Protein 8ONF (pdb70)

Structure (mmCIF, N/CA/C/O backbone):
data_8ONF
#
_entry.id   8ONF
#
_cell.length_a   84.368
_cell.length_b   161.278
_cell.length_c   52.067
_cell.angle_alpha   90.00
_cell.angle_beta   90.00
_cell.angle_gamma   90.00
#
_symmetry.space_group_name_H-M   'P 21 21 2'
#
loop_
_entity.id
_entity.type
_entity.pdbx_description
1 polymer 'Cell wall surface anchor family protein'
2 non-polymer 1,2-ETHANEDIOL
3 water water
#
loop_
_atom_site.group_PDB
_atom_site.id
_atom_site.type_symbol
_atom_site.label_atom_id
_atom_site.label_alt_id
_atom_site.label_comp_id
_atom_site.label_asym_id
_atom_site.label_entity_id
_atom_site.label_seq_id
_atom_site.pdbx_PDB_ins_code
_atom_site.Cartn_x
_atom_site.Cartn_y
_atom_site.Cartn_z
_atom_site.occupancy
_atom_site.B_iso_or_equiv
_atom_site.auth_seq_id
_atom_site.auth_comp_id
_atom_site.auth_asym_id
_atom_site.auth_atom_id
_atom_site.pdbx_PDB_model_num
ATOM 1 N N . ASN A 1 29 ? -30.457 2.624 -7.833 1.00 51.12 850 ASN A N 1
ATOM 2 C CA . ASN A 1 29 ? -29.553 2.422 -8.995 1.00 49.15 850 ASN A CA 1
ATOM 3 C C . ASN A 1 29 ? -28.315 1.601 -8.615 1.00 42.71 850 ASN A C 1
ATOM 4 O O . ASN A 1 29 ? -27.644 1.928 -7.644 1.00 32.66 850 ASN A O 1
ATOM 9 N N . ARG A 1 30 ? -28.010 0.572 -9.407 1.00 46.86 851 ARG A N 1
ATOM 10 C CA . ARG A 1 30 ? -26.841 -0.298 -9.116 1.00 48.75 851 ARG A CA 1
ATOM 11 C C . ARG A 1 30 ? -25.745 -0.058 -10.155 1.00 47.01 851 ARG A C 1
ATOM 12 O O . ARG A 1 30 ? -24.631 -0.572 -9.962 1.00 52.31 851 ARG A O 1
ATOM 20 N N . ASP A 1 31 ? -26.054 0.685 -11.217 1.00 42.88 852 ASP A N 1
ATOM 21 C CA . ASP A 1 31 ? -25.063 0.846 -12.313 1.00 57.42 852 ASP A CA 1
ATOM 22 C C . ASP A 1 31 ? -24.082 1.976 -11.991 1.00 55.00 852 ASP A C 1
ATOM 23 O O . ASP A 1 31 ? -24.514 2.983 -11.401 1.00 56.34 852 ASP A O 1
ATOM 28 N N . ASP A 1 32 ? -22.815 1.807 -12.377 1.00 45.44 853 ASP A N 1
ATOM 29 C CA . ASP A 1 32 ? -21.834 2.905 -12.204 1.00 36.59 853 ASP A CA 1
ATOM 30 C C . ASP A 1 32 ? -22.297 4.093 -13.046 1.00 40.73 853 ASP A C 1
ATOM 31 O O . ASP A 1 32 ? -22.796 3.863 -14.163 1.00 42.88 853 ASP A O 1
ATOM 36 N N . LEU A 1 33 ? -22.166 5.306 -12.516 1.00 31.56 854 LEU A N 1
ATOM 37 C CA . LEU A 1 33 ? -22.509 6.511 -13.310 1.00 29.49 854 LEU A CA 1
ATOM 38 C C . LEU A 1 33 ? -21.289 6.888 -14.151 1.00 29.51 854 LEU A C 1
ATOM 39 O O . LEU A 1 33 ? -20.230 7.161 -13.563 1.00 29.73 854 LEU A O 1
ATOM 44 N N . ASN A 1 34 ? -21.429 6.860 -15.474 1.00 29.96 855 ASN A N 1
ATOM 45 C CA . ASN A 1 34 ? -20.342 7.246 -16.364 1.00 24.88 855 ASN A CA 1
ATOM 46 C C . ASN A 1 34 ? -20.665 8.581 -17.021 1.00 36.63 855 ASN A C 1
ATOM 47 O O . ASN A 1 34 ? -21.757 8.764 -17.571 1.00 34.26 855 ASN A O 1
ATOM 52 N N . ILE A 1 35 ? -19.724 9.516 -16.939 1.00 27.29 856 ILE A N 1
ATOM 53 C CA . ILE A 1 35 ? -19.799 10.795 -17.633 1.00 30.62 856 ILE A CA 1
ATOM 54 C C . ILE A 1 35 ? -18.632 10.848 -18.607 1.00 32.10 856 ILE A C 1
ATOM 55 O O . ILE A 1 35 ? -17.471 10.842 -18.184 1.00 26.63 856 ILE A O 1
ATOM 60 N N . ARG A 1 36 ? -18.928 10.911 -19.903 1.00 27.01 857 ARG A N 1
ATOM 61 C CA . ARG A 1 36 ? -17.874 10.864 -20.905 1.00 28.68 857 ARG A CA 1
ATOM 62 C C . ARG A 1 36 ? -17.964 12.085 -21.808 1.00 33.59 857 ARG A C 1
ATOM 63 O O . ARG A 1 36 ? -19.053 12.457 -22.252 1.00 32.77 857 ARG A O 1
ATOM 71 N N . THR A 1 37 ? -16.820 12.718 -22.060 1.00 30.08 858 THR A N 1
ATOM 72 C CA . THR A 1 37 ? -16.759 13.921 -22.881 1.00 28.12 858 THR A CA 1
ATOM 73 C C . THR A 1 37 ? -15.660 13.780 -23.922 1.00 31.81 858 THR A C 1
ATOM 74 O O . THR A 1 37 ? -14.533 13.398 -23.592 1.00 31.45 858 THR A O 1
ATOM 78 N N . TYR A 1 38 ? -16.000 14.074 -25.177 1.00 30.69 859 TYR A N 1
ATOM 79 C CA . TYR A 1 38 ? -15.041 14.163 -26.271 1.00 33.52 859 TYR A CA 1
ATOM 80 C C . TYR A 1 38 ? -14.991 15.607 -26.750 1.00 38.21 859 TYR A C 1
ATOM 81 O O . TYR A 1 38 ? -16.037 16.203 -27.032 1.00 41.61 859 TYR A O 1
ATOM 90 N N . GLY A 1 39 ? -13.797 16.168 -26.846 1.00 38.46 860 GLY A N 1
ATOM 91 C CA . GLY A 1 39 ? -13.650 17.515 -27.354 1.00 41.38 860 GLY A CA 1
ATOM 92 C C . GLY A 1 39 ? -12.427 18.199 -26.778 1.00 53.72 860 GLY A C 1
ATOM 93 O O . GLY A 1 39 ? -11.660 17.616 -26.014 1.00 43.17 860 GLY A O 1
ATOM 94 N N . ALA A 1 40 ? -12.279 19.472 -27.154 1.00 51.76 861 ALA A N 1
ATOM 95 C CA . ALA A 1 40 ? -11.099 20.262 -26.829 1.00 49.87 861 ALA A CA 1
ATOM 96 C C . ALA A 1 40 ? -11.311 21.274 -25.716 1.00 45.54 861 ALA A C 1
ATOM 97 O O . ALA A 1 40 ? -10.338 21.668 -25.073 1.00 41.02 861 ALA A O 1
ATOM 99 N N . THR A 1 41 ? -12.544 21.719 -25.480 1.00 42.27 862 THR A N 1
ATOM 100 C CA . THR A 1 41 ? -12.826 22.678 -24.418 1.00 51.81 862 THR A CA 1
ATOM 101 C C . THR A 1 41 ? -13.658 22.103 -23.287 1.00 49.70 862 THR A C 1
ATOM 102 O O . THR A 1 41 ? -13.466 22.494 -22.132 1.0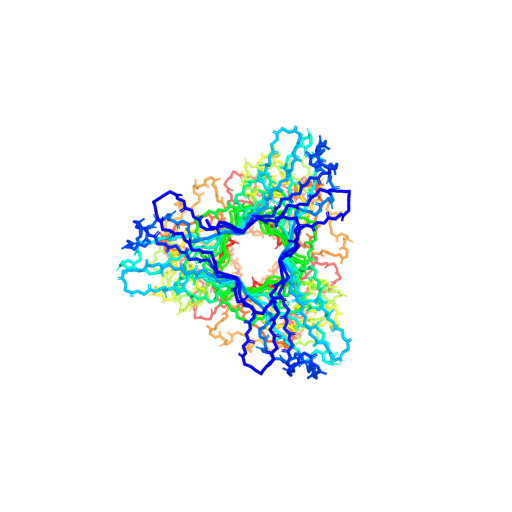0 47.70 862 THR A O 1
ATOM 106 N N . GLU A 1 42 ? -14.568 21.186 -23.587 1.00 49.79 863 GLU A N 1
ATOM 107 C CA . GLU A 1 42 ? -15.491 20.695 -22.582 1.00 50.29 863 GLU A CA 1
ATOM 108 C C . GLU A 1 42 ? -14.837 19.613 -21.733 1.00 48.11 863 GLU A C 1
ATOM 109 O O . GLU A 1 42 ? -13.825 19.014 -22.107 1.00 43.20 863 GLU A O 1
ATOM 115 N N . THR A 1 43 ? -15.438 19.362 -20.575 1.00 35.92 864 THR A N 1
ATOM 116 C CA . THR A 1 43 ? -15.003 18.285 -19.706 1.00 34.64 864 THR A CA 1
ATOM 117 C C . THR A 1 43 ? -16.237 17.645 -19.086 1.00 42.72 864 THR A C 1
ATOM 118 O O . THR A 1 43 ? -17.356 18.151 -19.215 1.00 41.79 864 THR A O 1
ATOM 122 N N . SER A 1 44 ? -16.037 16.505 -18.430 1.00 31.11 865 SER A N 1
ATOM 123 C CA . SER A 1 44 ? -17.115 15.848 -17.699 1.00 36.26 865 SER A CA 1
ATOM 124 C C . SER A 1 44 ? -17.127 16.355 -16.266 1.00 33.30 865 SER A C 1
ATOM 125 O O . SER A 1 44 ? -16.075 16.448 -15.629 1.00 30.89 865 SER A O 1
ATOM 128 N N . SER A 1 45 ? -18.312 16.700 -15.766 1.00 29.24 866 SER A N 1
ATOM 129 C CA . SER A 1 45 ? -18.441 17.199 -14.406 1.00 25.12 866 SER A CA 1
ATOM 130 C C . SER A 1 45 ? -19.684 16.635 -13.745 1.00 23.18 866 SER A C 1
ATOM 131 O O . SER A 1 45 ? -20.749 16.561 -14.359 1.00 26.18 866 SER A O 1
ATOM 134 N N . LEU A 1 46 ? -19.533 16.228 -12.494 1.00 18.82 867 LEU A N 1
ATOM 135 C CA . LEU A 1 46 ? -20.655 16.133 -11.572 1.00 18.30 867 LEU A CA 1
ATOM 136 C C . LEU A 1 46 ? -20.762 17.479 -10.865 1.00 20.42 867 LEU A C 1
ATOM 137 O O . LEU A 1 46 ? -19.797 17.926 -10.232 1.00 20.16 867 LEU A O 1
ATOM 142 N N . ILE A 1 47 ? -21.914 18.132 -10.981 1.00 19.12 868 ILE A N 1
ATOM 143 C CA . ILE A 1 47 ? -22.116 19.472 -10.446 1.00 17.76 868 ILE A CA 1
ATOM 144 C C . ILE A 1 47 ? -23.244 19.423 -9.433 1.00 17.76 868 ILE A C 1
ATOM 145 O O . ILE A 1 47 ? -24.355 18.981 -9.751 1.00 22.51 868 ILE A O 1
ATOM 150 N N . MET A 1 48 ? -22.964 19.900 -8.231 1.00 21.43 869 MET A N 1
ATOM 151 C CA . MET A 1 48 ? -23.947 19.929 -7.164 1.00 18.10 869 MET A CA 1
ATOM 152 C C . MET A 1 48 ? -24.230 21.397 -6.864 1.00 21.78 869 MET A C 1
ATOM 153 O O . MET A 1 48 ? -23.305 22.164 -6.604 1.00 23.13 869 MET A O 1
ATOM 158 N N . LEU A 1 49 ? -25.496 21.796 -6.929 1.00 20.34 870 LEU A N 1
ATOM 159 C CA . LEU A 1 49 ? -25.854 23.202 -6.799 1.00 22.37 870 LEU A CA 1
ATOM 160 C C . LEU A 1 49 ? -26.807 23.388 -5.633 1.00 20.52 870 LEU A C 1
ATOM 161 O O . LEU A 1 49 ? -27.685 22.553 -5.400 1.00 21.98 870 LEU A O 1
ATOM 166 N N . ARG A 1 50 ? -26.638 24.493 -4.909 1.00 19.30 871 ARG A N 1
ATOM 167 C CA . ARG A 1 50 ? -27.459 24.781 -3.740 1.00 16.63 871 ARG A CA 1
ATOM 168 C C . ARG A 1 50 ? -27.963 26.211 -3.810 1.00 19.82 871 ARG A C 1
ATOM 169 O O . ARG A 1 50 ? -27.187 27.134 -4.069 1.00 17.30 871 ARG A O 1
ATOM 177 N N . ALA A 1 51 ? -29.262 26.387 -3.588 1.00 16.65 872 ALA A N 1
ATOM 178 C CA . ALA A 1 51 ? -29.839 27.700 -3.348 1.00 17.40 872 ALA A CA 1
ATOM 179 C C . ALA A 1 51 ? -30.839 27.592 -2.209 1.00 19.16 872 ALA A C 1
ATOM 180 O O . ALA A 1 51 ? -31.295 26.501 -1.857 1.00 19.47 872 ALA A O 1
ATOM 182 N N . ARG A 1 52 ? -31.168 28.740 -1.631 1.00 17.54 873 ARG A N 1
ATOM 183 C CA . ARG A 1 52 ? -32.311 28.824 -0.738 1.00 16.36 873 ARG A CA 1
ATOM 184 C C . ARG A 1 52 ? -33.527 29.217 -1.567 1.00 19.51 873 ARG A C 1
ATOM 185 O O . ARG A 1 52 ? -33.431 29.454 -2.776 1.00 19.67 873 ARG A O 1
ATOM 193 N N . GLY A 1 53 ? -34.687 29.298 -0.919 1.00 18.81 874 GLY A N 1
ATOM 194 C CA . GLY A 1 53 ? -35.880 29.676 -1.656 1.00 19.92 874 GLY A CA 1
ATOM 195 C C . GLY A 1 53 ? -36.386 28.552 -2.548 1.00 22.52 874 GLY A C 1
ATOM 196 O O . GLY A 1 53 ? -36.403 27.374 -2.169 1.00 21.14 874 GLY A O 1
ATOM 197 N N . THR A 1 54 ? -36.807 28.928 -3.757 1.00 20.39 875 THR A N 1
ATOM 198 C CA . THR A 1 54 ? -37.379 28.002 -4.729 1.00 19.59 875 THR A CA 1
ATOM 199 C C . THR A 1 54 ? -36.860 28.352 -6.113 1.00 19.70 875 THR A C 1
ATOM 200 O O . THR A 1 54 ? -36.312 29.431 -6.336 1.00 21.31 875 THR A O 1
ATOM 204 N N . ALA A 1 55 ? -37.090 27.447 -7.072 1.00 18.69 876 ALA A N 1
ATOM 205 C CA . ALA A 1 55 ? -36.723 27.753 -8.454 1.00 22.62 876 ALA A CA 1
ATOM 206 C C . ALA A 1 55 ? -37.457 28.987 -8.961 1.00 27.64 876 ALA A C 1
ATOM 207 O O . ALA A 1 55 ? -36.936 29.717 -9.815 1.00 28.82 876 ALA A O 1
ATOM 209 N N . SER A 1 56 ? -38.666 29.243 -8.455 1.00 21.41 877 SER A N 1
ATOM 210 C CA . SER A 1 56 ? -39.392 30.444 -8.848 1.00 22.23 877 SER A CA 1
ATOM 211 C C . SER A 1 56 ? -38.919 31.689 -8.112 1.00 24.61 877 SER A C 1
ATOM 212 O O . SER A 1 56 ? -39.142 32.800 -8.592 1.00 28.13 877 SER A O 1
ATOM 215 N N . ALA A 1 57 ? -38.271 31.535 -6.962 1.00 25.46 878 ALA A N 1
ATOM 216 C CA . ALA A 1 57 ? -37.773 32.675 -6.191 1.00 28.03 878 ALA A CA 1
ATOM 217 C C . ALA A 1 57 ? -36.524 32.220 -5.459 1.00 24.56 878 ALA A C 1
ATOM 218 O O . ALA A 1 57 ? -36.564 31.858 -4.274 1.00 24.22 878 ALA A O 1
ATOM 220 N N . PRO A 1 58 ? -35.400 32.139 -6.163 1.00 22.87 879 PRO A N 1
ATOM 221 C CA . PRO A 1 58 ? -34.175 31.656 -5.521 1.00 22.06 879 PRO A CA 1
ATOM 222 C C . PRO A 1 58 ? -33.635 32.694 -4.555 1.00 22.88 879 PRO A C 1
ATOM 223 O O . PRO A 1 58 ? -33.849 33.900 -4.711 1.00 24.09 879 PRO A O 1
ATOM 227 N N . ALA A 1 59 ? -32.950 32.204 -3.528 1.00 20.25 880 ALA A N 1
ATOM 228 C CA . ALA A 1 59 ? -32.379 33.071 -2.513 1.00 21.79 880 ALA A CA 1
ATOM 229 C C . ALA A 1 59 ? -30.952 32.627 -2.243 1.00 20.41 880 ALA A C 1
ATOM 230 O O . ALA A 1 59 ? -30.607 31.457 -2.415 1.00 19.86 880 ALA A O 1
ATOM 232 N N . ALA A 1 60 ? -30.137 33.573 -1.792 1.00 19.04 881 ALA A N 1
ATOM 233 C CA . ALA A 1 60 ? -28.709 33.331 -1.649 1.00 17.61 881 ALA A CA 1
ATOM 234 C C . ALA A 1 60 ? -28.412 32.332 -0.535 1.00 19.91 881 ALA A C 1
ATOM 235 O O . ALA A 1 60 ? -29.091 32.279 0.498 1.00 18.37 881 ALA A O 1
ATOM 237 N N . VAL A 1 61 ? -27.352 31.551 -0.753 1.00 15.30 882 VAL A N 1
ATOM 238 C CA . VAL A 1 61 ? -26.824 30.658 0.267 1.00 17.90 882 VAL A CA 1
ATOM 239 C C . VAL A 1 61 ? -26.391 31.442 1.500 1.00 17.04 882 VAL A C 1
ATOM 240 O O . VAL A 1 61 ? -25.885 32.565 1.399 1.00 17.33 882 VAL A O 1
ATOM 244 N N . GLN A 1 62 ? -26.570 30.830 2.677 1.00 14.39 883 GLN A N 1
ATOM 245 C CA . GLN A 1 62 ? -26.207 31.430 3.954 1.00 16.88 883 GLN A CA 1
ATOM 246 C C . GLN A 1 62 ? -25.079 30.645 4.611 1.00 16.88 883 GLN A C 1
ATOM 247 O O . GLN A 1 62 ? -24.869 29.461 4.322 1.00 16.87 883 GLN A O 1
ATOM 253 N N . THR A 1 63 ? -24.357 31.317 5.512 1.00 18.33 884 THR A N 1
ATOM 254 C CA . THR A 1 63 ? -23.274 30.671 6.243 1.00 18.37 884 THR A CA 1
ATOM 255 C C . THR A 1 63 ? -23.779 29.407 6.931 1.00 16.67 884 THR A C 1
ATOM 256 O O . THR A 1 63 ? -24.867 29.395 7.507 1.00 20.32 884 THR A O 1
ATOM 260 N N . GLY A 1 64 ? -22.996 28.328 6.838 1.00 16.26 885 GLY A N 1
ATOM 261 C CA . GLY A 1 64 ? -23.379 27.044 7.388 1.00 17.82 885 GLY A CA 1
ATOM 262 C C . GLY A 1 64 ? -24.126 26.121 6.444 1.00 20.02 885 GLY A C 1
ATOM 263 O O . GLY A 1 64 ? -24.253 24.927 6.745 1.00 19.42 885 GLY A O 1
ATOM 264 N N . ASP A 1 65 ? -24.635 26.634 5.323 1.00 16.77 886 ASP A N 1
ATOM 265 C CA . ASP A 1 65 ? -25.343 25.794 4.353 1.00 17.11 886 ASP A CA 1
ATOM 266 C C . ASP A 1 65 ? -24.393 24.841 3.645 1.00 18.57 886 ASP A C 1
ATOM 267 O O . ASP A 1 65 ? -23.303 25.234 3.216 1.00 18.92 886 ASP A O 1
ATOM 272 N N . ARG A 1 66 ? -24.812 23.582 3.515 1.00 17.32 887 ARG A N 1
ATOM 273 C CA . ARG A 1 66 ? -24.045 22.623 2.731 1.00 17.40 887 ARG A CA 1
ATOM 274 C C . ARG A 1 66 ? -24.372 22.811 1.255 1.00 16.40 887 ARG A C 1
ATOM 275 O O . ARG A 1 66 ? -25.541 22.731 0.852 1.00 18.75 887 ARG A O 1
ATOM 283 N N . LEU A 1 67 ? -23.344 23.060 0.447 1.00 16.71 888 LEU A N 1
ATOM 284 C CA . LEU A 1 67 ? -23.529 23.154 -0.993 1.00 16.51 888 LEU A CA 1
ATOM 285 C C . LEU A 1 67 ? -23.779 21.782 -1.603 1.00 17.48 888 LEU A C 1
ATOM 286 O O . LEU A 1 67 ? -24.566 21.648 -2.551 1.00 18.69 888 LEU A O 1
ATOM 291 N N . GLY A 1 68 ? -23.108 20.762 -1.090 1.00 17.80 889 GLY A N 1
ATOM 292 C CA . GLY A 1 68 ? -23.290 19.415 -1.589 1.00 18.02 889 GLY A CA 1
ATOM 293 C C . GLY A 1 68 ? -22.291 18.490 -0.936 1.00 16.78 889 GLY A C 1
ATOM 294 O O . GLY A 1 68 ? -21.423 18.920 -0.167 1.00 18.38 889 GLY A O 1
ATOM 295 N N . GLY A 1 69 ? -22.426 17.207 -1.256 1.00 16.81 890 GLY A N 1
ATOM 296 C CA . GLY A 1 69 ? -21.551 16.213 -0.668 1.00 17.54 890 GLY A CA 1
ATOM 297 C C . GLY A 1 69 ? -21.447 14.974 -1.518 1.00 16.58 890 GLY A C 1
ATOM 298 O O . GLY A 1 69 ? -22.391 14.596 -2.219 1.00 18.51 890 GLY A O 1
ATOM 299 N N . VAL A 1 70 ? -20.277 14.345 -1.467 1.00 16.29 891 VAL A N 1
ATOM 300 C CA . VAL A 1 70 ? -20.096 12.976 -1.929 1.00 16.23 891 VAL A CA 1
ATOM 301 C C . VAL A 1 70 ? -20.092 12.111 -0.673 1.00 16.71 891 VAL A C 1
ATOM 302 O O . VAL A 1 70 ? -19.209 12.243 0.185 1.00 16.84 891 VAL A O 1
ATOM 306 N N . LEU A 1 71 ? -21.096 11.259 -0.534 1.00 15.88 892 LEU A N 1
ATOM 307 C CA . LEU A 1 71 ? -21.313 10.480 0.675 1.00 17.42 892 LEU A CA 1
ATOM 308 C C . LEU A 1 71 ? -21.118 8.997 0.393 1.00 18.73 892 LEU A C 1
ATOM 309 O O . LEU A 1 71 ? -21.565 8.488 -0.640 1.00 19.56 892 LEU A O 1
ATOM 314 N N . PHE A 1 72 ? -20.440 8.311 1.307 1.00 15.46 893 PHE A N 1
ATOM 315 C CA . PHE A 1 72 ? -20.268 6.868 1.256 1.00 16.84 893 PHE A CA 1
ATOM 316 C C . PHE A 1 72 ? -21.025 6.228 2.412 1.00 17.98 893 PHE A C 1
ATOM 317 O O . PHE A 1 72 ? -20.988 6.737 3.540 1.00 16.73 893 PHE A O 1
ATOM 325 N N . ARG A 1 73 ? -21.717 5.116 2.137 1.00 14.34 894 ARG A N 1
ATOM 326 C CA . ARG A 1 73 ? -22.428 4.388 3.185 1.00 16.06 894 ARG A CA 1
ATOM 327 C C . ARG A 1 73 ? -22.205 2.889 3.035 1.00 18.69 894 ARG A C 1
ATOM 328 O O . ARG A 1 73 ? -22.015 2.379 1.929 1.00 16.51 894 ARG A O 1
ATOM 336 N N . GLY A 1 74 ? -22.268 2.183 4.162 1.00 14.75 895 GLY A N 1
ATOM 337 C CA . GLY A 1 74 ? -22.045 0.746 4.166 1.00 15.98 895 GLY A CA 1
ATOM 338 C C . GLY A 1 74 ? -22.958 0.032 5.140 1.00 16.81 895 GLY A C 1
ATOM 339 O O . GLY A 1 74 ? -23.295 0.554 6.200 1.00 17.22 895 GLY A O 1
ATOM 340 N N . TRP A 1 75 ? -23.358 -1.185 4.760 1.00 14.10 896 TRP A N 1
ATOM 341 C CA . TRP A 1 75 ? -24.248 -1.993 5.589 1.00 16.09 896 TRP A CA 1
ATOM 342 C C . TRP A 1 75 ? -23.485 -2.577 6.772 1.00 15.00 896 TRP A C 1
ATOM 343 O O . TRP A 1 75 ? -22.415 -3.167 6.597 1.00 15.58 896 TRP A O 1
ATOM 354 N N . ASN A 1 76 ? -24.034 -2.426 7.981 1.00 18.07 897 ASN A N 1
ATOM 355 C CA . ASN A 1 76 ? -23.391 -2.961 9.180 1.00 18.86 897 ASN A CA 1
ATOM 356 C C . ASN A 1 76 ? -24.112 -4.183 9.748 1.00 19.46 897 ASN A C 1
ATOM 357 O O . ASN A 1 76 ? -23.818 -4.597 10.875 1.00 19.75 897 ASN A O 1
ATOM 362 N N . GLY A 1 77 ? -25.054 -4.760 9.012 1.00 17.34 898 GLY A N 1
ATOM 363 C CA . GLY A 1 77 ? -25.857 -5.830 9.565 1.00 19.17 898 GLY A CA 1
ATOM 364 C C . GLY A 1 77 ? -27.311 -5.439 9.728 1.00 21.70 898 GLY A C 1
ATOM 365 O O . GLY A 1 77 ? -28.208 -6.253 9.480 1.00 21.57 898 GLY A O 1
ATOM 366 N N . THR A 1 78 ? -27.561 -4.196 10.152 1.00 19.47 899 THR A N 1
ATOM 367 C CA . THR A 1 78 ? -28.925 -3.720 10.369 1.00 20.47 899 THR A CA 1
ATOM 368 C C . THR A 1 78 ? -29.225 -2.353 9.765 1.00 19.89 899 THR A C 1
ATOM 369 O O . THR A 1 78 ? -30.409 -1.991 9.681 1.00 21.33 899 THR A O 1
ATOM 373 N N . ALA A 1 79 ? -28.219 -1.584 9.349 1.00 19.11 900 ALA A N 1
ATOM 374 C CA . ALA A 1 79 ? -28.461 -0.224 8.883 1.00 20.09 900 ALA A CA 1
ATOM 375 C C . ALA A 1 79 ? -27.368 0.193 7.918 1.00 20.02 900 ALA A C 1
ATOM 376 O O . ALA A 1 79 ? -26.255 -0.339 7.946 1.00 18.07 900 ALA A O 1
ATOM 378 N N . TRP A 1 80 ? -27.706 1.164 7.065 1.00 19.17 901 TRP A N 1
ATOM 379 C CA . TRP A 1 80 ? -26.725 1.861 6.243 1.00 17.90 901 TRP A CA 1
ATOM 380 C C . TRP A 1 80 ? -26.057 2.937 7.091 1.00 22.42 901 TRP A C 1
ATOM 381 O O . TRP A 1 80 ? -26.725 3.862 7.570 1.00 23.17 901 TRP A O 1
ATOM 392 N N . MET A 1 81 ? -24.747 2.817 7.282 1.00 18.71 902 MET A N 1
ATOM 393 C CA . MET A 1 81 ? -23.977 3.708 8.137 1.00 21.88 902 MET A CA 1
ATOM 394 C C . MET A 1 81 ? -23.082 4.617 7.312 1.00 22.01 902 MET A C 1
ATOM 395 O O . MET A 1 81 ? -22.503 4.188 6.305 1.00 20.11 902 MET A O 1
ATOM 400 N N . GLY A 1 82 ? -22.970 5.871 7.752 1.00 22.50 903 GLY A N 1
ATOM 401 C CA . GLY A 1 82 ? -22.019 6.812 7.188 1.00 20.73 903 GLY A CA 1
ATOM 402 C C . GLY A 1 82 ? -20.604 6.273 7.207 1.00 22.11 903 GLY A C 1
ATOM 403 O O . GLY A 1 82 ? -20.080 5.901 8.263 1.00 23.22 903 GLY A O 1
ATOM 404 N N . SER A 1 83 ? -19.977 6.212 6.038 1.00 16.84 904 SER A N 1
ATOM 405 C CA . SER A 1 83 ? -18.672 5.579 5.867 1.00 17.22 904 SER A CA 1
ATOM 406 C C . SER A 1 83 ? -17.714 6.502 5.123 1.00 19.64 904 SER A C 1
ATOM 407 O O . SER A 1 83 ? -16.985 6.077 4.220 1.00 22.85 904 SER A O 1
ATOM 410 N N . GLY A 1 84 ? -17.696 7.773 5.497 1.00 20.36 905 GLY A N 1
ATOM 411 C CA . GLY A 1 84 ? -16.849 8.757 4.851 1.00 19.93 905 GLY A CA 1
ATOM 412 C C . GLY A 1 84 ? -17.654 9.699 3.979 1.00 18.58 905 GLY A C 1
ATOM 413 O O . GLY A 1 84 ? -18.699 9.338 3.420 1.00 18.45 905 GLY A O 1
ATOM 414 N N . GLN A 1 85 ? -17.174 10.937 3.870 1.00 15.59 906 GLN A N 1
ATOM 415 C CA . GLN A 1 85 ? -17.851 11.899 3.010 1.00 17.07 906 GLN A CA 1
ATOM 416 C C . GLN A 1 85 ? -16.916 13.063 2.711 1.00 17.94 906 GLN A C 1
ATOM 417 O O . GLN A 1 85 ? -15.994 13.359 3.478 1.00 17.22 906 GLN A O 1
ATOM 423 N N . ILE A 1 86 ? -17.163 13.706 1.576 1.00 16.30 907 ILE A N 1
ATOM 424 C CA . ILE A 1 86 ? -16.488 14.929 1.178 1.00 15.10 907 ILE A CA 1
ATOM 425 C C . ILE A 1 86 ? -17.565 15.993 1.010 1.00 14.99 907 ILE A C 1
ATOM 426 O O . ILE A 1 86 ? -18.463 15.842 0.172 1.00 16.32 907 ILE A O 1
ATOM 431 N N . LEU A 1 87 ? -17.489 17.048 1.816 1.00 16.22 908 LEU A N 1
ATOM 432 C CA . LEU A 1 87 ? -18.525 18.070 1.878 1.00 15.26 908 LEU A CA 1
ATOM 433 C C . LEU A 1 87 ? -17.979 19.436 1.492 1.00 16.67 908 LEU A C 1
ATOM 434 O O . LEU A 1 87 ? -16.823 19.761 1.775 1.00 17.15 908 LEU A O 1
ATOM 439 N N . SER A 1 88 ? -18.826 20.247 0.861 1.00 14.85 909 SER A N 1
ATOM 440 C CA . SER A 1 88 ? -18.580 21.671 0.663 1.00 15.25 909 SER A CA 1
ATOM 441 C C . SER A 1 88 ? -19.589 22.453 1.487 1.00 16.26 909 SER A C 1
ATOM 442 O O . SER A 1 88 ? -20.795 22.266 1.311 1.00 16.48 909 SER A O 1
ATOM 445 N N . VAL A 1 89 ? -19.109 23.339 2.359 1.00 14.98 910 VAL A N 1
ATOM 446 C CA . VAL A 1 89 ? -19.985 24.064 3.277 1.00 14.06 910 VAL A CA 1
ATOM 447 C C . VAL A 1 89 ? -19.669 25.556 3.231 1.00 17.32 910 VAL A C 1
ATOM 448 O O . VAL A 1 89 ? -18.501 25.951 3.200 1.00 16.81 910 VAL A O 1
ATOM 452 N N . ALA A 1 90 ? -20.707 26.390 3.237 1.00 15.81 911 ALA A N 1
ATOM 453 C CA . ALA A 1 90 ? -20.513 27.837 3.186 1.00 13.36 911 ALA A CA 1
ATOM 454 C C . ALA A 1 90 ? -20.018 28.357 4.535 1.00 18.31 911 ALA A C 1
ATOM 455 O O . ALA A 1 90 ? -20.501 27.924 5.585 1.00 19.76 911 ALA A O 1
ATOM 457 N N . GLU A 1 91 ? -19.044 29.281 4.505 1.00 16.67 912 GLU A N 1
ATOM 458 C CA . GLU A 1 91 ? -18.570 29.951 5.724 1.00 19.20 912 GLU A CA 1
ATOM 459 C C . GLU A 1 91 ? -18.839 31.447 5.746 1.00 20.55 912 GLU A C 1
ATOM 460 O O . GLU A 1 91 ? -18.253 32.161 6.575 1.00 21.01 912 GLU A O 1
ATOM 466 N N . GLU A 1 92 ? -19.673 31.945 4.845 1.00 18.88 913 GLU A N 1
ATOM 467 C CA . GLU A 1 92 ? -20.075 33.342 4.809 1.00 19.82 913 GLU A CA 1
ATOM 468 C C . GLU A 1 92 ? -21.410 33.381 4.085 1.00 17.71 913 GLU A C 1
ATOM 469 O O . GLU A 1 92 ? -21.716 32.493 3.283 1.00 19.76 913 GLU A O 1
ATOM 475 N N . ASN A 1 93 ? -22.211 34.386 4.398 1.00 18.16 914 ASN A N 1
ATOM 476 C CA . ASN A 1 93 ? -23.420 34.627 3.619 1.00 18.02 914 ASN A CA 1
ATOM 477 C C . ASN A 1 93 ? -23.022 35.051 2.214 1.00 18.51 914 ASN A C 1
ATOM 478 O O . ASN A 1 93 ? -22.229 35.985 2.042 1.00 18.78 914 ASN A O 1
ATOM 483 N N . PHE A 1 94 ? -23.547 34.346 1.207 1.00 18.48 915 PHE A N 1
ATOM 484 C CA . PHE A 1 94 ? -23.076 34.570 -0.152 1.00 16.64 915 PHE A CA 1
ATOM 485 C C . PHE A 1 94 ? -23.437 35.956 -0.681 1.00 20.96 915 PHE A C 1
ATOM 486 O O . PHE A 1 94 ? -22.772 36.428 -1.610 1.00 23.09 915 PHE A O 1
ATOM 494 N N . THR A 1 95 ? -24.470 36.620 -0.143 1.00 20.26 916 THR A N 1
ATOM 495 C CA . THR A 1 95 ? -24.705 38.002 -0.561 1.00 23.03 916 THR A CA 1
ATOM 496 C C . THR A 1 95 ? -23.572 38.918 -0.114 1.00 24.67 916 THR A C 1
ATOM 497 O O . THR A 1 95 ? -23.402 40.001 -0.687 1.00 25.66 916 THR A O 1
ATOM 501 N N . THR A 1 96 ? -22.803 38.517 0.899 1.00 23.78 917 THR A N 1
ATOM 502 C CA . THR A 1 96 ? -21.630 39.260 1.346 1.00 23.09 917 THR A CA 1
ATOM 503 C C . THR A 1 96 ? -20.382 38.816 0.590 1.00 24.31 917 THR A C 1
ATOM 504 O O . THR A 1 96 ? -19.673 39.645 0.010 1.00 24.38 917 THR A O 1
ATOM 508 N N . ALA A 1 97 ? -20.099 37.515 0.588 1.00 20.40 918 ALA A N 1
ATOM 509 C CA . ALA A 1 97 ? -18.957 36.986 -0.144 1.00 23.11 918 ALA A CA 1
ATOM 510 C C . ALA A 1 97 ? -19.109 35.480 -0.264 1.00 20.36 918 ALA A C 1
ATOM 511 O O . ALA A 1 97 ? -19.674 34.831 0.620 1.00 20.48 918 ALA A O 1
ATOM 513 N N . VAL A 1 98 ? -18.579 34.930 -1.356 1.00 18.40 919 VAL A N 1
ATOM 514 C CA . VAL A 1 98 ? -18.583 33.489 -1.585 1.00 16.19 919 VAL A CA 1
ATOM 515 C C . VAL A 1 98 ? -17.346 32.919 -0.898 1.00 17.55 919 VAL A C 1
ATOM 516 O O . VAL A 1 98 ? -16.225 33.028 -1.407 1.00 22.05 919 VAL A O 1
ATOM 520 N N . LYS A 1 99 ? -17.548 32.326 0.278 1.00 17.53 920 LYS A N 1
ATOM 521 C CA . LYS A 1 99 ? -16.483 31.696 1.046 1.00 18.19 920 LYS A CA 1
ATOM 522 C C . LYS A 1 99 ? -16.967 30.329 1.493 1.00 17.96 920 LYS A C 1
ATOM 523 O O . LYS A 1 99 ? -18.054 30.207 2.067 1.00 19.13 920 LYS A O 1
ATOM 529 N N . THR A 1 100 ? -16.185 29.300 1.198 1.00 15.76 921 THR A N 1
ATOM 530 C CA . THR A 1 100 ? -16.575 27.944 1.544 1.00 16.04 921 THR A CA 1
ATOM 531 C C . THR A 1 100 ? -15.386 27.187 2.114 1.00 18.11 921 THR A C 1
ATOM 532 O O . THR A 1 100 ? -14.226 27.592 1.975 1.00 17.63 921 THR A O 1
ATOM 536 N N . ASN A 1 101 ? -15.706 26.078 2.774 1.00 17.81 922 ASN A N 1
ATOM 537 C CA . ASN A 1 101 ? -14.716 25.094 3.167 1.00 17.98 922 ASN A CA 1
ATOM 538 C C . ASN A 1 101 ? -15.031 23.749 2.533 1.00 17.87 922 ASN A C 1
ATOM 539 O O . ASN A 1 101 ? -16.147 23.490 2.059 1.00 16.89 922 ASN A O 1
ATOM 544 N N . LEU A 1 102 ? -13.989 22.929 2.468 1.00 16.60 923 LEU A N 1
ATOM 545 C CA . LEU A 1 102 ? -14.064 21.542 2.040 1.00 14.85 923 LEU A CA 1
ATOM 546 C C . LEU A 1 102 ? -13.749 20.692 3.264 1.00 15.97 923 LEU A C 1
ATOM 547 O O . LEU A 1 102 ? -12.831 21.010 4.025 1.00 17.98 923 LEU A O 1
ATOM 552 N N . GLN A 1 103 ? -14.527 19.641 3.486 1.00 16.27 924 GLN A N 1
ATOM 553 C CA . GLN A 1 103 ? -14.363 18.781 4.653 1.00 15.78 924 GLN A CA 1
ATOM 554 C C . GLN A 1 103 ? -14.224 17.346 4.184 1.00 16.36 924 GLN A C 1
ATOM 555 O O . GLN A 1 103 ? -14.995 16.894 3.336 1.00 15.51 924 GLN A O 1
ATOM 561 N N . PHE A 1 104 ? -13.258 16.636 4.750 1.00 17.00 925 PHE A N 1
ATOM 562 C CA . PHE A 1 104 ? -12.985 15.234 4.469 1.00 14.14 925 PHE A CA 1
ATOM 563 C C . PHE A 1 104 ? -13.211 14.476 5.771 1.00 16.16 925 PHE A C 1
ATOM 564 O O . PHE A 1 104 ? -12.495 14.717 6.767 1.00 15.71 925 PHE A O 1
ATOM 572 N N . HIS A 1 105 ? -14.253 13.621 5.758 1.00 17.79 926 HIS A N 1
ATOM 573 C CA . HIS A 1 105 ? -14.703 12.809 6.883 1.00 15.47 926 HIS A CA 1
ATOM 574 C C . HIS A 1 105 ? -14.444 11.333 6.594 1.00 16.71 926 HIS A C 1
ATOM 575 O O . HIS A 1 105 ? -14.612 10.871 5.453 1.00 15.86 926 HIS A O 1
ATOM 582 N N . VAL A 1 106 ? -14.062 10.589 7.635 1.00 14.91 927 VAL A N 1
ATOM 583 C CA . VAL A 1 106 ? -13.883 9.142 7.565 1.00 16.09 927 VAL A CA 1
ATOM 584 C C . VAL A 1 106 ? -14.818 8.485 8.569 1.00 17.77 927 VAL A C 1
ATOM 585 O O . VAL A 1 106 ? -15.188 9.078 9.590 1.00 17.39 927 VAL A O 1
ATOM 589 N N . GLY A 1 107 ? -15.205 7.246 8.271 1.00 16.74 928 GLY A N 1
ATOM 590 C CA . GLY A 1 107 ? -15.871 6.442 9.283 1.00 16.64 928 GLY A CA 1
ATOM 591 C C . GLY A 1 107 ? -14.948 6.186 10.456 1.00 18.60 928 GLY A C 1
ATOM 592 O O . GLY A 1 107 ? -13.811 5.743 10.276 1.00 15.87 928 GLY A O 1
ATOM 593 N N . GLY A 1 108 ? -15.429 6.448 11.669 1.00 16.64 929 GLY A N 1
ATOM 594 C CA . GLY A 1 108 ? -14.597 6.390 12.847 1.00 17.05 929 GLY A CA 1
ATOM 595 C C . GLY A 1 108 ? -14.416 7.765 13.444 1.00 19.77 929 GLY A C 1
ATOM 596 O O . GLY A 1 108 ? -15.251 8.227 14.228 1.00 22.91 929 GLY A O 1
ATOM 597 N N . ALA A 1 109 ? -13.345 8.452 13.043 1.00 17.43 930 ALA A N 1
ATOM 598 C CA . ALA A 1 109 ? -13.039 9.755 13.619 1.00 18.73 930 ALA A CA 1
ATOM 599 C C . ALA A 1 109 ? -14.039 10.837 13.227 1.00 22.25 930 ALA A C 1
ATOM 600 O O . ALA A 1 109 ? -14.202 11.805 13.977 1.00 23.94 930 ALA A O 1
ATOM 602 N N . GLY A 1 110 ? -14.703 10.705 12.082 1.00 18.46 931 GLY A N 1
ATOM 603 C CA . GLY A 1 110 ? -15.521 11.790 11.572 1.00 17.40 931 GLY A CA 1
ATOM 604 C C . GLY A 1 110 ? -14.688 12.760 10.755 1.00 15.43 931 GLY A C 1
ATOM 605 O O . GLY A 1 110 ? -13.844 12.326 9.967 1.00 16.94 931 GLY A O 1
ATOM 606 N N . GLU A 1 111 ? -14.886 14.069 10.927 1.00 16.66 932 GLU A N 1
ATOM 607 C CA . GLU A 1 111 ? -14.114 15.011 10.130 1.00 18.19 932 GLU A CA 1
ATOM 608 C C . GLU A 1 111 ? -12.634 14.882 10.469 1.00 14.69 932 GLU A C 1
ATOM 609 O O . GLU A 1 111 ? -12.226 14.992 11.637 1.00 18.41 932 GLU A O 1
ATOM 615 N N . ALA A 1 112 ? -11.827 14.642 9.439 1.00 15.09 933 ALA A N 1
ATOM 616 C CA . ALA A 1 112 ? -10.395 14.459 9.611 1.00 16.56 933 ALA A CA 1
ATOM 617 C C . ALA A 1 112 ? -9.583 15.577 9.008 1.00 15.30 933 ALA A C 1
ATOM 618 O O . ALA A 1 112 ? -8.486 15.868 9.506 1.00 16.84 933 ALA A O 1
ATOM 620 N N A MET A 1 113 ? -10.072 16.198 7.933 0.34 15.64 934 MET A N 1
ATOM 621 N N B MET A 1 113 ? -10.082 16.224 7.963 0.66 15.56 934 MET A N 1
ATOM 622 C CA A MET A 1 113 ? -9.335 17.279 7.284 0.34 16.29 934 MET A CA 1
ATOM 623 C CA B MET A 1 113 ? -9.307 17.303 7.367 0.66 16.23 934 MET A CA 1
ATOM 624 C C A MET A 1 113 ? -10.291 18.381 6.863 0.34 17.50 934 MET A C 1
ATOM 625 C C B MET A 1 113 ? -10.260 18.376 6.870 0.66 17.50 934 MET A C 1
ATOM 626 O O A MET A 1 113 ? -11.388 18.109 6.373 0.34 18.00 934 MET A O 1
ATOM 627 O O B MET A 1 113 ? -11.325 18.071 6.335 0.66 17.92 934 MET A O 1
ATOM 636 N N . ARG A 1 114 ? -9.872 19.625 7.063 1.00 16.72 935 ARG A N 1
ATOM 637 C CA . ARG A 1 114 ? -10.645 20.786 6.665 1.00 18.83 935 ARG A CA 1
ATOM 638 C C . ARG A 1 114 ? -9.781 21.686 5.802 1.00 16.73 935 ARG A C 1
ATOM 639 O O . ARG A 1 114 ? -8.618 21.904 6.128 1.00 16.48 935 ARG A O 1
ATOM 647 N N . ILE A 1 115 ? -10.349 22.238 4.735 1.00 13.37 936 ILE A N 1
ATOM 648 C CA . ILE A 1 115 ? -9.717 23.302 3.959 1.00 13.55 936 ILE A CA 1
ATOM 649 C C . ILE A 1 115 ? -10.642 24.506 4.032 1.00 18.53 936 ILE A C 1
ATOM 650 O O . ILE A 1 115 ? -11.771 24.453 3.528 1.00 16.63 936 ILE A O 1
ATOM 655 N N . SER A 1 116 ? -10.176 25.589 4.647 1.00 16.39 937 SER A N 1
ATOM 656 C CA . SER A 1 116 ? -11.018 26.759 4.849 1.00 17.68 937 SER A CA 1
ATOM 657 C C . SER A 1 116 ? -10.972 27.673 3.626 1.00 14.75 937 SER A C 1
ATOM 658 O O . SER A 1 116 ? -10.192 27.474 2.695 1.00 14.04 937 SER A O 1
ATOM 661 N N . ASN A 1 117 ? -11.818 28.709 3.647 1.00 17.41 938 ASN A N 1
ATOM 662 C CA . ASN A 1 117 ? -11.939 29.587 2.481 1.00 15.14 938 ASN A CA 1
ATOM 663 C C . ASN A 1 117 ? -10.632 30.311 2.185 1.00 17.82 938 ASN A C 1
ATOM 664 O O . ASN A 1 117 ? -10.391 30.728 1.048 1.00 18.96 938 ASN A O 1
ATOM 669 N N . THR A 1 118 ? -9.792 30.477 3.204 1.00 16.86 939 THR A N 1
ATOM 670 C CA . THR A 1 118 ? -8.462 31.060 3.116 1.00 19.95 939 THR A CA 1
ATOM 671 C C . THR A 1 118 ? -7.447 30.155 2.431 1.00 17.50 939 THR A C 1
ATOM 672 O O . THR A 1 118 ? -6.306 30.588 2.215 1.00 20.03 939 THR A O 1
ATOM 676 N N . GLY A 1 119 ? -7.819 28.916 2.107 1.00 16.65 940 GLY A N 1
ATOM 677 C CA . GLY A 1 119 ? -6.857 27.919 1.686 1.00 17.46 940 GLY A CA 1
ATOM 678 C C . GLY A 1 119 ? -6.155 27.210 2.826 1.00 18.44 940 GLY A C 1
ATOM 679 O O . GLY A 1 119 ? -5.398 26.262 2.580 1.00 17.39 940 GLY A O 1
ATOM 680 N N . ASN A 1 120 ? -6.390 27.623 4.064 1.00 15.47 941 ASN A N 1
ATOM 681 C CA . ASN A 1 120 ? -5.670 27.042 5.193 1.00 15.71 941 ASN A CA 1
ATOM 682 C C . ASN A 1 120 ? -6.221 25.660 5.509 1.00 20.14 941 ASN A C 1
ATOM 683 O O . ASN A 1 120 ? -7.436 25.445 5.493 1.00 14.77 941 ASN A O 1
ATOM 688 N N . VAL A 1 121 ? -5.321 24.719 5.791 1.00 13.39 942 VAL A N 1
ATOM 689 C CA . VAL A 1 121 ? -5.663 23.315 5.970 1.00 12.60 942 VAL A CA 1
ATOM 690 C C . VAL A 1 121 ? -5.524 22.945 7.439 1.00 16.47 942 VAL A C 1
ATOM 691 O O . VAL A 1 121 ? -4.517 23.276 8.070 1.00 16.32 942 VAL A O 1
ATOM 695 N N . GLY A 1 122 ? -6.516 22.232 7.973 1.00 14.78 943 GLY A N 1
ATOM 696 C CA . GLY A 1 122 ? -6.430 21.685 9.311 1.00 13.30 943 GLY A CA 1
ATOM 697 C C . GLY A 1 122 ? -6.558 20.180 9.276 1.00 15.02 943 GLY A C 1
ATOM 698 O O . GLY A 1 122 ? -7.448 19.647 8.606 1.00 16.42 943 GLY A O 1
ATOM 699 N N . ILE A 1 123 ? -5.665 19.482 9.965 1.00 14.36 944 ILE A N 1
ATOM 700 C CA . ILE A 1 123 ? -5.705 18.036 10.113 1.00 12.66 944 ILE A CA 1
ATOM 701 C C . ILE A 1 123 ? -5.925 17.780 11.588 1.00 14.85 944 ILE A C 1
ATOM 702 O O . ILE A 1 123 ? -5.035 18.056 12.404 1.00 16.85 944 ILE A O 1
ATOM 707 N N . GLY A 1 124 ? -7.117 17.297 11.941 1.00 15.37 945 GLY A N 1
ATOM 708 C CA . GLY A 1 124 ? -7.484 17.104 13.330 1.00 17.25 945 GLY A CA 1
ATOM 709 C C . GLY A 1 124 ? -7.985 18.346 14.024 1.00 16.67 945 GLY A C 1
ATOM 710 O O . GLY A 1 124 ? -8.282 18.293 15.227 1.00 17.72 945 GLY A O 1
ATOM 711 N N . THR A 1 125 ? -8.065 19.469 13.321 1.00 16.47 946 THR A N 1
ATOM 712 C CA . THR A 1 125 ? -8.627 20.695 13.865 1.00 16.04 946 THR A CA 1
ATOM 713 C C . THR A 1 125 ? -9.458 21.374 12.789 1.00 20.13 946 THR A C 1
ATOM 714 O O . THR A 1 125 ? -9.173 21.245 11.595 1.00 19.00 946 THR A O 1
ATOM 718 N N . THR A 1 126 ? -10.502 22.085 13.215 1.00 19.12 947 THR A N 1
ATOM 719 C CA . THR A 1 126 ? -11.250 22.932 12.300 1.00 20.00 947 THR A CA 1
ATOM 720 C C . THR A 1 126 ? -10.873 24.400 12.420 1.00 23.58 947 THR A C 1
ATOM 721 O O . THR A 1 126 ? -11.435 25.232 11.697 1.00 22.67 947 THR A O 1
ATOM 725 N N . THR A 1 127 ? -9.943 24.742 13.311 1.00 18.92 948 THR A N 1
ATOM 726 C CA . THR A 1 127 ? -9.463 26.117 13.480 1.00 18.38 948 THR A CA 1
ATOM 727 C C . THR A 1 127 ? -8.160 26.243 12.695 1.00 17.17 948 THR A C 1
ATOM 728 O O . THR A 1 127 ? -7.086 25.875 13.177 1.00 21.03 948 THR A O 1
ATOM 732 N N . THR A 1 128 ? -8.267 26.773 11.477 1.00 19.49 949 THR A N 1
ATOM 733 C CA . THR A 1 128 ? -7.160 26.738 10.521 1.00 15.27 949 THR A CA 1
ATOM 734 C C . THR A 1 128 ? -6.395 28.063 10.553 1.00 14.79 949 THR A C 1
ATOM 735 O O . THR A 1 128 ? -6.434 28.862 9.627 1.00 18.26 949 THR A O 1
ATOM 739 N N A THR A 1 129 ? -5.661 28.268 11.647 0.71 17.13 950 THR A N 1
ATOM 740 N N B THR A 1 129 ? -5.667 28.281 11.652 0.29 17.17 950 THR A N 1
ATOM 741 C CA A THR A 1 129 ? -5.024 29.564 11.870 0.71 17.73 950 THR A CA 1
ATOM 742 C CA B THR A 1 129 ? -5.021 29.578 11.852 0.29 17.79 950 THR A CA 1
ATOM 743 C C A THR A 1 129 ? -3.869 29.813 10.897 0.71 15.69 950 THR A C 1
ATOM 744 C C B THR A 1 129 ? -3.895 29.805 10.847 0.29 15.83 950 THR A C 1
ATOM 745 O O A THR A 1 129 ? -3.732 30.917 10.356 0.71 20.08 950 THR A O 1
ATOM 746 O O B THR A 1 129 ? -3.796 30.882 10.246 0.29 20.01 950 THR A O 1
ATOM 753 N N . GLU A 1 130 ? -3.032 28.811 10.655 1.00 15.37 951 GLU A N 1
ATOM 754 C CA . GLU A 1 130 ? -1.931 28.925 9.703 1.00 17.73 951 GLU A CA 1
ATOM 755 C C . GLU A 1 130 ? -2.249 28.132 8.432 1.00 18.14 951 GLU A C 1
ATOM 756 O O . GLU A 1 130 ? -3.276 27.455 8.332 1.00 15.95 951 GLU A O 1
ATOM 762 N N . LYS A 1 131 ? -1.345 28.212 7.447 1.00 16.84 952 LYS A N 1
ATOM 763 C CA . LYS A 1 131 ? -1.576 27.536 6.168 1.00 15.07 952 LYS A CA 1
ATOM 764 C C . LYS A 1 131 ? -1.733 26.030 6.344 1.00 15.70 952 LYS A C 1
ATOM 765 O O . LYS A 1 131 ? -2.487 25.392 5.599 1.00 14.78 952 LYS A O 1
ATOM 771 N N . LEU A 1 132 ? -1.016 25.442 7.298 1.00 14.70 953 LEU A N 1
ATOM 772 C CA . LEU A 1 132 ? -1.221 24.050 7.682 1.00 12.73 953 LEU A CA 1
ATOM 773 C C . LEU A 1 132 ? -1.224 23.961 9.200 1.00 16.80 953 LEU A C 1
ATOM 774 O O . LEU A 1 132 ? -0.377 24.567 9.857 1.00 14.30 953 LEU A O 1
ATOM 779 N N . ASN A 1 133 ? -2.193 23.234 9.756 1.00 14.35 954 ASN A N 1
ATOM 780 C CA . ASN A 1 133 ? -2.345 23.054 11.188 1.00 13.50 954 ASN A CA 1
ATOM 781 C C . ASN A 1 133 ? -2.530 21.570 11.442 1.00 15.53 954 ASN A C 1
ATOM 782 O O . ASN A 1 133 ? -3.359 20.935 10.783 1.00 16.94 954 ASN A O 1
ATOM 787 N N . VAL A 1 134 ? -1.762 21.015 12.377 1.00 12.93 955 VAL A N 1
ATOM 788 C CA . VAL A 1 134 ? -1.818 19.595 12.706 1.00 12.92 955 VAL A CA 1
ATOM 789 C C . VAL A 1 134 ? -2.065 19.470 14.196 1.00 14.87 955 VAL A C 1
ATOM 790 O O . VAL A 1 134 ? -1.239 19.912 15.004 1.00 15.53 955 VAL A O 1
ATOM 794 N N . GLN A 1 135 ? -3.197 18.869 14.561 1.00 16.63 956 GLN A N 1
ATOM 795 C CA . GLN A 1 135 ? -3.538 18.618 15.957 1.00 13.14 956 GLN A CA 1
ATOM 796 C C . GLN A 1 135 ? -3.065 17.212 16.312 1.00 15.74 956 GLN A C 1
ATOM 797 O O . GLN A 1 135 ? -3.813 16.233 16.266 1.00 19.45 956 GLN A O 1
ATOM 803 N N . GLY A 1 136 ? -1.782 17.118 16.635 1.00 14.27 957 GLY A N 1
ATOM 804 C CA . GLY A 1 136 ? -1.106 15.857 16.875 1.00 16.82 957 GLY A CA 1
ATOM 805 C C . GLY A 1 136 ? 0.376 15.996 16.571 1.00 17.35 957 GLY A C 1
ATOM 806 O O . GLY A 1 136 ? 0.902 17.102 16.495 1.00 15.68 957 GLY A O 1
ATOM 807 N N . ASN A 1 137 ? 1.030 14.851 16.399 1.00 15.31 958 ASN A N 1
ATOM 808 C CA . ASN A 1 137 ? 2.443 14.815 16.055 1.00 13.81 958 ASN A CA 1
ATOM 809 C C . ASN A 1 137 ? 2.603 14.701 14.549 1.00 17.82 958 ASN A C 1
ATOM 810 O O . ASN A 1 137 ? 1.665 14.366 13.826 1.00 16.63 958 ASN A O 1
ATOM 815 N N . VAL A 1 138 ? 3.813 14.993 14.079 1.00 13.47 959 VAL A N 1
ATOM 816 C CA . VAL A 1 138 ? 4.173 14.866 12.672 1.00 14.60 959 VAL A CA 1
ATOM 817 C C . VAL A 1 138 ? 5.442 14.026 12.583 1.00 15.82 959 VAL A C 1
ATOM 818 O O . VAL A 1 138 ? 6.399 14.259 13.331 1.00 17.19 959 VAL A O 1
ATOM 822 N N . ALA A 1 139 ? 5.453 13.045 11.683 1.00 14.94 960 ALA A N 1
ATOM 823 C CA . ALA A 1 139 ? 6.624 12.197 11.458 1.00 16.66 960 ALA A CA 1
ATOM 824 C C . ALA A 1 139 ? 7.038 12.319 10.001 1.00 16.40 960 ALA A C 1
ATOM 825 O O . ALA A 1 139 ? 6.219 12.092 9.100 1.00 16.15 960 ALA A O 1
ATOM 827 N N . VAL A 1 140 ? 8.298 12.692 9.775 1.00 15.73 961 VAL A N 1
ATOM 828 C CA . VAL A 1 140 ? 8.847 12.922 8.443 1.00 14.83 961 VAL A CA 1
ATOM 829 C C . VAL A 1 140 ? 10.057 12.016 8.283 1.00 15.09 961 VAL A C 1
ATOM 830 O O . VAL A 1 140 ? 10.934 11.996 9.154 1.00 15.56 961 VAL A O 1
ATOM 834 N N . SER A 1 141 ? 10.108 11.266 7.175 1.00 13.67 962 SER A N 1
ATOM 835 C CA . SER A 1 141 ? 11.215 10.340 6.948 1.00 13.38 962 SER A CA 1
ATOM 836 C C . SER A 1 141 ? 12.474 11.036 6.445 1.00 15.00 962 SER A C 1
ATOM 837 O O . SER A 1 141 ? 13.585 10.572 6.728 1.00 17.24 962 SER A O 1
ATOM 840 N N . GLY A 1 142 ? 12.324 12.128 5.709 1.00 14.34 963 GLY A N 1
ATOM 841 C CA . GLY A 1 142 ? 13.421 12.952 5.242 1.00 15.20 963 GLY A CA 1
ATOM 842 C C . GLY A 1 142 ? 13.619 14.191 6.093 1.00 16.11 963 GLY A C 1
ATOM 843 O O . GLY A 1 142 ? 13.460 14.170 7.320 1.00 15.67 963 GLY A O 1
ATOM 844 N N . GLU A 1 143 ? 13.989 15.287 5.441 1.00 13.64 964 GLU A N 1
ATOM 845 C CA . GLU A 1 143 ? 14.372 16.500 6.144 1.00 16.12 964 GLU A CA 1
ATOM 846 C C . GLU A 1 143 ? 13.365 17.611 5.880 1.00 15.93 964 GLU A C 1
ATOM 847 O O . GLU A 1 143 ? 12.652 17.613 4.867 1.00 17.37 964 GLU A O 1
ATOM 853 N N . ILE A 1 144 ? 13.317 18.561 6.814 1.00 13.74 965 ILE A N 1
ATOM 854 C CA . ILE A 1 144 ? 12.383 19.681 6.787 1.00 17.10 965 ILE A CA 1
ATOM 855 C C . ILE A 1 144 ? 13.168 20.970 6.658 1.00 17.42 965 ILE A C 1
ATOM 856 O O . ILE A 1 144 ? 14.100 21.207 7.429 1.00 18.79 965 ILE A O 1
ATOM 861 N N . THR A 1 145 ? 12.789 21.803 5.698 1.00 15.86 966 THR A N 1
ATOM 862 C CA . THR A 1 145 ? 13.351 23.137 5.581 1.00 16.18 966 THR A CA 1
ATOM 863 C C . THR A 1 145 ? 12.262 24.156 5.880 1.00 14.17 966 THR A C 1
ATOM 864 O O . THR A 1 145 ? 11.102 23.987 5.475 1.00 15.37 966 THR A O 1
ATOM 868 N N . SER A 1 146 ? 12.632 25.205 6.603 1.00 14.49 967 SER A N 1
ATOM 869 C CA . SER A 1 146 ? 11.707 26.262 6.985 1.00 16.32 967 SER A CA 1
ATOM 870 C C . SER A 1 146 ? 12.535 27.438 7.467 1.00 21.05 967 SER A C 1
ATOM 871 O O . SER A 1 146 ? 13.721 27.293 7.760 1.00 22.32 967 SER A O 1
ATOM 874 N N . VAL A 1 147 ? 11.903 28.590 7.576 1.00 13.85 968 VAL A N 1
ATOM 875 C CA . VAL A 1 147 ? 12.562 29.742 8.181 1.00 15.08 968 VAL A CA 1
ATOM 876 C C . VAL A 1 147 ? 12.571 29.551 9.691 1.00 15.95 968 VAL A C 1
ATOM 877 O O . VAL A 1 147 ? 11.530 29.266 10.294 1.00 19.44 968 VAL A O 1
ATOM 881 N N . ARG A 1 148 ? 13.749 29.705 10.294 1.00 14.78 969 ARG A N 1
ATOM 882 C CA . ARG A 1 148 ? 13.860 29.628 11.770 1.00 16.90 969 ARG A CA 1
ATOM 883 C C . ARG A 1 148 ? 14.151 31.029 12.321 1.00 17.60 969 ARG A C 1
ATOM 884 O O . ARG A 1 148 ? 14.955 31.743 11.737 1.00 16.65 969 ARG A O 1
ATOM 892 N N . SER A 1 149 ? 13.478 31.382 13.409 1.00 15.36 970 SER A N 1
ATOM 893 C CA . SER A 1 149 ? 13.699 32.686 14.027 1.00 14.07 970 SER A CA 1
ATOM 894 C C . SER A 1 149 ? 14.951 32.645 14.893 1.00 15.10 970 SER A C 1
ATOM 895 O O . SER A 1 149 ? 15.073 31.794 15.779 1.00 15.42 970 SER A O 1
ATOM 898 N N . TRP A 1 150 ? 15.881 33.563 14.630 1.00 13.63 971 TRP A N 1
ATOM 899 C CA . TRP A 1 150 ? 17.059 33.700 15.478 1.00 13.99 971 TRP A CA 1
ATOM 900 C C . TRP A 1 150 ? 17.559 35.127 15.358 1.00 14.49 971 TRP A C 1
ATOM 901 O O . TRP A 1 150 ? 17.256 35.834 14.393 1.00 14.62 971 TRP A O 1
ATOM 912 N N . GLY A 1 151 ? 18.360 35.531 16.333 1.00 12.01 972 GLY A N 1
ATOM 913 C CA . GLY A 1 151 ? 18.898 36.876 16.336 1.00 15.49 972 GLY A CA 1
ATOM 914 C C . GLY A 1 151 ? 20.158 36.954 17.163 1.00 13.31 972 GLY A C 1
ATOM 915 O O . GLY A 1 151 ? 20.430 36.095 18.009 1.00 15.03 972 GLY A O 1
ATOM 916 N N . ILE A 1 152 ? 20.921 38.020 16.924 1.00 13.97 973 ILE A N 1
ATOM 917 C CA . ILE A 1 152 ? 22.193 38.233 17.602 1.00 13.02 973 ILE A CA 1
ATOM 918 C C . ILE A 1 152 ? 22.388 39.714 17.900 1.00 14.85 973 ILE A C 1
ATOM 919 O O . ILE A 1 152 ? 21.855 40.590 17.206 1.00 16.29 973 ILE A O 1
ATOM 924 N N . LYS A 1 153 ? 23.180 39.967 18.945 1.00 15.59 974 LYS A N 1
ATOM 925 C CA . LYS A 1 153 ? 23.800 41.255 19.215 1.00 13.93 974 LYS A CA 1
ATOM 926 C C . LYS A 1 153 ? 25.307 41.074 19.124 1.00 14.24 974 LYS A C 1
ATOM 927 O O . LYS A 1 153 ? 25.825 40.028 19.531 1.00 16.45 974 LYS A O 1
ATOM 933 N N . ARG A 1 154 ? 25.997 42.111 18.633 1.00 14.87 975 ARG A N 1
ATOM 934 C CA . ARG A 1 154 ? 27.465 42.032 18.423 1.00 14.86 975 ARG A CA 1
ATOM 935 C C . ARG A 1 154 ? 28.163 43.324 18.857 1.00 13.55 975 ARG A C 1
ATOM 936 O O . ARG A 1 154 ? 27.612 44.404 18.591 1.00 17.56 975 ARG A O 1
ATOM 944 N N . GLY A 1 155 ? 29.333 43.216 19.491 1.00 14.22 976 GLY A N 1
ATOM 945 C CA . GLY A 1 155 ? 30.134 44.414 19.819 1.00 15.55 976 GLY A CA 1
ATOM 946 C C . GLY A 1 155 ? 29.608 45.202 21.001 1.00 14.46 976 GLY A C 1
ATOM 947 O O . GLY A 1 155 ? 28.953 46.227 20.776 1.00 17.95 976 GLY A O 1
ATOM 948 N N . PRO A 1 156 ? 29.912 44.803 22.252 1.00 14.06 977 PRO A N 1
ATOM 949 C CA . PRO A 1 156 ? 29.492 45.576 23.417 1.00 14.46 977 PRO A CA 1
ATOM 950 C C . PRO A 1 156 ? 30.322 46.866 23.448 1.00 15.00 977 PRO A C 1
ATOM 951 O O . PRO A 1 156 ? 31.517 46.777 23.606 1.00 17.61 977 PRO A O 1
ATOM 955 N N . THR A 1 157 ? 29.674 48.024 23.286 1.00 16.84 978 THR A N 1
ATOM 956 C CA . THR A 1 157 ? 30.435 49.263 23.205 1.00 16.98 978 THR A CA 1
ATOM 957 C C . THR A 1 157 ? 30.356 50.130 24.453 1.00 16.42 978 THR A C 1
ATOM 958 O O . THR A 1 157 ? 31.241 50.970 24.651 1.00 19.15 978 THR A O 1
ATOM 962 N N . SER A 1 158 ? 29.340 49.963 25.296 1.00 15.19 979 SER A N 1
ATOM 963 C CA . SER A 1 158 ? 29.336 50.699 26.553 1.00 16.83 979 SER A CA 1
ATOM 964 C C . SER A 1 158 ? 28.371 50.035 27.522 1.00 15.94 979 SER A C 1
ATOM 965 O O . SER A 1 158 ? 27.547 49.202 27.142 1.00 17.76 979 SER A O 1
ATOM 968 N N . PHE A 1 159 ? 28.517 50.404 28.788 1.00 16.94 980 PHE A N 1
ATOM 969 C CA . PHE A 1 159 ? 27.640 49.962 29.870 1.00 16.34 980 PHE A CA 1
ATOM 970 C C . PHE A 1 159 ? 26.471 50.929 29.987 1.00 16.52 980 PHE A C 1
ATOM 971 O O . PHE A 1 159 ? 26.675 52.122 30.233 1.00 21.04 980 PHE A O 1
ATOM 979 N N . SER A 1 160 ? 25.252 50.428 29.788 1.00 17.13 981 SER A N 1
ATOM 980 C CA . SER A 1 160 ? 24.077 51.289 29.893 1.00 18.72 981 SER A CA 1
ATOM 981 C C . SER A 1 160 ? 23.529 51.314 31.310 1.00 19.35 981 SER A C 1
ATOM 982 O O . SER A 1 160 ? 23.223 52.383 31.857 1.00 19.48 981 SER A O 1
ATOM 985 N N . ALA A 1 161 ? 23.398 50.132 31.901 1.00 18.62 982 ALA A N 1
ATOM 986 C CA . ALA A 1 161 ? 22.848 49.946 33.234 1.00 18.21 982 ALA A CA 1
ATOM 987 C C . ALA A 1 161 ? 23.212 48.532 33.662 1.00 17.92 982 ALA A C 1
ATOM 988 O O . ALA A 1 161 ? 23.717 47.743 32.866 1.00 16.24 982 ALA A O 1
ATOM 990 N N . ASN A 1 162 ? 22.941 48.207 34.925 1.00 15.46 983 ASN A N 1
ATOM 991 C CA . ASN A 1 162 ? 23.217 46.849 35.382 1.00 14.63 983 ASN A CA 1
ATOM 992 C C . ASN A 1 162 ? 22.560 45.818 34.468 1.00 15.93 983 ASN A C 1
ATOM 993 O O . ASN A 1 162 ? 21.364 45.898 34.173 1.00 16.72 983 ASN A O 1
ATOM 998 N N . TYR A 1 163 ? 23.362 44.849 34.017 1.00 14.13 984 TYR A N 1
ATOM 999 C CA . TYR A 1 163 ? 22.942 43.766 33.123 1.00 13.60 984 TYR A CA 1
ATOM 1000 C C . TYR A 1 163 ? 22.447 44.263 31.778 1.00 15.52 984 TYR A C 1
ATOM 1001 O O . TYR A 1 163 ? 21.729 43.539 31.084 1.00 15.96 984 TYR A O 1
ATOM 1010 N N . ILE A 1 164 ? 22.837 45.474 31.378 1.00 15.07 985 ILE A N 1
ATOM 1011 C CA . ILE A 1 164 ? 22.451 46.014 30.076 1.00 12.73 985 ILE A CA 1
ATOM 1012 C C . ILE A 1 164 ? 23.646 46.665 29.396 1.00 15.96 985 ILE A C 1
ATOM 1013 O O . ILE A 1 164 ? 23.995 47.806 29.709 1.00 16.27 985 ILE A O 1
ATOM 1018 N N . ASN A 1 165 ? 24.262 45.967 28.453 1.00 14.56 986 ASN A N 1
ATOM 1019 C CA . ASN A 1 165 ? 25.233 46.591 27.563 1.00 15.02 986 ASN A CA 1
ATOM 1020 C C . ASN A 1 165 ? 24.516 47.300 26.416 1.00 16.32 986 ASN A C 1
ATOM 1021 O O . ASN A 1 165 ? 23.419 46.907 26.005 1.00 15.42 986 ASN A O 1
ATOM 1026 N N . VAL A 1 166 ? 25.163 48.335 25.887 1.00 14.40 987 VAL A N 1
ATOM 1027 C CA . VAL A 1 166 ? 24.873 48.829 24.542 1.00 14.01 987 VAL A CA 1
ATOM 1028 C C . VAL A 1 166 ? 25.669 47.991 23.554 1.00 16.35 987 VAL A C 1
ATOM 1029 O O . VAL A 1 166 ? 26.858 47.717 23.776 1.00 16.96 987 VAL A O 1
ATOM 1033 N N . TRP A 1 167 ? 25.030 47.592 22.458 1.00 16.99 988 TRP A N 1
ATOM 1034 C CA . TRP A 1 167 ? 25.654 46.751 21.449 1.00 15.81 988 TRP A CA 1
ATOM 1035 C C . TRP A 1 167 ? 25.785 47.518 20.140 1.00 16.33 988 TRP A C 1
ATOM 1036 O O . TRP A 1 167 ? 24.882 48.264 19.749 1.00 18.88 988 TRP A O 1
ATOM 1047 N N . ASN A 1 168 ? 26.911 47.327 19.458 1.00 16.01 989 ASN A N 1
ATOM 1048 C CA . ASN A 1 168 ? 27.141 48.088 18.234 1.00 16.88 989 ASN A CA 1
ATOM 1049 C C . ASN A 1 168 ? 26.111 47.751 17.168 1.00 15.18 989 ASN A C 1
ATOM 1050 O O . ASN A 1 168 ? 25.674 48.637 16.418 1.00 18.27 989 ASN A O 1
ATOM 1055 N N . SER A 1 169 ? 25.759 46.475 17.036 1.00 13.25 990 SER A N 1
ATOM 1056 C CA . SER A 1 169 ? 24.773 46.124 16.022 1.00 13.78 990 SER A CA 1
ATOM 1057 C C . SER A 1 169 ? 24.029 44.869 16.439 1.00 18.04 990 SER A C 1
ATOM 1058 O O . SER A 1 169 ? 24.407 44.174 17.387 1.00 15.87 990 SER A O 1
ATOM 1061 N N . GLY A 1 170 ? 22.949 44.597 15.712 1.00 15.62 991 GLY A N 1
ATOM 1062 C CA . GLY A 1 170 ? 22.242 43.343 15.838 1.00 15.55 991 GLY A CA 1
ATOM 1063 C C . GLY A 1 170 ? 21.771 42.864 14.479 1.00 16.41 991 GLY A C 1
ATOM 1064 O O . GLY A 1 170 ? 21.865 43.576 13.473 1.00 16.51 991 GLY A O 1
ATOM 1065 N N . TYR A 1 171 ? 21.272 41.630 14.467 1.00 14.60 992 TYR A N 1
ATOM 1066 C CA . TYR A 1 171 ? 20.783 41.038 13.229 1.00 14.30 992 TYR A CA 1
ATOM 1067 C C . TYR A 1 171 ? 19.770 39.967 13.593 1.00 15.42 992 TYR A C 1
ATOM 1068 O O . TYR A 1 171 ? 19.884 39.340 14.643 1.00 15.49 992 TYR A O 1
ATOM 1077 N N . HIS A 1 172 ? 18.764 39.769 12.743 1.00 14.61 993 HIS A N 1
ATOM 1078 C CA . HIS A 1 172 ? 17.855 38.669 13.027 1.00 14.52 993 HIS A CA 1
ATOM 1079 C C . HIS A 1 172 ? 17.230 38.170 11.739 1.00 16.18 993 HIS A C 1
ATOM 1080 O O . HIS A 1 172 ? 17.300 38.823 10.693 1.00 16.15 993 HIS A O 1
ATOM 1087 N N . VAL A 1 173 ? 16.622 36.992 11.848 1.00 13.14 994 VAL A N 1
ATOM 1088 C CA . VAL A 1 173 ? 15.859 36.362 10.780 1.00 12.65 994 VAL A CA 1
ATOM 1089 C C . VAL A 1 173 ? 14.571 35.845 11.397 1.00 15.99 994 VAL A C 1
ATOM 1090 O O . VAL A 1 173 ? 14.577 35.327 12.523 1.00 13.98 994 VAL A O 1
ATOM 1094 N N . GLY A 1 174 ? 13.476 35.958 10.637 1.00 14.99 995 GLY A N 1
ATOM 1095 C CA . GLY A 1 174 ? 12.191 35.465 11.091 1.00 18.32 995 GLY A CA 1
ATOM 1096 C C . GLY A 1 174 ? 11.379 36.528 11.793 1.00 15.45 995 GLY A C 1
ATOM 1097 O O . GLY A 1 174 ? 11.677 37.725 11.774 1.00 14.91 995 GLY A O 1
ATOM 1098 N N . SER A 1 175 ? 10.338 36.055 12.480 1.00 18.02 996 SER A N 1
ATOM 1099 C CA . SER A 1 175 ? 9.313 36.943 12.988 1.00 16.24 996 SER A CA 1
ATOM 1100 C C . SER A 1 175 ? 9.168 36.912 14.498 1.00 15.09 996 SER A C 1
ATOM 1101 O O . SER A 1 175 ? 8.308 37.627 15.026 1.00 16.73 996 SER A O 1
ATOM 1104 N N . SER A 1 176 ? 9.977 36.118 15.210 1.00 13.45 997 SER A N 1
ATOM 1105 C CA . SER A 1 176 ? 9.777 35.941 16.646 1.00 13.24 997 SER A CA 1
ATOM 1106 C C . SER A 1 176 ? 10.664 36.848 17.481 1.00 15.06 997 SER A C 1
ATOM 1107 O O . SER A 1 176 ? 10.393 37.023 18.677 1.00 15.65 997 SER A O 1
ATOM 1110 N N . ILE A 1 177 ? 11.715 37.415 16.885 1.00 15.00 998 ILE A N 1
ATOM 1111 C CA . ILE A 1 177 ? 12.769 38.108 17.619 1.00 15.13 998 ILE A CA 1
ATOM 1112 C C . ILE A 1 177 ? 13.198 39.330 16.820 1.00 15.68 998 ILE A C 1
ATOM 1113 O O . ILE A 1 177 ? 13.436 39.234 15.612 1.00 18.16 998 ILE A O 1
ATOM 1118 N N . ASP A 1 178 ? 13.351 40.467 17.500 1.00 15.15 999 ASP A N 1
ATOM 1119 C CA . ASP A 1 178 ? 13.811 41.717 16.893 1.00 16.10 999 ASP A CA 1
ATOM 1120 C C . ASP A 1 178 ? 15.088 42.157 17.593 1.00 16.28 999 ASP A C 1
ATOM 1121 O O . ASP A 1 178 ? 15.038 42.655 18.720 1.00 15.68 999 ASP A O 1
ATOM 1126 N N . CYS A 1 179 ? 16.236 42.002 16.927 1.00 15.99 1000 CYS A N 1
ATOM 1127 C CA . CYS A 1 179 ? 17.507 42.388 17.535 1.00 13.04 1000 CYS A CA 1
ATOM 1128 C C . CYS A 1 179 ? 18.086 43.670 16.955 1.00 18.50 1000 CYS A C 1
ATOM 1129 O O . CYS A 1 179 ? 19.249 43.988 17.230 1.00 17.22 1000 CYS A O 1
ATOM 1132 N N . THR A 1 180 ? 17.318 44.428 16.170 1.00 17.85 1001 THR A N 1
ATOM 1133 C CA . THR A 1 180 ? 17.860 45.630 15.551 1.00 21.87 1001 THR A CA 1
ATOM 1134 C C . THR A 1 180 ? 17.197 46.922 16.006 1.00 20.33 1001 THR A C 1
ATOM 1135 O O . THR A 1 180 ? 17.834 47.975 15.930 1.00 21.38 1001 THR A O 1
ATOM 1139 N N . THR A 1 181 ? 15.962 46.882 16.501 1.00 15.86 1002 THR A N 1
ATOM 1140 C CA . THR A 1 181 ? 15.304 48.134 16.851 1.00 19.54 1002 THR A CA 1
ATOM 1141 C C . THR A 1 181 ? 15.970 48.807 18.042 1.00 20.67 1002 THR A C 1
ATOM 1142 O O . THR A 1 181 ? 16.108 50.037 18.069 1.00 22.13 1002 THR A O 1
ATOM 1146 N N . SER A 1 182 ? 16.366 48.033 19.041 1.00 14.90 1003 SER A N 1
ATOM 1147 C CA . SER A 1 182 ? 16.955 48.586 20.249 1.00 14.59 1003 SER A CA 1
ATOM 1148 C C . SER A 1 182 ? 18.436 48.249 20.309 1.00 18.11 1003 SER A C 1
ATOM 1149 O O . SER A 1 182 ? 18.826 47.106 20.072 1.00 18.17 1003 SER A O 1
ATOM 1152 N N . THR A 1 183 ? 19.258 49.240 20.662 1.00 17.29 1004 THR A N 1
ATOM 1153 C CA . THR A 1 183 ? 20.678 48.963 20.823 1.00 15.99 1004 THR A CA 1
ATOM 1154 C C . THR A 1 183 ? 20.989 48.209 22.109 1.00 18.89 1004 THR A C 1
ATOM 1155 O O . THR A 1 183 ? 22.115 47.728 22.261 1.00 18.72 1004 THR A O 1
ATOM 1159 N N . THR A 1 184 ? 20.045 48.102 23.040 1.00 16.03 1005 THR A N 1
ATOM 1160 C CA . THR A 1 184 ? 20.332 47.516 24.340 1.00 14.75 1005 THR A CA 1
ATOM 1161 C C . THR A 1 184 ? 19.718 46.135 24.542 1.00 16.68 1005 THR A C 1
ATOM 1162 O O . THR A 1 184 ? 19.791 45.596 25.648 1.00 17.11 1005 THR A O 1
ATOM 1166 N N . GLY A 1 185 ? 19.133 45.532 23.517 1.00 17.75 1006 GLY A N 1
ATOM 1167 C CA . GLY A 1 185 ? 18.652 44.173 23.711 1.00 18.97 1006 GLY A CA 1
ATOM 1168 C C . GLY A 1 185 ? 17.915 43.662 22.497 1.00 17.53 1006 GLY A C 1
ATOM 1169 O O . GLY A 1 185 ? 17.789 44.349 21.477 1.00 18.05 1006 GLY A O 1
ATOM 1170 N N . CYS A 1 186 ? 17.437 42.423 22.622 1.00 15.17 1007 CYS A N 1
ATOM 1171 C CA . CYS A 1 186 ? 16.620 41.787 21.598 1.00 15.24 1007 CYS A CA 1
ATOM 1172 C C . CYS A 1 186 ? 15.196 41.701 22.120 1.00 15.28 1007 CYS A C 1
ATOM 1173 O O . CYS A 1 186 ? 14.976 41.322 23.274 1.00 17.19 1007 CYS A O 1
ATOM 1176 N N . ARG A 1 187 ? 14.245 42.074 21.279 1.00 13.99 1008 ARG A N 1
ATOM 1177 C CA . ARG A 1 187 ? 12.826 42.081 21.691 1.00 16.11 1008 ARG A CA 1
ATOM 1178 C C . ARG A 1 187 ? 12.143 40.788 21.250 1.00 15.38 1008 ARG A C 1
ATOM 1179 O O . ARG A 1 187 ? 12.235 40.432 20.078 1.00 16.16 1008 ARG A O 1
ATOM 1187 N N . ILE A 1 188 ? 11.506 40.116 22.198 1.00 14.94 1009 ILE A N 1
ATOM 1188 C CA . ILE A 1 188 ? 10.721 38.932 21.866 1.00 13.72 1009 ILE A CA 1
ATOM 1189 C C . ILE A 1 188 ? 9.384 39.399 21.298 1.00 16.81 1009 ILE A C 1
ATOM 1190 O O . ILE A 1 188 ? 8.699 40.224 21.909 1.00 16.89 1009 ILE A O 1
ATOM 1195 N N . LEU A 1 189 ? 9.023 38.910 20.111 1.00 14.60 1010 LEU A N 1
ATOM 1196 C CA . LEU A 1 189 ? 7.793 39.356 19.459 1.00 15.62 1010 LEU A CA 1
ATOM 1197 C C . LEU A 1 189 ? 6.666 38.343 19.539 1.00 18.99 1010 LEU A C 1
ATOM 1198 O O . LEU A 1 189 ? 5.514 38.697 19.253 1.00 20.26 1010 LEU A O 1
ATOM 1203 N N . LYS A 1 190 ? 6.973 37.092 19.889 1.00 15.99 1011 LYS A N 1
ATOM 1204 C CA . LYS A 1 190 ? 5.985 36.028 20.004 1.00 15.48 1011 LYS A CA 1
ATOM 1205 C C . LYS A 1 190 ? 6.289 35.187 21.233 1.00 15.77 1011 LYS A C 1
ATOM 1206 O O . LYS A 1 190 ? 7.451 34.901 21.522 1.00 17.20 1011 LYS A O 1
ATOM 1212 N N . ALA A 1 191 ? 5.249 34.790 21.960 1.00 15.96 1012 ALA A N 1
ATOM 1213 C CA . ALA A 1 191 ? 5.456 33.826 23.029 1.00 16.89 1012 ALA A CA 1
ATOM 1214 C C . ALA A 1 191 ? 6.133 32.591 22.463 1.00 18.26 1012 ALA A C 1
ATOM 1215 O O . ALA A 1 191 ? 5.776 32.107 21.382 1.00 18.32 1012 ALA A O 1
ATOM 1217 N N . GLY A 1 192 ? 7.124 32.089 23.186 1.00 17.44 1013 GLY A N 1
ATOM 1218 C CA . GLY A 1 192 ? 7.794 30.901 22.685 1.00 14.96 1013 GLY A CA 1
ATOM 1219 C C . GLY A 1 192 ? 8.904 30.493 23.626 1.00 12.99 1013 GLY A C 1
ATOM 1220 O O . GLY A 1 192 ? 9.088 31.081 24.691 1.00 15.65 1013 GLY A O 1
ATOM 1221 N N . THR A 1 193 ? 9.642 29.464 23.217 1.00 13.28 1014 THR A N 1
ATOM 1222 C CA . THR A 1 193 ? 10.784 28.972 23.981 1.00 12.84 1014 THR A CA 1
ATOM 1223 C C . THR A 1 193 ? 12.060 29.416 23.294 1.00 15.71 1014 THR A C 1
ATOM 1224 O O . THR A 1 193 ? 12.184 29.295 22.072 1.00 17.02 1014 THR A O 1
ATOM 1228 N N . TYR A 1 194 ? 13.007 29.919 24.077 1.00 12.91 1015 TYR A N 1
ATOM 1229 C CA . TYR A 1 194 ? 14.209 30.524 23.519 1.00 13.23 1015 TYR A CA 1
ATOM 1230 C C . TYR A 1 194 ? 15.456 30.009 24.223 1.00 14.65 1015 TYR A C 1
ATOM 1231 O O . TYR A 1 194 ? 15.460 29.773 25.441 1.00 14.91 1015 TYR A O 1
ATOM 1240 N N . GLU A 1 195 ? 16.506 29.816 23.428 1.00 12.54 1016 GLU A N 1
ATOM 1241 C CA . GLU A 1 195 ? 17.828 29.428 23.912 1.00 13.33 1016 GLU A CA 1
ATOM 1242 C C . GLU A 1 195 ? 18.780 30.584 23.659 1.00 13.10 1016 GLU A C 1
ATOM 1243 O O . GLU A 1 195 ? 18.896 31.048 22.521 1.00 14.79 1016 GLU A O 1
ATOM 1249 N N . ILE A 1 196 ? 19.460 31.045 24.712 1.00 11.82 1017 ILE A N 1
ATOM 1250 C CA . ILE A 1 196 ? 20.218 32.295 24.666 1.00 14.94 1017 ILE A CA 1
ATOM 1251 C C . ILE A 1 196 ? 21.596 32.080 25.280 1.00 13.82 1017 ILE A C 1
ATOM 1252 O O . ILE A 1 196 ? 21.719 31.510 26.376 1.00 13.51 1017 ILE A O 1
ATOM 1257 N N . ARG A 1 197 ? 22.629 32.580 24.599 1.00 12.27 1018 ARG A N 1
ATOM 1258 C CA . ARG A 1 197 ? 23.975 32.576 25.166 1.00 14.23 1018 ARG A CA 1
ATOM 1259 C C . ARG A 1 197 ? 24.602 33.936 24.947 1.00 14.60 1018 ARG A C 1
ATOM 1260 O O . ARG A 1 197 ? 24.578 34.468 23.831 1.00 14.47 1018 ARG A O 1
ATOM 1268 N N . CYS A 1 198 ? 25.165 34.485 26.014 1.00 13.55 1019 CYS A N 1
ATOM 1269 C CA . CYS A 1 198 ? 25.850 35.768 25.989 1.00 12.89 1019 CYS A CA 1
ATOM 1270 C C . CYS A 1 198 ? 27.281 35.565 26.449 1.00 12.88 1019 CYS A C 1
ATOM 1271 O O . CYS A 1 198 ? 27.515 34.930 27.483 1.00 14.90 1019 CYS A O 1
ATOM 1274 N N . VAL A 1 199 ? 28.237 36.118 25.697 1.00 11.81 1020 VAL A N 1
ATOM 1275 C CA . VAL A 1 199 ? 29.641 36.034 26.085 1.00 13.79 1020 VAL A CA 1
ATOM 1276 C C . VAL A 1 199 ? 30.257 37.414 25.984 1.00 16.02 1020 VAL A C 1
ATOM 1277 O O . VAL A 1 199 ? 29.868 38.227 25.138 1.00 14.96 1020 VAL A O 1
ATOM 1281 N N . GLN A 1 200 ? 31.250 37.660 26.845 1.00 13.79 1021 GLN A N 1
ATOM 1282 C CA . GLN A 1 200 ? 32.044 38.879 26.736 1.00 14.36 1021 GLN A CA 1
ATOM 1283 C C . GLN A 1 200 ? 33.463 38.620 27.238 1.00 14.29 1021 GLN A C 1
ATOM 1284 O O . GLN A 1 200 ? 33.676 37.825 28.159 1.00 14.75 1021 GLN A O 1
ATOM 1290 N N . ARG A 1 201 ? 34.428 39.311 26.622 1.00 13.62 1022 ARG A N 1
ATOM 1291 C CA . ARG A 1 201 ? 35.831 39.186 26.987 1.00 13.61 1022 ARG A CA 1
ATOM 1292 C C . ARG A 1 201 ? 36.171 39.944 28.267 1.00 14.52 1022 ARG A C 1
ATOM 1293 O O . ARG A 1 201 ? 35.770 41.097 28.467 1.00 15.42 1022 ARG A O 1
ATOM 1301 N N . ALA A 1 202 ? 36.967 39.299 29.108 1.00 13.76 1023 ALA A N 1
ATOM 1302 C CA . ALA A 1 202 ? 37.620 39.987 30.215 1.00 14.69 1023 ALA A CA 1
ATOM 1303 C C . ALA A 1 202 ? 38.695 40.936 29.693 1.00 12.09 1023 ALA A C 1
ATOM 1304 O O . ALA A 1 202 ? 39.393 40.634 28.719 1.00 14.48 1023 ALA A O 1
ATOM 1306 N N . GLY A 1 203 ? 38.836 42.081 30.363 1.00 12.34 1024 GLY A N 1
ATOM 13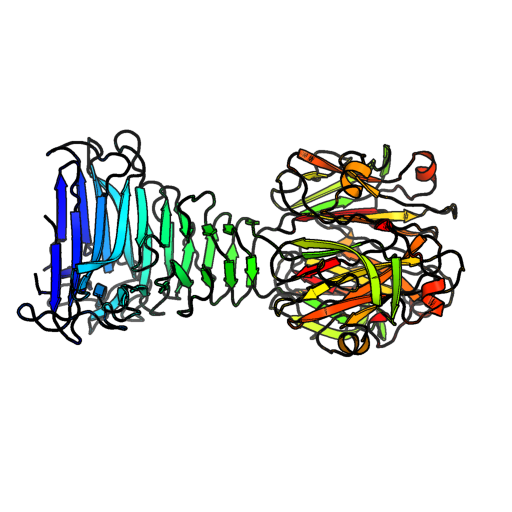07 C CA . GLY A 1 203 ? 39.917 43.019 30.104 1.00 14.22 1024 GLY A CA 1
ATOM 1308 C C . GLY A 1 203 ? 41.221 42.584 30.733 1.00 15.84 1024 GLY A C 1
ATOM 1309 O O . GLY A 1 203 ? 41.476 41.390 30.908 1.00 14.60 1024 GLY A O 1
ATOM 1310 N N . THR A 1 204 ? 42.055 43.566 31.108 1.00 16.84 1025 THR A N 1
ATOM 1311 C CA . THR A 1 204 ? 43.424 43.287 31.543 1.00 15.27 1025 THR A CA 1
ATOM 1312 C C . THR A 1 204 ? 43.668 43.599 33.021 1.00 19.81 1025 THR A C 1
ATOM 1313 O O . THR A 1 204 ? 44.828 43.704 33.432 1.00 20.38 1025 THR A O 1
ATOM 1317 N N . SER A 1 205 ? 42.612 43.700 33.842 1.00 16.81 1026 SER A N 1
ATOM 1318 C CA . SER A 1 205 ? 42.782 44.009 35.261 1.00 16.72 1026 SER A CA 1
ATOM 1319 C C . SER A 1 205 ? 43.217 42.808 36.079 1.00 15.67 1026 SER A C 1
ATOM 1320 O O . SER A 1 205 ? 43.746 42.988 37.184 1.00 18.22 1026 SER A O 1
ATOM 1323 N N . GLY A 1 206 ? 42.969 41.595 35.583 1.00 16.94 1027 GLY A N 1
ATOM 1324 C CA . GLY A 1 206 ? 43.142 40.398 36.372 1.00 16.88 1027 GLY A CA 1
ATOM 1325 C C . GLY A 1 206 ? 42.066 40.136 37.401 1.00 16.89 1027 GLY A C 1
ATOM 1326 O O . GLY A 1 206 ? 42.126 39.104 38.081 1.00 18.29 1027 GLY A O 1
ATOM 1327 N N . ASN A 1 207 ? 41.074 41.021 37.534 1.00 17.48 1028 ASN A N 1
ATOM 1328 C CA . ASN A 1 207 ? 39.992 40.819 38.486 1.00 16.56 1028 ASN A CA 1
ATOM 1329 C C . ASN A 1 207 ? 38.945 39.854 37.930 1.00 15.49 1028 ASN A C 1
ATOM 1330 O O . ASN A 1 207 ? 38.789 39.686 36.721 1.00 16.65 1028 ASN A O 1
ATOM 1335 N N . SER A 1 208 ? 38.185 39.252 38.838 1.00 15.07 1029 SER A N 1
ATOM 1336 C CA . SER A 1 208 ? 37.103 38.366 38.421 1.00 17.35 1029 SER A CA 1
ATOM 1337 C C . SER A 1 208 ? 35.980 39.192 37.795 1.00 17.92 1029 SER A C 1
ATOM 1338 O O . SER A 1 208 ? 35.574 40.222 38.348 1.00 18.20 1029 SER A O 1
ATOM 1341 N N . VAL A 1 209 ? 35.487 38.754 36.630 1.00 16.56 1030 VAL A N 1
ATOM 1342 C CA . VAL A 1 209 ? 34.397 39.441 35.942 1.00 15.53 1030 VAL A CA 1
ATOM 1343 C C . VAL A 1 209 ? 33.339 38.433 35.516 1.00 12.89 1030 VAL A C 1
ATOM 1344 O O . VAL A 1 209 ? 33.614 37.245 35.345 1.00 13.99 1030 VAL A O 1
ATOM 1348 N N . TYR A 1 210 ? 32.112 38.933 35.342 1.00 13.55 1031 TYR A N 1
ATOM 1349 C CA . TYR A 1 210 ? 31.055 38.140 34.734 1.00 14.78 1031 TYR A CA 1
ATOM 1350 C C . TYR A 1 210 ? 30.024 39.047 34.079 1.00 13.58 1031 TYR A C 1
ATOM 1351 O O . TYR A 1 210 ? 29.957 40.253 34.354 1.00 13.50 1031 TYR A O 1
ATOM 1360 N N . VAL A 1 211 ? 29.224 38.443 33.190 1.00 15.25 1032 VAL A N 1
ATOM 1361 C CA . VAL A 1 211 ? 28.036 39.064 32.624 1.00 15.03 1032 VAL A CA 1
ATOM 1362 C C . VAL A 1 211 ? 26.859 38.145 32.910 1.00 16.00 1032 VAL A C 1
ATOM 1363 O O . VAL A 1 211 ? 27.025 36.961 33.229 1.00 14.00 1032 VAL A O 1
ATOM 1367 N N . GLY A 1 212 ? 25.665 38.718 32.811 1.00 15.59 1033 GLY A N 1
ATOM 1368 C CA . GLY A 1 212 ? 24.437 37.955 32.952 1.00 15.22 1033 GLY A CA 1
ATOM 1369 C C . GLY A 1 212 ? 23.389 38.419 31.959 1.00 12.08 1033 GLY A C 1
ATOM 1370 O O . GLY A 1 212 ? 23.314 39.603 31.606 1.00 14.36 1033 GLY A O 1
ATOM 1371 N N . ILE A 1 213 ? 22.571 37.447 31.505 1.00 12.69 1034 ILE A N 1
ATOM 1372 C CA . ILE A 1 213 ? 21.366 37.713 30.723 1.00 12.56 1034 ILE A CA 1
ATOM 1373 C C . ILE A 1 213 ? 20.257 38.191 31.655 1.00 15.95 1034 ILE A C 1
ATOM 1374 O O . ILE A 1 213 ? 20.089 37.669 32.764 1.00 15.27 1034 ILE A O 1
ATOM 1379 N N . ALA A 1 214 ? 19.468 39.161 31.201 1.00 13.37 1035 ALA A N 1
ATOM 1380 C CA . ALA A 1 214 ? 18.434 39.715 32.064 1.00 13.38 1035 ALA A CA 1
ATOM 1381 C C . ALA A 1 214 ? 17.215 40.112 31.240 1.00 12.65 1035 ALA A C 1
ATOM 1382 O O . ALA A 1 214 ? 17.268 40.240 30.014 1.00 15.67 1035 ALA A O 1
ATOM 1384 N N . LEU A 1 215 ? 16.109 40.322 31.950 1.00 13.10 1036 LEU A N 1
ATOM 1385 C CA . LEU A 1 215 ? 14.877 40.847 31.362 1.00 14.74 1036 LEU A CA 1
ATOM 1386 C C . LEU A 1 215 ? 14.859 42.354 31.588 1.00 14.14 1036 LEU A C 1
ATOM 1387 O O . LEU A 1 215 ? 14.539 42.829 32.681 1.00 15.69 1036 LEU A O 1
ATOM 1392 N N . ASN A 1 216 ? 15.227 43.114 30.559 1.00 15.41 1037 ASN A N 1
ATOM 1393 C CA . ASN A 1 216 ? 15.348 44.567 30.690 1.00 17.80 1037 ASN A CA 1
ATOM 1394 C C . ASN A 1 216 ? 16.160 44.953 31.927 1.00 17.55 1037 ASN A C 1
ATOM 1395 O O . ASN A 1 216 ? 15.766 45.816 32.716 1.00 17.82 1037 ASN A O 1
ATOM 1400 N N . GLY A 1 217 ? 17.311 44.301 32.097 1.00 14.93 1038 GLY A N 1
ATOM 1401 C CA . GLY A 1 217 ? 18.188 44.573 33.223 1.00 17.76 1038 GLY A CA 1
ATOM 1402 C C . GLY A 1 217 ? 17.862 43.833 34.502 1.00 14.50 1038 GLY A C 1
ATOM 1403 O O . GLY A 1 217 ? 18.677 43.850 35.436 1.00 16.59 1038 GLY A O 1
ATOM 1404 N N . ASP A 1 218 ? 16.702 43.191 34.586 1.00 15.87 1039 ASP A N 1
ATOM 1405 C CA . ASP A 1 218 ? 16.279 42.447 35.768 1.00 15.55 1039 ASP A CA 1
ATOM 1406 C C . ASP A 1 218 ? 16.728 40.996 35.621 1.00 16.38 1039 ASP A C 1
ATOM 1407 O O . ASP A 1 218 ? 16.110 40.206 34.895 1.00 16.25 1039 ASP A O 1
ATOM 1412 N N . ARG A 1 219 ? 17.816 40.644 36.304 1.00 17.94 1040 ARG A N 1
ATOM 1413 C CA . ARG A 1 219 ? 18.312 39.271 36.241 1.00 16.23 1040 ARG A CA 1
ATOM 1414 C C . ARG A 1 219 ? 17.396 38.327 37.009 1.00 17.17 1040 ARG A C 1
ATOM 1415 O O . ARG A 1 219 ? 17.097 37.223 36.544 1.00 16.46 1040 ARG A O 1
ATOM 1423 N N . THR A 1 220 ? 16.940 38.750 38.194 1.00 15.65 1041 THR A N 1
ATOM 1424 C CA . THR A 1 220 ? 16.108 37.893 39.030 1.00 16.01 1041 THR A CA 1
ATOM 1425 C C . THR A 1 220 ? 14.832 37.466 38.322 1.00 16.05 1041 THR A C 1
ATOM 1426 O O . THR A 1 220 ? 14.343 36.350 38.537 1.00 15.38 1041 THR A O 1
ATOM 1430 N N . ALA A 1 221 ? 14.269 38.333 37.482 1.00 15.19 1042 ALA A N 1
ATOM 1431 C CA . ALA A 1 221 ? 13.031 37.985 36.790 1.00 17.73 1042 ALA A CA 1
ATOM 1432 C C . ALA A 1 221 ? 13.191 36.736 35.924 1.00 19.08 1042 ALA A C 1
ATOM 1433 O O . ALA A 1 221 ? 12.213 36.030 35.667 1.00 19.79 1042 ALA A O 1
ATOM 1435 N N . LEU A 1 222 ? 14.405 36.447 35.460 1.00 16.87 1043 LEU A N 1
ATOM 1436 C CA . LEU A 1 222 ? 14.654 35.202 34.736 1.00 14.76 1043 LEU A CA 1
ATOM 1437 C C . LEU A 1 222 ? 15.161 34.115 35.673 1.00 17.00 1043 LEU A C 1
ATOM 1438 O O . LEU A 1 222 ? 14.619 33.003 35.694 1.00 16.44 1043 LEU A O 1
ATOM 1443 N N . GLU A 1 223 ? 16.186 34.443 36.471 1.00 13.86 1044 GLU A N 1
ATOM 1444 C CA . GLU A 1 223 ? 16.899 33.443 37.259 1.00 17.36 1044 GLU A CA 1
ATOM 1445 C C . GLU A 1 223 ? 16.007 32.761 38.292 1.00 17.45 1044 GLU A C 1
ATOM 1446 O O . GLU A 1 223 ? 16.241 31.593 38.633 1.00 18.92 1044 GLU A O 1
ATOM 1452 N N . SER A 1 224 ? 15.017 33.471 38.838 1.00 18.54 1045 SER A N 1
ATOM 1453 C CA . SER A 1 224 ? 14.213 32.925 39.930 1.00 19.63 1045 SER A CA 1
ATOM 1454 C C . SER A 1 224 ? 13.132 31.960 39.464 1.00 17.54 1045 SER A C 1
ATOM 1455 O O . SER A 1 224 ? 12.427 31.399 40.308 1.00 20.09 1045 SER A O 1
ATOM 1458 N N . ARG A 1 225 ? 12.984 31.745 38.160 1.00 17.61 1046 ARG A N 1
ATOM 1459 C CA . ARG A 1 225 ? 11.883 30.947 37.637 1.00 16.24 1046 ARG A CA 1
ATOM 1460 C C . ARG A 1 225 ? 12.217 29.461 37.710 1.00 17.94 1046 ARG A C 1
ATOM 1461 O O . ARG A 1 225 ? 13.331 29.045 37.382 1.00 19.03 1046 ARG A O 1
ATOM 1469 N N A ASN A 1 226 ? 11.241 28.651 38.130 0.68 19.59 1047 ASN A N 1
ATOM 1470 N N B ASN A 1 226 ? 11.249 28.654 38.137 0.32 19.64 1047 ASN A N 1
ATOM 1471 C CA A ASN A 1 226 ? 11.481 27.214 38.256 0.68 18.84 1047 ASN A CA 1
ATOM 1472 C CA B ASN A 1 226 ? 11.498 27.220 38.254 0.32 18.93 1047 ASN A CA 1
ATOM 1473 C C A ASN A 1 226 ? 11.331 26.466 36.935 0.68 18.93 1047 ASN A C 1
ATOM 1474 C C B ASN A 1 226 ? 11.335 26.471 36.936 0.32 18.95 1047 ASN A C 1
ATOM 1475 O O A ASN A 1 226 ? 11.543 25.248 36.906 0.68 18.32 1047 ASN A O 1
ATOM 1476 O O B ASN A 1 226 ? 11.533 25.251 36.913 0.32 18.40 1047 ASN A O 1
ATOM 1485 N N . ASP A 1 227 ? 11.000 27.159 35.843 1.00 15.58 1048 ASP A N 1
ATOM 1486 C CA . ASP A 1 227 ? 10.829 26.513 34.546 1.00 14.35 1048 ASP A CA 1
ATOM 1487 C C . ASP A 1 227 ? 11.897 26.904 33.527 1.00 17.02 1048 ASP A C 1
ATOM 1488 O O . ASP A 1 227 ? 11.695 26.678 32.329 1.00 15.19 1048 ASP A O 1
ATOM 1493 N N . VAL A 1 228 ? 13.041 27.449 33.971 1.00 14.31 1049 VAL A N 1
ATOM 1494 C CA . VAL A 1 228 ? 14.089 27.884 33.053 1.00 14.88 1049 VAL A CA 1
ATOM 1495 C C . VAL A 1 228 ? 15.451 27.407 33.531 1.00 15.98 1049 VAL A C 1
ATOM 1496 O O . VAL A 1 228 ? 15.662 27.072 34.702 1.00 15.95 1049 VAL A O 1
ATOM 1500 N N . LEU A 1 229 ? 16.384 27.388 32.590 1.00 12.83 1050 LEU A N 1
ATOM 1501 C CA . LEU A 1 229 ? 17.803 27.368 32.902 1.00 12.37 1050 LEU A CA 1
ATOM 1502 C C . LEU A 1 229 ? 18.309 28.796 32.849 1.00 13.53 1050 LEU A C 1
ATOM 1503 O O . LEU A 1 229 ? 18.008 29.517 31.894 1.00 13.73 1050 LEU A O 1
ATOM 1508 N N . TRP A 1 230 ? 19.081 29.189 33.873 1.00 13.29 1051 TRP A N 1
ATOM 1509 C CA . TRP A 1 230 ? 19.795 30.466 33.904 1.00 11.85 1051 TRP A CA 1
ATOM 1510 C C . TRP A 1 230 ? 21.130 30.220 34.589 1.00 13.34 1051 TRP A C 1
ATOM 1511 O O . TRP A 1 230 ? 21.156 29.738 35.726 1.00 15.62 1051 TRP A O 1
ATOM 1522 N N . ASN A 1 231 ? 22.238 30.533 33.916 1.00 11.92 1052 ASN A N 1
ATOM 1523 C CA . ASN A 1 231 ? 23.526 30.358 34.582 1.00 13.93 1052 ASN A CA 1
ATOM 1524 C C . ASN A 1 231 ? 24.488 31.445 34.111 1.00 14.67 1052 ASN A C 1
ATOM 1525 O O . ASN A 1 231 ? 24.182 32.218 33.200 1.00 13.52 1052 ASN A O 1
ATOM 1530 N N . HIS A 1 232 ? 25.644 31.523 34.779 1.00 12.98 1053 HIS A N 1
ATOM 1531 C CA . HIS A 1 232 ? 26.759 32.363 34.333 1.00 11.71 1053 HIS A CA 1
ATOM 1532 C C . HIS A 1 232 ? 28.037 31.897 35.021 1.00 14.63 1053 HIS A C 1
ATOM 1533 O O . HIS A 1 232 ? 27.999 31.352 36.130 1.00 13.96 1053 HIS A O 1
ATOM 1540 N N . SER A 1 233 ? 29.167 32.151 34.363 1.00 13.50 1054 SER A N 1
ATOM 1541 C CA . SER A 1 233 ? 30.497 31.850 34.877 1.00 16.96 1054 SER A CA 1
ATOM 1542 C C . SER A 1 233 ? 31.254 33.140 35.161 1.00 14.24 1054 SER A C 1
ATOM 1543 O O . SER A 1 233 ? 30.875 34.232 34.713 1.00 14.45 1054 SER A O 1
ATOM 1546 N N . HIS A 1 234 ? 32.347 32.989 35.913 1.00 15.26 1055 HIS A N 1
ATOM 1547 C CA . HIS A 1 234 ? 33.374 34.004 36.081 1.00 13.56 1055 HIS A CA 1
ATOM 1548 C C . HIS A 1 234 ? 34.580 33.698 35.201 1.00 14.37 1055 HIS A C 1
ATOM 1549 O O . HIS A 1 234 ? 34.846 32.550 34.842 1.00 14.86 1055 HIS A O 1
ATOM 1556 N N . THR A 1 235 ? 35.339 34.746 34.893 1.00 13.06 1056 THR A N 1
ATOM 1557 C CA . THR A 1 235 ? 36.645 34.576 34.270 1.00 14.47 1056 THR A CA 1
ATOM 1558 C C . THR A 1 235 ? 37.519 35.755 34.651 1.00 13.89 1056 THR A C 1
ATOM 1559 O O . THR A 1 235 ? 37.040 36.765 35.169 1.00 15.97 1056 THR A O 1
ATOM 1563 N N . ALA A 1 236 ? 38.820 35.611 34.409 1.00 14.62 1057 ALA A N 1
ATOM 1564 C CA . ALA A 1 236 ? 39.744 36.719 34.635 1.00 12.85 1057 ALA A CA 1
ATOM 1565 C C . ALA A 1 236 ? 40.803 36.860 33.552 1.00 14.26 1057 ALA A C 1
ATOM 1566 O O . ALA A 1 236 ? 41.294 37.972 33.354 1.00 15.70 1057 ALA A O 1
ATOM 1568 N N . TYR A 1 237 ? 41.150 35.799 32.832 1.00 14.74 1058 TYR A N 1
ATOM 1569 C CA . TYR A 1 237 ? 42.230 35.877 31.858 1.00 16.00 1058 TYR A CA 1
ATOM 1570 C C . TYR A 1 237 ? 41.862 36.839 30.732 1.00 17.76 1058 TYR A C 1
ATOM 1571 O O . TYR A 1 237 ? 40.761 36.779 30.174 1.00 17.16 1058 TYR A O 1
ATOM 1580 N N . SER A 1 238 ? 42.798 37.711 30.366 1.00 16.17 1059 SER A N 1
ATOM 1581 C CA . SER A 1 238 ? 42.499 38.736 29.373 1.00 13.66 1059 SER A CA 1
ATOM 1582 C C . SER A 1 238 ? 42.209 38.076 28.030 1.00 16.32 1059 SER A C 1
ATOM 1583 O O . SER A 1 238 ? 43.011 37.281 27.533 1.00 15.80 1059 SER A O 1
ATOM 1586 N N . GLY A 1 239 ? 41.042 38.387 27.447 1.00 13.97 1060 GLY A N 1
ATOM 1587 C CA . GLY A 1 239 ? 40.638 37.773 26.199 1.00 16.53 1060 GLY A CA 1
ATOM 1588 C C . GLY A 1 239 ? 39.777 36.533 26.344 1.00 16.25 1060 GLY A C 1
ATOM 1589 O O . GLY A 1 239 ? 39.222 36.067 25.342 1.00 16.13 1060 GLY A O 1
ATOM 1590 N N . SER A 1 240 ? 39.657 35.983 27.550 1.00 14.15 1061 SER A N 1
ATOM 1591 C CA . SER A 1 240 ? 38.773 34.851 27.772 1.00 14.83 1061 SER A CA 1
ATOM 1592 C C . SER A 1 240 ? 37.345 35.341 27.979 1.00 14.45 1061 SER A C 1
ATOM 1593 O O . SER A 1 240 ? 37.101 36.511 28.283 1.00 14.58 1061 SER A O 1
ATOM 1596 N N . TYR A 1 241 ? 36.423 34.407 27.835 1.00 13.60 1062 TYR A N 1
ATOM 1597 C CA . TYR A 1 241 ? 35.015 34.809 27.930 1.00 13.43 1062 TYR A CA 1
ATOM 1598 C C . TYR A 1 241 ? 34.360 34.441 29.249 1.00 15.19 1062 TYR A C 1
ATOM 1599 O O . TYR A 1 241 ? 34.661 33.375 29.785 1.00 17.27 1062 TYR A O 1
ATOM 1608 N N . THR A 1 242 ? 33.566 35.365 29.766 1.00 11.85 1063 THR A N 1
ATOM 1609 C CA . THR A 1 242 ? 32.623 35.005 30.844 1.00 11.76 1063 THR A CA 1
ATOM 1610 C C . THR A 1 242 ? 31.342 34.709 30.057 1.00 13.68 1063 THR A C 1
ATOM 1611 O O . THR A 1 242 ? 31.142 35.338 29.023 1.00 16.42 1063 THR A O 1
ATOM 1615 N N . GLU A 1 243 ? 30.572 33.731 30.501 1.00 11.76 1064 GLU A N 1
ATOM 1616 C CA . GLU A 1 243 ? 29.373 33.391 29.716 1.00 13.33 1064 GLU A CA 1
ATOM 1617 C C . GLU A 1 243 ? 28.133 33.331 30.597 1.00 13.98 1064 GLU A C 1
ATOM 1618 O O . GLU A 1 243 ? 28.259 33.092 31.779 1.00 15.50 1064 GLU A O 1
ATOM 1624 N N . SER A 1 244 ? 26.996 33.628 29.981 1.00 11.80 1065 SER A N 1
ATOM 1625 C CA . SER A 1 244 ? 25.711 33.442 30.641 1.00 12.31 1065 SER A CA 1
ATOM 1626 C C . SER A 1 244 ? 24.767 32.733 29.672 1.00 13.01 1065 SER A C 1
ATOM 1627 O O . SER A 1 244 ? 24.823 32.938 28.456 1.00 14.41 1065 SER A O 1
ATOM 1630 N N . ASN A 1 245 ? 23.907 31.877 30.216 1.00 14.00 1066 ASN A N 1
ATOM 1631 C CA . ASN A 1 245 ? 23.005 31.095 29.383 1.00 14.66 1066 ASN A CA 1
ATOM 1632 C C . ASN A 1 245 ? 21.601 31.145 29.945 1.00 15.62 1066 ASN A C 1
ATOM 1633 O O . ASN A 1 245 ? 21.400 31.214 31.164 1.00 15.88 10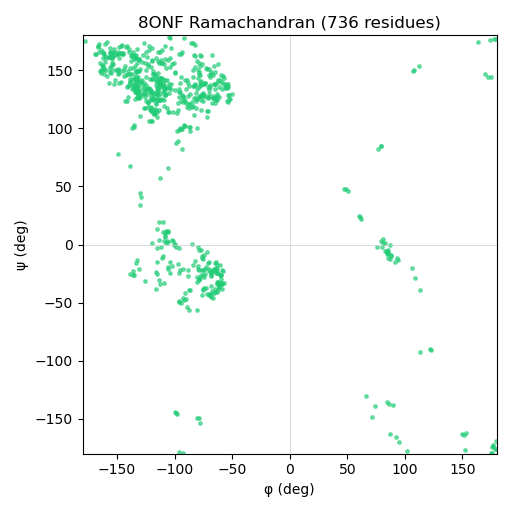66 ASN A O 1
ATOM 1638 N N . PHE A 1 246 ? 20.639 31.081 29.023 1.00 12.24 1067 PHE A N 1
ATOM 1639 C CA . PHE A 1 246 ? 19.230 30.981 29.373 1.00 15.71 1067 PHE A CA 1
ATOM 1640 C C . PHE A 1 246 ? 18.528 29.996 28.450 1.00 16.76 1067 PHE A C 1
ATOM 1641 O O . PHE A 1 246 ? 18.803 29.946 27.250 1.00 14.32 1067 PHE A O 1
ATOM 1649 N N A MET A 1 247 ? 17.594 29.233 29.008 0.66 12.33 1068 MET A N 1
ATOM 1650 N N B MET A 1 247 ? 17.614 29.215 29.007 0.34 12.40 1068 MET A N 1
ATOM 1651 C CA A MET A 1 247 ? 16.732 28.387 28.195 0.66 13.01 1068 MET A CA 1
ATOM 1652 C CA B MET A 1 247 ? 16.718 28.452 28.151 0.34 12.98 1068 MET A CA 1
ATOM 1653 C C A MET A 1 247 ? 15.360 28.383 28.845 0.66 12.69 1068 MET A C 1
ATOM 1654 C C B MET A 1 247 ? 15.364 28.348 28.822 0.34 12.70 1068 MET A C 1
ATOM 1655 O O A MET A 1 247 ? 15.249 28.167 30.056 0.66 14.23 1068 MET A O 1
ATOM 1656 O O B MET A 1 247 ? 15.268 27.994 30.001 0.34 14.24 1068 MET A O 1
ATOM 1665 N N . GLY A 1 248 ? 14.330 28.667 28.066 1.00 12.56 1069 GLY A N 1
ATOM 1666 C CA . GLY A 1 248 ? 12.985 28.624 28.610 1.00 13.64 1069 GLY A CA 1
ATOM 1667 C C . GLY A 1 248 ? 12.058 29.534 27.836 1.00 14.22 1069 GLY A C 1
ATOM 1668 O O . GLY A 1 248 ? 12.456 30.201 26.890 1.00 14.25 1069 GLY A O 1
ATOM 1669 N N . THR A 1 249 ? 10.808 29.580 28.297 1.00 14.20 1070 THR A N 1
ATOM 1670 C CA . THR A 1 249 ? 9.808 30.389 27.611 1.00 12.50 1070 THR A CA 1
ATOM 1671 C C . THR A 1 249 ? 9.955 31.870 27.956 1.00 14.62 1070 THR A C 1
ATOM 1672 O O . THR A 1 249 ? 10.346 32.249 29.068 1.00 15.37 1070 THR A O 1
ATOM 1676 N N . LEU A 1 250 ? 9.643 32.707 26.970 1.00 13.63 1071 LEU A N 1
ATOM 1677 C CA . LEU A 1 250 ? 9.587 34.147 27.140 1.00 14.19 1071 LEU A CA 1
ATOM 1678 C C . LEU A 1 250 ? 8.271 34.663 26.570 1.00 14.32 1071 LEU A C 1
ATOM 1679 O O . LEU A 1 250 ? 7.611 34.006 25.735 1.00 16.16 1071 LEU A O 1
ATOM 1684 N N . SER A 1 251 ? 7.915 35.864 27.044 1.00 16.37 1072 SER A N 1
ATOM 1685 C CA . SER A 1 251 ? 6.666 36.539 26.717 1.00 17.69 1072 SER A CA 1
ATOM 1686 C C . SER A 1 251 ? 6.890 37.586 25.633 1.00 15.63 1072 SER A C 1
ATOM 1687 O O . SER A 1 251 ? 7.931 38.246 25.583 1.00 15.40 1072 SER A O 1
ATOM 1690 N N . ALA A 1 252 ? 5.878 37.792 24.795 1.00 16.06 1073 ALA A N 1
ATOM 1691 C CA . ALA A 1 252 ? 5.984 38.858 23.775 1.00 15.01 1073 ALA A CA 1
ATOM 1692 C C . ALA A 1 252 ? 6.251 40.208 24.452 1.00 15.23 1073 ALA A C 1
ATOM 1693 O O . ALA A 1 252 ? 5.672 40.430 25.531 1.00 17.31 1073 ALA A O 1
ATOM 1695 N N . ASN A 1 253 ? 7.065 41.055 23.813 1.00 15.23 1074 ASN A N 1
ATOM 1696 C CA . ASN A 1 253 ? 7.362 42.416 24.339 1.00 15.35 1074 ASN A CA 1
ATOM 1697 C C . ASN A 1 253 ? 8.559 42.371 25.295 1.00 16.69 1074 ASN A C 1
ATOM 1698 O O . ASN A 1 253 ? 9.022 43.449 25.647 1.00 16.89 1074 ASN A O 1
ATOM 1703 N N . ASP A 1 254 ? 9.035 41.179 25.676 1.00 17.81 1075 ASP A N 1
ATOM 1704 C CA . ASP A 1 254 ? 10.205 41.041 26.581 1.00 16.25 1075 ASP A CA 1
ATOM 1705 C C . ASP A 1 254 ? 11.461 41.598 25.913 1.00 14.66 1075 ASP A C 1
ATOM 1706 O O . ASP A 1 254 ? 11.742 41.196 24.774 1.00 17.44 1075 ASP A O 1
ATOM 1711 N N . LEU A 1 255 ? 12.170 42.505 26.589 1.00 14.78 1076 LEU A N 1
ATOM 1712 C CA . LEU A 1 255 ? 13.461 42.963 26.069 1.00 13.07 1076 LEU A CA 1
ATOM 1713 C C . LEU A 1 255 ? 14.562 42.184 26.783 1.00 16.75 1076 LEU A C 1
ATOM 1714 O O . LEU A 1 255 ? 14.762 42.344 27.990 1.00 16.33 1076 LEU A O 1
ATOM 1719 N N . ILE A 1 256 ? 15.276 41.342 26.046 1.00 15.08 1077 ILE A N 1
ATOM 1720 C CA . ILE A 1 256 ? 16.343 40.548 26.637 1.00 13.59 1077 ILE A CA 1
ATOM 1721 C C . ILE A 1 256 ? 17.653 41.323 26.510 1.00 14.94 1077 ILE A C 1
ATOM 1722 O O . ILE A 1 256 ? 18.052 41.712 25.404 1.00 18.01 1077 ILE A O 1
ATOM 1727 N N . THR A 1 257 ? 18.328 41.538 27.642 1.00 13.60 1078 THR A N 1
ATOM 1728 C CA . THR A 1 257 ? 19.569 42.294 27.708 1.00 14.62 1078 THR A CA 1
ATOM 1729 C C . THR A 1 257 ? 20.674 41.393 28.244 1.00 16.03 1078 THR A C 1
ATOM 1730 O O . THR A 1 257 ? 20.425 40.307 28.777 1.00 15.00 1078 THR A O 1
ATOM 1734 N N . CYS A 1 258 ? 21.914 41.868 28.143 1.00 13.48 1079 CYS A N 1
ATOM 1735 C CA . CYS A 1 258 ? 23.011 41.155 28.779 1.00 14.49 1079 CYS A CA 1
ATOM 1736 C C . CYS A 1 258 ? 24.101 42.158 29.124 1.00 13.45 1079 CYS A C 1
ATOM 1737 O O . CYS A 1 258 ? 24.360 43.086 28.351 1.00 14.62 1079 CYS A O 1
ATOM 1740 N N . GLY A 1 259 ? 24.739 41.975 30.276 1.00 14.45 1080 GLY A N 1
ATOM 1741 C CA . GLY A 1 259 ? 25.823 42.888 30.620 1.00 14.87 1080 GLY A CA 1
ATOM 1742 C C . GLY A 1 259 ? 26.404 42.617 31.992 1.00 14.02 1080 GLY A C 1
ATOM 1743 O O . GLY A 1 259 ? 26.085 41.628 32.646 1.00 16.21 1080 GLY A O 1
ATOM 1744 N N . ALA A 1 260 ? 27.298 43.511 32.394 1.00 15.65 1081 ALA A N 1
ATOM 1745 C CA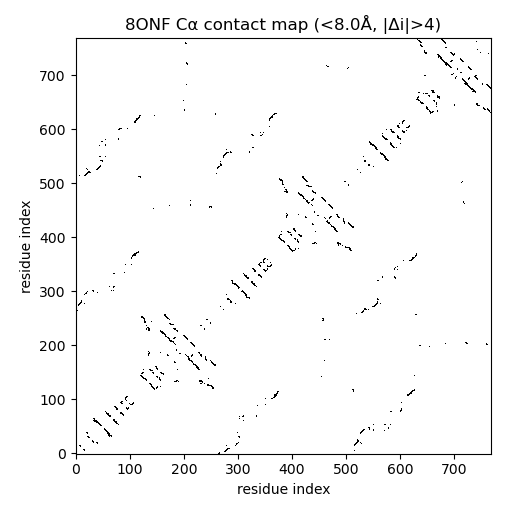 . ALA A 1 260 ? 27.941 43.419 33.693 1.00 14.58 1081 ALA A CA 1
ATOM 1746 C C . ALA A 1 260 ? 26.947 43.718 34.814 1.00 16.80 1081 ALA A C 1
ATOM 1747 O O . ALA A 1 260 ? 26.013 44.505 34.628 1.00 19.34 1081 ALA A O 1
ATOM 1749 N N . PRO A 1 261 ? 27.146 43.139 36.001 1.00 16.08 1082 PRO A N 1
ATOM 1750 C CA . PRO A 1 261 ? 26.210 43.403 37.107 1.00 15.59 1082 PRO A CA 1
ATOM 1751 C C . PRO A 1 261 ? 26.296 44.812 37.670 1.00 19.27 1082 PRO A C 1
ATOM 1752 O O . PRO A 1 261 ? 25.347 45.249 38.326 1.00 22.80 1082 PRO A O 1
ATOM 1756 N N . VAL A 1 262 ? 27.403 45.529 37.473 1.00 14.36 1083 VAL A N 1
ATOM 1757 C CA . VAL A 1 262 ? 27.579 46.841 38.089 1.00 16.36 1083 VAL A CA 1
ATOM 1758 C C . VAL A 1 262 ? 28.691 47.577 37.350 1.00 16.97 1083 VAL A C 1
ATOM 1759 O O . VAL A 1 262 ? 29.501 46.967 36.655 1.00 17.93 1083 VAL A O 1
ATOM 1763 N N . ASN A 1 263 ? 28.723 48.908 37.495 1.00 17.88 1084 ASN A N 1
ATOM 1764 C CA . ASN A 1 263 ? 29.575 49.716 36.624 1.00 16.45 1084 ASN A CA 1
ATOM 1765 C C . ASN A 1 263 ? 31.061 49.422 36.844 1.00 15.91 1084 ASN A C 1
ATOM 1766 O O . ASN A 1 263 ? 31.845 49.397 35.877 1.00 18.35 1084 ASN A O 1
ATOM 1771 N N . THR A 1 264 ? 31.470 49.194 38.097 1.00 19.36 1085 THR A N 1
ATOM 1772 C CA . THR A 1 264 ? 32.887 48.957 38.336 1.00 19.54 1085 THR A CA 1
ATOM 1773 C C . THR A 1 264 ? 33.339 47.629 37.755 1.00 16.85 1085 THR A C 1
ATOM 1774 O O . THR A 1 264 ? 34.525 47.467 37.434 1.00 20.62 1085 THR A O 1
ATOM 1778 N N . MET A 1 265 ? 32.425 46.671 37.581 1.00 16.88 1086 MET A N 1
ATOM 1779 C CA . MET A 1 265 ? 32.838 45.441 36.925 1.00 18.34 1086 MET A CA 1
ATOM 1780 C C . MET A 1 265 ? 32.858 45.622 35.410 1.00 18.71 1086 MET A C 1
ATOM 1781 O O . MET A 1 265 ? 33.715 45.055 34.725 1.00 17.05 1086 MET A O 1
ATOM 1786 N N . ALA A 1 266 ? 31.963 46.453 34.870 1.00 16.65 1087 ALA A N 1
ATOM 1787 C CA . ALA A 1 266 ? 32.039 46.760 33.444 1.00 18.16 1087 ALA A CA 1
ATOM 1788 C C . ALA A 1 266 ? 33.384 47.384 33.085 1.00 18.41 1087 ALA A C 1
ATOM 1789 O O . ALA A 1 266 ? 33.901 47.155 31.983 1.00 18.44 1087 ALA A O 1
ATOM 1791 N N . ALA A 1 267 ? 33.972 48.159 34.009 1.00 16.63 1088 ALA A N 1
ATOM 1792 C CA . ALA A 1 267 ? 35.297 48.726 33.761 1.00 19.15 1088 ALA A CA 1
ATOM 1793 C C . ALA A 1 267 ? 36.348 47.654 33.472 1.00 18.91 1088 ALA A C 1
ATOM 1794 O O . ALA A 1 267 ? 37.379 47.963 32.863 1.00 18.92 1088 ALA A O 1
ATOM 1796 N N . ASP A 1 268 ? 36.114 46.410 33.907 1.00 15.49 1089 ASP A N 1
ATOM 1797 C CA . ASP A 1 268 ? 37.078 45.324 33.787 1.00 14.95 1089 ASP A CA 1
ATOM 1798 C C . ASP A 1 268 ? 36.745 44.367 32.646 1.00 17.39 1089 ASP A C 1
ATOM 1799 O O . ASP A 1 268 ? 37.421 43.345 32.493 1.00 15.26 1089 ASP A O 1
ATOM 1804 N N . LEU A 1 269 ? 35.704 44.661 31.870 1.00 14.55 1090 LEU A N 1
ATOM 1805 C CA . LEU A 1 269 ? 35.335 43.909 30.680 1.00 15.00 1090 LEU A CA 1
ATOM 1806 C C . LEU A 1 269 ? 35.761 44.703 29.446 1.00 14.33 1090 LEU A C 1
ATOM 1807 O O . LEU A 1 269 ? 35.977 45.909 29.518 1.00 17.27 1090 LEU A O 1
ATOM 1812 N N . VAL A 1 270 ? 35.881 44.018 28.304 1.00 15.78 1091 VAL A N 1
ATOM 1813 C CA . VAL A 1 270 ? 36.285 44.673 27.058 1.00 15.09 1091 VAL A CA 1
ATOM 1814 C C . VAL A 1 270 ? 35.043 45.222 26.362 1.00 15.14 1091 VAL A C 1
ATOM 1815 O O . VAL A 1 270 ? 34.131 44.463 26.012 1.00 16.90 1091 VAL A O 1
ATOM 1819 N N . TYR A 1 271 ? 35.021 46.533 26.131 1.00 16.01 1092 TYR A N 1
ATOM 1820 C CA . TYR A 1 271 ? 33.984 47.164 25.323 1.00 15.76 1092 TYR A CA 1
ATOM 1821 C C . TYR A 1 271 ? 34.628 47.709 24.055 1.00 15.29 1092 TYR A C 1
ATOM 1822 O O . TYR A 1 271 ? 35.498 48.587 24.120 1.00 19.11 1092 TYR A O 1
ATOM 1831 N N . ALA A 1 272 ? 34.224 47.159 22.911 1.00 16.94 1093 ALA A N 1
ATOM 1832 C CA . ALA A 1 272 ? 34.765 47.523 21.608 1.00 17.94 1093 ALA A CA 1
ATOM 1833 C C . ALA A 1 272 ? 33.881 46.907 20.530 1.00 16.73 1093 ALA A C 1
ATOM 1834 O O . ALA A 1 272 ? 33.093 45.992 20.795 1.00 17.92 1093 ALA A O 1
ATOM 1836 N N . VAL A 1 273 ? 34.032 47.408 19.308 1.00 16.37 1094 VAL A N 1
ATOM 1837 C CA . VAL A 1 273 ? 33.102 47.112 18.217 1.00 17.04 1094 VAL A CA 1
ATOM 1838 C C . VAL A 1 273 ? 33.170 45.665 17.719 1.00 15.62 1094 VAL A C 1
ATOM 1839 O O . VAL A 1 273 ? 32.115 45.068 17.458 1.00 17.11 1094 VAL A O 1
ATOM 1843 N N . PRO A 1 274 ? 34.344 45.060 17.525 1.00 16.67 1095 PRO A N 1
ATOM 1844 C CA . PRO A 1 274 ? 34.373 43.711 16.931 1.00 14.59 1095 PRO A CA 1
ATOM 1845 C C . PRO A 1 274 ? 33.576 42.694 17.737 1.00 17.78 1095 PRO A C 1
ATOM 1846 O O . PRO A 1 274 ? 33.646 42.646 18.971 1.00 15.51 1095 PRO A O 1
ATOM 1850 N N . ALA A 1 275 ? 32.838 41.847 17.008 1.00 15.67 1096 ALA A N 1
ATOM 1851 C CA . ALA A 1 275 ? 31.979 40.854 17.646 1.00 13.78 1096 ALA A CA 1
ATOM 1852 C C . ALA A 1 275 ? 32.766 39.883 18.506 1.00 14.43 1096 ALA A C 1
ATOM 1853 O O . ALA A 1 275 ? 32.217 39.332 19.463 1.00 15.92 1096 ALA A O 1
ATOM 1855 N N . TYR A 1 276 ? 34.053 39.651 18.203 1.00 13.53 1097 TYR A N 1
ATOM 1856 C CA . TYR A 1 276 ? 34.769 38.699 19.049 1.00 13.29 1097 TYR A CA 1
ATOM 1857 C C . TYR A 1 276 ? 34.877 39.187 20.491 1.00 13.69 1097 TYR A C 1
ATOM 1858 O O . TYR A 1 276 ? 35.144 38.381 21.387 1.00 14.99 1097 TYR A O 1
ATOM 1867 N N . ASN A 1 277 ? 34.665 40.483 20.738 1.00 14.44 1098 ASN A N 1
ATOM 1868 C CA . ASN A 1 277 ? 34.695 40.989 22.106 1.00 14.05 1098 ASN A CA 1
ATOM 1869 C C . ASN A 1 277 ? 33.443 40.626 22.887 1.00 14.64 1098 ASN A C 1
ATOM 1870 O O . ASN A 1 277 ? 33.474 40.635 24.119 1.00 15.28 1098 ASN A O 1
ATOM 1875 N N . GLY A 1 278 ? 32.342 40.331 22.209 1.00 14.39 1099 GLY A N 1
ATOM 1876 C CA . GLY A 1 278 ? 31.144 39.946 22.927 1.00 14.98 1099 GLY A CA 1
ATOM 1877 C C . GLY A 1 278 ? 29.954 39.840 22.011 1.00 14.00 1099 GLY A C 1
ATOM 1878 O O . GLY A 1 278 ? 29.798 40.642 21.085 1.00 13.78 1099 GLY A O 1
ATOM 1879 N N . THR A 1 279 ? 29.091 38.866 22.296 1.00 11.95 1100 THR A N 1
ATOM 1880 C CA . THR A 1 279 ? 27.888 38.660 21.496 1.00 12.26 1100 THR A CA 1
ATOM 1881 C C . THR A 1 279 ? 26.791 38.094 22.367 1.00 15.13 1100 THR A C 1
ATOM 1882 O O . THR A 1 279 ? 27.047 37.476 23.404 1.00 14.39 1100 THR A O 1
ATOM 1886 N N A MET A 1 280 ? 25.553 38.305 21.928 0.57 15.37 1101 MET A N 1
ATOM 1887 N N B MET A 1 280 ? 25.560 38.326 21.914 0.43 15.36 1101 MET A N 1
ATOM 1888 C CA A MET A 1 280 ? 24.416 37.555 22.448 0.57 14.49 1101 MET A CA 1
ATOM 1889 C CA B MET A 1 280 ? 24.363 37.632 22.369 0.43 14.54 1101 MET A CA 1
ATOM 1890 C C A MET A 1 280 ? 23.736 36.860 21.279 0.57 13.98 1101 MET A C 1
ATOM 1891 C C B MET A 1 280 ? 23.812 36.830 21.202 0.43 14.07 1101 MET A C 1
ATOM 1892 O O A MET A 1 280 ? 23.572 37.453 20.213 0.57 16.42 1101 MET A O 1
ATOM 1893 O O B MET A 1 280 ? 23.777 37.329 20.072 0.43 16.02 1101 MET A O 1
ATOM 1902 N N . GLN A 1 281 ? 23.389 35.593 21.465 1.00 12.68 1102 GLN A N 1
ATOM 1903 C CA . GLN A 1 281 ? 22.729 34.784 20.443 1.00 13.23 1102 GLN A CA 1
ATOM 1904 C C . GLN A 1 281 ? 21.449 34.226 21.034 1.00 12.31 1102 GLN A C 1
ATOM 1905 O O . GLN A 1 281 ? 21.476 33.648 22.125 1.00 15.28 1102 GLN A O 1
ATOM 1911 N N . ILE A 1 282 ? 20.341 34.396 20.310 1.00 13.13 1103 ILE A N 1
ATOM 1912 C CA . ILE A 1 282 ? 19.018 33.946 20.722 1.00 13.44 1103 ILE A CA 1
ATOM 1913 C C . ILE A 1 282 ? 18.456 33.101 19.587 1.00 16.31 1103 ILE A C 1
ATOM 1914 O O . ILE A 1 282 ? 18.436 33.543 18.433 1.00 16.57 1103 ILE A O 1
ATOM 1919 N N . LYS A 1 283 ? 17.979 31.905 19.910 1.00 14.56 1104 LYS A N 1
ATOM 1920 C CA . LYS A 1 283 ? 17.325 31.037 18.946 1.00 14.87 1104 LYS A CA 1
ATOM 1921 C C . LYS A 1 283 ? 15.952 30.687 19.476 1.00 14.99 1104 LYS A C 1
ATOM 1922 O O . LYS A 1 283 ? 15.817 30.356 20.659 1.00 17.19 1104 LYS A O 1
ATOM 1928 N N . ARG A 1 284 ? 14.938 30.757 18.612 1.00 14.32 1105 ARG A N 1
ATOM 1929 C CA . ARG A 1 284 ? 13.656 30.179 18.987 1.00 14.70 1105 ARG A CA 1
ATOM 1930 C C . ARG A 1 284 ? 13.748 28.665 18.871 1.00 16.79 1105 ARG A C 1
ATOM 1931 O O . ARG A 1 284 ? 14.186 28.130 17.844 1.00 16.26 1105 ARG A O 1
ATOM 1939 N N . VAL A 1 285 ? 13.371 27.974 19.943 1.00 15.56 1106 VAL A N 1
ATOM 1940 C CA . VAL A 1 285 ? 13.492 26.519 20.014 1.00 15.38 1106 VAL A CA 1
ATOM 1941 C C . VAL A 1 285 ? 12.278 25.816 19.418 1.00 16.45 1106 VAL A C 1
ATOM 1942 O O . VAL A 1 285 ? 12.413 24.791 18.743 1.00 21.83 1106 VAL A O 1
ATOM 1946 N N . ASP A 1 286 ? 11.087 26.352 19.650 1.00 15.70 1107 ASP A N 1
ATOM 1947 C CA . ASP A 1 286 ? 9.856 25.671 19.295 1.00 19.67 1107 ASP A CA 1
ATOM 1948 C C . ASP A 1 286 ? 9.116 26.461 18.231 1.00 22.77 1107 ASP A C 1
ATOM 1949 O O . ASP A 1 286 ? 9.756 27.234 17.500 1.00 17.72 1107 ASP A O 1
ATOM 1955 N N . ASN B 1 29 ? -31.893 15.638 -11.499 1.00 62.00 850 ASN B N 1
ATOM 1956 C CA . ASN B 1 29 ? -31.839 17.122 -11.608 1.00 65.46 850 ASN B CA 1
ATOM 1957 C C . ASN B 1 29 ? -32.032 17.723 -10.213 1.00 50.61 850 ASN B C 1
ATOM 1958 O O . ASN B 1 29 ? -31.207 18.561 -9.828 1.00 37.03 850 ASN B O 1
ATOM 1963 N N . ARG B 1 30 ? -33.075 17.302 -9.490 1.00 50.38 851 ARG B N 1
ATOM 1964 C CA . ARG B 1 30 ? -33.239 17.779 -8.091 1.00 53.00 851 ARG B CA 1
ATOM 1965 C C . ARG B 1 30 ? -33.000 16.599 -7.161 1.00 47.33 851 ARG B C 1
ATOM 1966 O O . ARG B 1 30 ? -32.882 16.812 -5.942 1.00 47.13 851 ARG B O 1
ATOM 1974 N N . ASP B 1 31 ? -32.943 15.403 -7.732 1.00 46.40 852 ASP B N 1
ATOM 1975 C CA . ASP B 1 31 ? -32.863 14.184 -6.903 1.00 55.06 852 ASP B CA 1
ATOM 1976 C C . ASP B 1 31 ? -31.425 13.763 -6.621 1.00 50.92 852 ASP B C 1
ATOM 1977 O O . ASP B 1 31 ? -30.590 13.842 -7.530 1.00 42.55 852 ASP B O 1
ATOM 1982 N N . ASP B 1 32 ? -31.199 13.296 -5.400 1.00 42.51 853 ASP B N 1
ATOM 1983 C CA . ASP B 1 32 ? -29.878 12.738 -5.061 1.00 33.96 853 ASP B CA 1
ATOM 1984 C C . ASP B 1 32 ? -29.558 11.586 -6.010 1.00 33.94 853 ASP B C 1
ATOM 1985 O O . ASP B 1 32 ? -30.479 10.903 -6.441 1.00 35.03 853 ASP B O 1
ATOM 1990 N N . LEU B 1 33 ? -28.298 11.437 -6.356 1.00 26.21 854 LEU B N 1
ATOM 1991 C CA . LEU B 1 33 ? -27.841 10.344 -7.199 1.00 25.89 854 LEU B CA 1
ATOM 1992 C C . LEU B 1 33 ? -27.297 9.248 -6.297 1.00 25.57 854 LEU B C 1
ATOM 1993 O O . LEU B 1 33 ? -26.374 9.493 -5.515 1.00 26.53 854 LEU B O 1
ATOM 1998 N N . ASN B 1 34 ? -27.865 8.050 -6.398 1.00 23.84 855 ASN B N 1
ATOM 1999 C CA . ASN B 1 34 ? -27.436 6.910 -5.600 1.00 21.46 855 ASN B CA 1
ATOM 2000 C C . ASN B 1 34 ? -26.798 5.858 -6.490 1.00 25.25 855 ASN B C 1
ATOM 2001 O O . ASN B 1 34 ? -27.273 5.590 -7.598 1.00 31.26 855 ASN B O 1
ATOM 2006 N N . ILE B 1 35 ? -25.707 5.278 -6.002 1.00 19.67 856 ILE B N 1
ATOM 2007 C CA . ILE B 1 35 ? -25.085 4.112 -6.611 1.00 22.13 856 ILE B CA 1
ATOM 2008 C C . ILE B 1 35 ? -24.960 3.062 -5.521 1.00 23.91 856 ILE B C 1
ATOM 2009 O O . ILE B 1 35 ? -24.262 3.280 -4.524 1.00 23.26 856 ILE B O 1
ATOM 2014 N N . ARG B 1 36 ? -25.635 1.935 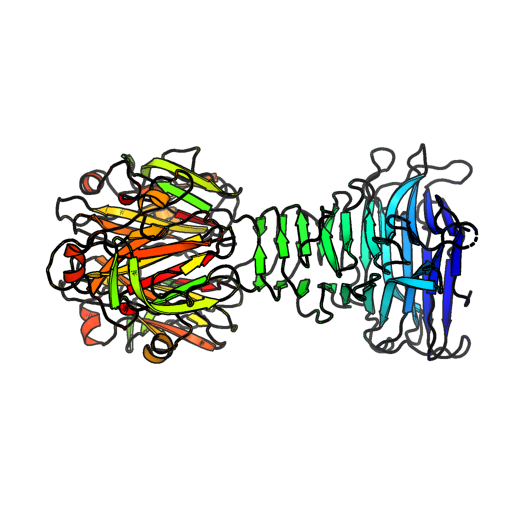-5.706 1.00 19.86 857 ARG B N 1
ATOM 2015 C CA . ARG B 1 36 ? -25.737 0.883 -4.703 1.00 19.92 857 ARG B CA 1
ATOM 2016 C C . ARG B 1 36 ? -25.149 -0.391 -5.277 1.00 24.23 857 ARG B C 1
ATOM 2017 O O . ARG B 1 36 ? -25.509 -0.797 -6.387 1.00 25.20 857 ARG B O 1
ATOM 2025 N N . THR B 1 37 ? -24.272 -1.035 -4.519 1.00 20.06 858 THR B N 1
ATOM 2026 C CA . THR B 1 37 ? -23.680 -2.292 -4.944 1.00 20.21 858 THR B CA 1
ATOM 2027 C C . THR B 1 37 ? -23.766 -3.298 -3.811 1.00 23.77 858 THR B C 1
ATOM 2028 O O . THR B 1 37 ? -23.445 -2.986 -2.656 1.00 19.63 858 THR B O 1
ATOM 2032 N N . TYR B 1 38 ? -24.224 -4.493 -4.148 1.00 21.49 859 TYR B N 1
ATOM 2033 C CA . TYR B 1 38 ? -24.224 -5.619 -3.242 1.00 20.26 859 TYR B CA 1
ATOM 2034 C C . TYR B 1 38 ? -23.163 -6.615 -3.688 1.00 26.32 859 TYR B C 1
ATOM 2035 O O . TYR B 1 38 ? -22.568 -6.503 -4.765 1.00 35.62 859 TYR B O 1
ATOM 2044 N N . GLY B 1 39 ? -22.919 -7.593 -2.847 1.00 19.99 860 GLY B N 1
ATOM 2045 C CA . GLY B 1 39 ? -22.120 -8.731 -3.248 1.00 20.29 860 GLY B CA 1
ATOM 2046 C C . GLY B 1 39 ? -20.695 -8.688 -2.731 1.00 20.22 860 GLY B C 1
ATOM 2047 O O . GLY B 1 39 ? -20.252 -7.765 -2.039 1.00 19.66 860 GLY B O 1
ATOM 2048 N N . ALA B 1 40 ? -19.972 -9.722 -3.151 1.00 20.33 861 ALA B N 1
ATOM 2049 C CA . ALA B 1 40 ? -18.686 -10.095 -2.583 1.00 19.82 861 ALA B CA 1
ATOM 2050 C C . ALA B 1 40 ? -17.499 -9.404 -3.234 1.00 20.49 861 ALA B C 1
ATOM 2051 O O . ALA B 1 40 ? -16.443 -9.312 -2.601 1.00 23.77 861 ALA B O 1
ATOM 2053 N N . THR B 1 41 ? -17.631 -8.909 -4.463 1.00 19.86 862 THR B N 1
ATOM 2054 C CA . THR B 1 41 ? -16.456 -8.481 -5.214 1.00 19.82 862 THR B CA 1
ATOM 2055 C C . THR B 1 41 ? -16.546 -7.097 -5.856 1.00 24.85 862 THR B C 1
ATOM 2056 O O . THR B 1 41 ? -15.489 -6.529 -6.164 1.00 28.55 862 THR B O 1
ATOM 2060 N N . GLU B 1 42 ? -17.735 -6.542 -6.087 1.00 24.33 863 GLU B N 1
ATOM 2061 C CA . GLU B 1 42 ? -17.858 -5.308 -6.861 1.00 23.95 863 GLU B CA 1
ATOM 2062 C C . GLU B 1 42 ? -18.100 -4.099 -5.958 1.00 29.86 863 GLU B C 1
ATOM 2063 O O . GLU B 1 42 ? -18.390 -4.226 -4.761 1.00 25.61 863 GLU B O 1
ATOM 2069 N N . THR B 1 43 ? -17.997 -2.908 -6.557 1.00 22.51 864 THR B N 1
ATOM 2070 C CA . THR B 1 43 ? -18.141 -1.669 -5.802 1.00 23.81 864 THR B CA 1
ATOM 2071 C C . THR B 1 43 ? -18.833 -0.620 -6.665 1.00 27.75 864 THR B C 1
ATOM 2072 O O . THR B 1 43 ? -18.937 -0.754 -7.888 1.00 25.41 864 THR B O 1
ATOM 2076 N N . SER B 1 44 ? -19.301 0.434 -6.004 1.00 25.18 865 SER B N 1
ATOM 2077 C CA . SER B 1 44 ? -19.974 1.544 -6.670 1.00 23.14 865 SER B CA 1
ATOM 2078 C C . SER B 1 44 ? -18.949 2.571 -7.150 1.00 26.21 865 SER B C 1
ATOM 2079 O O . SER B 1 44 ? -18.112 3.024 -6.361 1.00 26.20 865 SER B O 1
ATOM 2082 N N . SER B 1 45 ? -19.025 2.962 -8.428 1.00 27.67 866 SER B N 1
ATOM 2083 C CA . SER B 1 45 ? -18.123 3.986 -8.953 1.00 23.47 866 SER B CA 1
ATOM 2084 C C . SER B 1 45 ? -18.859 5.045 -9.759 1.00 21.22 866 SER B C 1
ATOM 2085 O O . SER B 1 45 ? -19.700 4.721 -10.603 1.00 23.91 866 SER B O 1
ATOM 2088 N N . LEU B 1 46 ? -18.510 6.306 -9.516 1.00 19.39 867 LEU B N 1
ATOM 2089 C CA . LEU B 1 46 ? -18.741 7.383 -10.471 1.00 19.46 867 LEU B CA 1
ATOM 2090 C C . LEU B 1 46 ? -17.476 7.509 -11.306 1.00 20.93 867 LEU B C 1
ATOM 2091 O O . LEU B 1 46 ? -16.393 7.700 -10.747 1.00 19.26 867 LEU B O 1
ATOM 2096 N N . ILE B 1 47 ? -17.606 7.386 -12.627 1.00 19.66 868 ILE B N 1
ATOM 2097 C CA . ILE B 1 47 ? -16.466 7.387 -13.539 1.00 19.68 868 ILE B CA 1
ATOM 2098 C C . ILE B 1 47 ? -16.595 8.559 -14.499 1.00 20.19 868 ILE B C 1
ATOM 2099 O O . ILE B 1 47 ? -17.617 8.705 -15.179 1.00 21.32 868 ILE B O 1
ATOM 2104 N N . MET B 1 48 ? -15.557 9.384 -14.567 1.00 20.37 869 MET B N 1
ATOM 2105 C CA . MET B 1 48 ? -15.530 10.508 -15.492 1.00 21.94 869 MET B CA 1
ATOM 2106 C C . MET B 1 48 ? -14.419 10.269 -16.501 1.00 22.47 869 MET B C 1
ATOM 2107 O O . MET B 1 48 ? -13.266 10.051 -16.116 1.00 21.01 869 MET B O 1
ATOM 2112 N N . LEU B 1 49 ? -14.768 10.299 -17.784 1.00 25.28 870 LEU B N 1
ATOM 2113 C CA . LEU B 1 49 ? -13.836 10.001 -18.858 1.00 26.20 870 LEU B CA 1
ATOM 2114 C C . LEU B 1 49 ? -13.697 11.207 -19.776 1.00 26.49 870 LEU B C 1
ATOM 2115 O O . LEU B 1 49 ? -14.672 11.921 -20.039 1.00 27.03 870 LEU B O 1
ATOM 2120 N N . ARG B 1 50 ? -12.475 11.432 -20.248 1.00 23.02 871 ARG B N 1
ATOM 2121 C CA . ARG B 1 50 ? -12.155 12.543 -21.132 1.00 28.77 871 ARG B CA 1
ATOM 2122 C C . ARG B 1 50 ? -11.307 12.051 -22.296 1.00 32.51 871 ARG B C 1
ATOM 2123 O O . ARG B 1 50 ? -10.339 11.310 -22.102 1.00 25.82 871 ARG B O 1
ATOM 2131 N N . ALA B 1 51 ? -11.696 12.443 -23.506 1.00 27.08 872 ALA B N 1
ATOM 2132 C CA . ALA B 1 51 ? -10.844 12.319 -24.677 1.00 31.36 872 ALA B CA 1
ATOM 2133 C C . ALA B 1 51 ? -10.939 13.615 -25.461 1.00 35.08 872 ALA B C 1
ATOM 2134 O O . ALA B 1 51 ? -11.807 14.456 -25.211 1.00 36.70 872 ALA B O 1
ATOM 2136 N N . ARG B 1 52 ? -10.021 13.815 -26.404 1.00 39.20 873 ARG B N 1
ATOM 2137 C CA . ARG B 1 52 ? -10.135 15.013 -27.276 1.00 42.86 873 ARG B CA 1
ATOM 2138 C C . ARG B 1 52 ? -10.844 14.589 -28.566 1.00 42.34 873 ARG B C 1
ATOM 2139 O O . ARG B 1 52 ? -11.217 13.406 -28.670 1.00 38.31 873 ARG B O 1
ATOM 2147 N N . GLY B 1 53 ? -11.013 15.524 -29.502 1.00 47.57 874 GLY B N 1
ATOM 2148 C CA . GLY B 1 53 ? -11.667 15.210 -30.786 1.00 40.03 874 GLY B CA 1
ATOM 2149 C C . GLY B 1 53 ? -13.132 14.854 -30.614 1.00 48.22 874 GLY B C 1
ATOM 2150 O O . GLY B 1 53 ? -13.846 15.615 -29.936 1.00 49.07 874 GLY B O 1
ATOM 2151 N N . THR B 1 54 ? -13.561 13.737 -31.203 1.00 42.08 875 THR B N 1
ATOM 2152 C CA . THR B 1 54 ? -14.977 13.296 -31.117 1.00 41.97 875 THR B CA 1
ATOM 2153 C C . THR B 1 54 ? -15.010 11.791 -30.839 1.00 41.28 875 THR B C 1
ATOM 2154 O O . THR B 1 54 ? -13.988 11.149 -31.124 1.00 42.92 875 THR B O 1
ATOM 2158 N N . PRO B 1 58 ? -11.677 9.932 -31.951 1.00 41.55 879 PRO B N 1
ATOM 2159 C CA . PRO B 1 58 ? -11.197 10.230 -30.590 1.00 43.58 879 PRO B CA 1
ATOM 2160 C C . PRO B 1 58 ? -9.726 10.673 -30.582 1.00 44.49 879 PRO B C 1
ATOM 2161 O O . PRO B 1 58 ? -8.951 10.130 -31.344 1.00 46.29 879 PRO B O 1
ATOM 2165 N N . ALA B 1 59 ? -9.381 11.640 -29.728 1.00 38.24 880 ALA B N 1
ATOM 2166 C CA . ALA B 1 59 ? -7.994 12.158 -29.689 1.00 36.55 880 ALA B CA 1
ATOM 2167 C C . ALA B 1 59 ? -7.469 12.041 -28.254 1.00 36.50 880 ALA B C 1
ATOM 2168 O O . ALA B 1 59 ? -8.268 12.234 -27.320 1.00 34.86 880 ALA B O 1
ATOM 2170 N N . ALA B 1 60 ? -6.182 11.733 -28.089 1.00 34.40 881 ALA B N 1
ATOM 2171 C CA . ALA B 1 60 ? -5.615 11.508 -26.763 1.00 29.61 881 ALA B CA 1
ATOM 2172 C C . ALA B 1 60 ? -5.653 12.785 -25.933 1.00 36.42 881 ALA B C 1
ATOM 2173 O O . ALA B 1 60 ? -5.551 13.900 -26.452 1.00 31.85 881 ALA B O 1
ATOM 2175 N N . VAL B 1 61 ? -5.794 12.605 -24.615 1.00 28.80 882 VAL B N 1
ATOM 2176 C CA . VAL B 1 61 ? -5.808 13.740 -23.707 1.00 31.67 882 VAL B CA 1
ATOM 2177 C C . VAL B 1 61 ? -4.490 14.502 -23.806 1.00 29.03 882 VAL B C 1
ATOM 2178 O O . VAL B 1 61 ? -3.412 13.910 -23.941 1.00 32.02 882 VAL B O 1
ATOM 2182 N N . GLN B 1 62 ? -4.571 15.828 -23.735 1.00 32.26 883 GLN B N 1
ATOM 2183 C CA . GLN B 1 62 ? -3.406 16.697 -23.832 1.00 39.83 883 GLN B CA 1
ATOM 2184 C C . GLN B 1 62 ? -3.144 17.387 -22.498 1.00 31.83 883 GLN B C 1
ATOM 2185 O O . GLN B 1 62 ? -4.035 17.518 -21.653 1.00 33.60 883 GLN B O 1
ATOM 2191 N N . THR B 1 63 ? -1.903 17.838 -22.314 1.00 35.27 884 THR B N 1
ATOM 2192 C CA . THR B 1 63 ? -1.522 18.487 -21.064 1.00 34.70 884 THR B CA 1
ATOM 2193 C C . THR B 1 63 ? -2.446 19.664 -20.786 1.00 40.45 884 THR B C 1
ATOM 2194 O O . THR B 1 63 ? -2.756 20.457 -21.683 1.00 39.49 884 THR B O 1
ATOM 2198 N N . GLY B 1 64 ? -2.901 19.763 -19.539 1.00 31.96 885 GLY B N 1
ATOM 2199 C CA . GLY B 1 64 ? -3.820 20.800 -19.137 1.00 29.63 885 GLY B CA 1
ATOM 2200 C C . GLY B 1 64 ? -5.286 20.469 -19.324 1.00 29.31 885 GLY B C 1
ATOM 2201 O O . GLY B 1 64 ? -6.137 21.221 -18.834 1.00 33.63 885 GLY B O 1
ATOM 2202 N N . ASP B 1 65 ? -5.609 19.377 -20.016 1.00 28.64 886 ASP B N 1
ATOM 2203 C CA . ASP B 1 65 ? -6.997 18.944 -20.143 1.00 29.14 886 ASP B CA 1
ATOM 2204 C C . ASP B 1 65 ? -7.532 18.431 -18.816 1.00 31.91 886 ASP B C 1
ATOM 2205 O O . ASP B 1 65 ? -6.867 17.671 -18.110 1.00 31.98 886 ASP B O 1
ATOM 2210 N N . ARG B 1 66 ? -8.759 18.821 -18.500 1.00 30.86 887 ARG B N 1
ATOM 2211 C CA . ARG B 1 66 ? -9.433 18.306 -17.320 1.00 23.03 887 ARG B CA 1
ATOM 2212 C C . ARG B 1 66 ? -10.034 16.945 -17.656 1.00 28.20 887 ARG B C 1
ATOM 2213 O O . ARG B 1 66 ? -10.749 16.807 -18.655 1.00 25.83 887 ARG B O 1
ATOM 2221 N N . LEU B 1 67 ? -9.707 15.931 -16.849 1.00 25.08 888 LEU B N 1
ATOM 2222 C CA . LEU B 1 67 ? -10.320 14.615 -17.009 1.00 26.08 888 LEU B CA 1
ATOM 2223 C C . LEU B 1 67 ? -11.740 14.619 -16.470 1.00 21.79 888 LEU B C 1
ATOM 2224 O O . LEU B 1 67 ? -12.641 14.012 -17.058 1.00 26.66 888 LEU B O 1
ATOM 2229 N N . GLY B 1 68 ? -11.953 15.301 -15.360 1.00 21.65 889 GLY B N 1
ATOM 2230 C CA . GLY B 1 68 ? -13.276 15.436 -14.789 1.00 21.35 889 GLY B CA 1
ATOM 2231 C C . GLY B 1 68 ? -13.181 16.257 -13.526 1.00 19.56 889 GLY B C 1
ATOM 2232 O O . GLY B 1 68 ? -12.090 16.632 -13.080 1.00 19.85 889 GLY B O 1
ATOM 2233 N N . GLY B 1 69 ? -14.342 16.513 -12.931 1.00 20.89 890 GLY B N 1
ATOM 2234 C CA . GLY B 1 69 ? -14.374 17.278 -11.702 1.00 23.81 890 GLY B CA 1
ATOM 2235 C C . GLY B 1 69 ? -15.672 17.069 -10.966 1.00 22.26 890 GLY B C 1
ATOM 2236 O O . GLY B 1 69 ? -16.725 16.862 -11.577 1.00 22.28 890 GLY B O 1
ATOM 2237 N N . VAL B 1 70 ? -15.587 17.100 -9.643 1.00 18.50 891 VAL B N 1
ATOM 2238 C CA . VAL B 1 70 ? -16.745 17.286 -8.782 1.00 17.45 891 VAL B CA 1
ATOM 2239 C C . VAL B 1 70 ? -16.796 18.763 -8.430 1.00 21.17 891 VAL B C 1
ATOM 2240 O O . VAL B 1 70 ? -15.878 19.283 -7.782 1.00 19.47 891 VAL B O 1
ATOM 2244 N N . LEU B 1 71 ? -17.855 19.437 -8.868 1.00 20.96 892 LEU B N 1
ATOM 2245 C CA . LEU B 1 71 ? -17.992 20.880 -8.748 1.00 19.48 892 LEU B CA 1
ATOM 2246 C C . LEU B 1 71 ? -19.149 21.205 -7.823 1.00 19.01 892 LEU B C 1
ATOM 2247 O O . LEU B 1 71 ? -20.230 20.620 -7.948 1.00 21.55 892 LEU B O 1
ATOM 2252 N N . PHE B 1 72 ? -18.923 22.144 -6.906 1.00 19.27 893 PHE B N 1
ATOM 2253 C CA . PHE B 1 72 ? -19.965 22.667 -6.041 1.00 18.09 893 PHE B CA 1
ATOM 2254 C C . PHE B 1 72 ? -20.274 24.109 -6.435 1.00 20.24 893 PHE B C 1
ATOM 2255 O O . PHE B 1 72 ? -19.366 24.901 -6.695 1.00 20.07 893 PHE B O 1
ATOM 2263 N N . ARG B 1 73 ? -21.561 24.457 -6.479 1.00 16.73 894 ARG B N 1
ATOM 2264 C CA . ARG B 1 73 ? -21.950 25.806 -6.848 1.00 17.47 894 ARG B CA 1
ATOM 2265 C C . ARG B 1 73 ? -23.076 26.257 -5.937 1.00 19.67 894 ARG B C 1
ATOM 2266 O O . ARG B 1 73 ? -23.902 25.449 -5.499 1.00 20.68 894 ARG B O 1
ATOM 2274 N N . GLY B 1 74 ? -23.092 27.556 -5.648 1.00 20.53 895 GLY B N 1
ATOM 2275 C CA . GLY B 1 74 ? -24.096 28.096 -4.750 1.00 15.65 895 GLY B CA 1
ATOM 2276 C C . GLY B 1 74 ? -24.625 29.430 -5.224 1.00 14.99 895 GLY B C 1
ATOM 2277 O O . GLY B 1 74 ? -23.863 30.278 -5.692 1.00 18.12 895 GLY B O 1
ATOM 2278 N N . TRP B 1 75 ? -25.937 29.624 -5.132 1.00 17.05 896 TRP B N 1
ATOM 2279 C CA . TRP B 1 75 ? -26.548 30.873 -5.559 1.00 17.03 896 TRP B CA 1
ATOM 2280 C C . TRP B 1 75 ? -26.181 32.005 -4.603 1.00 16.99 896 TRP B C 1
ATOM 2281 O O . TRP B 1 75 ? -26.327 31.870 -3.381 1.00 19.63 896 TRP B O 1
ATOM 2292 N N . ASN B 1 76 ? -25.701 33.126 -5.151 1.00 17.75 897 ASN B N 1
ATOM 2293 C CA . ASN B 1 76 ? -25.345 34.282 -4.337 1.00 18.19 897 ASN B CA 1
ATOM 2294 C C . ASN B 1 76 ? -26.323 35.436 -4.494 1.00 22.09 897 ASN B C 1
ATOM 2295 O O . ASN B 1 76 ? -26.070 36.528 -3.969 1.00 22.58 897 ASN B O 1
ATOM 2300 N N . GLY B 1 77 ? -27.412 35.197 -5.228 1.00 20.23 898 GLY B N 1
ATOM 2301 C CA . GLY B 1 77 ? -28.395 36.260 -5.507 1.00 21.51 898 GLY B CA 1
ATOM 2302 C C . GLY B 1 77 ? -28.285 36.725 -6.947 1.00 24.38 898 GLY B C 1
ATOM 2303 O O . GLY B 1 77 ? -29.259 37.303 -7.454 1.00 32.26 898 GLY B O 1
ATOM 2304 N N . THR B 1 78 ? -27.145 36.465 -7.587 1.00 23.23 899 THR B N 1
ATOM 2305 C CA . THR B 1 78 ? -26.905 36.929 -8.976 1.00 29.26 899 THR B CA 1
ATOM 2306 C C . THR B 1 78 ? -26.508 35.745 -9.858 1.00 29.51 899 THR B C 1
ATOM 2307 O O . THR B 1 78 ? -26.835 35.765 -11.057 1.00 27.02 899 THR B O 1
ATOM 2311 N N . ALA B 1 79 ? -25.830 34.750 -9.284 1.00 29.16 900 ALA B N 1
ATOM 2312 C CA . ALA B 1 79 ? -25.324 33.649 -10.130 1.00 22.68 900 ALA B CA 1
ATOM 2313 C C . ALA B 1 79 ? -24.969 32.408 -9.316 1.00 21.58 900 ALA B C 1
ATOM 2314 O O . ALA B 1 79 ? -24.880 32.509 -8.081 1.00 19.35 900 ALA B O 1
ATOM 2316 N N . TRP B 1 80 ? -24.804 31.279 -10.005 1.00 18.98 901 TRP B N 1
ATOM 2317 C CA . TRP B 1 80 ? -24.326 30.061 -9.360 1.00 18.90 901 TRP B CA 1
ATOM 2318 C C . TRP B 1 80 ? -22.808 30.171 -9.254 1.00 22.18 901 TRP B C 1
ATOM 2319 O O . TRP B 1 80 ? -22.083 29.943 -10.232 1.00 26.81 901 TRP B O 1
ATOM 2330 N N . MET B 1 81 ? -22.326 30.541 -8.072 1.00 19.46 902 MET B N 1
ATOM 2331 C CA . MET B 1 81 ? -20.914 30.818 -7.863 1.00 19.94 902 MET B CA 1
ATOM 2332 C C . MET B 1 81 ? -20.148 29.570 -7.458 1.00 23.20 902 MET B C 1
ATOM 2333 O O . MET B 1 81 ? -20.646 28.739 -6.689 1.00 20.58 902 MET B O 1
ATOM 2338 N N . GLY B 1 82 ? -18.926 29.459 -7.980 1.00 21.05 903 GLY B N 1
ATOM 2339 C CA . GLY B 1 82 ? -18.016 28.386 -7.641 1.00 17.74 903 GLY B CA 1
ATOM 2340 C C . GLY B 1 82 ? -17.819 28.289 -6.149 1.00 21.71 903 GLY B C 1
ATOM 2341 O O . GLY B 1 82 ? -17.381 29.253 -5.510 1.00 21.18 903 GLY B O 1
ATOM 2342 N N . SER B 1 83 ? -18.116 27.124 -5.586 1.00 18.16 904 SER B N 1
ATOM 2343 C CA . SER B 1 83 ? -18.128 26.930 -4.147 1.00 17.24 904 SER B CA 1
ATOM 2344 C C . SER B 1 83 ? -17.312 25.712 -3.774 1.00 21.39 904 SER B C 1
ATOM 2345 O O . SER B 1 83 ? -17.687 24.932 -2.896 1.00 25.41 904 SER B O 1
ATOM 2348 N N . GLY B 1 84 ? -16.178 25.539 -4.427 1.00 21.87 905 GLY B N 1
ATOM 2349 C CA . GLY B 1 84 ? -15.306 24.418 -4.165 1.00 18.20 905 GLY B CA 1
ATOM 2350 C C . GLY B 1 84 ? -15.351 23.428 -5.304 1.00 18.59 905 GLY B C 1
ATOM 2351 O O . GLY B 1 84 ? -16.354 23.309 -6.022 1.00 20.88 905 GLY B O 1
ATOM 2352 N N . GLN B 1 85 ? -14.239 22.728 -5.502 1.00 18.89 906 GLN B N 1
ATOM 2353 C CA . GLN B 1 85 ? -14.254 21.700 -6.533 1.00 22.97 906 GLN B CA 1
ATOM 2354 C C . GLN B 1 85 ? -13.057 20.795 -6.328 1.00 20.56 906 GLN B C 1
ATOM 2355 O O . GLN B 1 85 ? -12.068 21.172 -5.691 1.00 20.54 906 GLN B O 1
ATOM 2361 N N . ILE B 1 86 ? -13.181 19.578 -6.841 1.00 18.30 907 ILE B N 1
ATOM 2362 C CA . ILE B 1 86 ? -12.086 18.623 -6.870 1.00 17.56 907 ILE B CA 1
ATOM 2363 C C . ILE B 1 86 ? -11.895 18.221 -8.321 1.00 19.12 907 ILE B C 1
ATOM 2364 O O . ILE B 1 86 ? -12.821 17.691 -8.949 1.00 18.44 907 ILE B O 1
ATOM 2369 N N . LEU B 1 87 ? -10.719 18.508 -8.862 1.00 18.85 908 LEU B N 1
ATOM 2370 C CA . LEU B 1 87 ? -10.453 18.335 -10.281 1.00 19.57 908 LEU B CA 1
ATOM 2371 C C . LEU B 1 87 ? -9.338 17.325 -10.485 1.00 18.82 908 LEU B C 1
ATOM 2372 O O . LEU B 1 87 ? -8.405 17.247 -9.683 1.00 18.28 908 LEU B O 1
ATOM 2377 N N . SER B 1 88 ? -9.430 16.568 -11.574 1.00 16.89 909 SER B N 1
ATOM 2378 C CA . SER B 1 88 ? -8.319 15.786 -12.088 1.00 16.51 909 SER B CA 1
ATOM 2379 C C . SER B 1 88 ? -7.876 16.409 -13.400 1.00 20.48 909 SER B C 1
ATOM 2380 O O . SER B 1 88 ? -8.701 16.592 -14.300 1.00 21.23 909 SER B O 1
ATOM 2383 N N . VAL B 1 89 ? -6.591 16.742 -13.513 1.00 21.46 910 VAL B N 1
ATOM 2384 C CA . VAL B 1 89 ? -6.095 17.478 -14.677 1.00 26.36 910 VAL B CA 1
ATOM 2385 C C . VAL B 1 89 ? -4.834 16.816 -15.217 1.00 27.27 910 VAL B C 1
ATOM 2386 O O . VAL B 1 89 ? -3.942 16.436 -14.455 1.00 22.58 910 VAL B O 1
ATOM 2390 N N . ALA B 1 90 ? -4.743 16.704 -16.540 1.00 24.48 911 ALA B N 1
ATOM 2391 C CA . ALA B 1 90 ? -3.567 16.101 -17.155 1.00 24.49 911 ALA B CA 1
ATOM 2392 C C . ALA B 1 90 ? -2.358 17.023 -17.026 1.00 26.76 911 ALA B C 1
ATOM 2393 O O . ALA B 1 90 ? -2.454 18.234 -17.241 1.00 30.16 911 ALA B O 1
ATOM 2395 N N . GLU B 1 91 ? -1.217 16.438 -16.659 1.00 25.00 912 GLU B N 1
ATOM 2396 C CA . GLU B 1 91 ? 0.051 17.149 -16.553 1.00 28.50 912 GLU B CA 1
ATOM 2397 C C . GLU B 1 91 ? 0.991 16.824 -17.698 1.00 29.86 912 GLU B C 1
ATOM 2398 O O . GLU B 1 91 ? 2.131 17.304 -17.703 1.00 32.29 912 GLU B O 1
ATOM 2404 N N . GLU B 1 92 ? 0.553 16.001 -18.644 1.00 32.05 913 GLU B N 1
ATOM 2405 C CA . GLU B 1 92 ? 1.360 15.631 -19.796 1.00 33.65 913 GLU B CA 1
ATOM 2406 C C . GLU B 1 92 ? 0.420 15.121 -20.873 1.00 28.42 913 GLU B C 1
ATOM 2407 O O . GLU B 1 92 ? -0.724 14.749 -20.599 1.00 29.06 913 GLU B O 1
ATOM 2413 N N . ASN B 1 93 ? 0.913 15.116 -22.108 1.00 33.31 914 ASN B N 1
ATOM 2414 C CA . ASN B 1 93 ? 0.165 14.506 -23.196 1.00 31.50 914 ASN B CA 1
ATOM 2415 C C . ASN B 1 93 ? 0.158 12.992 -23.013 1.00 32.49 914 ASN B C 1
ATOM 2416 O O . ASN B 1 93 ? 1.216 12.372 -22.868 1.00 30.59 914 ASN B O 1
ATOM 2421 N N . PHE B 1 94 ? -1.038 12.387 -23.023 1.00 32.33 915 PHE B N 1
ATOM 2422 C CA . PHE B 1 94 ? -1.153 10.965 -22.700 1.00 22.42 915 PHE B CA 1
ATOM 2423 C C . PHE B 1 94 ? -0.453 10.050 -23.709 1.00 27.98 915 PHE B C 1
ATOM 2424 O O . PHE B 1 94 ? -0.117 8.913 -23.355 1.00 29.65 915 PHE B O 1
ATOM 2432 N N . THR B 1 95 ? -0.217 10.494 -24.948 1.00 32.21 916 THR B N 1
ATOM 2433 C CA . THR B 1 95 ? 0.593 9.660 -25.834 1.00 34.34 916 THR B CA 1
ATOM 2434 C C . THR B 1 95 ? 2.041 9.601 -25.359 1.00 40.08 916 THR B C 1
ATOM 2435 O O . THR B 1 95 ? 2.744 8.621 -25.637 1.00 35.45 916 THR B O 1
ATOM 2439 N N . THR B 1 96 ? 2.498 10.638 -24.650 1.00 36.52 917 THR B N 1
ATOM 2440 C CA . THR B 1 96 ? 3.821 10.620 -24.030 1.00 42.79 917 THR B CA 1
ATOM 2441 C C . THR B 1 96 ? 3.793 9.849 -22.712 1.00 32.95 917 THR B C 1
ATOM 2442 O O . THR B 1 96 ? 4.523 8.868 -22.537 1.00 31.33 917 THR B O 1
ATOM 2446 N N . ALA B 1 97 ? 2.930 10.261 -21.784 1.00 31.62 918 ALA B N 1
ATOM 2447 C CA . ALA B 1 97 ? 2.840 9.613 -20.483 1.00 26.54 918 ALA B CA 1
ATOM 2448 C C . ALA B 1 97 ? 1.537 10.016 -19.811 1.00 23.42 918 ALA B C 1
ATOM 2449 O O . ALA B 1 97 ? 1.065 11.144 -19.973 1.00 27.61 918 ALA B O 1
ATOM 2451 N N . VAL B 1 98 ? 0.984 9.091 -19.033 1.00 25.42 919 VAL B N 1
ATOM 2452 C CA . VAL B 1 98 ? -0.224 9.340 -18.251 1.00 23.84 919 VAL B CA 1
ATOM 2453 C C . VAL B 1 98 ? 0.222 9.946 -16.924 1.00 27.45 919 VAL B C 1
ATOM 2454 O O . VAL B 1 98 ? 0.620 9.233 -16.001 1.00 26.01 919 VAL B O 1
ATOM 2458 N N . LYS B 1 99 ? 0.167 11.272 -16.837 1.00 23.03 920 LYS B N 1
ATOM 2459 C CA . LYS B 1 99 ? 0.496 12.002 -15.620 1.00 26.35 920 LYS B CA 1
ATOM 2460 C C . LYS B 1 99 ? -0.634 12.972 -15.324 1.00 22.83 920 LYS B C 1
ATOM 2461 O O . LYS B 1 99 ? -1.000 13.781 -16.181 1.00 23.91 920 LYS B O 1
ATOM 2467 N N . THR B 1 100 ? -1.168 12.915 -14.108 1.00 18.98 921 THR B N 1
ATOM 2468 C CA . THR B 1 100 ? -2.258 13.800 -13.729 1.00 20.48 921 THR B CA 1
ATOM 2469 C C . THR B 1 100 ? -2.001 14.389 -12.353 1.00 21.45 921 THR B C 1
ATOM 2470 O O . THR B 1 100 ? -1.207 13.869 -11.565 1.00 19.93 921 THR B O 1
ATOM 2474 N N . ASN B 1 101 ? -2.696 15.483 -12.071 1.00 17.94 922 ASN B N 1
ATOM 2475 C CA . ASN B 1 101 ? -2.756 16.026 -10.725 1.00 20.65 922 ASN B CA 1
ATOM 2476 C C . ASN B 1 101 ? -4.200 16.055 -10.240 1.00 19.17 922 ASN B C 1
ATOM 2477 O O . ASN B 1 101 ? -5.152 15.997 -11.026 1.00 19.22 922 ASN B O 1
ATOM 2482 N N . LEU B 1 102 ? -4.345 16.079 -8.920 1.00 16.34 923 LEU B N 1
ATOM 2483 C CA . LEU B 1 102 ? -5.621 16.301 -8.254 1.00 16.77 923 LEU B CA 1
ATOM 2484 C C . LEU B 1 102 ? -5.576 17.693 -7.640 1.00 20.27 923 LEU B C 1
ATOM 2485 O O . LEU B 1 102 ? -4.578 18.061 -7.019 1.00 20.34 923 LEU B O 1
ATOM 2490 N N . GLN B 1 103 ? -6.640 18.467 -7.807 1.00 18.97 924 GLN B N 1
ATOM 2491 C CA . GLN B 1 103 ? -6.706 19.828 -7.289 1.00 16.09 924 GLN B CA 1
ATOM 2492 C C . GLN B 1 103 ? -7.922 19.994 -6.401 1.00 17.48 924 GLN B C 1
ATOM 2493 O O . GLN B 1 103 ? -9.023 19.550 -6.747 1.00 18.56 924 GLN B O 1
ATOM 2499 N N . PHE B 1 104 ? -7.718 20.668 -5.278 1.00 16.40 925 PHE B N 1
ATOM 2500 C CA . PHE B 1 104 ? -8.758 20.971 -4.303 1.00 14.54 925 PHE B CA 1
ATOM 2501 C C . PHE B 1 104 ? -8.887 22.488 -4.213 1.00 16.23 925 PHE B C 1
ATOM 2502 O O . PHE B 1 104 ? -7.948 23.171 -3.780 1.00 18.20 925 PHE B O 1
ATOM 2510 N N . HIS B 1 105 ? -10.052 23.000 -4.631 1.00 18.14 926 HIS B N 1
ATOM 2511 C CA . HIS B 1 105 ? -10.369 24.420 -4.660 1.00 17.07 926 HIS B CA 1
ATOM 2512 C C . HIS B 1 105 ? -11.481 24.718 -3.667 1.00 19.41 926 HIS B C 1
ATOM 2513 O O . HIS B 1 105 ? -12.377 23.895 -3.451 1.00 20.12 926 HIS B O 1
ATOM 2520 N N . VAL B 1 106 ? -11.434 25.923 -3.098 1.00 17.40 927 VAL B N 1
ATOM 2521 C CA . VAL B 1 106 ? -12.487 26.421 -2.221 1.00 15.91 927 VAL B CA 1
ATOM 2522 C C . VAL B 1 106 ? -12.983 27.761 -2.733 1.00 15.07 927 VAL B C 1
ATOM 2523 O O . VAL B 1 106 ? -12.265 28.493 -3.422 1.00 17.32 927 VAL B O 1
ATOM 2527 N N . GLY B 1 107 ? -14.222 28.086 -2.366 1.00 18.06 928 GLY B N 1
ATOM 2528 C CA . GLY B 1 107 ? -14.751 29.415 -2.612 1.00 21.05 928 GLY B CA 1
ATOM 2529 C C . GLY B 1 107 ? -14.005 30.425 -1.760 1.00 19.58 928 GLY B C 1
ATOM 2530 O O . GLY B 1 107 ? -13.964 30.295 -0.525 1.00 19.00 928 GLY B O 1
ATOM 2531 N N . GLY B 1 108 ? -13.387 31.414 -2.398 1.00 19.43 929 GLY B N 1
ATOM 2532 C CA . GLY B 1 108 ? -12.560 32.358 -1.681 1.00 19.52 929 GLY B CA 1
ATOM 2533 C C . GLY B 1 108 ? -11.168 32.341 -2.263 1.00 18.81 929 GLY B C 1
ATOM 2534 O O . GLY B 1 108 ? -10.890 33.059 -3.230 1.00 22.29 929 GLY B O 1
ATOM 2535 N N . ALA B 1 109 ? -10.305 31.481 -1.717 1.00 17.80 930 ALA B N 1
ATOM 2536 C CA . ALA B 1 109 ? -8.916 31.435 -2.152 1.00 18.83 930 ALA B CA 1
ATOM 2537 C C . ALA B 1 109 ? -8.732 30.785 -3.514 1.00 21.07 930 ALA B C 1
ATOM 2538 O O . ALA B 1 109 ? -7.700 31.012 -4.152 1.00 21.08 930 ALA B O 1
ATOM 2540 N N . GLY B 1 110 ? -9.682 29.980 -3.971 1.00 19.62 931 GLY B N 1
ATOM 2541 C CA . GLY B 1 110 ? -9.458 29.237 -5.205 1.00 19.75 931 GLY B CA 1
ATOM 2542 C C . GLY B 1 110 ? -8.699 27.947 -4.943 1.00 17.15 931 GLY B C 1
ATOM 2543 O O . GLY B 1 110 ? -9.003 27.227 -3.990 1.00 17.45 931 GLY B O 1
ATOM 2544 N N . GLU B 1 111 ? -7.697 27.638 -5.760 1.00 18.16 932 GLU B N 1
ATOM 2545 C CA . GLU B 1 111 ? -6.983 26.390 -5.543 1.00 18.87 932 GLU B CA 1
ATOM 2546 C C . GLU B 1 111 ? -6.227 26.456 -4.218 1.00 19.33 932 GLU B C 1
ATOM 2547 O O . GLU B 1 111 ? -5.451 27.386 -3.969 1.00 20.61 932 GLU B O 1
ATOM 2553 N N . ALA B 1 112 ? -6.470 25.473 -3.361 1.00 16.61 933 ALA B N 1
ATOM 2554 C CA . ALA B 1 112 ? -5.849 25.411 -2.048 1.00 17.21 933 ALA B CA 1
ATOM 2555 C C . ALA B 1 112 ? -4.828 24.302 -1.932 1.00 15.80 933 ALA B C 1
ATOM 2556 O O . ALA B 1 112 ? -3.836 24.460 -1.206 1.00 17.11 933 ALA B O 1
ATOM 2558 N N . MET B 1 113 ? -5.039 23.184 -2.623 1.00 16.44 934 MET B N 1
ATOM 2559 C CA . MET B 1 113 ? -4.117 22.070 -2.461 1.00 16.16 934 MET B CA 1
ATOM 2560 C C . MET B 1 113 ? -4.023 21.309 -3.767 1.00 15.76 934 MET B C 1
ATOM 2561 O O . MET B 1 113 ? -5.023 21.127 -4.462 1.00 18.06 934 MET B O 1
ATOM 2566 N N . ARG B 1 114 ? -2.811 20.908 -4.117 1.00 15.89 935 ARG B N 1
ATOM 2567 C CA . ARG B 1 114 ? -2.527 20.155 -5.325 1.00 19.10 935 ARG B CA 1
ATOM 2568 C C . ARG B 1 114 ? -1.756 18.892 -4.977 1.00 20.19 935 ARG B C 1
ATOM 2569 O O . ARG B 1 114 ? -0.874 18.929 -4.123 1.00 17.87 935 ARG B O 1
ATOM 2577 N N . ILE B 1 115 ? -2.092 17.782 -5.626 1.00 17.76 936 ILE B N 1
ATOM 2578 C CA . ILE B 1 115 ? -1.314 16.544 -5.571 1.00 16.22 936 ILE B CA 1
ATOM 2579 C C . ILE B 1 115 ? -0.838 16.267 -6.989 1.00 16.57 936 ILE B C 1
ATOM 2580 O O . ILE B 1 115 ? -1.655 15.990 -7.875 1.00 17.81 936 ILE B O 1
ATOM 2585 N N . SER B 1 116 ? 0.473 16.359 -7.216 1.00 16.53 937 SER B N 1
ATOM 2586 C CA . SER B 1 116 ? 1.038 16.217 -8.548 1.00 19.54 937 SER B CA 1
ATOM 2587 C C . SER B 1 116 ? 1.209 14.740 -8.904 1.00 18.31 937 SER B C 1
ATOM 2588 O O . SER B 1 116 ? 1.035 13.851 -8.064 1.00 16.89 937 SER B O 1
ATOM 2591 N N . ASN B 1 117 ? 1.564 14.484 -10.173 1.00 19.72 938 ASN B N 1
ATOM 2592 C CA . ASN B 1 117 ? 1.659 13.111 -10.661 1.00 17.50 938 ASN B CA 1
ATOM 2593 C C . ASN B 1 117 ? 2.754 12.340 -9.940 1.00 20.26 938 ASN B C 1
ATOM 2594 O O . ASN B 1 117 ? 2.731 11.105 -9.936 1.00 18.37 938 ASN B O 1
ATOM 2599 N N . THR B 1 118 ? 3.703 13.054 -9.325 1.00 19.91 939 THR B N 1
ATOM 2600 C CA . THR B 1 118 ? 4.761 12.493 -8.498 1.00 20.48 939 THR B CA 1
ATOM 2601 C C . THR B 1 118 ? 4.265 12.030 -7.143 1.00 19.88 939 THR B C 1
ATOM 2602 O O . THR B 1 118 ? 5.025 11.392 -6.402 1.00 21.08 939 THR B O 1
ATOM 2606 N N . GLY B 1 119 ? 3.021 12.352 -6.802 1.00 16.11 940 GLY B N 1
ATOM 2607 C CA . GLY B 1 119 ? 2.534 12.226 -5.457 1.00 17.74 940 GLY B CA 1
ATOM 2608 C C . GLY B 1 119 ? 2.855 13.408 -4.570 1.00 15.22 940 GLY B C 1
ATOM 2609 O O . GLY B 1 119 ? 2.374 13.454 -3.443 1.00 18.34 940 GLY B O 1
ATOM 2610 N N . ASN B 1 120 ? 3.645 14.371 -5.048 1.00 15.16 941 ASN B N 1
ATOM 2611 C CA . ASN B 1 120 ? 4.049 15.495 -4.207 1.00 16.19 941 ASN B CA 1
ATOM 2612 C C . ASN B 1 120 ? 2.884 16.463 -4.007 1.00 15.94 941 ASN B C 1
ATOM 2613 O O . ASN B 1 120 ? 2.145 16.773 -4.946 1.00 16.81 941 ASN B O 1
ATOM 2618 N N . VAL B 1 121 ? 2.741 16.953 -2.777 1.00 14.08 942 VAL B N 1
ATOM 2619 C CA . VAL B 1 121 ? 1.591 17.737 -2.336 1.00 12.60 942 VAL B CA 1
ATOM 2620 C C . VAL B 1 121 ? 2.016 19.186 -2.140 1.00 17.92 942 VAL B C 1
ATOM 2621 O O . VAL B 1 121 ? 3.020 19.462 -1.473 1.00 16.20 942 VAL B O 1
ATOM 2625 N N . GLY B 1 122 ? 1.234 20.110 -2.686 1.00 17.35 943 GLY B N 1
ATOM 2626 C CA . GLY B 1 122 ? 1.405 21.533 -2.440 1.00 18.41 943 GLY B CA 1
ATOM 2627 C C . GLY B 1 122 ? 0.202 22.125 -1.737 1.00 17.74 943 GLY B C 1
ATOM 2628 O O . GLY B 1 122 ? -0.940 21.891 -2.146 1.00 17.14 943 GLY B O 1
ATOM 2629 N N . ILE B 1 123 ? 0.435 22.884 -0.678 1.00 18.01 944 ILE B N 1
ATOM 2630 C CA . ILE B 1 123 ? -0.609 23.616 0.033 1.00 14.35 944 ILE B CA 1
ATOM 2631 C C . ILE B 1 123 ? -0.250 25.087 -0.094 1.00 15.28 944 ILE B C 1
ATOM 2632 O O . ILE B 1 123 ? 0.768 25.528 0.462 1.00 16.60 944 ILE B O 1
ATOM 2637 N N . GLY B 1 124 ? -1.062 25.843 -0.831 1.00 18.16 945 GLY B N 1
ATOM 2638 C CA . GLY B 1 124 ? -0.778 27.240 -1.092 1.00 16.28 945 GLY B CA 1
ATOM 2639 C C . GLY B 1 124 ? 0.217 27.486 -2.202 1.00 19.27 945 GLY B C 1
ATOM 2640 O O . GLY B 1 124 ? 0.573 28.648 -2.445 1.00 20.12 945 GLY B O 1
ATOM 2641 N N . THR B 1 125 ? 0.655 26.432 -2.892 1.00 18.38 946 THR B N 1
ATOM 2642 C CA . THR B 1 125 ? 1.583 26.522 -4.012 1.00 19.41 946 THR B CA 1
ATOM 2643 C C . THR B 1 125 ? 1.266 25.406 -4.999 1.00 20.62 946 THR B C 1
ATOM 2644 O O . THR B 1 125 ? 0.800 24.328 -4.607 1.00 20.30 946 THR B O 1
ATOM 2648 N N . THR B 1 126 ? 1.538 25.663 -6.278 1.00 18.86 947 THR B N 1
ATOM 2649 C CA . THR B 1 126 ? 1.481 24.619 -7.289 1.00 21.32 947 THR B CA 1
ATOM 2650 C C . THR B 1 126 ? 2.856 24.054 -7.615 1.00 21.31 947 THR B C 1
ATOM 2651 O O . THR B 1 126 ? 2.957 23.136 -8.436 1.00 23.98 947 THR B O 1
ATOM 2655 N N . THR B 1 127 ? 3.916 24.584 -7.006 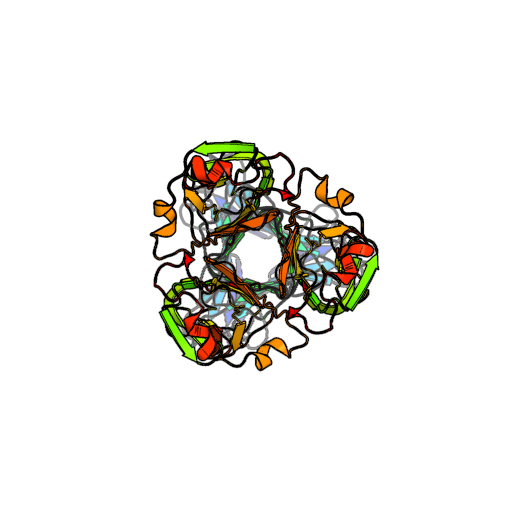1.00 20.99 948 THR B N 1
ATOM 2656 C CA . THR B 1 127 ? 5.275 24.105 -7.252 1.00 22.72 948 THR B CA 1
ATOM 2657 C C . THR B 1 127 ? 5.555 23.028 -6.210 1.00 22.20 948 THR B C 1
ATOM 2658 O O . THR B 1 127 ? 5.803 23.329 -5.039 1.00 24.92 948 THR B O 1
ATOM 2662 N N . THR B 1 128 ? 5.496 21.761 -6.634 1.00 19.36 949 THR B N 1
ATOM 2663 C CA . THR B 1 128 ? 5.529 20.641 -5.693 1.00 17.19 949 THR B CA 1
ATOM 2664 C C . THR B 1 128 ? 6.883 19.936 -5.707 1.00 20.11 949 THR B C 1
ATOM 2665 O O . THR B 1 128 ? 6.988 18.760 -6.083 1.00 19.19 949 THR B O 1
ATOM 2669 N N . THR B 1 129 ? 7.919 20.652 -5.263 1.00 18.98 950 THR B N 1
ATOM 2670 C CA . THR B 1 129 ? 9.290 20.157 -5.365 1.00 18.85 950 THR B CA 1
ATOM 2671 C C . THR B 1 129 ? 9.543 18.969 -4.444 1.00 18.67 950 THR B C 1
ATOM 2672 O O . THR B 1 129 ? 10.166 17.978 -4.854 1.00 19.83 950 THR B O 1
ATOM 2676 N N . GLU B 1 130 ? 9.093 19.054 -3.197 1.00 15.55 951 GLU B N 1
ATOM 2677 C CA . GLU B 1 130 ? 9.288 17.979 -2.237 1.00 15.15 951 GLU B CA 1
ATOM 2678 C C . GLU B 1 130 ? 7.968 17.236 -2.034 1.00 16.38 951 GLU B C 1
ATOM 2679 O O . GLU B 1 130 ? 6.933 17.585 -2.617 1.00 16.37 951 GLU B O 1
ATOM 2685 N N . LYS B 1 131 ? 8.003 16.200 -1.189 1.00 17.91 952 LYS B N 1
ATOM 2686 C CA . LYS B 1 131 ? 6.794 15.406 -0.959 1.00 16.17 952 LYS B CA 1
ATOM 2687 C C . LYS B 1 131 ? 5.670 16.248 -0.358 1.00 16.60 952 LYS B C 1
ATOM 2688 O O . LYS B 1 131 ? 4.494 16.047 -0.688 1.00 16.09 952 LYS B O 1
ATOM 2694 N N . LEU B 1 132 ? 6.002 17.197 0.517 1.00 13.91 953 LEU B N 1
ATOM 2695 C CA . LEU B 1 132 ? 5.034 18.165 1.020 1.00 13.48 953 LEU B CA 1
ATOM 2696 C C . LEU B 1 132 ? 5.655 19.549 0.949 1.00 18.43 953 LEU B C 1
ATOM 2697 O O . LEU B 1 132 ? 6.799 19.733 1.369 1.00 16.10 953 LEU B O 1
ATOM 2702 N N . ASN B 1 133 ? 4.911 20.504 0.391 1.00 16.01 954 ASN B N 1
ATOM 2703 C CA . ASN B 1 133 ? 5.346 21.891 0.247 1.00 12.99 954 ASN B CA 1
ATOM 2704 C C . ASN B 1 133 ? 4.245 22.800 0.767 1.00 15.96 954 ASN B C 1
ATOM 2705 O O . ASN B 1 133 ? 3.095 22.671 0.338 1.00 16.08 954 ASN B O 1
ATOM 2710 N N . VAL B 1 134 ? 4.573 23.688 1.703 1.00 15.96 955 VAL B N 1
ATOM 2711 C CA . VAL B 1 134 ? 3.589 24.581 2.312 1.00 13.86 955 VAL B CA 1
ATOM 2712 C C . VAL B 1 134 ? 4.048 26.013 2.104 1.00 17.50 955 VAL B C 1
ATOM 2713 O O . VAL B 1 134 ? 5.141 26.390 2.542 1.00 16.22 955 VAL B O 1
ATOM 2717 N N . GLN B 1 135 ? 3.207 26.818 1.469 1.00 16.33 956 GLN B N 1
ATOM 2718 C CA . GLN B 1 135 ? 3.520 28.221 1.206 1.00 14.01 956 GLN B CA 1
ATOM 2719 C C . GLN B 1 135 ? 2.809 29.016 2.298 1.00 18.74 956 GLN B C 1
ATOM 2720 O O . GLN B 1 135 ? 1.662 29.452 2.156 1.00 20.26 956 GLN B O 1
ATOM 2726 N N . GLY B 1 136 ? 3.502 29.177 3.415 1.00 17.00 957 GLY B N 1
ATOM 2727 C CA . GLY B 1 136 ? 2.947 29.755 4.616 1.00 15.96 957 GLY B CA 1
ATOM 2728 C C . GLY B 1 136 ? 3.640 29.151 5.823 1.00 16.11 957 GLY B C 1
ATOM 2729 O O . GLY B 1 136 ? 4.713 28.560 5.705 1.00 17.44 957 GLY B O 1
ATOM 2730 N N . ASN B 1 137 ? 3.012 29.310 6.979 1.00 14.66 958 ASN B N 1
ATOM 2731 C CA . ASN B 1 137 ? 3.512 28.721 8.213 1.00 14.90 958 ASN B CA 1
ATOM 2732 C C . ASN B 1 137 ? 2.815 27.388 8.483 1.00 14.89 958 ASN B C 1
ATOM 2733 O O . ASN B 1 137 ? 1.768 27.079 7.891 1.00 15.79 958 ASN B O 1
ATOM 2738 N N . VAL B 1 138 ? 3.409 26.598 9.384 1.00 14.91 959 VAL B N 1
ATOM 2739 C CA . VAL B 1 138 ? 2.847 25.338 9.862 1.00 13.12 959 VAL B CA 1
ATOM 2740 C C . VAL B 1 138 ? 2.785 25.387 11.386 1.00 13.06 959 VAL B C 1
ATOM 2741 O O . VAL B 1 138 ? 3.782 25.711 12.042 1.00 14.33 959 VAL B O 1
ATOM 2745 N N . ALA B 1 139 ? 1.628 25.061 11.950 1.00 13.91 960 ALA B N 1
ATOM 2746 C CA . ALA B 1 139 ? 1.446 24.993 13.396 1.00 15.11 960 ALA B CA 1
ATOM 2747 C C . ALA B 1 139 ? 1.122 23.559 13.784 1.00 16.11 960 ALA B C 1
ATOM 2748 O O . ALA B 1 139 ? 0.144 22.987 13.297 1.00 16.39 960 ALA B O 1
ATOM 2750 N N . VAL B 1 140 ? 1.942 22.980 14.653 1.00 14.74 961 VAL B N 1
ATOM 2751 C CA . VAL B 1 140 ? 1.800 21.598 15.092 1.00 15.15 961 VAL B CA 1
ATOM 2752 C C . VAL B 1 140 ? 1.609 21.611 16.600 1.00 14.40 961 VAL B C 1
ATOM 2753 O O . VAL B 1 140 ? 2.408 22.215 17.320 1.00 15.19 961 VAL B O 1
ATOM 2757 N N . SER B 1 141 ? 0.541 20.958 17.081 1.00 17.00 962 SER B N 1
ATOM 2758 C CA . SER B 1 141 ? 0.255 20.994 18.511 1.00 15.19 962 SER B CA 1
ATOM 2759 C C . SER B 1 141 ? 1.149 20.038 19.293 1.00 17.02 962 SER B C 1
ATOM 2760 O O . SER B 1 141 ? 1.430 20.284 20.477 1.00 18.52 962 SER B O 1
ATOM 2763 N N . GLY B 1 142 ? 1.590 18.959 18.662 1.00 16.06 963 GLY B N 1
ATOM 2764 C CA . GLY B 1 142 ? 2.496 17.975 19.238 1.00 15.25 963 GLY B CA 1
ATOM 2765 C C . GLY B 1 142 ? 3.933 18.188 18.805 1.00 14.44 963 GLY B C 1
ATOM 2766 O O . GLY B 1 142 ? 4.381 19.320 18.604 1.00 15.16 963 GLY B O 1
ATOM 2767 N N . GLU B 1 143 ? 4.661 17.086 18.634 1.00 14.58 964 GLU B N 1
ATOM 2768 C CA . GLU B 1 143 ? 6.084 17.141 18.318 1.00 15.91 964 GLU B CA 1
ATOM 2769 C C . GLU B 1 143 ? 6.328 16.632 16.905 1.00 17.87 964 GLU B C 1
ATOM 2770 O O . GLU B 1 143 ? 5.528 15.878 16.352 1.00 17.46 964 GLU B O 1
ATOM 2776 N N . ILE B 1 144 ? 7.450 17.064 16.322 1.00 13.84 965 ILE B N 1
ATOM 2777 C CA . ILE B 1 144 ? 7.842 16.714 14.957 1.00 14.46 965 ILE B CA 1
ATOM 2778 C C . ILE B 1 144 ? 9.123 15.889 15.013 1.00 14.94 965 ILE B C 1
ATOM 2779 O O . ILE B 1 144 ? 10.097 16.299 15.655 1.00 17.52 965 ILE B O 1
ATOM 2784 N N . THR B 1 145 ? 9.136 14.738 14.345 1.00 14.84 966 THR B N 1
ATOM 2785 C CA . THR B 1 145 ? 10.371 13.990 14.128 1.00 15.02 966 THR B CA 1
ATOM 2786 C C . THR B 1 145 ? 10.764 14.046 12.658 1.00 17.19 966 THR B C 1
ATOM 2787 O O . THR B 1 145 ? 9.903 13.998 11.775 1.00 17.05 966 THR B O 1
ATOM 2791 N N . SER B 1 146 ? 12.065 14.142 12.397 1.00 15.41 967 SER B N 1
ATOM 2792 C CA . SER B 1 146 ? 12.605 14.224 11.040 1.00 15.23 967 SER B CA 1
ATOM 2793 C C . SER B 1 146 ? 14.107 13.985 11.112 1.00 15.54 967 SER B C 1
ATOM 2794 O O . SER B 1 146 ? 14.689 13.962 12.200 1.00 18.81 967 SER B O 1
ATOM 2797 N N . VAL B 1 147 ? 14.728 13.815 9.939 1.00 15.28 968 VAL B N 1
ATOM 2798 C CA . VAL B 1 147 ? 16.189 13.800 9.832 1.00 14.25 968 VAL B CA 1
ATOM 2799 C C . VAL B 1 147 ? 16.710 15.231 9.916 1.00 15.61 968 VAL B C 1
ATOM 2800 O O . VAL B 1 147 ? 16.274 16.108 9.164 1.00 16.70 968 VAL B O 1
ATOM 2804 N N . ARG B 1 148 ? 17.618 15.476 10.855 1.00 16.12 969 ARG B N 1
ATOM 2805 C CA . ARG B 1 148 ? 18.292 16.759 10.974 1.00 16.91 969 ARG B CA 1
ATOM 2806 C C . ARG B 1 148 ? 19.728 16.605 10.505 1.00 15.71 969 ARG B C 1
ATOM 2807 O O . ARG B 1 148 ? 20.400 15.630 10.848 1.00 18.57 969 ARG B O 1
ATOM 2815 N N . SER B 1 149 ? 20.186 17.556 9.702 1.00 13.91 970 SER B N 1
ATOM 2816 C CA . SER B 1 149 ? 21.575 17.545 9.255 1.00 13.38 970 SER B CA 1
ATOM 2817 C C . SER B 1 149 ? 22.488 18.141 10.314 1.00 15.00 970 SER B C 1
ATOM 2818 O O . SER B 1 149 ? 22.238 19.243 10.810 1.00 15.37 970 SER B O 1
ATOM 2821 N N . TRP B 1 150 ? 23.566 17.420 10.619 1.00 11.68 971 TRP B N 1
ATOM 2822 C CA . TRP B 1 150 ? 24.617 17.933 11.489 1.00 12.53 971 TRP B CA 1
ATOM 2823 C C . TRP B 1 150 ? 25.885 17.157 11.180 1.00 15.26 971 TRP B C 1
ATOM 2824 O O . TRP B 1 150 ? 25.842 16.080 10.578 1.00 14.16 971 TRP B O 1
ATOM 2835 N N . GLY B 1 151 ? 27.016 17.724 11.586 1.00 14.95 972 GLY B N 1
ATOM 2836 C CA . GLY B 1 151 ? 28.304 17.116 11.314 1.00 12.36 972 GLY B CA 1
ATOM 2837 C C . GLY B 1 151 ? 29.311 17.541 12.354 1.00 15.02 972 GLY B C 1
ATOM 2838 O O . GLY B 1 151 ? 29.189 18.611 12.957 1.00 15.22 972 GLY B O 1
ATOM 2839 N N . ILE B 1 152 ? 30.334 16.707 12.549 1.00 12.94 973 ILE B N 1
ATOM 2840 C CA . ILE B 1 152 ? 31.390 16.982 13.515 1.00 13.78 973 ILE B CA 1
ATOM 2841 C C . ILE B 1 152 ? 32.751 16.605 12.951 1.00 15.78 973 ILE B C 1
ATOM 2842 O O . ILE B 1 152 ? 32.880 15.701 12.115 1.00 14.73 973 ILE B O 1
ATOM 2847 N N . LYS B 1 153 ? 33.769 17.312 13.445 1.00 16.69 974 LYS B N 1
ATOM 2848 C CA . LYS B 1 153 ? 35.170 16.947 13.297 1.00 16.46 974 LYS B CA 1
ATOM 2849 C C . LYS B 1 153 ? 35.702 16.691 14.704 1.00 18.26 974 LYS B C 1
ATOM 2850 O O . LYS B 1 153 ? 35.347 17.417 15.644 1.00 15.17 974 LYS B O 1
ATOM 2856 N N . ARG B 1 154 ? 36.595 15.702 14.839 1.00 16.96 975 ARG B N 1
ATOM 2857 C CA . ARG B 1 154 ? 37.148 15.296 16.132 1.00 16.89 975 ARG B CA 1
ATOM 2858 C C . ARG B 1 154 ? 38.648 15.073 16.030 1.00 16.03 975 ARG B C 1
ATOM 2859 O O . ARG B 1 154 ? 39.135 14.435 15.083 1.00 18.21 975 ARG B O 1
ATOM 2867 N N . GLY B 1 155 ? 39.359 15.576 17.045 1.00 14.67 976 GLY B N 1
ATOM 2868 C CA . GLY B 1 155 ? 40.747 15.237 17.263 1.00 14.82 976 GLY B CA 1
ATOM 2869 C C . GLY B 1 155 ? 41.685 15.989 16.348 1.00 17.99 976 GLY B C 1
ATOM 2870 O O . GLY B 1 155 ? 42.110 15.480 15.301 1.00 16.51 976 GLY B O 1
ATOM 2871 N N . PRO B 1 156 ? 42.068 17.216 16.741 1.00 14.92 977 PRO B N 1
ATOM 2872 C CA . PRO B 1 156 ? 42.976 17.994 15.890 1.00 13.57 977 PRO B CA 1
ATOM 2873 C C . PRO B 1 156 ? 44.374 17.404 15.944 1.00 15.70 977 PRO B C 1
ATOM 2874 O O . PRO B 1 156 ? 44.995 17.399 17.004 1.00 16.75 977 PRO B O 1
ATOM 2878 N N . THR B 1 157 ? 44.875 16.872 14.830 1.00 17.34 978 THR B N 1
ATOM 2879 C CA . THR B 1 157 ? 46.150 16.168 14.896 1.00 18.32 978 THR B CA 1
ATOM 2880 C C . THR B 1 157 ? 47.313 16.942 14.290 1.00 19.40 978 THR B C 1
ATOM 2881 O O . THR B 1 157 ? 48.468 16.639 14.615 1.00 19.30 978 THR B O 1
ATOM 2885 N N . SER B 1 158 ? 47.062 17.939 13.450 1.00 17.62 979 SER B N 1
ATOM 2886 C CA . SER B 1 158 ? 48.153 18.811 13.033 1.00 16.35 979 SER B CA 1
ATOM 2887 C C . SER B 1 158 ? 47.586 20.102 12.461 1.00 18.84 979 SER B C 1
ATOM 2888 O O . SER B 1 158 ? 46.397 20.209 12.146 1.00 16.46 979 SER B O 1
ATOM 2891 N N . PHE B 1 159 ? 48.473 21.078 12.324 1.00 15.55 980 PHE B N 1
ATOM 2892 C CA . PHE B 1 159 ? 48.199 22.369 11.706 1.00 14.52 980 PHE B CA 1
ATOM 2893 C C . PHE B 1 159 ? 48.387 22.216 10.207 1.00 17.44 980 PHE B C 1
ATOM 2894 O O . PHE B 1 159 ? 49.465 21.815 9.751 1.00 18.07 980 PHE B O 1
ATOM 2902 N N . SER B 1 160 ? 47.343 22.518 9.443 1.00 17.51 981 SER B N 1
ATOM 2903 C CA . SER B 1 160 ? 47.433 22.461 7.991 1.00 14.19 981 SER B CA 1
ATOM 2904 C C . SER B 1 160 ? 47.728 23.820 7.370 1.00 14.01 981 SER B C 1
ATOM 2905 O O . SER B 1 160 ? 48.601 23.934 6.496 1.00 17.43 981 SER B O 1
ATOM 2908 N N . ALA B 1 161 ? 46.989 24.842 7.777 1.00 16.73 982 ALA B N 1
ATOM 2909 C CA . ALA B 1 161 ? 47.174 26.215 7.332 1.00 16.24 982 ALA B CA 1
ATOM 2910 C C . ALA B 1 161 ? 46.527 27.113 8.376 1.00 16.85 982 ALA B C 1
ATOM 2911 O O . ALA B 1 161 ? 45.875 26.636 9.307 1.00 16.22 982 ALA B O 1
ATOM 2913 N N . ASN B 1 162 ? 46.698 28.421 8.207 1.00 15.69 983 ASN B N 1
ATOM 2914 C CA . ASN B 1 162 ? 46.005 29.368 9.074 1.00 16.54 983 ASN B CA 1
ATOM 2915 C C . ASN B 1 162 ? 44.516 29.042 9.100 1.00 15.45 983 ASN B C 1
ATOM 2916 O O . ASN B 1 162 ? 43.874 28.928 8.054 1.00 16.28 983 ASN B O 1
ATOM 2921 N N . TYR B 1 163 ? 43.982 28.858 10.310 1.00 13.57 984 TYR B N 1
ATOM 2922 C CA . TYR B 1 163 ? 42.578 28.525 10.558 1.00 19.00 984 TYR B CA 1
ATOM 2923 C C . TYR B 1 163 ? 42.155 27.208 9.918 1.00 17.76 984 TYR B C 1
ATOM 2924 O O . TYR B 1 163 ? 40.949 27.004 9.665 1.00 15.72 984 TYR B O 1
ATOM 2933 N N . ILE B 1 164 ? 43.098 26.290 9.673 1.00 14.93 985 ILE B N 1
ATOM 2934 C CA . ILE B 1 164 ? 42.793 24.959 9.136 1.00 14.26 985 ILE B CA 1
ATOM 2935 C C . ILE B 1 164 ? 43.587 23.911 9.925 1.00 15.81 985 ILE B C 1
ATOM 2936 O O . ILE B 1 164 ? 44.785 23.717 9.686 1.00 14.40 985 ILE B O 1
ATOM 2941 N N . ASN B 1 165 ? 42.919 23.199 10.831 1.00 14.97 986 ASN B N 1
ATOM 2942 C CA . ASN B 1 165 ? 43.472 21.982 11.404 1.00 14.68 986 ASN B CA 1
ATOM 2943 C C . ASN B 1 165 ? 43.198 20.789 10.497 1.00 14.16 986 ASN B C 1
ATOM 2944 O O . ASN B 1 165 ? 42.190 20.745 9.784 1.00 16.41 986 ASN B O 1
ATOM 2949 N N . VAL B 1 166 ? 44.104 19.808 10.538 1.00 16.39 987 VAL B N 1
ATOM 2950 C CA . VAL B 1 166 ? 43.770 18.439 10.141 1.00 14.96 987 VAL B CA 1
ATOM 2951 C C . VAL B 1 166 ? 43.067 17.769 11.315 1.00 17.39 987 VAL B C 1
ATOM 2952 O O . VAL B 1 166 ? 43.529 17.867 12.462 1.00 17.50 987 VAL B O 1
ATOM 2956 N N . TRP B 1 167 ? 41.954 17.085 11.040 1.00 16.56 988 TRP B N 1
ATOM 2957 C CA . TRP B 1 167 ? 41.174 16.411 12.073 1.00 15.54 988 TRP B CA 1
ATOM 2958 C C . TRP B 1 167 ? 41.270 14.903 11.886 1.00 17.39 988 TRP B C 1
ATOM 2959 O O . TRP B 1 167 ? 41.285 14.410 10.753 1.00 18.44 988 TRP B O 1
ATOM 2970 N N . ASN B 1 168 ? 41.322 14.169 13.001 1.00 15.41 989 ASN B N 1
ATOM 2971 C CA . ASN B 1 168 ? 41.499 12.722 12.913 1.00 16.30 989 ASN B CA 1
ATOM 2972 C C . ASN B 1 168 ? 40.280 12.040 12.314 1.00 16.84 989 ASN B C 1
ATOM 2973 O O . ASN B 1 168 ? 40.412 11.026 11.617 1.00 19.18 989 ASN B O 1
ATOM 2978 N N . SER B 1 169 ? 39.082 12.537 12.603 1.00 15.51 990 SER B N 1
ATOM 2979 C CA . SER B 1 169 ? 37.919 11.896 12.007 1.00 16.87 990 SER B CA 1
ATOM 2980 C C . SER B 1 169 ? 36.774 12.892 11.945 1.00 15.09 990 SER B C 1
ATOM 2981 O O . SER B 1 169 ? 36.803 13.946 12.582 1.00 17.68 990 SER B O 1
ATOM 2984 N N . GLY B 1 170 ? 35.767 12.534 11.149 1.00 15.73 991 GLY B N 1
ATOM 2985 C CA . GLY B 1 170 ? 34.534 13.292 11.092 1.00 14.67 991 GLY B CA 1
ATOM 2986 C C . GLY B 1 170 ? 33.345 12.354 11.008 1.00 17.43 991 GLY B C 1
ATOM 2987 O O . GLY B 1 170 ? 33.477 11.157 10.744 1.00 16.85 991 GLY B O 1
ATOM 2988 N N . TYR B 1 171 ? 32.168 12.924 11.256 1.00 15.10 992 TYR B N 1
ATOM 2989 C CA . TYR B 1 171 ? 30.927 12.160 11.189 1.00 15.13 992 TYR B CA 1
ATOM 2990 C C . TYR B 1 171 ? 29.814 13.124 10.814 1.00 15.08 992 TYR B C 1
ATOM 2991 O O . TYR B 1 171 ? 29.888 14.304 11.132 1.00 15.28 992 TYR B O 1
ATOM 3000 N N . HIS B 1 172 ? 28.787 12.636 10.125 1.00 13.71 993 HIS B N 1
ATOM 3001 C CA . HIS B 1 172 ? 27.655 13.504 9.827 1.00 15.21 993 HIS B CA 1
ATOM 3002 C C . HIS B 1 172 ? 26.391 12.677 9.661 1.00 14.79 993 HIS B C 1
ATOM 3003 O O . HIS B 1 172 ? 26.437 11.457 9.445 1.00 14.44 993 HIS B O 1
ATOM 3010 N N . VAL B 1 173 ? 25.261 13.383 9.766 1.00 13.68 994 VAL B N 1
ATOM 3011 C CA . VAL B 1 173 ? 23.922 12.851 9.551 1.00 14.27 994 VAL B CA 1
ATOM 3012 C C . VAL B 1 173 ? 23.193 13.772 8.582 1.00 14.90 994 VAL B C 1
ATOM 3013 O O . VAL B 1 173 ? 23.300 15.003 8.688 1.00 14.00 994 VAL B O 1
ATOM 3017 N N . GLY B 1 174 ? 22.432 13.173 7.660 1.00 17.37 995 GLY B N 1
ATOM 3018 C CA . GLY B 1 174 ? 21.637 13.933 6.709 1.00 14.21 995 GLY B CA 1
ATOM 3019 C C . GLY B 1 174 ? 22.419 14.308 5.460 1.00 15.07 995 GLY B C 1
ATOM 3020 O O . GLY B 1 174 ? 23.506 13.785 5.173 1.00 17.78 995 GLY B O 1
ATOM 3021 N N . SER B 1 175 ? 21.870 15.293 4.738 1.00 13.30 996 SER B N 1
ATOM 3022 C CA . SER B 1 175 ? 22.302 15.589 3.378 1.00 13.36 996 SER B CA 1
ATOM 3023 C C . SER B 1 175 ? 22.936 16.961 3.201 1.00 15.16 996 SER B C 1
ATOM 3024 O O . SER B 1 175 ? 23.365 17.275 2.077 1.00 16.06 996 SER B O 1
ATOM 3027 N N . SER B 1 176 ? 22.995 17.791 4.251 1.00 13.97 997 SER B N 1
ATOM 3028 C CA . SER B 1 176 ? 23.429 19.175 4.095 1.00 15.51 997 SER B CA 1
ATOM 3029 C C . SER B 1 176 ? 24.920 19.391 4.327 1.00 13.40 997 SER B C 1
ATOM 3030 O O . SER B 1 176 ? 25.440 20.420 3.885 1.00 15.70 997 SER B O 1
ATOM 3033 N N . ILE B 1 177 ? 25.594 18.487 5.043 1.00 15.02 998 ILE B N 1
ATOM 3034 C CA . ILE B 1 177 ? 26.954 18.692 5.538 1.00 15.19 998 ILE B CA 1
ATOM 3035 C C . ILE B 1 177 ? 27.767 17.424 5.319 1.00 13.43 998 ILE B C 1
ATOM 3036 O O . ILE B 1 177 ? 27.315 16.326 5.653 1.00 16.47 998 ILE B O 1
ATOM 3041 N N . ASP B 1 178 ? 28.987 17.569 4.803 1.00 14.27 999 ASP B N 1
ATOM 3042 C CA . ASP B 1 178 ? 29.863 16.430 4.545 1.00 14.86 999 ASP B CA 1
ATOM 3043 C C . ASP B 1 178 ? 31.128 16.623 5.369 1.00 15.25 999 ASP B C 1
ATOM 3044 O O . ASP B 1 178 ? 31.967 17.467 5.029 1.00 16.38 999 ASP B O 1
ATOM 3049 N N . CYS B 1 179 ? 31.274 15.841 6.448 1.00 15.23 1000 CYS B N 1
ATOM 3050 C CA . CYS B 1 179 ? 32.426 15.972 7.329 1.00 14.47 1000 CYS B CA 1
ATOM 3051 C C . CYS B 1 179 ? 33.410 14.818 7.177 1.00 15.15 1000 CYS B C 1
ATOM 3052 O O . CYS B 1 179 ? 34.326 14.686 8.005 1.00 16.89 1000 CYS B O 1
ATOM 3055 N N . THR B 1 180 ? 33.254 13.975 6.147 1.00 16.86 1001 THR B N 1
ATOM 3056 C CA . THR B 1 180 ? 34.133 12.817 5.991 1.00 16.50 1001 THR B CA 1
ATOM 3057 C C . THR B 1 180 ? 35.009 12.838 4.746 1.00 20.10 1001 THR B C 1
ATOM 3058 O O . THR B 1 180 ? 36.064 12.201 4.755 1.00 20.63 1001 THR B O 1
ATOM 3062 N N . THR B 1 181 ? 34.620 13.539 3.676 1.00 15.62 1002 THR B N 1
ATOM 3063 C CA . THR B 1 181 ? 35.421 13.467 2.451 1.00 17.95 1002 THR B CA 1
ATOM 3064 C C . THR B 1 181 ? 36.804 14.090 2.645 1.00 16.66 1002 THR B C 1
ATOM 3065 O O . THR B 1 181 ? 37.815 13.558 2.153 1.00 19.67 1002 THR B O 1
ATOM 3069 N N . SER B 1 182 ? 36.878 15.220 3.340 1.00 17.56 1003 SER B N 1
ATOM 3070 C CA . SER B 1 182 ? 38.133 15.932 3.554 1.00 16.84 1003 SER B CA 1
ATOM 3071 C C . SER B 1 182 ? 38.522 15.898 5.026 1.00 16.42 1003 SER B C 1
ATOM 3072 O O . SER B 1 182 ? 37.670 16.086 5.898 1.00 18.37 1003 SER B O 1
ATOM 3075 N N . THR B 1 183 ? 39.820 15.693 5.305 1.00 15.64 1004 THR B N 1
ATOM 3076 C CA . THR B 1 183 ? 40.283 15.723 6.693 1.00 16.83 1004 THR B CA 1
ATOM 3077 C C . THR B 1 183 ? 40.399 17.133 7.248 1.00 15.61 1004 THR B C 1
ATOM 3078 O O . THR B 1 183 ? 40.599 17.291 8.459 1.00 18.99 1004 THR B O 1
ATOM 3082 N N . THR B 1 184 ? 40.319 18.160 6.405 1.00 17.01 1005 THR B N 1
ATOM 3083 C CA . THR B 1 184 ? 40.604 19.521 6.833 1.00 15.88 1005 THR B CA 1
ATOM 3084 C C . THR B 1 184 ? 39.361 20.397 6.912 1.00 16.64 1005 THR B C 1
ATOM 3085 O O . THR B 1 184 ? 39.480 21.592 7.197 1.00 17.29 1005 THR B O 1
ATOM 3089 N N . GLY B 1 185 ? 38.180 19.848 6.666 1.00 16.94 1006 GLY B N 1
ATOM 3090 C CA . GLY B 1 185 ? 36.995 20.662 6.860 1.00 16.49 1006 GLY B CA 1
ATOM 3091 C C . GLY B 1 185 ? 35.738 19.875 6.586 1.00 19.43 1006 GLY B C 1
ATOM 3092 O O . GLY B 1 185 ? 35.771 18.711 6.164 1.00 21.71 1006 GLY B O 1
ATOM 3093 N N . CYS B 1 186 ? 34.622 20.540 6.843 1.00 15.18 1007 CYS B N 1
ATOM 3094 C CA . CYS B 1 186 ? 33.306 20.030 6.500 1.00 15.13 1007 CYS B CA 1
ATOM 3095 C C . CYS B 1 186 ? 32.780 20.837 5.324 1.00 15.32 1007 CYS B C 1
ATOM 3096 O O . CYS B 1 186 ? 32.813 22.068 5.351 1.00 16.32 1007 CYS B O 1
ATOM 3099 N N . ARG B 1 187 ? 32.324 20.146 4.289 1.00 14.09 1008 ARG B N 1
ATOM 3100 C CA . ARG B 1 187 ? 31.774 20.802 3.110 1.00 14.91 1008 ARG B CA 1
ATOM 3101 C C . ARG B 1 187 ? 30.281 21.036 3.292 1.00 18.83 1008 ARG B C 1
ATOM 3102 O O . ARG B 1 187 ? 29.536 20.111 3.639 1.00 16.97 1008 ARG B O 1
ATOM 3110 N N . ILE B 1 188 ? 29.853 22.280 3.084 1.00 14.79 1009 ILE B N 1
ATOM 3111 C CA . ILE B 1 188 ? 28.428 22.599 3.056 1.00 14.63 1009 ILE B CA 1
ATOM 3112 C C . ILE B 1 188 ? 27.871 22.157 1.714 1.00 16.95 1009 ILE B C 1
ATOM 3113 O O . ILE B 1 188 ? 28.272 22.679 0.670 1.00 17.31 1009 ILE B O 1
ATOM 3118 N N . LEU B 1 189 ? 26.962 21.183 1.732 1.00 14.30 1010 LEU B N 1
ATOM 3119 C CA . LEU B 1 189 ? 26.429 20.653 0.483 1.00 17.00 1010 LEU B CA 1
ATOM 3120 C C . LEU B 1 189 ? 25.216 21.428 0.007 1.00 17.94 1010 LEU B C 1
ATOM 3121 O O . LEU B 1 189 ? 24.942 21.467 -1.200 1.00 19.38 1010 LEU B O 1
ATOM 3126 N N . LYS B 1 190 ? 24.477 22.039 0.933 1.00 15.98 1011 LYS B N 1
ATOM 3127 C CA . LYS B 1 190 ? 23.249 22.749 0.605 1.00 15.65 1011 LYS B CA 1
ATOM 3128 C C . LYS B 1 190 ? 23.261 24.132 1.232 1.00 16.43 1011 LYS B C 1
ATOM 3129 O O . LYS B 1 190 ? 23.592 24.276 2.413 1.00 16.37 1011 LYS B O 1
ATOM 3135 N N . ALA B 1 191 ? 22.871 25.140 0.450 1.00 17.48 1012 ALA B N 1
ATOM 3136 C CA . ALA B 1 191 ? 22.706 26.481 1.002 1.00 17.27 1012 ALA B CA 1
ATOM 3137 C C . ALA B 1 191 ? 21.749 26.448 2.184 1.00 15.04 1012 ALA B C 1
ATOM 3138 O O . ALA B 1 191 ? 20.686 25.817 2.124 1.00 19.12 1012 ALA B O 1
ATOM 3140 N N . GLY B 1 192 ? 22.114 27.141 3.256 1.00 14.48 1013 GLY B N 1
ATOM 3141 C CA . GLY B 1 192 ? 21.265 27.104 4.433 1.00 15.78 1013 GLY B CA 1
ATOM 3142 C C . GLY B 1 192 ? 21.886 27.869 5.584 1.00 14.19 1013 GLY B C 1
ATOM 3143 O O . GLY B 1 192 ? 22.917 28.521 5.433 1.00 16.94 1013 GLY B O 1
ATOM 3144 N N . THR B 1 193 ? 21.235 27.785 6.744 1.00 13.16 1014 THR B N 1
ATOM 3145 C CA . THR B 1 193 ? 21.705 28.472 7.943 1.00 14.46 1014 THR B CA 1
ATOM 3146 C C . THR B 1 193 ? 22.345 27.464 8.887 1.00 12.86 1014 THR B C 1
ATOM 3147 O O . THR B 1 193 ? 21.751 26.417 9.173 1.00 15.00 1014 THR B O 1
ATOM 3151 N N . TYR B 1 194 ? 23.547 27.781 9.370 1.00 12.18 1015 TYR B N 1
ATOM 3152 C CA . TYR B 1 194 ? 24.355 26.877 10.182 1.00 12.52 1015 TYR B CA 1
ATOM 3153 C C . TYR B 1 194 ? 24.821 27.542 11.470 1.00 13.84 1015 TYR B C 1
ATOM 3154 O O . TYR B 1 194 ? 25.136 28.747 11.502 1.00 15.04 1015 TYR B O 1
ATOM 3163 N N . GLU B 1 195 ? 24.817 26.738 12.528 1.00 13.56 1016 GLU B N 1
ATOM 3164 C CA . GLU B 1 195 ? 25.360 27.088 13.835 1.00 11.51 1016 GLU B CA 1
ATOM 3165 C C . GLU B 1 195 ? 26.579 26.208 14.084 1.00 14.57 1016 GLU B C 1
ATOM 3166 O O . GLU B 1 195 ? 26.488 24.979 14.020 1.00 13.90 1016 GLU B O 1
ATOM 3172 N N . ILE B 1 196 ? 27.721 26.831 14.367 1.00 12.74 1017 ILE B N 1
ATOM 3173 C CA . ILE B 1 196 ? 29.003 26.140 14.390 1.00 11.61 1017 ILE B CA 1
ATOM 3174 C C . ILE B 1 196 ? 29.747 26.552 15.650 1.00 13.59 1017 ILE B C 1
ATOM 3175 O O . ILE B 1 196 ? 29.820 27.745 15.967 1.00 14.25 1017 ILE B O 1
ATOM 3180 N N . ARG B 1 197 ? 30.312 25.578 16.352 1.00 11.99 1018 ARG B N 1
ATOM 3181 C CA . ARG B 1 197 ? 31.203 25.886 17.472 1.00 12.68 1018 ARG B CA 1
ATOM 3182 C C . ARG B 1 197 ? 32.441 25.020 17.365 1.00 13.84 1018 ARG B C 1
ATOM 3183 O O . ARG B 1 197 ? 32.339 23.813 17.126 1.00 14.22 1018 ARG B O 1
ATOM 3191 N N . CYS B 1 198 ? 33.607 25.644 17.524 1.00 12.57 1019 CYS B N 1
ATOM 3192 C CA . CYS B 1 198 ? 34.883 24.953 17.444 1.00 13.12 1019 CYS B CA 1
ATOM 3193 C C . CYS B 1 198 ? 35.656 25.227 18.729 1.00 14.46 1019 CYS B C 1
ATOM 3194 O O . CYS B 1 198 ? 35.712 26.371 19.179 1.00 14.81 1019 CYS B O 1
ATOM 3197 N N . VAL B 1 199 ? 36.224 24.185 19.329 1.00 12.79 1020 VAL B N 1
ATOM 3198 C CA . VAL B 1 199 ? 37.002 24.342 20.554 1.00 13.19 1020 VAL B CA 1
ATOM 3199 C C . VAL B 1 199 ? 38.299 23.573 20.397 1.00 12.10 1020 VAL B C 1
ATOM 3200 O O . VAL B 1 199 ? 38.358 22.553 19.695 1.00 15.41 1020 VAL B O 1
ATOM 3204 N N . GLN B 1 200 ? 39.341 24.081 21.062 1.00 13.53 1021 GLN B N 1
ATOM 3205 C CA . GLN B 1 200 ? 40.601 23.345 21.158 1.00 12.76 1021 GLN B CA 1
ATOM 3206 C C . GLN B 1 200 ? 41.291 23.675 22.477 1.00 13.00 1021 GLN B C 1
ATOM 3207 O O . GLN B 1 200 ? 41.130 24.776 23.022 1.00 15.58 1021 GLN B O 1
ATOM 3213 N N . ARG B 1 201 ? 42.067 22.705 22.979 1.00 12.82 1022 ARG B N 1
ATOM 3214 C CA . ARG B 1 201 ? 42.759 22.851 24.257 1.00 15.61 1022 ARG B CA 1
ATOM 3215 C C . ARG B 1 201 ? 44.061 23.625 24.120 1.00 15.81 1022 ARG B C 1
ATOM 3216 O O . ARG B 1 201 ? 44.844 23.395 23.191 1.00 16.01 1022 ARG B O 1
ATOM 3224 N N . ALA B 1 202 ? 44.311 24.510 25.084 1.00 14.59 1023 ALA B N 1
ATOM 3225 C CA . ALA B 1 202 ? 45.634 25.099 25.245 1.00 14.68 1023 ALA B CA 1
ATOM 3226 C C . ALA B 1 202 ? 46.619 24.063 25.762 1.00 18.73 1023 ALA B C 1
ATOM 3227 O O . ALA B 1 202 ? 46.274 23.191 26.570 1.00 16.67 1023 ALA B O 1
ATOM 3229 N N . GLY B 1 203 ? 47.870 24.184 25.302 1.00 13.96 1024 GLY B N 1
ATOM 3230 C CA . GLY B 1 203 ? 48.973 23.396 25.819 1.00 16.24 1024 GLY B CA 1
ATOM 3231 C C . GLY B 1 203 ? 49.535 23.927 27.121 1.00 17.93 1024 GLY B C 1
ATOM 3232 O O . GLY B 1 203 ? 48.829 24.514 27.944 1.00 17.69 1024 GLY B O 1
ATOM 3233 N N . THR B 1 204 ? 50.837 23.715 27.315 1.00 16.89 1025 THR B N 1
ATOM 3234 C CA . THR B 1 204 ? 51.492 23.967 28.594 1.00 21.52 1025 THR B CA 1
ATOM 3235 C C . THR B 1 204 ? 52.438 25.161 28.556 1.00 24.11 1025 THR B C 1
ATOM 3236 O O . THR B 1 204 ? 53.211 25.356 29.501 1.00 24.21 1025 THR B O 1
ATOM 3240 N N . SER B 1 205 ? 52.402 25.953 27.488 1.00 16.81 1026 SER B N 1
ATOM 3241 C CA . SER B 1 205 ? 53.309 27.085 27.329 1.00 18.83 1026 SER B CA 1
ATOM 3242 C C . SER B 1 205 ? 52.940 28.274 28.204 1.00 21.28 1026 SER B C 1
ATOM 3243 O O . SER B 1 205 ? 53.812 29.084 28.535 1.00 20.09 1026 SER B O 1
ATOM 3246 N N . GLY B 1 206 ? 51.671 28.412 28.571 1.00 17.42 1027 GLY B N 1
ATOM 3247 C CA . GLY B 1 206 ? 51.221 29.602 29.251 1.00 17.64 1027 GLY B CA 1
ATOM 3248 C C . GLY B 1 206 ? 50.964 30.787 28.348 1.00 19.77 1027 GLY B C 1
ATOM 3249 O O . GLY B 1 206 ? 50.526 31.835 28.842 1.00 21.42 1027 GLY B O 1
ATOM 3250 N N . ASN B 1 207 ? 51.206 30.655 27.045 1.00 15.51 1028 ASN B N 1
ATOM 3251 C CA . ASN B 1 207 ? 50.917 31.719 26.093 1.00 17.74 1028 ASN B CA 1
ATOM 3252 C C . ASN B 1 207 ? 49.423 31.804 25.791 1.00 19.64 1028 ASN B C 1
ATOM 3253 O O . ASN B 1 207 ? 48.679 30.827 25.901 1.00 18.50 1028 ASN B O 1
ATOM 3258 N N . SER B 1 208 ? 48.995 32.991 25.371 1.00 15.45 1029 SER B N 1
ATOM 3259 C CA . SER B 1 208 ? 47.620 33.181 24.907 1.00 15.95 1029 SER B CA 1
ATOM 3260 C C . SER B 1 208 ? 47.428 32.495 23.558 1.00 20.13 1029 SER B C 1
ATOM 3261 O O . SER B 1 208 ? 48.180 32.758 22.610 1.00 19.66 1029 SER B O 1
ATOM 3264 N N . VAL B 1 209 ? 46.419 31.622 23.460 1.00 15.62 1030 VAL B N 1
ATOM 3265 C CA . VAL B 1 209 ? 46.139 30.904 22.222 1.00 15.24 1030 VAL B CA 1
ATOM 3266 C C . VAL B 1 209 ? 44.671 31.081 21.861 1.00 14.34 1030 VAL B C 1
ATOM 3267 O O . VAL B 1 209 ? 43.814 31.354 22.713 1.00 15.98 1030 VAL B O 1
ATOM 3271 N N . TYR B 1 210 ? 44.386 30.898 20.574 1.00 14.78 1031 TYR B N 1
ATOM 3272 C CA . TYR B 1 210 ? 43.004 30.858 20.132 1.00 16.19 1031 TYR B CA 1
ATOM 3273 C C . TYR B 1 210 ? 42.894 30.078 18.832 1.00 16.38 1031 TYR B C 1
ATOM 3274 O O . TYR B 1 210 ? 43.884 29.804 18.154 1.00 14.47 1031 TYR B O 1
ATOM 3283 N N . VAL B 1 211 ? 41.654 29.717 18.498 1.00 14.69 1032 VAL B N 1
ATOM 3284 C CA . VAL B 1 211 ? 41.320 29.145 17.203 1.00 13.89 1032 VAL B CA 1
ATOM 3285 C C . VAL B 1 211 ? 40.178 29.957 16.609 1.00 15.34 1032 VAL B C 1
ATOM 3286 O O . VAL B 1 211 ? 39.495 30.719 17.300 1.00 15.80 1032 VAL B O 1
ATOM 3290 N N . GLY B 1 212 ? 39.988 29.794 15.307 1.00 13.10 1033 GLY B N 1
ATOM 3291 C CA . GLY B 1 212 ? 38.917 30.480 14.606 1.00 14.92 1033 GLY B CA 1
ATOM 3292 C C . GLY B 1 212 ? 38.334 29.598 13.525 1.00 14.95 1033 GLY B C 1
ATOM 3293 O O . GLY B 1 212 ? 39.029 28.776 12.914 1.00 15.75 1033 GLY B O 1
ATOM 3294 N N . ILE B 1 213 ? 37.013 29.741 13.343 1.00 13.27 1034 ILE B N 1
ATOM 3295 C CA . ILE B 1 213 ? 36.278 29.136 12.236 1.00 13.53 1034 ILE B CA 1
ATOM 3296 C C . ILE B 1 213 ? 36.512 29.963 10.982 1.00 12.18 1034 ILE B C 1
ATOM 3297 O O . ILE B 1 213 ? 36.532 31.198 11.027 1.00 13.94 1034 ILE B O 1
ATOM 3302 N N . ALA B 1 214 ? 36.679 29.291 9.846 1.00 13.39 1035 ALA B N 1
ATOM 3303 C CA . ALA B 1 214 ? 36.976 30.026 8.629 1.00 13.17 1035 ALA B CA 1
ATOM 3304 C C . ALA B 1 214 ? 36.345 29.350 7.420 1.00 13.53 1035 ALA B C 1
ATOM 3305 O O . ALA B 1 214 ? 35.933 28.186 7.467 1.00 16.13 1035 ALA B O 1
ATOM 3307 N N . LEU B 1 215 ? 36.281 30.110 6.328 1.00 13.08 1036 LEU B N 1
ATOM 3308 C CA . LEU B 1 215 ? 35.844 29.608 5.029 1.00 15.23 1036 LEU B CA 1
ATOM 3309 C C . LEU B 1 215 ? 37.094 29.199 4.264 1.00 16.09 1036 LEU B C 1
ATOM 3310 O O . LEU B 1 215 ? 37.803 30.046 3.712 1.00 16.53 1036 LEU B O 1
ATOM 3315 N N . ASN B 1 216 ? 37.381 27.898 4.261 1.00 14.21 1037 ASN B N 1
ATOM 3316 C CA . ASN B 1 216 ? 38.601 27.359 3.654 1.00 15.35 1037 ASN B CA 1
ATOM 3317 C C . ASN B 1 216 ? 39.830 28.159 4.079 1.00 17.79 1037 ASN B C 1
ATOM 3318 O O . ASN B 1 216 ? 40.669 28.546 3.254 1.00 17.07 1037 ASN B O 1
ATOM 3323 N N . GLY B 1 217 ? 39.941 28.401 5.387 1.00 16.83 1038 GLY B N 1
ATOM 3324 C CA . GLY B 1 217 ? 41.065 29.129 5.939 1.00 14.72 1038 GLY B CA 1
ATOM 3325 C C . GLY B 1 217 ? 40.905 30.633 5.970 1.00 16.60 1038 GLY B C 1
ATOM 3326 O O . GLY B 1 217 ? 41.691 31.311 6.651 1.00 19.05 1038 GLY B O 1
ATOM 3327 N N . ASP B 1 218 ? 39.904 31.177 5.280 1.00 17.18 1039 ASP B N 1
ATOM 3328 C CA . ASP B 1 218 ? 39.691 32.624 5.208 1.00 16.15 1039 ASP B CA 1
ATOM 3329 C C . ASP B 1 218 ? 38.735 33.026 6.327 1.00 16.28 1039 ASP B C 1
ATOM 3330 O O . ASP B 1 218 ? 37.523 32.827 6.222 1.00 15.93 1039 ASP B O 1
ATOM 3335 N N . ARG B 1 219 ? 39.287 33.594 7.402 1.00 15.69 1040 ARG B N 1
ATOM 3336 C CA . ARG B 1 219 ? 38.472 34.051 8.531 1.00 14.97 1040 ARG B CA 1
ATOM 3337 C C . ARG B 1 219 ? 37.646 35.280 8.163 1.00 17.35 1040 ARG B C 1
ATOM 3338 O O . ARG B 1 219 ? 36.454 35.360 8.496 1.00 15.62 1040 ARG B O 1
ATOM 3346 N N . THR B 1 220 ? 38.257 36.239 7.454 1.00 17.05 1041 THR B N 1
ATOM 3347 C CA . THR B 1 220 ? 37.565 37.476 7.091 1.00 17.09 1041 THR B CA 1
ATOM 3348 C C . THR B 1 220 ? 36.327 37.222 6.248 1.00 18.42 1041 THR B C 1
ATOM 3349 O O . THR B 1 220 ? 35.324 37.940 6.387 1.00 18.45 1041 THR B O 1
ATOM 3353 N N . ALA B 1 221 ? 36.365 36.194 5.393 1.00 14.15 1042 ALA B N 1
ATOM 3354 C CA . ALA B 1 221 ? 35.229 35.903 4.521 1.00 15.21 1042 ALA B CA 1
ATOM 3355 C C . ALA B 1 221 ? 33.964 35.624 5.320 1.00 17.20 1042 ALA B C 1
ATOM 3356 O O . ALA B 1 221 ? 32.854 35.825 4.807 1.00 17.77 1042 ALA B O 1
ATOM 3358 N N . LEU B 1 222 ? 34.103 35.155 6.561 1.00 16.14 1043 LEU B N 1
ATOM 3359 C CA . LEU B 1 222 ? 32.953 35.005 7.450 1.00 14.64 1043 LEU B CA 1
ATOM 3360 C C . LEU B 1 222 ? 32.804 36.204 8.382 1.00 15.73 1043 LEU B C 1
ATOM 3361 O O . LEU B 1 222 ? 31.721 36.788 8.470 1.00 17.94 1043 LEU B O 1
ATOM 3366 N N . GLU B 1 223 ? 33.895 36.609 9.049 1.00 15.43 1044 GLU B N 1
ATOM 3367 C CA . GLU B 1 223 ? 33.811 37.604 10.116 1.00 16.10 1044 GLU B CA 1
ATOM 3368 C C . GLU B 1 223 ? 33.303 38.951 9.619 1.00 18.62 1044 GLU B C 1
ATOM 3369 O O . GLU B 1 223 ? 32.631 39.677 10.367 1.00 20.67 1044 GLU B O 1
ATOM 3375 N N . SER B 1 224 ? 33.608 39.303 8.374 1.00 16.43 1045 SER B N 1
ATOM 3376 C CA . SER B 1 224 ? 33.294 40.625 7.839 1.00 18.21 1045 SER B CA 1
ATOM 3377 C C . SER B 1 224 ? 31.832 40.785 7.431 1.00 19.44 1045 SER B C 1
ATOM 3378 O O . SER B 1 224 ? 31.433 41.893 7.054 1.00 20.57 1045 SER B O 1
ATOM 3381 N N . ARG B 1 225 ? 31.025 39.726 7.506 1.00 18.78 1046 ARG B N 1
ATOM 3382 C CA . ARG B 1 225 ? 29.650 39.788 7.021 1.00 19.63 1046 ARG B CA 1
ATOM 3383 C C . ARG B 1 225 ? 28.720 40.405 8.061 1.00 19.52 1046 ARG B C 1
ATOM 3384 O O . ARG B 1 225 ? 28.785 40.079 9.251 1.00 19.00 1046 ARG B O 1
ATOM 3392 N N . ASN B 1 226 ? 27.821 41.273 7.606 1.00 17.55 1047 ASN B N 1
ATOM 3393 C CA . ASN B 1 226 ? 26.909 41.896 8.559 1.00 18.51 1047 ASN B CA 1
ATOM 3394 C C . ASN B 1 226 ? 25.677 41.043 8.855 1.00 17.40 1047 ASN B C 1
ATOM 3395 O O . ASN B 1 226 ? 24.831 41.472 9.653 1.00 19.16 1047 ASN B O 1
ATOM 3400 N N . ASP B 1 227 ? 25.558 39.850 8.254 1.00 16.23 1048 ASP B N 1
ATOM 3401 C CA . ASP B 1 227 ? 24.436 38.947 8.491 1.00 14.57 1048 ASP B CA 1
ATOM 3402 C C . ASP B 1 227 ? 24.831 37.690 9.268 1.00 14.95 1048 ASP B C 1
ATOM 3403 O O . ASP B 1 227 ? 24.067 36.714 9.285 1.00 14.66 1048 ASP B O 1
ATOM 3408 N N . VAL B 1 228 ? 25.972 37.709 9.971 1.00 14.28 1049 VAL B N 1
ATOM 3409 C CA . VAL B 1 228 ? 26.424 36.541 10.720 1.00 14.81 1049 VAL B CA 1
ATOM 3410 C C . VAL B 1 228 ? 26.908 36.933 12.107 1.00 13.03 1049 VAL B C 1
ATOM 3411 O O . VAL B 1 228 ? 27.241 38.088 12.380 1.00 15.36 1049 VAL B O 1
ATOM 3415 N N . LEU B 1 229 ? 26.928 35.931 12.982 1.00 12.09 1050 LEU B N 1
ATOM 3416 C CA . LEU B 1 229 ? 27.725 35.960 14.200 1.00 13.55 1050 LEU B CA 1
ATOM 3417 C C . LEU B 1 229 ? 29.043 35.238 13.939 1.00 14.25 1050 LEU B C 1
ATOM 3418 O O . LEU B 1 229 ? 29.046 34.122 13.399 1.00 14.95 1050 LEU B O 1
ATOM 3423 N N . TRP B 1 230 ? 30.148 35.878 14.315 1.00 15.09 1051 TRP B N 1
ATOM 3424 C CA . TRP B 1 230 ? 31.471 35.253 14.314 1.00 12.73 1051 TRP B CA 1
ATOM 3425 C C . TRP B 1 230 ? 32.199 35.749 15.551 1.00 14.51 1051 TRP B C 1
ATOM 3426 O O . TRP B 1 230 ? 32.317 36.962 15.736 1.00 15.82 1051 TRP B O 1
ATOM 3437 N N . ASN B 1 231 ? 32.668 34.837 16.407 1.00 12.68 1052 ASN B N 1
ATOM 3438 C CA . ASN B 1 231 ? 33.454 35.268 17.561 1.00 11.89 1052 ASN B CA 1
ATOM 3439 C C . ASN B 1 231 ? 34.529 34.233 17.877 1.00 13.42 1052 ASN B C 1
ATOM 3440 O O . ASN B 1 231 ? 34.563 33.134 17.306 1.00 14.40 1052 ASN B O 1
ATOM 3445 N N . HIS B 1 232 ? 35.418 34.605 18.803 1.00 14.57 1053 HIS B N 1
ATOM 3446 C CA . HIS B 1 232 ? 36.393 33.679 19.355 1.00 13.70 1053 HIS B CA 1
ATOM 3447 C C . HIS B 1 232 ? 36.936 34.244 20.654 1.00 13.16 1053 HIS B C 1
ATOM 3448 O O . HIS B 1 232 ? 36.963 35.464 20.846 1.00 14.49 1053 HIS B O 1
ATOM 3455 N N . SER B 1 233 ? 37.361 33.347 21.543 1.00 14.47 1054 SER B N 1
ATOM 3456 C CA . SER B 1 233 ? 38.026 33.741 22.779 1.00 14.25 1054 SER B CA 1
ATOM 3457 C C . SER B 1 233 ? 39.498 33.342 22.736 1.00 14.26 1054 SER B C 1
ATOM 3458 O O . SER B 1 233 ? 39.932 32.555 21.889 1.00 14.40 1054 SER B O 1
ATOM 3461 N N . HIS B 1 234 ? 40.252 33.886 23.695 1.00 14.79 1055 HIS B N 1
ATOM 3462 C CA . HIS B 1 234 ? 41.605 33.469 24.037 1.00 15.73 1055 HIS B CA 1
ATOM 3463 C C . HIS B 1 234 ? 41.595 32.655 25.328 1.00 15.45 1055 HIS B C 1
ATOM 3464 O O . HIS B 1 234 ? 40.740 32.856 26.201 1.00 15.27 1055 HIS B O 1
ATOM 3471 N N . THR B 1 235 ? 42.582 31.773 25.462 1.00 13.94 1056 THR B N 1
ATOM 3472 C CA . THR B 1 235 ? 42.806 31.093 26.729 1.00 16.91 1056 THR B CA 1
ATOM 3473 C C . THR B 1 235 ? 44.292 30.772 26.864 1.00 15.10 1056 THR B C 1
ATOM 3474 O O . THR B 1 235 ? 45.054 30.808 25.892 1.00 15.50 1056 THR B O 1
ATOM 3478 N N . ALA B 1 236 ? 44.702 30.467 28.086 1.00 15.69 1057 ALA B N 1
ATOM 3479 C CA . ALA B 1 236 ? 46.072 30.027 28.302 1.00 15.75 1057 ALA B CA 1
ATOM 3480 C C . ALA B 1 236 ? 46.193 28.820 29.219 1.00 15.31 1057 ALA B C 1
ATOM 3481 O O . ALA B 1 236 ? 47.149 28.054 29.056 1.00 17.30 1057 ALA B O 1
ATOM 3483 N N . TYR B 1 237 ? 45.246 28.587 30.130 1.00 15.55 1058 TYR B N 1
ATOM 3484 C CA . TYR B 1 237 ? 45.400 27.535 31.125 1.00 14.89 1058 TYR B CA 1
ATOM 3485 C C . TYR B 1 237 ? 45.434 26.170 30.447 1.00 14.63 1058 TYR B C 1
ATOM 3486 O O . TYR B 1 237 ? 44.639 25.887 29.547 1.00 16.61 1058 TYR B O 1
ATOM 3495 N N . SER B 1 238 ? 46.335 25.303 30.906 1.00 17.42 1059 SER B N 1
ATOM 3496 C CA . SER B 1 238 ? 46.521 24.027 30.232 1.00 16.36 1059 SER B CA 1
ATOM 3497 C C . SER B 1 238 ? 45.238 23.194 30.311 1.00 17.62 1059 SER B C 1
ATOM 3498 O O . SER B 1 238 ? 44.667 22.990 31.387 1.00 17.23 1059 SER B O 1
ATOM 3501 N N . GLY B 1 239 ? 44.774 22.725 29.155 1.00 15.66 1060 GLY B N 1
ATOM 3502 C CA . GLY B 1 239 ? 43.568 21.929 29.083 1.00 14.62 1060 GLY B CA 1
ATOM 3503 C C . GLY B 1 239 ? 42.280 22.719 29.000 1.00 16.45 1060 GLY B C 1
ATOM 3504 O O . GLY B 1 239 ? 41.220 22.123 28.799 1.00 17.59 1060 GLY B O 1
ATOM 3505 N N . SER B 1 240 ? 42.336 24.038 29.147 1.00 17.75 1061 SER B N 1
ATOM 3506 C CA . SER B 1 240 ? 41.159 24.863 28.943 1.00 16.63 1061 SER B CA 1
ATOM 3507 C C . SER B 1 240 ? 40.911 25.049 27.452 1.00 15.04 1061 SER B C 1
ATOM 3508 O O . SER B 1 240 ? 41.793 24.823 26.620 1.00 15.99 1061 SER B O 1
ATOM 3511 N N . TYR B 1 241 ? 39.699 25.482 27.113 1.00 14.74 1062 TYR B N 1
ATOM 3512 C CA . TYR B 1 241 ? 39.291 25.632 25.720 1.00 12.61 1062 TYR B CA 1
ATOM 3513 C C . TYR B 1 241 ? 39.393 27.086 25.287 1.00 13.61 1062 TYR B C 1
ATOM 3514 O O . TYR B 1 241 ? 38.938 27.990 26.002 1.00 16.16 1062 TYR B O 1
ATOM 3523 N N . THR B 1 242 ? 39.993 27.306 24.116 1.00 14.80 1063 THR B N 1
ATOM 3524 C CA . THR B 1 242 ? 39.622 28.452 23.298 1.00 14.23 1063 THR B CA 1
ATOM 3525 C C . THR B 1 242 ? 38.469 28.015 22.413 1.00 12.22 1063 THR B C 1
ATOM 3526 O O . THR B 1 242 ? 38.449 26.876 21.926 1.00 13.67 1063 THR B O 1
ATOM 3530 N N . GLU B 1 243 ? 37.480 28.900 22.262 1.00 12.42 1064 GLU B N 1
ATOM 3531 C CA . GLU B 1 243 ? 36.333 28.595 21.419 1.00 12.92 1064 GLU B CA 1
ATOM 3532 C C . GLU B 1 243 ? 36.154 29.642 20.332 1.00 13.31 1064 GLU B C 1
ATOM 3533 O O . GLU B 1 243 ? 36.545 30.804 20.475 1.00 14.55 1064 GLU B O 1
ATOM 3539 N N . SER B 1 244 ? 35.505 29.216 19.252 1.00 13.02 1065 SER B N 1
ATOM 3540 C CA . SER B 1 244 ? 35.097 30.101 18.177 1.00 13.51 1065 SER B CA 1
ATOM 3541 C C . SER B 1 244 ? 33.685 29.696 17.782 1.00 13.05 1065 SER B C 1
ATOM 3542 O O . SER B 1 244 ? 33.348 28.507 17.810 1.00 14.83 1065 SER B O 1
ATOM 3545 N N . ASN B 1 245 ? 32.848 30.686 17.456 1.00 13.34 1066 ASN B N 1
ATOM 3546 C CA . ASN B 1 245 ? 31.460 30.411 17.110 1.00 15.64 1066 ASN B CA 1
ATOM 3547 C C . ASN B 1 245 ? 31.084 31.127 15.825 1.00 15.29 1066 ASN B C 1
ATOM 3548 O O . ASN B 1 245 ? 31.564 32.233 15.550 1.00 14.62 1066 ASN B O 1
ATOM 3553 N N . PHE B 1 246 ? 30.165 30.507 15.082 1.00 13.01 1067 PHE B N 1
ATOM 3554 C CA . PHE B 1 246 ? 29.577 31.100 13.888 1.00 12.55 1067 PHE B CA 1
ATOM 3555 C C . PHE B 1 246 ? 28.087 30.797 13.852 1.00 14.33 1067 PHE B C 1
ATOM 3556 O O . PHE B 1 246 ? 27.658 29.713 14.253 1.00 13.92 1067 PHE B O 1
ATOM 3564 N N A MET B 1 247 ? 27.298 31.775 13.420 0.43 13.34 1068 MET B N 1
ATOM 3565 N N B MET B 1 247 ? 27.306 31.765 13.374 0.57 13.33 1068 MET B N 1
ATOM 3566 C CA A MET B 1 247 ? 25.903 31.499 13.087 0.43 13.43 1068 MET B CA 1
ATOM 3567 C CA B MET B 1 247 ? 25.880 31.551 13.120 0.57 13.45 1068 MET B CA 1
ATOM 3568 C C A MET B 1 247 ? 25.516 32.337 11.881 0.43 13.86 1068 MET B C 1
ATOM 3569 C C B MET B 1 247 ? 25.496 32.352 11.886 0.57 13.86 1068 MET B C 1
ATOM 3570 O O A MET B 1 247 ? 25.724 33.554 11.873 0.43 13.91 1068 MET B O 1
ATOM 3571 O O B MET B 1 247 ? 25.699 33.569 11.855 0.57 13.89 1068 MET B O 1
ATOM 3580 N N . GLY B 1 248 ? 24.953 31.687 10.874 1.00 14.08 1069 GLY B N 1
ATOM 3581 C CA . GLY B 1 248 ? 24.462 32.404 9.714 1.00 13.93 1069 GLY B CA 1
ATOM 3582 C C . GLY B 1 248 ? 24.425 31.521 8.480 1.00 12.95 1069 GLY B C 1
ATOM 3583 O O . GLY B 1 248 ? 24.710 30.326 8.541 1.00 15.12 1069 GLY B O 1
ATOM 3584 N N . THR B 1 249 ? 24.066 32.147 7.352 1.00 14.24 1070 THR B N 1
ATOM 3585 C CA . THR B 1 249 ? 23.929 31.378 6.117 1.00 13.28 1070 THR B CA 1
ATOM 3586 C C . THR B 1 249 ? 25.290 31.080 5.495 1.00 17.85 1070 THR B C 1
ATOM 3587 O O . THR B 1 249 ? 26.235 31.873 5.577 1.00 16.81 1070 THR B O 1
ATOM 3591 N N . LEU B 1 250 ? 25.373 29.905 4.879 1.00 13.07 1071 LEU B N 1
ATOM 3592 C CA . LEU B 1 250 ? 26.521 29.470 4.109 1.00 12.63 1071 LEU B CA 1
ATOM 3593 C C . LEU B 1 250 ? 26.012 28.953 2.776 1.00 14.20 1071 LEU B C 1
ATOM 3594 O O . LEU B 1 250 ? 24.832 28.590 2.619 1.00 16.14 1071 LEU B O 1
ATOM 3599 N N . SER B 1 251 ? 26.928 28.936 1.816 1.00 14.98 1072 SER B N 1
ATOM 3600 C CA . SER B 1 251 ? 26.615 28.565 0.445 1.00 13.71 1072 SER B CA 1
ATOM 3601 C C . SER B 1 251 ? 27.013 27.123 0.161 1.00 16.60 1072 SER B C 1
ATOM 3602 O O . SER B 1 251 ? 27.972 26.597 0.727 1.00 16.58 1072 SER B O 1
ATOM 3605 N N . ALA B 1 252 ? 26.251 26.485 -0.726 1.00 17.59 1073 ALA B N 1
ATOM 3606 C CA . ALA B 1 252 ? 26.648 25.175 -1.225 1.00 17.98 1073 ALA B CA 1
ATOM 3607 C C . ALA B 1 252 ? 28.068 25.238 -1.774 1.00 15.72 1073 ALA B C 1
ATOM 3608 O O . ALA B 1 252 ? 28.455 26.202 -2.442 1.00 17.88 1073 ALA B O 1
ATOM 3610 N N . ASN B 1 253 ? 28.854 24.208 -1.467 1.00 15.68 1074 ASN B N 1
ATOM 3611 C CA . ASN B 1 253 ? 30.249 24.004 -1.858 1.00 14.84 1074 ASN B CA 1
ATOM 3612 C C . ASN B 1 253 ? 31.241 24.681 -0.914 1.00 15.85 1074 ASN B C 1
ATOM 3613 O O . ASN B 1 253 ? 32.441 24.461 -1.054 1.00 17.26 1074 ASN B O 1
ATOM 3618 N N . ASP B 1 254 ? 30.780 25.479 0.047 1.00 15.66 1075 ASP B N 1
ATOM 3619 C CA . ASP B 1 254 ? 31.674 26.086 1.034 1.00 15.13 1075 ASP B CA 1
ATOM 3620 C C . ASP B 1 254 ? 32.375 25.011 1.859 1.00 17.04 1075 ASP B C 1
ATOM 3621 O O . ASP B 1 254 ? 31.734 24.093 2.374 1.00 18.85 1075 ASP B O 1
ATOM 3626 N N . LEU B 1 255 ? 33.678 25.165 2.066 1.00 15.86 1076 LEU B N 1
ATOM 3627 C CA . LEU B 1 255 ? 34.435 24.272 2.942 1.00 16.29 1076 LEU B CA 1
ATOM 3628 C C . LEU B 1 255 ? 34.712 25.009 4.252 1.00 17.67 1076 LEU B C 1
ATOM 3629 O O . LEU B 1 255 ? 35.442 26.004 4.270 1.00 16.64 1076 LEU B O 1
ATOM 3634 N N . ILE B 1 256 ? 34.125 24.536 5.342 1.00 14.21 1077 ILE B N 1
ATOM 3635 C CA . ILE B 1 256 ? 34.308 25.181 6.638 1.00 13.28 1077 ILE B CA 1
ATOM 3636 C C . ILE B 1 256 ? 35.458 24.512 7.385 1.00 14.92 1077 ILE B C 1
ATOM 3637 O O . ILE B 1 256 ? 35.489 23.282 7.544 1.00 15.22 1077 ILE B O 1
ATOM 3642 N N . THR B 1 257 ? 36.390 25.326 7.864 1.00 15.32 1078 THR B N 1
ATOM 3643 C CA . THR B 1 257 ? 37.595 24.890 8.558 1.00 12.55 1078 THR B CA 1
ATOM 3644 C C . THR B 1 257 ? 37.651 25.528 9.944 1.00 13.38 1078 THR B C 1
ATOM 3645 O O . THR B 1 257 ? 36.912 26.468 10.259 1.00 15.25 1078 THR B O 1
ATOM 3649 N N . CYS B 1 258 ? 38.557 25.024 10.783 1.00 13.25 1079 CYS B N 1
ATOM 3650 C CA . CYS B 1 258 ? 38.822 25.698 12.047 1.00 13.85 1079 CYS B CA 1
ATOM 3651 C C . CYS B 1 258 ? 40.250 25.393 12.463 1.00 16.41 1079 CYS B C 1
ATOM 3652 O O . CYS B 1 258 ? 40.714 24.258 12.313 1.00 14.48 1079 CYS B O 1
ATOM 3655 N N . GLY B 1 259 ? 40.944 26.408 12.963 1.00 13.41 1080 GLY B N 1
ATOM 3656 C CA . GLY B 1 259 ? 42.264 26.143 13.510 1.00 14.29 1080 GLY B CA 1
ATOM 3657 C C . GLY B 1 259 ? 42.944 27.391 14.026 1.00 14.08 1080 GLY B C 1
ATOM 3658 O O . GLY B 1 259 ? 42.335 28.456 14.170 1.00 14.87 1080 GLY B O 1
ATOM 3659 N N . ALA B 1 260 ? 44.232 27.215 14.320 1.00 16.43 1081 ALA B N 1
ATOM 3660 C CA . ALA B 1 260 ? 45.053 28.286 14.852 1.00 15.66 1081 ALA B CA 1
ATOM 3661 C C . ALA B 1 260 ? 45.278 29.377 13.810 1.00 16.11 1081 ALA B C 1
ATOM 3662 O O . ALA B 1 260 ? 45.370 29.097 12.608 1.00 17.71 1081 ALA B O 1
ATOM 3664 N N . PRO B 1 261 ? 45.416 30.630 14.255 1.00 16.83 1082 PRO B N 1
ATOM 3665 C CA . PRO B 1 261 ? 45.615 31.739 13.303 1.00 18.27 1082 PRO B CA 1
ATOM 3666 C C . PRO B 1 261 ? 46.953 31.731 12.580 1.00 18.96 1082 PRO B C 1
ATOM 3667 O O . PRO B 1 261 ? 47.038 32.309 11.488 1.00 18.98 1082 PRO B O 1
ATOM 3671 N N . VAL B 1 262 ? 47.990 31.103 13.133 1.00 15.38 1083 VAL B N 1
ATOM 3672 C CA . VAL B 1 262 ? 49.337 31.178 12.571 1.00 17.44 1083 VAL B CA 1
ATOM 3673 C C . VAL B 1 262 ? 50.115 29.942 13.001 1.00 19.90 1083 VAL B C 1
ATOM 3674 O O . VAL B 1 262 ? 49.862 29.374 14.068 1.00 17.42 1083 VAL B O 1
ATOM 3678 N N . ASN B 1 263 ? 51.081 29.527 12.162 1.00 17.38 1084 ASN B N 1
ATOM 3679 C CA . ASN B 1 263 ? 51.801 28.287 12.433 1.00 16.30 1084 ASN B CA 1
ATOM 3680 C C . ASN B 1 263 ? 52.569 28.346 13.747 1.00 21.16 1084 ASN B C 1
ATOM 3681 O O . ASN B 1 263 ? 52.690 27.321 14.427 1.00 20.96 1084 ASN B O 1
ATOM 3686 N N . THR B 1 264 ? 53.082 29.520 14.130 1.00 18.15 1085 THR B N 1
ATOM 3687 C CA . THR B 1 264 ? 53.865 29.591 15.362 1.00 21.35 1085 THR B CA 1
ATOM 3688 C C . THR B 1 264 ? 53.025 29.323 16.603 1.00 20.77 1085 THR B C 1
ATOM 3689 O O . THR B 1 264 ? 53.571 28.962 17.650 1.00 25.38 1085 THR B O 1
ATOM 3693 N N . MET B 1 265 ? 51.712 29.511 16.523 1.00 18.84 1086 MET B N 1
ATOM 3694 C CA . MET B 1 265 ? 50.851 29.230 17.670 1.00 21.10 1086 MET B CA 1
ATOM 3695 C C . MET B 1 265 ? 50.543 27.747 17.837 1.00 24.08 1086 MET B C 1
ATOM 3696 O O . MET B 1 265 ? 50.111 27.335 18.923 1.00 19.32 1086 MET B O 1
ATOM 3701 N N . ALA B 1 266 ? 50.743 26.945 16.787 1.00 22.39 1087 ALA B N 1
ATOM 3702 C CA . ALA B 1 266 ? 50.356 25.539 16.832 1.00 20.66 1087 ALA B CA 1
ATOM 3703 C C . ALA B 1 266 ? 51.065 24.810 17.960 1.00 23.03 1087 ALA B C 1
ATOM 3704 O O . ALA B 1 266 ? 50.463 23.960 18.627 1.00 22.16 1087 ALA B O 1
ATOM 3706 N N . ALA B 1 267 ? 52.344 25.139 18.192 1.00 21.24 1088 ALA B N 1
ATOM 3707 C CA . ALA B 1 267 ? 53.116 24.525 19.264 1.00 23.29 1088 ALA B CA 1
ATOM 3708 C C . ALA B 1 267 ? 52.486 24.734 20.635 1.00 22.91 1088 ALA B C 1
ATOM 3709 O O . ALA B 1 267 ? 52.778 23.963 21.558 1.00 21.59 1088 ALA B O 1
ATOM 3711 N N . ASP B 1 268 ? 51.643 25.757 20.794 1.00 16.75 1089 ASP B N 1
ATOM 3712 C CA . ASP B 1 268 ? 51.059 26.076 22.087 1.00 17.60 1089 ASP B CA 1
ATOM 3713 C C . ASP B 1 268 ? 49.635 25.556 22.238 1.00 14.91 1089 ASP B C 1
ATOM 3714 O O . ASP B 1 268 ? 49.035 25.754 23.292 1.00 17.74 1089 ASP B O 1
ATOM 3719 N N . LEU B 1 269 ? 49.098 24.892 21.226 1.00 18.42 1090 LEU B N 1
ATOM 3720 C CA . LEU B 1 269 ? 47.820 24.200 21.311 1.00 15.09 1090 LEU B CA 1
ATOM 3721 C C . LEU B 1 269 ? 48.064 22.692 21.382 1.00 18.02 1090 LEU B C 1
ATOM 3722 O O . LEU B 1 269 ? 49.123 22.197 20.993 1.00 19.80 1090 LEU B O 1
ATOM 3727 N N . VAL B 1 270 ? 47.076 21.958 21.885 1.00 15.19 1091 VAL B N 1
ATOM 3728 C CA . VAL B 1 270 ? 47.168 20.499 21.959 1.00 15.00 1091 VAL B CA 1
ATOM 3729 C C . VAL B 1 270 ? 46.678 19.881 20.659 1.00 15.74 1091 VAL B C 1
ATOM 3730 O O . VAL B 1 270 ? 45.508 20.041 20.288 1.00 14.83 1091 VAL B O 1
ATOM 3734 N N . TYR B 1 271 ? 47.546 19.119 20.007 1.00 16.87 1092 TYR B N 1
ATOM 3735 C CA . TYR B 1 271 ? 47.186 18.327 18.836 1.00 15.36 1092 TYR B CA 1
ATOM 3736 C C . TYR B 1 271 ? 47.355 16.857 19.206 1.00 16.46 1092 TYR B C 1
ATOM 3737 O O . TYR B 1 271 ? 48.473 16.397 19.464 1.00 16.19 1092 TYR B O 1
ATOM 3746 N N . ALA B 1 272 ? 46.242 16.131 19.248 1.00 16.31 1093 ALA B N 1
ATOM 3747 C CA . ALA B 1 272 ? 46.222 14.711 19.571 1.00 14.88 1093 ALA B CA 1
ATOM 3748 C C . ALA B 1 272 ? 44.869 14.154 19.142 1.00 16.85 1093 ALA B C 1
ATOM 3749 O O . ALA B 1 272 ? 43.932 14.903 18.849 1.00 20.21 1093 ALA B O 1
ATOM 3751 N N . VAL B 1 273 ? 44.774 12.830 19.121 1.00 18.84 1094 VAL B N 1
ATOM 3752 C CA . VAL B 1 273 ? 43.625 12.125 18.545 1.00 16.66 1094 VAL B CA 1
ATOM 3753 C C . VAL B 1 273 ? 42.332 12.254 19.357 1.00 14.56 1094 VAL B C 1
ATOM 3754 O O . VAL B 1 273 ? 41.265 12.446 18.760 1.00 16.46 1094 VAL B O 1
ATOM 3758 N N . PRO B 1 274 ? 42.341 12.132 20.691 1.00 16.83 1095 PRO B N 1
ATOM 3759 C CA . PRO B 1 274 ? 41.062 12.146 21.418 1.00 18.51 1095 PRO B CA 1
ATOM 3760 C C . PRO B 1 274 ? 40.282 13.439 21.188 1.00 16.60 1095 PRO B C 1
ATOM 3761 O O . PRO B 1 274 ? 40.848 14.540 21.152 1.00 16.86 1095 PRO B O 1
ATOM 3765 N N . ALA B 1 275 ? 38.959 13.286 21.040 1.00 15.97 1096 ALA B N 1
ATOM 3766 C CA . ALA B 1 275 ? 38.093 14.421 20.733 1.00 15.89 1096 ALA B CA 1
ATOM 3767 C C . ALA B 1 275 ? 38.072 15.461 21.846 1.00 14.12 1096 ALA B C 1
ATOM 3768 O O . ALA B 1 275 ? 37.790 16.634 21.575 1.00 15.52 1096 ALA B O 1
ATOM 3770 N N . TYR B 1 276 ? 38.364 15.078 23.088 1.00 15.54 1097 TYR B N 1
ATOM 3771 C CA . TYR B 1 276 ? 38.366 16.099 24.131 1.00 14.95 1097 TYR B CA 1
ATOM 3772 C C . TYR B 1 276 ? 39.439 17.152 23.893 1.00 16.99 1097 TYR B C 1
ATOM 3773 O O . TYR B 1 276 ? 39.367 18.235 24.489 1.00 16.21 1097 TYR B O 1
ATOM 3782 N N . ASN B 1 277 ? 40.404 16.880 23.011 1.00 15.53 1098 ASN B N 1
ATOM 3783 C CA . ASN B 1 277 ? 41.418 17.877 22.703 1.00 14.33 1098 ASN B CA 1
ATOM 3784 C C . ASN B 1 277 ? 40.888 18.956 21.780 1.00 15.01 1098 ASN B C 1
ATOM 3785 O O . ASN B 1 277 ? 41.405 20.074 21.783 1.00 15.83 1098 ASN B O 1
ATOM 3790 N N . GLY B 1 278 ? 39.874 18.647 20.975 1.00 14.41 1099 GLY B N 1
ATOM 3791 C CA . GLY B 1 278 ? 39.306 19.652 20.104 1.00 14.36 1099 GLY B CA 1
ATOM 3792 C C . GLY B 1 278 ? 38.257 19.067 19.193 1.00 16.37 1099 GLY B C 1
ATOM 3793 O O . GLY B 1 278 ? 38.377 17.915 18.752 1.00 15.89 1099 GLY B O 1
ATOM 3794 N N . THR B 1 279 ? 37.219 19.858 18.924 1.00 12.73 1100 THR B N 1
ATOM 3795 C CA . THR B 1 279 ? 36.145 19.418 18.036 1.00 14.09 1100 THR B CA 1
ATOM 3796 C C . THR B 1 279 ? 35.585 20.618 17.293 1.00 15.85 1100 THR B C 1
ATOM 3797 O O . THR B 1 279 ? 35.716 21.769 17.732 1.00 14.80 1100 THR B O 1
ATOM 3801 N N . MET B 1 280 ? 34.911 20.297 16.179 1.00 13.04 1101 MET B N 1
ATOM 3802 C CA . MET B 1 280 ? 34.094 21.304 15.454 1.00 14.88 1101 MET B CA 1
ATOM 3803 C C . MET B 1 280 ? 32.699 20.673 15.280 1.00 14.60 1101 MET B C 1
ATOM 3804 O O . MET B 1 280 ? 32.619 19.519 14.884 1.00 17.38 1101 MET B O 1
ATOM 3809 N N . GLN B 1 281 ? 31.654 21.392 15.649 1.00 13.87 1102 GLN B N 1
ATOM 3810 C CA . GLN B 1 281 ? 30.278 20.941 15.492 1.00 15.00 1102 GLN B CA 1
ATOM 3811 C C . GLN B 1 281 ? 29.526 21.921 14.604 1.00 14.63 1102 GLN B C 1
ATOM 3812 O O . GLN B 1 281 ? 29.594 23.141 14.824 1.00 13.92 1102 GLN B O 1
ATOM 3818 N N . ILE B 1 282 ? 28.817 21.379 13.606 1.00 13.98 1103 ILE B N 1
ATOM 3819 C CA . ILE B 1 282 ? 28.018 22.140 12.647 1.00 13.81 1103 ILE B CA 1
ATOM 3820 C C . ILE B 1 282 ? 26.594 21.590 12.674 1.00 15.04 1103 ILE B C 1
ATOM 3821 O O . ILE B 1 282 ? 26.384 20.393 12.447 1.00 15.12 1103 ILE B O 1
ATOM 3826 N N . LYS B 1 283 ? 25.617 22.454 12.935 1.00 15.46 1104 LYS B N 1
ATOM 3827 C CA . LYS B 1 283 ? 24.211 22.068 12.911 1.00 14.27 1104 LYS B CA 1
ATOM 3828 C C . LYS B 1 283 ? 23.508 22.895 11.852 1.00 15.37 1104 LYS B C 1
ATOM 3829 O O . LYS B 1 283 ? 23.642 24.125 11.841 1.00 13.99 1104 LYS B O 1
ATOM 3835 N N . ARG B 1 284 ? 22.743 22.236 10.978 1.00 13.74 1105 ARG B N 1
ATOM 3836 C CA . ARG B 1 284 ? 21.845 22.996 10.124 1.00 14.08 1105 ARG B CA 1
ATOM 3837 C C . ARG B 1 284 ? 20.667 23.484 10.951 1.00 13.34 1105 ARG B C 1
ATOM 3838 O O . ARG B 1 284 ? 20.020 22.700 11.656 1.00 17.16 1105 ARG B O 1
ATOM 3846 N N . VAL B 1 285 ? 20.396 24.782 10.856 1.00 14.00 1106 VAL B N 1
ATOM 3847 C CA . VAL B 1 285 ? 19.394 25.424 11.701 1.00 16.14 1106 VAL B CA 1
ATOM 3848 C C . VAL B 1 285 ? 18.025 25.411 11.047 1.00 19.63 1106 VAL B C 1
ATOM 3849 O O . VAL B 1 285 ? 17.013 25.181 11.717 1.00 20.05 1106 VAL B O 1
ATOM 3853 N N . ASP B 1 286 ? 17.981 25.670 9.749 1.00 16.00 1107 ASP B N 1
ATOM 3854 C CA . ASP B 1 286 ? 16.720 25.781 9.027 1.00 16.36 1107 ASP B CA 1
ATOM 3855 C C . ASP B 1 286 ? 16.519 24.604 8.077 1.00 20.76 1107 ASP B C 1
ATOM 3856 O O . ASP B 1 286 ? 15.776 24.704 7.097 1.00 19.32 1107 ASP B O 1
ATOM 3862 N N . ASP C 1 31 ? -22.589 15.931 -21.200 1.00 59.27 852 ASP C N 1
ATOM 3863 C CA . ASP C 1 31 ? -22.980 14.710 -20.504 1.00 54.79 852 ASP C CA 1
ATOM 3864 C C . ASP C 1 31 ? -22.913 14.887 -18.988 1.00 46.51 852 ASP C C 1
ATOM 3865 O O . ASP C 1 31 ? -22.880 13.907 -18.242 1.00 50.46 852 ASP C O 1
ATOM 3870 N N . ASP C 1 32 ? -22.908 16.141 -18.541 1.00 43.66 853 ASP C N 1
ATOM 3871 C CA . ASP C 1 32 ? -22.727 16.431 -17.127 1.00 41.88 853 ASP C CA 1
ATOM 3872 C C . ASP C 1 32 ? -23.862 15.829 -16.302 1.00 41.84 853 ASP C C 1
ATOM 3873 O O . ASP C 1 32 ? -24.974 15.600 -16.785 1.00 48.16 853 ASP C O 1
ATOM 3878 N N . LEU C 1 33 ? -23.569 15.582 -15.036 1.00 31.07 854 LEU C N 1
ATOM 3879 C CA . LEU C 1 33 ? -24.561 15.147 -14.065 1.00 28.11 854 LEU C CA 1
ATOM 3880 C C . LEU C 1 33 ? -24.771 16.319 -13.114 1.00 28.15 854 LEU C C 1
ATOM 3881 O O . LEU C 1 33 ? -23.823 16.759 -12.460 1.00 27.28 854 LEU C O 1
ATOM 3886 N N . ASN C 1 34 ? -25.994 16.843 -13.051 1.00 27.44 855 ASN C N 1
ATOM 3887 C CA . ASN C 1 34 ? -26.312 17.956 -12.164 1.00 23.28 855 ASN C CA 1
ATOM 3888 C C . ASN C 1 34 ? -27.269 17.496 -11.076 1.00 26.59 855 ASN C C 1
ATOM 3889 O O . ASN C 1 34 ? -28.194 16.721 -11.336 1.00 27.73 855 ASN C O 1
ATOM 3894 N N . ILE C 1 35 ? -27.045 17.988 -9.860 1.00 21.31 856 ILE C N 1
ATOM 3895 C CA . ILE C 1 35 ? -27.931 17.759 -8.726 1.00 19.77 856 ILE C CA 1
ATOM 3896 C C . ILE C 1 35 ? -28.192 19.132 -8.130 1.00 20.70 856 ILE C C 1
ATOM 3897 O O . ILE C 1 35 ? -27.283 19.741 -7.556 1.00 23.90 856 ILE C O 1
ATOM 3902 N N . ARG C 1 36 ? -29.418 19.622 -8.259 1.00 21.36 857 ARG C N 1
ATOM 3903 C CA . ARG C 1 36 ? -29.771 20.972 -7.839 1.00 23.57 857 ARG C CA 1
ATOM 3904 C C . ARG C 1 36 ? -30.764 20.879 -6.687 1.00 26.42 857 ARG C C 1
ATOM 3905 O O . ARG C 1 36 ? -31.732 20.115 -6.761 1.00 29.90 857 ARG C O 1
ATOM 3913 N N . THR C 1 37 ? -30.525 21.645 -5.622 1.00 22.17 858 THR C N 1
ATOM 3914 C CA . THR C 1 37 ? -31.396 21.639 -4.452 1.00 20.68 858 THR C CA 1
ATOM 3915 C C . THR C 1 37 ? -31.726 23.069 -4.046 1.00 20.64 858 THR C C 1
ATOM 3916 O O . THR C 1 37 ? -30.815 23.879 -3.833 1.00 23.96 858 THR C O 1
ATOM 3920 N N . TYR C 1 38 ? -33.025 23.375 -3.934 1.00 17.95 859 TYR C N 1
ATOM 3921 C CA . TYR C 1 38 ? -33.504 24.634 -3.378 1.00 19.92 859 TYR C CA 1
ATOM 3922 C C . TYR C 1 38 ? -34.141 24.384 -2.019 1.00 23.09 859 TYR C C 1
ATOM 3923 O O . TYR C 1 38 ? -35.091 23.600 -1.913 1.00 25.60 859 TYR C O 1
ATOM 3932 N N . GLY C 1 39 ? -33.661 25.067 -0.997 1.00 21.57 860 GLY C N 1
ATOM 3933 C CA . GLY C 1 39 ? -34.336 24.999 0.281 1.00 19.31 860 GLY C CA 1
ATOM 3934 C C . GLY C 1 39 ? -33.456 25.492 1.409 1.00 18.19 860 GLY C C 1
ATOM 3935 O O . GLY C 1 39 ? -32.275 25.788 1.231 1.00 18.23 860 GLY C O 1
ATOM 3936 N N . ALA C 1 40 ? -34.074 25.568 2.591 1.00 21.50 861 ALA C N 1
ATOM 3937 C CA . ALA C 1 40 ? -33.397 26.081 3.778 1.00 19.04 861 ALA C CA 1
ATOM 3938 C C . ALA C 1 40 ? -32.510 25.035 4.442 1.00 23.31 861 ALA C C 1
ATOM 3939 O O . ALA C 1 40 ? -31.522 25.392 5.098 1.00 23.91 861 ALA C O 1
ATOM 3941 N N . THR C 1 41 ? -32.842 23.748 4.297 1.00 20.90 862 THR C N 1
ATOM 3942 C CA . THR C 1 41 ? -32.083 22.717 5.057 1.00 19.76 862 THR C CA 1
ATOM 3943 C C . THR C 1 41 ? -31.663 21.528 4.182 1.00 25.09 862 THR C C 1
ATOM 3944 O O . THR C 1 41 ? -30.788 20.778 4.595 1.00 35.09 862 THR C O 1
ATOM 3948 N N . GLU C 1 42 ? -32.269 21.400 3.019 1.00 27.74 863 GLU C N 1
ATOM 3949 C CA . GLU C 1 42 ? -31.943 20.267 2.121 1.00 29.38 863 GLU C CA 1
ATOM 3950 C C . GLU C 1 42 ? -30.632 20.542 1.375 1.00 24.61 863 GLU C C 1
ATOM 3951 O O . GLU C 1 42 ? -30.283 21.696 1.205 1.00 24.43 863 GLU C O 1
ATOM 3957 N N . THR C 1 43 ? -29.976 19.475 0.935 1.00 22.17 864 THR C N 1
ATOM 3958 C CA . THR C 1 43 ? -28.722 19.642 0.169 1.00 24.16 864 THR C CA 1
ATOM 3959 C C . THR C 1 43 ? -28.624 18.556 -0.900 1.00 23.95 864 THR C C 1
ATOM 3960 O O . THR C 1 43 ? -29.384 17.593 -0.841 1.00 25.41 864 THR C O 1
ATOM 3964 N N . SER C 1 44 ? -27.737 18.771 -1.853 1.00 20.24 865 SER C N 1
ATOM 3965 C CA . SER C 1 44 ? -27.501 17.817 -2.934 1.00 19.88 865 SER C CA 1
ATOM 3966 C C . SER C 1 44 ? -26.463 16.784 -2.508 1.00 20.76 865 SER C C 1
ATOM 3967 O O . SER C 1 44 ? -25.425 17.141 -1.941 1.00 23.16 865 SER C O 1
ATOM 3970 N N . SER C 1 45 ? -26.721 15.507 -2.816 1.00 21.09 866 SER C N 1
ATOM 3971 C CA . SER C 1 45 ? -25.766 14.451 -2.481 1.00 19.83 866 SER C CA 1
ATOM 3972 C C . SER C 1 45 ? -25.582 13.464 -3.627 1.00 19.82 866 SER C C 1
ATOM 3973 O O . SER C 1 45 ? -26.562 13.027 -4.241 1.00 21.35 866 SER C O 1
ATOM 3976 N N . LEU C 1 46 ? -24.331 13.084 -3.881 1.00 17.05 867 LEU C N 1
ATOM 3977 C CA . LEU C 1 46 ? -24.031 11.813 -4.530 1.00 17.14 867 LEU C CA 1
ATOM 3978 C C . LEU C 1 46 ? -23.764 10.794 -3.429 1.00 19.39 867 LEU C C 1
ATOM 3979 O O . LEU C 1 46 ? -22.901 11.018 -2.576 1.00 18.73 867 LEU C O 1
ATOM 3984 N N . ILE C 1 47 ? -24.506 9.691 -3.428 1.00 17.83 868 ILE C N 1
ATOM 3985 C CA . ILE C 1 47 ? -24.382 8.685 -2.378 1.00 18.27 868 ILE C CA 1
ATOM 3986 C C . ILE C 1 47 ? -23.954 7.362 -2.997 1.00 15.50 868 ILE C C 1
ATOM 3987 O O . ILE C 1 47 ? -24.615 6.855 -3.910 1.00 18.64 868 ILE C O 1
ATOM 3992 N N . MET C 1 48 ? -22.851 6.802 -2.503 1.00 17.54 869 MET C N 1
ATOM 3993 C CA . MET C 1 48 ? -22.411 5.472 -2.915 1.00 17.36 869 MET C CA 1
ATOM 3994 C C . MET C 1 48 ? -22.478 4.517 -1.732 1.00 17.12 869 MET C C 1
ATOM 3995 O O . MET C 1 48 ? -21.882 4.775 -0.678 1.00 17.51 869 MET C O 1
ATOM 4000 N N . LEU C 1 49 ? -23.194 3.412 -1.922 1.00 19.14 870 LEU C N 1
ATOM 4001 C CA . LEU C 1 49 ? -23.497 2.461 -0.865 1.00 18.81 870 LEU C CA 1
ATOM 4002 C C . LEU C 1 49 ? -22.924 1.099 -1.229 1.00 18.88 870 LEU C C 1
ATOM 4003 O O . LEU C 1 49 ? -22.942 0.701 -2.401 1.00 20.07 870 LEU C O 1
ATOM 4008 N N . ARG C 1 50 ? -22.407 0.395 -0.223 1.00 16.27 871 ARG C N 1
ATOM 4009 C CA . ARG C 1 50 ? -21.894 -0.955 -0.405 1.00 15.39 871 ARG C CA 1
ATOM 4010 C C . ARG C 1 50 ? -22.433 -1.889 0.670 1.00 16.26 871 ARG C C 1
ATOM 4011 O O . ARG C 1 50 ? -22.400 -1.568 1.867 1.00 17.34 871 ARG C O 1
ATOM 4019 N N . ALA C 1 51 ? -22.920 -3.048 0.236 1.00 16.33 872 ALA C N 1
ATOM 4020 C CA . ALA C 1 51 ? -23.178 -4.160 1.137 1.00 15.97 872 ALA C CA 1
ATOM 4021 C C . ALA C 1 51 ? -22.602 -5.414 0.502 1.00 17.75 872 ALA C C 1
ATOM 4022 O O . ALA C 1 51 ? -22.319 -5.446 -0.696 1.00 18.62 872 ALA C O 1
ATOM 4024 N N . ARG C 1 52 ? -22.423 -6.447 1.322 1.00 15.65 873 ARG C N 1
ATOM 4025 C CA . ARG C 1 52 ? -22.237 -7.788 0.797 1.00 16.80 873 ARG C CA 1
ATOM 4026 C C . ARG C 1 52 ? -23.605 -8.466 0.735 1.00 16.92 873 ARG C C 1
ATOM 4027 O O . ARG C 1 52 ? -24.632 -7.862 1.045 1.00 18.59 873 ARG C O 1
ATOM 4035 N N . GLY C 1 53 ? -23.636 -9.717 0.285 1.00 18.11 874 GLY C N 1
ATOM 4036 C CA . GLY C 1 53 ? -24.922 -10.387 0.143 1.00 18.14 874 GLY C CA 1
ATOM 4037 C C . GLY C 1 53 ? -25.753 -9.852 -1.019 1.00 21.39 874 GLY C C 1
ATOM 4038 O O . GLY C 1 53 ? -25.238 -9.425 -2.053 1.00 19.10 874 GLY C O 1
ATOM 4039 N N . THR C 1 54 ? -27.074 -9.894 -0.835 1.00 16.94 875 THR C N 1
ATOM 4040 C CA . THR C 1 54 ? -28.051 -9.462 -1.828 1.00 20.67 875 THR C CA 1
ATOM 4041 C C . THR C 1 54 ? -28.992 -8.448 -1.186 1.00 22.08 875 THR C C 1
ATOM 4042 O O . THR C 1 54 ? -28.963 -8.227 0.024 1.00 22.75 875 THR C O 1
ATOM 4046 N N . ALA C 1 55 ? -29.871 -7.850 -2.000 1.00 23.44 876 ALA C N 1
ATOM 4047 C CA . ALA C 1 55 ? -30.800 -6.857 -1.458 1.00 25.27 876 ALA C CA 1
ATOM 4048 C C . ALA C 1 55 ? -31.735 -7.462 -0.412 1.00 26.36 876 ALA C C 1
ATOM 4049 O O . ALA C 1 55 ? -32.047 -6.817 0.590 1.00 25.50 876 ALA C O 1
ATOM 4051 N N . SER C 1 56 ? -32.209 -8.688 -0.634 1.00 24.40 877 SER C N 1
ATOM 4052 C CA . SER C 1 56 ? -33.111 -9.325 0.322 1.00 24.23 877 SER C CA 1
ATOM 4053 C C . SER C 1 56 ? -32.367 -10.012 1.464 1.00 25.75 877 SER C C 1
ATOM 4054 O O . SER C 1 56 ? -32.973 -10.295 2.509 1.00 24.62 877 SER C O 1
ATOM 4057 N N . ALA C 1 57 ? -31.072 -10.280 1.293 1.00 21.03 878 ALA C N 1
ATOM 4058 C CA . ALA C 1 57 ? -30.244 -10.922 2.316 1.00 21.52 878 ALA C CA 1
ATOM 4059 C C . ALA C 1 57 ? -28.883 -10.236 2.342 1.00 20.17 878 ALA C C 1
ATOM 4060 O O . ALA C 1 57 ? -27.858 -10.832 1.986 1.00 20.75 878 ALA C O 1
ATOM 4062 N N . PRO C 1 58 ? -28.838 -8.974 2.758 1.00 20.65 879 PRO C N 1
ATOM 4063 C CA . PRO C 1 58 ? -27.557 -8.262 2.794 1.00 23.78 879 PRO C CA 1
ATOM 4064 C C . PRO C 1 58 ? -26.633 -8.841 3.849 1.00 20.59 879 PRO C C 1
ATOM 4065 O O . PRO C 1 58 ? -27.037 -9.588 4.748 1.00 23.29 879 PRO C O 1
ATOM 4069 N N . ALA C 1 59 ? -25.355 -8.500 3.707 1.00 19.27 880 ALA C N 1
ATOM 4070 C CA . ALA C 1 59 ? -24.362 -8.845 4.708 1.00 19.83 880 ALA C CA 1
ATOM 4071 C C . ALA C 1 59 ? -23.447 -7.645 4.915 1.00 16.07 880 ALA C C 1
ATOM 4072 O O . ALA C 1 59 ? -23.350 -6.752 4.073 1.00 16.28 880 ALA C O 1
ATOM 4074 N N . ALA C 1 60 ? -22.794 -7.619 6.069 1.00 15.46 881 ALA C N 1
ATOM 4075 C CA . ALA C 1 60 ? -22.009 -6.454 6.452 1.00 15.16 881 ALA C CA 1
ATOM 4076 C C . ALA C 1 60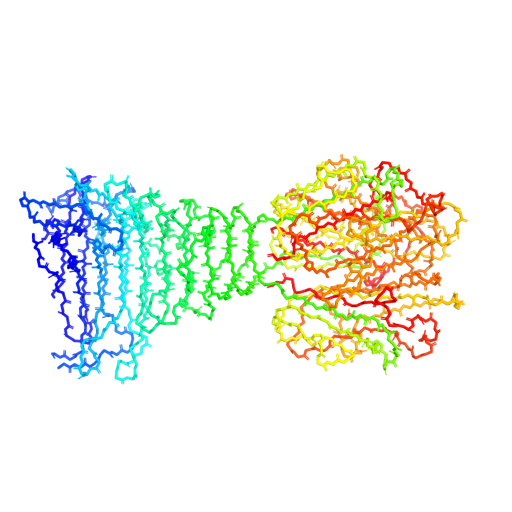 ? -20.719 -6.318 5.646 1.00 16.31 881 ALA C C 1
ATOM 4077 O O . ALA C 1 60 ? -20.114 -7.299 5.200 1.00 17.55 881 ALA C O 1
ATOM 4079 N N . VAL C 1 61 ? -20.288 -5.063 5.509 1.00 14.70 882 VAL C N 1
ATOM 4080 C CA . VAL C 1 61 ? -19.019 -4.740 4.872 1.00 14.49 882 VAL C CA 1
ATOM 4081 C C . VAL C 1 61 ? -17.853 -5.339 5.659 1.00 15.68 882 VAL C C 1
ATOM 4082 O O . VAL C 1 61 ? -17.839 -5.337 6.896 1.00 17.33 882 VAL C O 1
ATOM 4086 N N . GLN C 1 62 ? -16.850 -5.834 4.944 1.00 14.18 883 GLN C N 1
ATOM 4087 C CA . GLN C 1 62 ? -15.672 -6.436 5.557 1.00 14.54 883 GLN C CA 1
ATOM 4088 C C . GLN C 1 62 ? -14.442 -5.563 5.333 1.00 16.06 883 GLN C C 1
ATOM 4089 O O . GLN C 1 62 ? -14.384 -4.765 4.392 1.00 17.15 883 GLN C O 1
ATOM 4095 N N . THR C 1 63 ? -13.449 -5.726 6.215 1.00 14.90 884 THR C N 1
ATOM 4096 C CA . THR C 1 63 ? -12.195 -4.985 6.071 1.00 13.81 884 THR C CA 1
ATOM 4097 C C . THR C 1 63 ? -11.643 -5.113 4.660 1.00 14.87 884 THR C C 1
ATOM 4098 O O . THR C 1 63 ? -11.493 -6.222 4.131 1.00 18.12 884 THR C O 1
ATOM 4102 N N . GLY C 1 64 ? -11.306 -3.974 4.067 1.00 17.44 885 GLY C N 1
ATOM 4103 C CA . GLY C 1 64 ? -10.740 -3.945 2.735 1.00 15.13 885 GLY C CA 1
ATOM 4104 C C . GLY C 1 64 ? -11.747 -3.750 1.620 1.00 15.62 885 GLY C C 1
ATOM 4105 O O . GLY C 1 64 ? -11.340 -3.459 0.489 1.00 17.57 885 GLY C O 1
ATOM 4106 N N . ASP C 1 65 ? -13.040 -3.900 1.905 1.00 16.71 886 ASP C N 1
ATOM 4107 C CA . ASP C 1 65 ? -14.062 -3.631 0.900 1.00 16.04 886 ASP C CA 1
ATOM 4108 C C . ASP C 1 65 ? -14.085 -2.155 0.529 1.00 16.29 886 ASP C C 1
ATOM 4109 O O . ASP C 1 65 ? -14.033 -1.280 1.398 1.00 16.85 886 ASP C O 1
ATOM 4114 N N . ARG C 1 66 ? -14.231 -1.873 -0.766 1.00 14.55 887 ARG C N 1
ATOM 4115 C CA . ARG C 1 66 ? -14.420 -0.493 -1.192 1.00 15.43 887 ARG C CA 1
ATOM 4116 C C . ARG C 1 66 ? -15.887 -0.118 -1.059 1.00 16.72 887 ARG C C 1
ATOM 4117 O O . ARG C 1 66 ? -16.763 -0.806 -1.606 1.00 17.70 887 ARG C O 1
ATOM 4125 N N . LEU C 1 67 ? -16.150 0.982 -0.346 1.00 15.75 888 LEU C N 1
ATOM 4126 C CA . LEU C 1 67 ? -17.509 1.506 -0.236 1.00 15.99 888 LEU C CA 1
ATOM 4127 C C . LEU C 1 67 ? -17.931 2.198 -1.525 1.00 15.74 888 LEU C C 1
ATOM 4128 O O . LEU C 1 67 ? -19.095 2.110 -1.930 1.00 18.89 888 LEU C O 1
ATOM 4133 N N . GLY C 1 68 ? -17.009 2.895 -2.171 1.00 14.91 889 GLY C N 1
ATOM 4134 C CA . GLY C 1 68 ? -17.292 3.577 -3.421 1.00 17.83 889 GLY C CA 1
ATOM 4135 C C . GLY C 1 68 ? -16.053 4.323 -3.861 1.00 14.86 889 GLY C C 1
ATOM 4136 O O . GLY C 1 68 ? -15.047 4.385 -3.146 1.00 16.30 889 GLY C O 1
ATOM 4137 N N . GLY C 1 69 ? -16.151 4.934 -5.029 1.00 14.87 890 GLY C N 1
ATOM 4138 C CA . GLY C 1 69 ? -15.027 5.677 -5.559 1.00 19.08 890 GLY C CA 1
ATOM 4139 C C . GLY C 1 69 ? -15.451 6.642 -6.637 1.00 15.53 890 GLY C C 1
ATOM 4140 O O . GLY C 1 69 ? -16.423 6.409 -7.362 1.00 17.65 890 GLY C O 1
ATOM 4141 N N . VAL C 1 70 ? -14.698 7.722 -6.758 1.00 16.26 891 VAL C N 1
ATOM 4142 C CA . VAL C 1 70 ? -14.777 8.610 -7.902 1.00 18.01 891 VAL C CA 1
ATOM 4143 C C . VAL C 1 70 ? -13.523 8.356 -8.718 1.00 17.00 891 VAL C C 1
ATOM 4144 O O . VAL C 1 70 ? -12.401 8.513 -8.217 1.00 18.00 891 VAL C O 1
ATOM 4148 N N . LEU C 1 71 ? -13.705 7.894 -9.942 1.00 15.86 892 LEU C N 1
ATOM 4149 C CA . LEU C 1 71 ? -12.605 7.482 -10.799 1.00 18.45 892 LEU C CA 1
ATOM 4150 C C . LEU C 1 71 ? -12.545 8.382 -12.022 1.00 18.49 892 LEU C C 1
ATOM 4151 O O . LEU C 1 71 ? -13.583 8.750 -12.594 1.00 20.90 892 LEU C O 1
ATOM 4156 N N . PHE C 1 72 ? -11.329 8.714 -12.432 1.00 19.16 893 PHE C N 1
ATOM 4157 C CA . PHE C 1 72 ? -11.079 9.518 -13.619 1.00 19.43 893 PHE C CA 1
ATOM 4158 C C . PHE C 1 72 ? -10.315 8.678 -14.624 1.00 22.12 893 PHE C C 1
ATOM 4159 O O . PHE C 1 72 ? -9.389 7.952 -14.248 1.00 22.40 893 PHE C O 1
ATOM 4167 N N . ARG C 1 73 ? -10.698 8.769 -15.900 1.00 20.99 894 ARG C N 1
ATOM 4168 C CA . ARG C 1 73 ? -9.993 8.033 -16.942 1.00 22.19 894 ARG C CA 1
ATOM 4169 C C . ARG C 1 73 ? -9.791 8.933 -18.151 1.00 25.46 894 ARG C C 1
ATOM 4170 O O . ARG C 1 73 ? -10.625 9.790 -18.458 1.00 26.32 894 ARG C O 1
ATOM 4178 N N . GLY C 1 74 ? -8.676 8.735 -18.832 1.00 25.22 895 GLY C N 1
ATOM 4179 C CA . GLY C 1 74 ? -8.331 9.563 -19.976 1.00 27.46 895 GLY C CA 1
ATOM 4180 C C . GLY C 1 74 ? -7.866 8.734 -21.154 1.00 28.72 895 GLY C C 1
ATOM 4181 O O . GLY C 1 74 ? -7.191 7.718 -20.985 1.00 29.55 895 GLY C O 1
ATOM 4182 N N . TRP C 1 75 ? -8.249 9.176 -22.351 1.00 26.67 896 TRP C N 1
ATOM 4183 C CA . TRP C 1 75 ? -7.844 8.495 -23.572 1.00 28.89 896 TRP C CA 1
ATOM 4184 C C . TRP C 1 75 ? -6.395 8.835 -23.915 1.00 25.05 896 TRP C C 1
ATOM 4185 O O . TRP C 1 75 ? -6.031 10.013 -24.005 1.00 29.33 896 TRP C O 1
ATOM 4196 N N . ASN C 1 76 ? -5.578 7.808 -24.136 1.00 27.22 897 ASN C N 1
ATOM 4197 C CA . ASN C 1 76 ? -4.182 7.999 -24.509 1.00 25.14 897 ASN C CA 1
ATOM 4198 C C . ASN C 1 76 ? -3.905 7.690 -25.973 1.00 30.17 897 ASN C C 1
ATOM 4199 O O . ASN C 1 76 ? -2.741 7.724 -26.385 1.00 31.26 897 ASN C O 1
ATOM 4204 N N . GLY C 1 77 ? -4.931 7.361 -26.752 1.00 32.60 898 GLY C N 1
ATOM 4205 C CA . GLY C 1 77 ? -4.778 6.910 -28.123 1.00 32.52 898 GLY C CA 1
ATOM 4206 C C . GLY C 1 77 ? -5.077 5.439 -28.331 1.00 36.24 898 GLY C C 1
ATOM 4207 O O . GLY C 1 77 ? -5.500 5.055 -29.433 1.00 43.65 898 GLY C O 1
ATOM 4208 N N . THR C 1 78 ? -4.873 4.610 -27.315 1.00 34.04 899 THR C N 1
ATOM 4209 C CA . THR C 1 78 ? -5.106 3.172 -27.370 1.00 34.93 899 THR C CA 1
ATOM 4210 C C . THR C 1 78 ? -6.198 2.702 -26.424 1.00 43.02 899 THR C C 1
ATOM 4211 O O . THR C 1 78 ? -6.979 1.817 -26.786 1.00 39.87 899 THR C O 1
ATOM 4215 N N . ALA C 1 79 ? -6.282 3.272 -25.222 1.00 33.54 900 ALA C N 1
ATOM 4216 C CA . ALA C 1 79 ? -7.177 2.753 -24.199 1.00 37.17 900 ALA C CA 1
ATOM 4217 C C . ALA C 1 79 ? -7.507 3.864 -23.212 1.00 35.64 900 ALA C C 1
ATOM 4218 O O . ALA C 1 79 ? -6.901 4.940 -23.224 1.00 31.24 900 ALA C O 1
ATOM 4220 N N . TRP C 1 80 ? -8.495 3.587 -22.360 1.00 36.38 901 TRP C N 1
ATOM 4221 C CA . TRP C 1 80 ? -8.813 4.479 -21.256 1.00 33.66 901 TRP C CA 1
ATOM 4222 C C . TRP C 1 80 ? -7.878 4.154 -20.098 1.00 29.05 901 TRP C C 1
ATOM 4223 O O . TRP C 1 80 ? -7.872 3.022 -19.604 1.00 34.93 901 TRP C O 1
ATOM 4234 N N . MET C 1 81 ? -7.082 5.136 -19.681 1.00 29.28 902 MET C N 1
ATOM 4235 C CA . MET C 1 81 ? -6.077 4.961 -18.643 1.00 24.66 902 MET C CA 1
ATOM 4236 C C . MET C 1 81 ? -6.517 5.632 -17.351 1.00 25.45 902 MET C C 1
ATOM 4237 O O . MET C 1 81 ? -7.080 6.733 -17.370 1.00 26.75 902 MET C O 1
ATOM 4242 N N . GLY C 1 82 ? -6.223 4.972 -16.233 1.00 27.28 903 GLY C N 1
ATOM 4243 C CA . GLY C 1 82 ? -6.438 5.552 -14.924 1.00 25.43 903 GLY C CA 1
ATOM 4244 C C . GLY C 1 82 ? -5.803 6.918 -14.775 1.00 25.89 903 GLY C C 1
ATOM 4245 O O . GLY C 1 82 ? -4.594 7.079 -14.987 1.00 25.88 903 GLY C O 1
ATOM 4246 N N . SER C 1 83 ? -6.607 7.903 -14.391 1.00 20.83 904 SER C N 1
ATOM 4247 C CA . SER C 1 83 ? -6.230 9.309 -14.357 1.00 23.29 904 SER C CA 1
ATOM 4248 C C . SER C 1 83 ? -6.582 9.929 -13.011 1.00 24.61 904 SER C C 1
ATOM 4249 O O . SER C 1 83 ? -6.954 11.100 -12.923 1.00 27.54 904 SER C O 1
ATOM 4252 N N . GLY C 1 84 ? -6.478 9.147 -11.948 1.00 23.25 905 GLY C N 1
ATOM 4253 C CA . GLY C 1 84 ? -6.761 9.601 -10.603 1.00 20.20 905 GLY C CA 1
ATOM 4254 C C . GLY C 1 84 ? -8.007 8.939 -10.030 1.00 20.24 905 GLY C C 1
ATOM 4255 O O . GLY C 1 84 ? -8.892 8.465 -10.749 1.00 20.07 905 GLY C O 1
ATOM 4256 N N . GLN C 1 85 ? -8.029 8.864 -8.698 1.00 15.99 906 GLN C N 1
ATOM 4257 C CA . GLN C 1 85 ? -9.231 8.314 -8.049 1.00 18.03 906 GLN C CA 1
ATOM 4258 C C . GLN C 1 85 ? -9.314 8.736 -6.585 1.00 19.70 906 GLN C C 1
ATOM 4259 O O . GLN C 1 85 ? -8.282 8.987 -5.981 1.00 17.97 906 GLN C O 1
ATOM 4265 N N . ILE C 1 86 ? -10.538 8.845 -6.108 1.00 17.74 907 ILE C N 1
ATOM 4266 C CA . ILE C 1 86 ? -10.813 9.120 -4.709 1.00 15.85 907 ILE C CA 1
ATOM 4267 C C . ILE C 1 86 ? -11.653 7.959 -4.205 1.00 16.58 907 ILE C C 1
ATOM 4268 O O . ILE C 1 86 ? -12.762 7.729 -4.705 1.00 18.29 907 ILE C O 1
ATOM 4273 N N . LEU C 1 87 ? -11.110 7.196 -3.264 1.00 16.36 908 LEU C N 1
ATOM 4274 C CA . LEU C 1 87 ? -11.740 5.965 -2.799 1.00 15.71 908 LEU C CA 1
ATOM 4275 C C . LEU C 1 87 ? -12.073 6.050 -1.319 1.00 15.95 908 LEU C C 1
ATOM 4276 O O . LEU C 1 87 ? -11.363 6.687 -0.540 1.00 15.36 908 LEU C O 1
ATOM 4281 N N . SER C 1 88 ? -13.134 5.354 -0.926 1.00 15.60 909 SER C N 1
ATOM 4282 C CA . SER C 1 88 ? -13.445 5.119 0.470 1.00 15.18 909 SER C CA 1
ATOM 4283 C C . SER C 1 88 ? -13.385 3.615 0.694 1.00 14.91 909 SER C C 1
ATOM 4284 O O . SER C 1 88 ? -14.044 2.858 -0.030 1.00 16.49 909 SER C O 1
ATOM 4287 N N . VAL C 1 89 ? -12.575 3.176 1.663 1.00 15.76 910 VAL C N 1
ATOM 4288 C CA . VAL C 1 89 ? -12.321 1.751 1.872 1.00 14.44 910 VAL C CA 1
ATOM 4289 C C . VAL C 1 89 ? -12.465 1.399 3.351 1.00 15.54 910 VAL C C 1
ATOM 4290 O O . VAL C 1 89 ? -11.984 2.126 4.222 1.00 15.76 910 VAL C O 1
ATOM 4294 N N . ALA C 1 90 ? -13.073 0.248 3.627 1.00 14.95 911 ALA C N 1
ATOM 4295 C CA . ALA C 1 90 ? -13.293 -0.186 5.000 1.00 14.16 911 ALA C CA 1
ATOM 4296 C C . ALA C 1 90 ? -11.995 -0.654 5.650 1.00 16.53 911 ALA C C 1
ATOM 4297 O O . ALA C 1 90 ? -11.180 -1.345 5.026 1.00 17.48 911 ALA C O 1
ATOM 4299 N N . GLU C 1 91 ? -11.818 -0.271 6.917 1.00 16.74 912 GLU C N 1
ATOM 4300 C CA . GLU C 1 91 ? -10.675 -0.668 7.729 1.00 15.41 912 GLU C CA 1
ATOM 4301 C C . GLU C 1 91 ? -11.079 -1.561 8.890 1.00 19.13 912 GLU C C 1
ATOM 4302 O O . GLU C 1 91 ? -10.222 -1.948 9.695 1.00 18.65 912 GLU C O 1
ATOM 4308 N N . GLU C 1 92 ? -12.358 -1.913 8.973 1.00 16.28 913 GLU C N 1
ATOM 4309 C CA . GLU C 1 92 ? -12.867 -2.815 9.986 1.00 15.95 913 GLU C CA 1
ATOM 4310 C C . GLU C 1 92 ? -14.121 -3.457 9.418 1.00 15.43 913 GLU C C 1
ATOM 4311 O O . GLU C 1 92 ? -14.765 -2.914 8.518 1.00 16.13 913 GLU C O 1
ATOM 4317 N N . ASN C 1 93 ? -14.433 -4.641 9.929 1.00 15.85 914 ASN C N 1
ATOM 4318 C CA . ASN C 1 93 ? -15.713 -5.272 9.667 1.00 16.58 914 ASN C CA 1
ATOM 4319 C C . ASN C 1 93 ? -16.817 -4.446 10.316 1.00 18.09 914 ASN C C 1
ATOM 4320 O O . ASN C 1 93 ? -16.752 -4.146 11.515 1.00 18.09 914 ASN C O 1
ATOM 4325 N N . PHE C 1 94 ? -17.841 -4.087 9.538 1.00 14.63 915 PHE C N 1
ATOM 4326 C CA . PHE C 1 94 ? -18.806 -3.113 10.045 1.00 14.15 915 PHE C CA 1
ATOM 4327 C C . PHE C 1 94 ? -19.705 -3.671 11.150 1.00 18.23 915 PHE C C 1
ATOM 4328 O O . PHE C 1 94 ? -20.343 -2.877 11.850 1.00 20.51 915 PHE C O 1
ATOM 4336 N N . THR C 1 95 ? -19.777 -4.995 11.338 1.00 19.05 916 THR C N 1
ATOM 4337 C CA . THR C 1 95 ? -20.509 -5.505 12.496 1.00 20.07 916 THR C CA 1
ATOM 4338 C C . THR C 1 95 ? -19.771 -5.197 13.790 1.00 21.84 916 THR C C 1
ATOM 4339 O O . THR C 1 95 ? -20.397 -5.188 14.860 1.00 24.50 916 THR C O 1
ATOM 4343 N N . THR C 1 96 ? -18.455 -4.971 13.713 1.00 20.05 917 THR C N 1
ATOM 4344 C CA . THR C 1 96 ? -17.650 -4.548 14.854 1.00 20.45 917 THR C CA 1
ATOM 4345 C C . THR C 1 96 ? -17.648 -3.030 14.991 1.00 23.49 917 THR C C 1
ATOM 4346 O O . THR C 1 96 ? -18.012 -2.490 16.040 1.00 21.92 917 THR C O 1
ATOM 4350 N N . ALA C 1 97 ? -17.243 -2.328 13.936 1.00 16.66 918 ALA C N 1
ATOM 4351 C CA . ALA C 1 97 ? -17.245 -0.878 13.989 1.00 17.06 918 ALA C CA 1
ATOM 4352 C C . ALA C 1 97 ? -17.140 -0.337 12.578 1.00 19.85 918 ALA C C 1
ATOM 4353 O O . ALA C 1 97 ? -16.524 -0.958 11.707 1.00 19.20 918 ALA C O 1
ATOM 4355 N N . VAL C 1 98 ? -17.722 0.840 12.372 1.00 18.67 919 VAL C N 1
ATOM 4356 C CA . VAL C 1 98 ? -17.676 1.503 11.076 1.00 17.32 919 VAL C CA 1
ATOM 4357 C C . VAL C 1 98 ? -16.394 2.332 11.059 1.00 17.45 919 VAL C C 1
ATOM 4358 O O . VAL C 1 98 ? -16.317 3.399 11.669 1.00 19.09 919 VAL C O 1
ATOM 4362 N N . LYS C 1 99 ? -15.371 1.811 10.387 1.00 15.62 920 LYS C N 1
ATOM 4363 C CA . LYS C 1 99 ? -14.074 2.464 10.257 1.00 16.18 920 LYS C CA 1
ATOM 4364 C C . LYS C 1 99 ? -13.686 2.427 8.788 1.00 14.58 920 LYS C C 1
ATOM 4365 O O . LYS C 1 99 ? -13.745 1.360 8.160 1.00 16.02 920 LYS C O 1
ATOM 4371 N N . THR C 1 100 ? -13.331 3.590 8.230 1.00 16.12 921 THR C N 1
ATOM 4372 C CA . THR C 1 100 ? -12.918 3.674 6.832 1.00 15.94 921 THR C CA 1
ATOM 4373 C C . THR C 1 100 ? -11.715 4.593 6.669 1.00 14.35 921 THR C C 1
ATOM 4374 O O . THR C 1 100 ? -11.387 5.404 7.539 1.00 13.96 921 THR C O 1
ATOM 4378 N N . ASN C 1 101 ? -11.050 4.445 5.531 1.00 16.94 922 ASN C N 1
ATOM 4379 C CA . ASN C 1 101 ? -10.071 5.417 5.086 1.00 14.30 922 ASN C CA 1
ATOM 4380 C C . ASN C 1 101 ? -10.550 6.054 3.788 1.00 13.88 922 ASN C C 1
ATOM 4381 O O . ASN C 1 101 ? -11.450 5.544 3.096 1.00 16.17 922 ASN C O 1
ATOM 4386 N N . LEU C 1 102 ? -9.968 7.214 3.506 1.00 14.99 923 LEU C N 1
ATOM 4387 C CA . LEU C 1 102 ? -10.080 7.885 2.220 1.00 15.34 923 LEU C CA 1
ATOM 4388 C C . LEU C 1 102 ? -8.721 7.818 1.533 1.00 16.11 923 LEU C C 1
ATOM 4389 O O . LEU C 1 102 ? -7.680 7.990 2.172 1.00 17.49 923 LEU C O 1
ATOM 4394 N N . GLN C 1 103 ? -8.721 7.560 0.235 1.00 14.61 924 GLN C N 1
ATOM 4395 C CA . GLN C 1 103 ? -7.486 7.438 -0.523 1.00 15.15 924 GLN C CA 1
ATOM 4396 C C . GLN C 1 103 ? -7.553 8.353 -1.728 1.00 19.44 924 GLN C C 1
ATOM 4397 O O . GLN C 1 103 ? -8.579 8.407 -2.409 1.00 17.06 924 GLN C O 1
ATOM 4403 N N . PHE C 1 104 ? -6.449 9.043 -2.002 1.00 18.69 925 PHE C N 1
ATOM 4404 C CA . PHE C 1 104 ? -6.325 9.926 -3.153 1.00 15.14 925 PHE C CA 1
ATOM 4405 C C . PHE C 1 104 ? -5.180 9.416 -4.011 1.00 17.67 925 PHE C C 1
ATOM 4406 O O . PHE C 1 104 ? -4.027 9.366 -3.551 1.00 16.25 925 PHE C O 1
ATOM 4414 N N . HIS C 1 105 ? -5.501 9.032 -5.246 1.00 15.24 926 HIS C N 1
ATOM 4415 C CA . HIS C 1 105 ? -4.550 8.482 -6.200 1.00 15.83 926 HIS C CA 1
ATOM 4416 C C . HIS C 1 105 ? -4.451 9.409 -7.406 1.00 16.56 926 HIS C C 1
ATOM 4417 O O . HIS C 1 105 ? -5.457 9.994 -7.834 1.00 17.46 926 HIS C O 1
ATOM 4424 N N . VAL C 1 106 ? -3.260 9.475 -7.996 1.00 15.16 927 VAL C N 1
ATOM 4425 C CA . VAL C 1 106 ? -3.002 10.282 -9.184 1.00 19.49 927 VAL C CA 1
ATOM 4426 C C . VAL C 1 106 ? -2.467 9.385 -10.288 1.00 20.30 927 VAL C C 1
ATOM 4427 O O . VAL C 1 106 ? -1.865 8.336 -10.032 1.00 20.88 927 VAL C O 1
ATOM 4431 N N . GLY C 1 107 ? -2.694 9.811 -11.529 1.00 18.76 928 GLY C N 1
ATOM 4432 C CA . GLY C 1 107 ? -2.041 9.186 -12.663 1.00 22.05 928 GLY C CA 1
ATOM 4433 C C . GLY C 1 107 ? -0.544 9.413 -12.604 1.00 23.58 928 GLY C C 1
ATOM 4434 O O . GLY C 1 107 ? -0.085 10.568 -12.588 1.00 21.17 928 GLY C O 1
ATOM 4435 N N . GLY C 1 108 ? 0.230 8.330 -12.577 1.00 20.65 929 GLY C N 1
ATOM 4436 C CA . GLY C 1 108 ? 1.667 8.401 -12.406 1.00 22.40 929 GLY C CA 1
ATOM 4437 C C . GLY C 1 108 ? 2.081 7.619 -11.181 1.00 25.04 929 GLY C C 1
ATOM 4438 O O . GLY C 1 108 ? 2.326 6.412 -11.254 1.00 25.88 929 GLY C O 1
ATOM 4439 N N . ALA C 1 109 ? 2.114 8.294 -10.031 1.00 18.36 930 ALA C N 1
ATOM 4440 C CA . ALA C 1 109 ? 2.587 7.655 -8.813 1.00 17.00 930 ALA C CA 1
ATOM 4441 C C . ALA C 1 109 ? 1.572 6.701 -8.190 1.00 18.86 930 ALA C C 1
ATOM 4442 O O . ALA C 1 109 ? 1.967 5.830 -7.409 1.00 22.93 930 ALA C O 1
ATOM 4444 N N . GLY C 1 110 ? 0.281 6.840 -8.484 1.00 18.31 931 GLY C N 1
ATOM 4445 C CA . GLY C 1 110 ? -0.691 5.981 -7.839 1.00 19.92 931 GLY C CA 1
ATOM 4446 C C . GLY C 1 110 ? -1.204 6.569 -6.540 1.00 17.97 931 GLY C C 1
ATOM 4447 O O . GLY C 1 110 ? -1.436 7.780 -6.470 1.00 17.89 931 GLY C O 1
ATOM 4448 N N . GLU C 1 111 ? -1.356 5.753 -5.496 1.00 17.80 932 GLU C N 1
ATOM 4449 C CA . GLU C 1 111 ? -1.839 6.298 -4.232 1.00 19.59 932 GLU C CA 1
ATOM 4450 C C . GLU C 1 111 ? -0.854 7.325 -3.682 1.00 18.17 932 GLU C C 1
ATOM 4451 O O . GLU C 1 111 ? 0.340 7.037 -3.501 1.00 18.72 932 GLU C O 1
ATOM 4457 N N . ALA C 1 112 ? -1.360 8.532 -3.429 1.00 16.40 933 ALA C N 1
ATOM 4458 C CA . ALA C 1 112 ? -0.547 9.657 -2.981 1.00 16.56 933 ALA C CA 1
ATOM 4459 C C . ALA C 1 112 ? -0.866 10.112 -1.573 1.00 16.49 933 ALA C C 1
ATOM 4460 O O . ALA C 1 112 ? 0.031 10.607 -0.883 1.00 17.89 933 ALA C O 1
ATOM 4462 N N . MET C 1 113 ? -2.114 9.973 -1.127 1.00 14.95 934 MET C N 1
ATOM 4463 C CA . MET C 1 113 ? -2.471 10.412 0.214 1.00 17.98 934 MET C CA 1
ATOM 4464 C C . MET C 1 113 ? -3.544 9.500 0.773 1.00 16.89 934 MET C C 1
ATOM 4465 O O . MET C 1 113 ? -4.448 9.079 0.050 1.00 17.82 934 MET C O 1
ATOM 4470 N N . ARG C 1 114 ? -3.424 9.179 2.053 1.00 17.04 935 ARG C N 1
ATOM 4471 C CA . ARG C 1 114 ? -4.406 8.343 2.722 1.00 17.48 935 ARG C CA 1
ATOM 4472 C C . ARG C 1 114 ? -4.829 9.022 4.012 1.00 18.59 935 ARG C C 1
ATOM 4473 O O . ARG C 1 114 ? -3.995 9.581 4.730 1.00 16.50 935 ARG C O 1
ATOM 4481 N N . ILE C 1 115 ? -6.117 8.947 4.329 1.00 14.69 936 ILE C N 1
ATOM 4482 C CA . ILE C 1 115 ? -6.643 9.415 5.603 1.00 13.44 936 ILE C CA 1
ATOM 4483 C C . ILE C 1 115 ? -7.273 8.209 6.287 1.00 16.68 936 ILE C C 1
ATOM 4484 O O . ILE C 1 115 ? -8.265 7.670 5.784 1.00 16.48 936 ILE C O 1
ATOM 4489 N N . SER C 1 116 ? -6.702 7.774 7.409 1.00 16.45 937 SER C N 1
ATOM 4490 C CA . SER C 1 116 ? -7.178 6.564 8.076 1.00 15.36 937 SER C CA 1
ATOM 4491 C C . SER C 1 116 ? -8.371 6.875 8.978 1.00 15.66 937 SER C C 1
ATOM 4492 O O . SER C 1 116 ? -8.743 8.035 9.169 1.00 16.79 937 SER C O 1
ATOM 4495 N N . ASN C 1 117 ? -8.975 5.805 9.526 1.00 14.96 938 ASN C N 1
ATOM 4496 C CA . ASN C 1 117 ? -10.181 5.933 10.349 1.00 15.00 938 ASN C CA 1
ATOM 4497 C C . ASN C 1 117 ? -9.935 6.718 11.627 1.00 15.07 938 ASN C C 1
ATOM 4498 O O . ASN C 1 117 ? -10.892 7.224 12.216 1.00 16.52 938 ASN C O 1
ATOM 4503 N N . THR C 1 118 ? -8.678 6.804 12.073 1.00 16.43 939 THR C N 1
ATOM 4504 C CA . THR C 1 118 ? -8.234 7.622 13.197 1.00 15.32 939 THR C CA 1
ATOM 4505 C C . THR C 1 118 ? -8.130 9.102 12.851 1.00 14.82 939 THR C C 1
ATOM 4506 O O . THR C 1 118 ? -7.908 9.922 13.754 1.00 17.23 939 THR C O 1
ATOM 4510 N N . GLY C 1 119 ? -8.245 9.451 11.571 1.00 14.74 940 GLY C N 1
ATOM 4511 C CA . GLY C 1 119 ? -7.955 10.780 11.106 1.00 17.14 940 GLY C CA 1
ATOM 4512 C C . GLY C 1 119 ? -6.500 11.010 10.763 1.00 17.30 940 GLY C C 1
ATOM 4513 O O . GLY C 1 119 ? -6.156 12.109 10.325 1.00 16.43 940 GLY C O 1
ATOM 4514 N N . ASN C 1 120 ? -5.644 10.009 10.929 1.00 15.68 941 ASN C N 1
ATOM 4515 C CA . ASN C 1 120 ? -4.219 10.197 10.669 1.00 12.87 941 ASN C CA 1
ATOM 4516 C C . ASN C 1 120 ? -3.946 10.169 9.166 1.00 14.53 941 ASN C C 1
ATOM 4517 O O . ASN C 1 120 ? -4.460 9.312 8.447 1.00 15.84 941 ASN C O 1
ATOM 4522 N N . VAL C 1 121 ? -3.102 11.085 8.701 1.00 14.24 942 VAL C N 1
ATOM 4523 C CA . VAL C 1 121 ? -2.880 11.304 7.273 1.00 13.95 942 VAL C CA 1
ATOM 4524 C C . VAL C 1 121 ? -1.485 10.817 6.894 1.00 12.71 942 VAL C C 1
ATOM 4525 O O . VAL C 1 121 ? -0.502 11.157 7.558 1.00 14.78 942 VAL C O 1
ATOM 4529 N N . GLY C 1 122 ? -1.393 10.036 5.825 1.00 13.19 943 GLY C N 1
ATOM 4530 C CA . GLY C 1 122 ? -0.110 9.676 5.240 1.00 16.24 943 GLY C CA 1
ATOM 4531 C C . GLY C 1 122 ? 0.023 10.281 3.851 1.00 15.80 943 GLY C C 1
ATOM 4532 O O . GLY C 1 122 ? -0.905 10.204 3.045 1.00 15.98 943 GLY C O 1
ATOM 4533 N N . ILE C 1 123 ? 1.191 10.868 3.584 1.00 14.28 944 ILE C N 1
ATOM 4534 C CA . ILE C 1 123 ? 1.545 11.389 2.260 1.00 13.69 944 ILE C CA 1
ATOM 4535 C C . ILE C 1 123 ? 2.795 10.649 1.814 1.00 16.37 944 ILE C C 1
ATOM 4536 O O . ILE C 1 123 ? 3.850 10.780 2.442 1.00 15.14 944 ILE C O 1
ATOM 4541 N N . GLY C 1 124 ? 2.682 9.876 0.745 1.00 18.82 945 GLY C N 1
ATOM 4542 C CA . GLY C 1 124 ? 3.785 9.043 0.300 1.00 18.66 945 GLY C CA 1
ATOM 4543 C C . GLY C 1 124 ? 3.938 7.741 1.055 1.00 19.45 945 GLY C C 1
ATOM 4544 O O . GLY C 1 124 ? 4.862 6.971 0.748 1.00 19.39 945 GLY C O 1
ATOM 4545 N N . THR C 1 125 ? 3.057 7.471 2.016 1.00 19.41 946 THR C N 1
ATOM 4546 C CA . THR C 1 125 ? 3.076 6.269 2.833 1.00 16.78 946 THR C CA 1
ATOM 4547 C C . THR C 1 125 ? 1.654 5.916 3.241 1.00 21.64 946 THR C C 1
ATOM 4548 O O . THR C 1 125 ? 0.795 6.794 3.382 1.00 21.52 946 THR C O 1
ATOM 4552 N N . THR C 1 126 ? 1.412 4.621 3.433 1.00 19.88 947 THR C N 1
ATOM 4553 C CA . THR C 1 126 ? 0.152 4.171 3.996 1.00 21.78 947 THR C CA 1
ATOM 4554 C C . THR C 1 126 ? 0.236 3.936 5.500 1.00 20.39 947 THR C C 1
ATOM 4555 O O . THR C 1 126 ? -0.772 3.570 6.105 1.00 25.13 947 THR C O 1
ATOM 4559 N N . THR C 1 127 ? 1.428 4.106 6.079 1.00 20.07 948 THR C N 1
ATOM 4560 C CA . THR C 1 127 ? 1.601 3.932 7.548 1.00 24.87 948 THR C CA 1
ATOM 4561 C C . THR C 1 127 ? 1.178 5.244 8.212 1.00 26.27 948 THR C C 1
ATOM 4562 O O . THR C 1 127 ? 1.892 6.243 8.034 1.00 36.48 948 THR C O 1
ATOM 4566 N N . THR C 1 128 ? 0.070 5.236 8.951 1.00 17.89 949 THR C N 1
ATOM 4567 C CA . THR C 1 128 ? -0.463 6.485 9.480 1.00 18.83 949 THR C CA 1
ATOM 4568 C C . THR C 1 128 ? -0.349 6.519 11.001 1.00 18.92 949 THR C C 1
ATOM 4569 O O . THR C 1 128 ? -1.343 6.703 11.714 1.00 16.31 949 THR C O 1
ATOM 4573 N N . THR C 1 129 ? 0.876 6.360 11.495 1.00 17.23 950 THR C N 1
ATOM 4574 C CA . THR C 1 129 ? 1.105 6.243 12.931 1.00 16.43 950 THR C CA 1
ATOM 4575 C C . THR C 1 129 ? 0.780 7.541 13.666 1.00 16.33 950 THR C C 1
ATOM 4576 O O . THR C 1 129 ? 0.131 7.527 14.726 1.00 18.34 950 THR C O 1
ATOM 4580 N N . GLU C 1 130 ? 1.240 8.663 13.143 1.00 16.07 951 GLU C N 1
ATOM 4581 C CA . GLU C 1 130 ? 0.987 9.951 13.748 1.00 16.64 951 GLU C CA 1
ATOM 4582 C C . GLU C 1 130 ? -0.087 10.689 12.971 1.00 13.93 951 GLU C C 1
ATOM 4583 O O . GLU C 1 130 ? -0.570 10.231 11.930 1.00 15.20 951 GLU C O 1
ATOM 4589 N N . LYS C 1 131 ? -0.447 11.877 13.465 1.00 15.57 952 LYS C N 1
ATOM 4590 C CA . LYS C 1 131 ? -1.525 12.622 12.829 1.00 14.15 952 LYS C CA 1
ATOM 4591 C C . LYS C 1 131 ? -1.168 13.014 11.395 1.00 15.04 952 LYS C C 1
ATOM 4592 O O . LYS C 1 131 ? -2.049 13.053 10.526 1.00 15.12 952 LYS C O 1
ATOM 4598 N N . LEU C 1 132 ? 0.109 13.296 11.124 1.00 13.30 953 LEU C N 1
ATOM 4599 C CA . LEU C 1 132 ? 0.603 13.501 9.768 1.00 14.19 953 LEU C CA 1
ATOM 4600 C C . LEU C 1 132 ? 1.913 12.746 9.611 1.00 15.08 953 LEU C C 1
ATOM 4601 O O . LEU C 1 132 ? 2.783 12.830 10.482 1.00 14.58 953 LEU C O 1
ATOM 4606 N N . ASN C 1 133 ? 2.052 12.026 8.503 1.00 14.60 954 ASN C N 1
ATOM 4607 C CA . ASN C 1 133 ? 3.226 11.218 8.225 1.00 13.28 954 ASN C CA 1
ATOM 4608 C C . ASN C 1 133 ? 3.619 11.490 6.786 1.00 14.73 954 ASN C C 1
ATOM 4609 O O . ASN C 1 133 ? 2.794 11.316 5.891 1.00 16.16 954 ASN C O 1
ATOM 4614 N N . VAL C 1 134 ? 4.866 11.895 6.560 1.00 13.99 955 VAL C N 1
ATOM 4615 C CA . VAL C 1 134 ? 5.347 12.236 5.229 1.00 14.65 955 VAL C CA 1
ATOM 4616 C C . VAL C 1 134 ? 6.550 11.361 4.935 1.00 16.40 955 VAL C C 1
ATOM 4617 O O . VAL C 1 134 ? 7.532 11.394 5.684 1.00 14.43 955 VAL C O 1
ATOM 4621 N N . GLN C 1 135 ? 6.475 10.585 3.857 1.00 15.81 956 GLN C N 1
ATOM 4622 C CA . GLN C 1 135 ? 7.603 9.779 3.400 1.00 13.63 956 GLN C CA 1
ATOM 4623 C C . GLN C 1 135 ? 8.301 10.579 2.300 1.00 14.47 956 GLN C C 1
ATOM 4624 O O . GLN C 1 135 ? 7.990 10.458 1.115 1.00 17.73 956 GLN C O 1
ATOM 4630 N N . GLY C 1 136 ? 9.253 11.400 2.717 1.00 15.34 957 GLY C N 1
ATOM 4631 C CA . GLY C 1 136 ? 9.962 12.323 1.846 1.00 17.65 957 GLY C CA 1
ATOM 4632 C C . GLY C 1 136 ? 10.421 13.526 2.649 1.00 14.17 957 GLY C C 1
ATOM 4633 O O . GLY C 1 136 ? 10.470 13.473 3.876 1.00 14.33 957 GLY C O 1
ATOM 4634 N N . ASN C 1 137 ? 10.783 14.592 1.939 1.00 13.81 958 ASN C N 1
ATOM 4635 C CA . ASN C 1 137 ? 11.134 15.859 2.567 1.00 16.51 958 ASN C CA 1
ATOM 4636 C C . ASN C 1 137 ? 9.921 16.774 2.642 1.00 14.39 958 ASN C C 1
ATOM 4637 O O . ASN C 1 137 ? 8.912 16.565 1.959 1.00 14.45 958 ASN C O 1
ATOM 4642 N N . VAL C 1 138 ? 10.045 17.822 3.458 1.00 13.58 959 VAL C N 1
ATOM 4643 C CA . VAL C 1 138 ? 9.016 18.846 3.605 1.00 15.53 959 VAL C CA 1
ATOM 4644 C C . VAL C 1 138 ? 9.671 20.209 3.464 1.00 15.61 959 VAL C C 1
ATOM 4645 O O . VAL C 1 138 ? 10.664 20.495 4.145 1.00 17.38 959 VAL C O 1
ATOM 4649 N N . ALA C 1 139 ? 9.114 21.048 2.593 1.00 14.21 960 ALA C N 1
ATOM 4650 C CA . ALA C 1 139 ? 9.596 22.407 2.372 1.00 13.63 960 ALA C CA 1
ATOM 4651 C C . ALA C 1 139 ? 8.503 23.386 2.782 1.00 17.44 960 ALA C C 1
ATOM 4652 O O . ALA C 1 139 ? 7.388 23.330 2.257 1.00 15.16 960 ALA C O 1
ATOM 4654 N N . VAL C 1 140 ? 8.813 24.249 3.742 1.00 16.35 961 VAL C N 1
ATOM 4655 C CA . VAL C 1 140 ? 7.909 25.264 4.265 1.00 13.44 961 VAL C CA 1
ATOM 4656 C C . VAL C 1 140 ? 8.547 26.621 3.987 1.00 16.52 961 VAL C C 1
ATOM 4657 O O . VAL C 1 140 ? 9.712 26.840 4.337 1.00 16.01 961 VAL C O 1
ATOM 4661 N N . SER C 1 141 ? 7.785 27.538 3.384 1.00 15.77 962 SER C N 1
ATOM 4662 C CA . SER C 1 141 ? 8.334 28.857 3.078 1.00 16.42 962 SER C CA 1
ATOM 4663 C C . SER C 1 141 ? 8.372 29.753 4.305 1.00 19.89 962 SER C C 1
ATOM 4664 O O . SER C 1 141 ? 9.241 30.631 4.398 1.00 20.62 962 SER C O 1
ATOM 4667 N N . GLY C 1 142 ? 7.452 29.551 5.238 1.00 17.94 963 GLY C N 1
ATOM 4668 C CA . GLY C 1 142 ? 7.399 30.288 6.476 1.00 16.29 963 GLY C CA 1
ATOM 4669 C C . GLY C 1 142 ? 8.048 29.532 7.616 1.00 16.08 963 GLY C C 1
ATOM 4670 O O . GLY C 1 142 ? 9.016 28.785 7.426 1.00 16.73 963 GLY C O 1
ATOM 4671 N N . GLU C 1 143 ? 7.492 29.711 8.809 1.00 15.80 964 GLU C N 1
ATOM 4672 C CA . GLU C 1 143 ? 8.029 29.140 10.036 1.00 17.92 964 GLU C CA 1
ATOM 4673 C C . GLU C 1 143 ? 7.129 28.017 10.542 1.00 17.86 964 GLU C C 1
ATOM 4674 O O . GLU C 1 143 ? 5.934 27.956 10.234 1.00 17.07 964 GLU C O 1
ATOM 4680 N N . ILE C 1 144 ? 7.725 27.110 11.308 1.00 13.50 965 ILE C N 1
ATOM 4681 C CA . ILE C 1 144 ? 7.019 25.985 11.913 1.00 14.25 965 ILE C CA 1
ATOM 4682 C C . ILE C 1 144 ? 7.058 26.166 13.424 1.00 16.17 965 ILE C C 1
ATOM 4683 O O . ILE C 1 144 ? 8.128 26.424 13.992 1.00 17.92 965 ILE C O 1
ATOM 4688 N N . THR C 1 145 ? 5.909 26.013 14.080 1.00 14.74 966 THR C N 1
ATOM 4689 C CA . THR C 1 145 ? 5.851 25.933 15.535 1.00 16.44 966 THR C CA 1
ATOM 4690 C C . THR C 1 145 ? 5.426 24.530 15.944 1.00 16.45 966 THR C C 1
ATOM 4691 O O . THR C 1 145 ? 4.585 23.907 15.286 1.00 16.03 966 THR C O 1
ATOM 4695 N N . SER C 1 146 ? 6.007 24.044 17.034 1.00 14.84 967 SER C N 1
ATOM 4696 C CA . SER C 1 146 ? 5.751 22.693 17.515 1.00 14.45 967 SER C CA 1
ATOM 4697 C C . SER C 1 146 ? 6.351 22.583 18.904 1.00 20.21 967 SER C C 1
ATOM 4698 O O . SER C 1 146 ? 7.158 23.420 19.312 1.00 22.52 967 SER C O 1
ATOM 4701 N N . VAL C 1 147 ? 5.941 21.552 19.635 1.00 14.66 968 VAL C N 1
ATOM 4702 C CA . VAL C 1 147 ? 6.556 21.286 20.936 1.00 14.08 968 VAL C CA 1
ATOM 4703 C C . VAL C 1 147 ? 7.900 20.603 20.711 1.00 15.32 968 VAL C C 1
ATOM 4704 O O . VAL C 1 147 ? 7.985 19.607 19.986 1.00 18.77 968 VAL C O 1
ATOM 4708 N N . ARG C 1 148 ? 8.959 21.144 21.313 1.00 18.57 969 ARG C N 1
ATOM 4709 C CA . ARG C 1 148 ? 10.284 20.528 21.281 1.00 17.19 969 ARG C CA 1
ATOM 4710 C C . ARG C 1 148 ? 10.591 19.911 22.633 1.00 15.26 969 ARG C C 1
ATOM 4711 O O . ARG C 1 148 ? 10.336 20.534 23.670 1.00 17.34 969 ARG C O 1
ATOM 4719 N N . SER C 1 149 ? 11.125 18.690 22.620 1.00 16.24 970 SER C N 1
ATOM 4720 C CA . SER C 1 149 ? 11.576 18.066 23.860 1.00 14.79 970 SER C CA 1
ATOM 4721 C C . SER C 1 149 ? 12.916 18.631 24.301 1.00 16.86 970 SER C C 1
ATOM 4722 O O . SER C 1 149 ? 13.881 18.649 23.527 1.00 15.27 970 SER C O 1
ATOM 4725 N N . TRP C 1 150 ? 12.972 19.077 25.551 1.00 13.10 971 TRP C N 1
ATOM 4726 C CA . TRP C 1 150 ? 14.230 19.507 26.150 1.00 13.89 971 TRP C CA 1
ATOM 4727 C C . TRP C 1 150 ? 14.125 19.341 27.656 1.00 14.41 971 TRP C C 1
ATOM 4728 O O . TRP C 1 150 ? 13.030 19.241 28.216 1.00 15.04 971 TRP C O 1
ATOM 4739 N N . GLY C 1 151 ? 15.275 19.283 28.311 1.00 14.11 972 GLY C N 1
ATOM 4740 C CA . GLY C 1 151 ? 15.289 19.184 29.759 1.00 15.22 972 GLY C CA 1
ATOM 4741 C C . GLY C 1 151 ? 16.582 19.726 30.328 1.00 15.97 972 GLY C C 1
ATOM 4742 O O . GLY C 1 151 ? 17.572 19.906 29.614 1.00 14.52 972 GLY C O 1
ATOM 4743 N N . ILE C 1 152 ? 16.562 19.974 31.633 1.00 13.24 973 ILE C N 1
ATOM 4744 C CA . ILE C 1 152 ? 17.700 20.550 32.333 1.00 11.63 973 ILE C CA 1
ATOM 4745 C C . ILE C 1 152 ? 17.799 19.952 33.728 1.00 14.37 973 ILE C C 1
ATOM 4746 O O . ILE C 1 152 ? 16.801 19.549 34.334 1.00 14.86 973 ILE C O 1
ATOM 4751 N N . LYS C 1 153 ? 19.030 19.898 34.214 1.00 12.55 974 LYS C N 1
ATOM 4752 C CA . LYS C 1 153 ? 19.340 19.714 35.627 1.00 14.78 974 LYS C CA 1
ATOM 4753 C C . LYS C 1 153 ? 20.018 20.977 36.134 1.00 15.24 974 LYS C C 1
ATOM 4754 O O . LYS C 1 153 ? 20.819 21.588 35.414 1.00 16.03 974 LYS C O 1
ATOM 4760 N N . ARG C 1 154 ? 19.710 21.337 37.383 1.00 15.78 975 ARG C N 1
ATOM 4761 C CA . ARG C 1 154 ? 20.255 22.587 37.967 1.00 13.29 975 ARG C CA 1
ATOM 4762 C C . ARG C 1 154 ? 20.769 22.342 39.388 1.00 11.98 975 ARG C C 1
ATOM 4763 O O . ARG C 1 154 ? 20.106 21.602 40.132 1.00 15.23 975 ARG C O 1
ATOM 4771 N N . GLY C 1 155 ? 21.910 22.938 39.743 1.00 13.35 976 GLY C N 1
ATOM 4772 C CA . GLY C 1 155 ? 22.387 22.857 41.139 1.00 15.90 976 GLY C CA 1
ATOM 4773 C C . GLY C 1 155 ? 23.069 21.548 41.488 1.00 15.37 976 GLY C C 1
ATOM 4774 O O . GLY C 1 155 ? 22.404 20.668 42.054 1.00 16.43 976 GLY C O 1
ATOM 4775 N N . PRO C 1 156 ? 24.378 21.394 41.206 1.00 15.35 977 PRO C N 1
ATOM 4776 C CA . PRO C 1 156 ? 25.100 20.188 41.599 1.00 14.64 977 PRO C CA 1
ATOM 4777 C C . PRO C 1 156 ? 25.269 20.248 43.121 1.00 13.92 977 PRO C C 1
ATOM 4778 O O . PRO C 1 156 ? 26.022 21.072 43.580 1.00 16.03 977 PRO C O 1
ATOM 4782 N N . THR C 1 157 ? 24.558 19.391 43.859 1.00 14.68 978 THR C N 1
ATOM 4783 C CA . THR C 1 157 ? 24.602 19.490 45.310 1.00 14.81 978 THR C CA 1
ATOM 4784 C C . THR C 1 157 ? 25.493 18.446 45.973 1.00 16.69 978 THR C C 1
ATOM 4785 O O . THR C 1 157 ? 25.889 18.651 47.123 1.00 17.64 978 THR C O 1
ATOM 4789 N N . SER C 1 158 ? 25.833 17.349 45.296 1.00 16.25 979 SER C N 1
ATOM 4790 C CA . SER C 1 158 ? 26.819 16.424 45.850 1.00 15.36 979 SER C CA 1
ATOM 4791 C C . SER C 1 158 ? 27.401 15.552 44.747 1.00 17.05 979 SER C C 1
ATOM 4792 O O . SER C 1 158 ? 26.850 15.445 43.651 1.00 17.93 979 SER C O 1
ATOM 4795 N N . PHE C 1 159 ? 28.539 14.943 45.061 1.00 20.04 980 PHE C N 1
ATOM 4796 C CA . PHE C 1 159 ? 29.162 13.926 44.227 1.00 18.51 980 PHE C CA 1
ATOM 4797 C C . PHE C 1 159 ? 28.578 12.563 44.595 1.00 18.12 980 PHE C C 1
ATOM 4798 O O . PHE C 1 159 ? 28.733 12.101 45.734 1.00 21.55 980 PHE C O 1
ATOM 4806 N N . SER C 1 160 ? 27.904 11.917 43.644 1.00 16.15 981 SER C N 1
ATOM 4807 C CA . SER C 1 160 ? 27.340 10.600 43.924 1.00 20.21 981 SER C CA 1
ATOM 4808 C C . SER C 1 160 ? 28.297 9.473 43.532 1.00 23.54 981 SER C C 1
ATOM 4809 O O . SER C 1 160 ? 28.506 8.529 44.302 1.00 24.41 981 SER C O 1
ATOM 4812 N N . ALA C 1 161 ? 28.880 9.561 42.341 1.00 18.15 982 ALA C N 1
ATOM 4813 C CA . ALA C 1 161 ? 29.791 8.548 41.834 1.00 19.38 982 ALA C CA 1
ATOM 4814 C C . ALA C 1 161 ? 30.593 9.201 40.722 1.00 16.56 982 ALA C C 1
ATOM 4815 O O . ALA C 1 161 ? 30.313 10.334 40.329 1.00 17.39 982 ALA C O 1
ATOM 4817 N N . ASN C 1 162 ? 31.597 8.486 40.220 1.00 17.25 983 ASN C N 1
ATOM 4818 C CA . ASN C 1 162 ? 32.366 9.036 39.113 1.00 18.23 983 ASN C CA 1
ATOM 4819 C C . ASN C 1 162 ? 31.429 9.434 37.980 1.00 16.79 983 ASN C C 1
ATOM 4820 O O . ASN C 1 162 ? 30.584 8.643 37.551 1.00 17.11 983 ASN C O 1
ATOM 4825 N N . TYR C 1 163 ? 31.570 10.680 37.515 1.00 14.42 984 TYR C N 1
ATOM 4826 C CA . TYR C 1 163 ? 30.755 11.250 36.437 1.00 14.01 984 TYR C CA 1
ATOM 4827 C C . TYR C 1 163 ? 29.270 11.302 36.776 1.00 15.62 984 TYR C C 1
ATOM 4828 O O . TYR C 1 163 ? 28.435 11.375 35.863 1.00 15.85 984 TYR C O 1
ATOM 4837 N N . ILE C 1 164 ? 28.917 11.323 38.064 1.00 16.98 985 ILE C N 1
ATOM 4838 C CA . ILE C 1 164 ? 27.521 11.419 38.485 1.00 17.08 985 ILE C CA 1
ATOM 4839 C C . ILE C 1 164 ? 27.373 12.392 39.643 1.00 15.25 985 ILE C C 1
ATOM 4840 O O . ILE C 1 164 ? 27.639 12.038 40.801 1.00 16.95 985 ILE C O 1
ATOM 4845 N N . ASN C 1 165 ? 26.936 13.615 39.344 1.00 14.52 986 ASN C N 1
ATOM 4846 C CA . ASN C 1 165 ? 26.438 14.523 40.376 1.00 17.86 986 ASN C CA 1
ATOM 4847 C C . ASN C 1 165 ? 25.003 14.191 40.766 1.00 16.50 986 ASN C C 1
ATOM 4848 O O . ASN C 1 165 ? 24.216 13.686 39.958 1.00 17.06 986 ASN C O 1
ATOM 4853 N N . VAL C 1 166 ? 24.670 14.489 42.021 1.00 15.66 987 VAL C N 1
ATOM 4854 C CA . VAL C 1 166 ? 23.285 14.716 42.423 1.00 14.37 987 VAL C CA 1
ATOM 4855 C C . VAL C 1 166 ? 22.944 16.164 42.102 1.00 15.95 987 VAL C C 1
ATOM 4856 O O . VAL C 1 166 ? 23.746 17.073 42.360 1.00 14.99 987 VAL C O 1
ATOM 4860 N N . TRP C 1 167 ? 21.762 16.387 41.539 1.00 14.93 988 TRP C N 1
ATOM 4861 C CA . TRP C 1 167 ? 21.313 17.713 41.134 1.00 14.26 988 TRP C CA 1
ATOM 4862 C C . TRP C 1 167 ? 20.106 18.129 41.959 1.00 15.86 988 TRP C C 1
ATOM 4863 O O . TRP C 1 167 ? 19.232 17.307 42.258 1.00 17.51 988 TRP C O 1
ATOM 4874 N N . ASN C 1 168 ? 20.066 19.414 42.330 1.00 15.32 989 ASN C N 1
ATOM 4875 C CA . ASN C 1 168 ? 18.993 19.874 43.202 1.00 17.59 989 ASN C CA 1
ATOM 4876 C C . ASN C 1 168 ? 17.633 19.780 42.530 1.00 18.51 989 ASN C C 1
ATOM 4877 O O . ASN C 1 168 ? 16.648 19.407 43.179 1.00 17.26 989 ASN C O 1
ATOM 4882 N N . SER C 1 169 ? 17.538 20.131 41.247 1.00 13.14 990 SER C N 1
ATOM 4883 C CA . SER C 1 169 ? 16.239 20.025 40.591 1.00 15.54 990 SER C CA 1
ATOM 4884 C C . SER C 1 169 ? 16.417 19.716 39.111 1.00 16.61 990 SER C C 1
ATOM 4885 O O . SER C 1 169 ? 17.501 19.868 38.541 1.00 16.18 990 SER C O 1
ATOM 4888 N N . GLY C 1 170 ? 15.318 19.280 38.497 1.00 16.88 991 GLY C N 1
ATOM 4889 C CA . GLY C 1 170 ? 15.252 19.127 37.061 1.00 17.28 991 GLY C CA 1
ATOM 4890 C C . GLY C 1 170 ? 13.975 19.737 36.509 1.00 16.15 991 GLY C C 1
ATOM 4891 O O . GLY C 1 170 ? 13.041 20.078 37.249 1.00 17.91 991 GLY C O 1
ATOM 4892 N N . TYR C 1 171 ? 13.942 19.855 35.187 1.00 14.30 992 TYR C N 1
ATOM 4893 C CA . TYR C 1 171 ? 12.748 20.368 34.518 1.00 14.95 992 TYR C CA 1
ATOM 4894 C C . TYR C 1 171 ? 12.790 19.896 33.078 1.00 16.20 992 TYR C C 1
ATOM 4895 O O . TYR C 1 171 ? 13.861 19.808 32.492 1.00 16.15 992 TYR C O 1
ATOM 4904 N N . HIS C 1 172 ? 11.630 19.593 32.507 1.00 13.48 993 HIS C N 1
ATOM 4905 C CA . HIS C 1 172 ? 11.608 19.207 31.098 1.00 15.03 993 HIS C CA 1
ATOM 4906 C C . HIS C 1 172 ? 10.278 19.563 30.450 1.00 19.24 993 HIS C C 1
ATOM 4907 O O . HIS C 1 172 ? 9.274 19.827 31.119 1.00 18.29 993 HIS C O 1
ATOM 4914 N N . VAL C 1 173 ? 10.311 19.563 29.119 1.00 13.44 994 VAL C N 1
ATOM 4915 C CA . VAL C 1 173 ? 9.168 19.771 28.242 1.00 13.48 994 VAL C CA 1
ATOM 4916 C C . VAL C 1 173 ? 9.191 18.666 27.192 1.00 16.00 994 VAL C C 1
ATOM 4917 O O . VAL C 1 173 ? 10.263 18.308 26.684 1.00 15.18 994 VAL C O 1
ATOM 4921 N N . GLY C 1 174 ? 8.016 18.143 26.855 1.00 15.29 995 GLY C N 1
ATOM 4922 C CA . GLY C 1 174 ? 7.903 17.133 25.824 1.00 14.96 995 GLY C CA 1
ATOM 4923 C C . GLY C 1 174 ? 7.908 15.719 26.374 1.00 16.78 995 GLY C C 1
ATOM 4924 O O . GLY C 1 174 ? 7.840 15.472 27.585 1.00 18.33 995 GLY C O 1
ATOM 4925 N N . SER C 1 175 ? 8.026 14.773 25.438 1.00 15.77 996 SER C N 1
ATOM 4926 C CA . SER C 1 175 ? 7.884 13.350 25.720 1.00 17.12 996 SER C CA 1
ATOM 4927 C C . SER C 1 175 ? 9.175 12.553 25.574 1.00 17.68 996 SER C C 1
ATOM 4928 O O . SER C 1 175 ? 9.161 11.345 25.825 1.00 17.64 996 SER C O 1
ATOM 4931 N N . SER C 1 176 ? 10.282 13.177 25.176 1.00 15.41 997 SER C N 1
ATOM 4932 C CA . SER C 1 176 ? 11.483 12.401 24.891 1.00 14.26 997 SER C CA 1
ATOM 4933 C C . SER C 1 176 ? 12.456 12.307 26.060 1.00 16.73 997 SER C C 1
ATOM 4934 O O . SER C 1 176 ? 13.289 11.388 26.071 1.00 16.95 997 SER C O 1
ATOM 4937 N N . ILE C 1 177 ? 12.388 13.230 27.021 1.00 15.14 998 ILE C N 1
ATOM 4938 C CA . ILE C 1 177 ? 13.390 13.365 28.074 1.00 15.04 998 ILE C CA 1
ATOM 4939 C C . ILE C 1 177 ? 12.689 13.533 29.414 1.00 17.10 998 ILE C C 1
ATOM 4940 O O . ILE C 1 177 ? 11.736 14.314 29.526 1.00 17.08 998 ILE C O 1
ATOM 4945 N N . ASP C 1 178 ? 13.182 12.831 30.439 1.00 15.97 999 ASP C N 1
ATOM 4946 C CA . ASP C 1 178 ? 12.648 12.941 31.796 1.00 15.41 999 ASP C CA 1
ATOM 4947 C C . ASP C 1 178 ? 13.781 13.368 32.726 1.00 17.57 999 ASP C C 1
ATOM 4948 O O . ASP C 1 178 ? 14.657 12.562 33.058 1.00 18.33 999 ASP C O 1
ATOM 4953 N N . CYS C 1 179 ? 13.750 14.629 33.157 1.00 14.55 1000 CYS C N 1
ATOM 4954 C CA . CYS C 1 179 ? 14.765 15.172 34.051 1.00 12.92 1000 CYS C CA 1
ATOM 4955 C C . CYS C 1 179 ? 14.269 15.353 35.479 1.00 16.61 1000 CYS C C 1
ATOM 4956 O O . CYS C 1 179 ? 14.965 15.990 36.279 1.00 17.88 1000 CYS C O 1
ATOM 4959 N N . THR C 1 180 ? 13.099 14.822 35.827 1.00 19.90 1001 THR C N 1
ATOM 4960 C CA . THR C 1 180 ? 12.589 15.000 37.181 1.00 19.08 1001 THR C CA 1
ATOM 4961 C C . THR C 1 180 ? 12.462 13.713 37.989 1.00 20.98 1001 THR C C 1
ATOM 4962 O O . THR C 1 180 ? 12.345 13.793 39.215 1.00 22.00 1001 THR C O 1
ATOM 4966 N N . THR C 1 181 ? 12.507 12.537 37.357 1.00 20.73 1002 THR C N 1
ATOM 4967 C CA . THR C 1 181 ? 12.308 11.303 38.110 1.00 19.54 1002 THR C CA 1
ATOM 4968 C C . THR C 1 181 ? 13.541 10.939 38.928 1.00 21.98 1002 THR C C 1
ATOM 4969 O O . THR C 1 181 ? 13.416 10.488 40.076 1.00 23.15 1002 THR C O 1
ATOM 4973 N N . SER C 1 182 ? 14.730 11.160 38.366 1.00 18.73 1003 SER C N 1
ATOM 4974 C CA . SER C 1 182 ? 16.002 10.799 38.985 1.00 19.41 1003 SER C CA 1
ATOM 4975 C C . SER C 1 182 ? 16.793 12.047 39.345 1.00 17.16 1003 SER C C 1
ATOM 4976 O O . SER C 1 182 ? 17.005 12.910 38.494 1.00 19.74 1003 SER C O 1
ATOM 4979 N N . THR C 1 183 ? 17.266 12.120 40.594 1.00 17.48 1004 THR C N 1
ATOM 4980 C CA . THR C 1 183 ? 18.117 13.238 40.984 1.00 17.30 1004 THR C CA 1
ATOM 4981 C C . THR C 1 183 ? 19.499 13.202 40.348 1.00 17.03 1004 THR C C 1
ATOM 4982 O O . THR C 1 183 ? 20.202 14.217 40.403 1.00 17.42 1004 THR C O 1
ATOM 4986 N N . THR C 1 184 ? 19.915 12.073 39.772 1.00 17.24 1005 THR C N 1
ATOM 4987 C CA . THR C 1 184 ? 21.280 11.919 39.281 1.00 17.37 1005 THR C CA 1
ATOM 4988 C C . THR C 1 184 ? 21.373 11.916 37.765 1.00 19.23 1005 THR C C 1
ATOM 4989 O O . THR C 1 184 ? 22.448 11.638 37.226 1.00 16.71 1005 THR C O 1
ATOM 4993 N N . GLY C 1 185 ? 20.303 12.237 37.056 1.00 15.91 1006 GLY C N 1
ATOM 4994 C CA . GLY C 1 185 ? 20.455 12.342 35.618 1.00 19.79 1006 GLY C CA 1
ATOM 4995 C C . GLY C 1 185 ? 19.135 12.599 34.932 1.00 19.27 1006 GLY C C 1
ATOM 4996 O O . GLY C 1 185 ? 18.079 12.709 35.564 1.00 20.47 1006 GLY C O 1
ATOM 4997 N N . CYS C 1 186 ? 19.223 12.698 33.609 1.00 17.50 1007 CYS C N 1
ATOM 4998 C CA . CYS C 1 186 ? 18.052 12.805 32.750 1.00 16.77 1007 CYS C CA 1
ATOM 4999 C C . CYS C 1 186 ? 17.898 11.491 32.005 1.00 16.26 1007 CYS C C 1
ATOM 5000 O O . CYS C 1 186 ? 18.867 10.987 31.431 1.00 18.65 1007 CYS C O 1
ATOM 5003 N N . ARG C 1 187 ? 16.700 10.921 32.055 1.00 17.03 1008 ARG C N 1
ATOM 5004 C CA . ARG C 1 187 ? 16.437 9.663 31.379 1.00 17.78 1008 ARG C CA 1
ATOM 5005 C C . ARG C 1 187 ? 15.881 9.933 29.988 1.00 17.29 1008 ARG C C 1
ATOM 5006 O O . ARG C 1 187 ? 14.921 10.690 29.826 1.00 19.87 1008 ARG C O 1
ATOM 5014 N N . ILE C 1 188 ? 16.511 9.324 28.989 1.00 16.70 1009 ILE C N 1
ATOM 5015 C CA . ILE C 1 188 ? 16.005 9.341 27.623 1.00 15.52 1009 ILE C CA 1
ATOM 5016 C C . ILE C 1 188 ? 14.834 8.373 27.531 1.00 20.18 1009 ILE C C 1
ATOM 5017 O O . ILE C 1 188 ? 14.970 7.193 27.863 1.00 19.58 1009 ILE C O 1
ATOM 5022 N N . LEU C 1 189 ? 13.675 8.876 27.106 1.00 15.56 1010 LEU C N 1
ATOM 5023 C CA . LEU C 1 189 ? 12.464 8.062 27.009 1.00 19.83 1010 LEU C CA 1
ATOM 5024 C C . LEU C 1 189 ? 12.226 7.508 25.620 1.00 19.62 1010 LEU C C 1
ATOM 5025 O O . LEU C 1 189 ? 11.541 6.489 25.479 1.00 22.00 1010 LEU C O 1
ATOM 5030 N N . LYS C 1 190 ? 12.767 8.159 24.598 1.00 18.52 1011 LYS C N 1
ATOM 5031 C CA . LYS C 1 190 ? 12.595 7.749 23.214 1.00 16.75 1011 LYS C CA 1
ATOM 5032 C C . LYS C 1 190 ? 13.938 7.792 22.511 1.00 18.97 1011 LYS C C 1
ATOM 5033 O O . LYS C 1 190 ? 14.715 8.739 22.695 1.00 17.91 1011 LYS C O 1
ATOM 5039 N N . ALA C 1 191 ? 14.197 6.775 21.688 1.00 18.85 1012 ALA C N 1
ATOM 5040 C CA . ALA C 1 191 ? 15.383 6.801 20.849 1.00 16.01 1012 ALA C CA 1
ATOM 5041 C C . ALA C 1 191 ? 15.387 8.078 20.027 1.00 18.16 1012 ALA C C 1
ATOM 5042 O O . ALA C 1 191 ? 14.360 8.480 19.470 1.00 21.09 1012 ALA C O 1
ATOM 5044 N N . GLY C 1 192 ? 16.548 8.714 19.939 1.00 16.62 1013 GLY C N 1
ATOM 5045 C CA . GLY C 1 192 ? 16.611 9.947 19.164 1.00 16.41 1013 GLY C CA 1
ATOM 5046 C C . GLY C 1 192 ? 18.007 10.522 19.231 1.00 16.66 1013 GLY C C 1
ATOM 5047 O O . GLY C 1 192 ? 18.914 9.912 19.790 1.00 17.55 1013 GLY C O 1
ATOM 5048 N N . THR C 1 193 ? 18.178 11.703 18.629 1.00 15.22 1014 THR C N 1
ATOM 5049 C CA . THR C 1 193 ? 19.460 12.415 18.661 1.00 13.75 1014 THR C CA 1
ATOM 5050 C C . THR C 1 193 ? 19.389 13.563 19.658 1.00 16.30 1014 THR C C 1
ATOM 5051 O O . THR C 1 193 ? 18.418 14.326 19.664 1.00 16.86 1014 THR C O 1
ATOM 5055 N N . TYR C 1 194 ? 20.419 13.691 20.496 1.00 14.30 1015 TYR C N 1
ATOM 5056 C CA . TYR C 1 194 ? 20.399 14.649 21.588 1.00 15.81 1015 TYR C CA 1
ATOM 5057 C C . TYR C 1 194 ? 21.690 15.451 21.600 1.00 16.25 1015 TYR C C 1
ATOM 5058 O O . TYR C 1 194 ? 22.773 14.920 21.301 1.00 15.48 1015 TYR C O 1
ATOM 5067 N N . GLU C 1 195 ? 21.547 16.733 21.952 1.00 13.68 1016 GLU C N 1
ATOM 5068 C CA . GLU C 1 195 ? 22.648 17.676 22.111 1.00 12.28 1016 GLU C CA 1
ATOM 5069 C C . GLU C 1 195 ? 22.689 18.045 23.586 1.00 13.88 1016 GLU C C 1
ATOM 5070 O O . GLU C 1 195 ? 21.680 18.507 24.131 1.00 15.01 1016 GLU C O 1
ATOM 5076 N N . ILE C 1 196 ? 23.840 17.843 24.226 1.00 12.28 1017 ILE C N 1
ATOM 5077 C CA . ILE C 1 196 ? 23.946 17.918 25.679 1.00 13.42 1017 ILE C CA 1
ATOM 5078 C C . ILE C 1 196 ? 25.157 18.754 26.061 1.00 14.04 1017 ILE C C 1
ATOM 5079 O O . ILE C 1 196 ? 26.255 18.532 25.542 1.00 14.31 1017 ILE C O 1
ATOM 5084 N N . ARG C 1 197 ? 24.967 19.697 26.982 1.00 13.43 1018 ARG C N 1
ATOM 5085 C CA . ARG C 1 197 ? 26.098 20.462 27.505 1.00 13.36 1018 ARG C CA 1
ATOM 5086 C C . ARG C 1 197 ? 25.991 20.504 29.014 1.00 15.75 1018 ARG C C 1
ATOM 5087 O O . ARG C 1 197 ? 24.930 20.835 29.560 1.00 13.38 1018 ARG C O 1
ATOM 5095 N N . CYS C 1 198 ? 27.089 20.170 29.684 1.00 13.14 1019 CYS C N 1
ATOM 5096 C CA . CYS C 1 198 ? 27.146 20.174 31.137 1.00 13.92 1019 CYS C CA 1
ATOM 5097 C C . CYS C 1 198 ? 28.258 21.113 31.590 1.00 13.29 1019 CYS C C 1
ATOM 5098 O O . CYS C 1 198 ? 29.362 21.086 31.037 1.00 13.76 1019 CYS C O 1
ATOM 5101 N N . VAL C 1 199 ? 27.975 21.952 32.588 1.00 13.64 1020 VAL C N 1
ATOM 5102 C CA . VAL C 1 199 ? 28.984 22.867 33.117 1.00 13.84 1020 VAL C CA 1
ATOM 5103 C C . VAL C 1 199 ? 28.974 22.818 34.637 1.00 16.26 1020 VAL C C 1
ATOM 5104 O O . VAL C 1 199 ? 27.932 22.599 35.270 1.00 13.41 1020 VAL C O 1
ATOM 5108 N N . GLN C 1 200 ? 30.149 23.057 35.217 1.00 12.89 1021 GLN C N 1
ATOM 5109 C CA . GLN C 1 200 ? 30.235 23.233 36.668 1.00 14.77 1021 GLN C CA 1
ATOM 5110 C C . GLN C 1 200 ? 31.366 24.204 37.006 1.00 14.67 1021 GLN C C 1
ATOM 5111 O O . GLN C 1 200 ? 32.385 24.262 36.313 1.00 14.95 1021 GLN C O 1
ATOM 5117 N N . ARG C 1 201 ? 31.175 24.960 38.094 1.00 14.17 1022 ARG C N 1
ATOM 5118 C CA . ARG C 1 201 ? 32.151 25.948 38.557 1.00 14.65 1022 ARG C CA 1
ATOM 5119 C C . ARG C 1 201 ? 33.306 25.305 39.320 1.00 18.65 1022 ARG C C 1
ATOM 5120 O O . ARG C 1 201 ? 33.112 24.466 40.210 1.00 15.33 1022 ARG C O 1
ATOM 5128 N N . ALA C 1 202 ? 34.510 25.748 39.000 1.00 15.94 1023 ALA C N 1
ATOM 5129 C CA . ALA C 1 202 ? 35.649 25.476 39.863 1.00 15.37 1023 ALA C CA 1
ATOM 5130 C C . ALA C 1 202 ? 35.529 26.199 41.202 1.00 16.27 1023 ALA C C 1
ATOM 5131 O O . ALA C 1 202 ? 35.021 27.323 41.293 1.00 16.86 1023 ALA C O 1
ATOM 5133 N N . GLY C 1 203 ? 36.036 25.546 42.248 1.00 14.70 1024 GLY C N 1
ATOM 5134 C CA . GLY C 1 203 ? 36.171 26.164 43.556 1.00 15.33 1024 GLY C CA 1
ATOM 5135 C C . GLY C 1 203 ? 37.371 27.088 43.633 1.00 14.95 1024 GLY C C 1
ATOM 5136 O O . GLY C 1 203 ? 37.840 27.619 42.619 1.00 16.33 1024 GLY C O 1
ATOM 5137 N N . THR C 1 204 ? 37.902 27.265 44.852 1.00 17.43 1025 THR C N 1
ATOM 5138 C CA . THR C 1 204 ? 38.889 28.308 45.129 1.00 20.60 1025 THR C CA 1
ATOM 5139 C C . THR C 1 204 ? 40.331 27.815 45.195 1.00 19.55 1025 THR C C 1
ATOM 5140 O O . THR C 1 204 ? 41.232 28.622 45.466 1.00 21.56 1025 THR C O 1
ATOM 5144 N N . SER C 1 205 ? 40.580 26.530 44.941 1.00 15.59 1026 SER C N 1
ATOM 5145 C CA . SER C 1 205 ? 41.910 25.951 45.144 1.00 18.02 1026 SER C CA 1
ATOM 5146 C C . SER C 1 205 ? 42.924 26.348 44.077 1.00 24.94 1026 SER C C 1
ATOM 5147 O O . SER C 1 205 ? 44.128 26.359 44.357 1.00 19.97 1026 SER C O 1
ATOM 5150 N N . GLY C 1 206 ? 42.485 26.648 42.860 1.00 16.91 1027 GLY C N 1
ATOM 5151 C CA . GLY C 1 206 ? 43.411 26.816 41.759 1.00 18.34 1027 GLY C CA 1
ATOM 5152 C C . GLY C 1 206 ? 43.914 25.524 41.152 1.00 18.79 1027 GLY C C 1
ATOM 5153 O O . GLY C 1 206 ? 44.765 25.571 40.246 1.00 20.63 1027 GLY C O 1
ATOM 5154 N N . ASN C 1 207 ? 43.429 24.373 41.617 1.00 17.71 1028 ASN C N 1
ATOM 5155 C CA . ASN C 1 207 ? 43.759 23.088 41.018 1.00 17.75 1028 ASN C CA 1
ATOM 5156 C C . ASN C 1 207 ? 42.950 22.852 39.739 1.00 17.87 1028 ASN C C 1
ATOM 5157 O O . ASN C 1 207 ? 41.837 23.354 39.566 1.00 18.68 1028 ASN C O 1
ATOM 5162 N N . SER C 1 208 ? 43.512 22.047 38.848 1.00 18.03 1029 SER C N 1
ATOM 5163 C CA . SER C 1 208 ? 42.826 21.730 37.600 1.00 15.41 1029 SER C CA 1
ATOM 5164 C C . SER C 1 208 ? 41.640 20.807 37.883 1.00 18.84 1029 SER C C 1
ATOM 5165 O O . SER C 1 208 ? 41.797 19.764 38.533 1.00 19.80 1029 SER C O 1
ATOM 5168 N N . VAL C 1 209 ? 40.445 21.187 37.405 1.00 16.12 1030 VAL C N 1
ATOM 5169 C CA . VAL C 1 209 ? 39.255 20.363 37.598 1.00 14.94 1030 VAL C CA 1
ATOM 5170 C C . VAL C 1 209 ? 38.525 20.185 36.273 1.00 14.31 1030 VAL C C 1
ATOM 5171 O O . VAL C 1 209 ? 38.682 20.973 35.335 1.00 15.31 1030 VAL C O 1
ATOM 5175 N N . TYR C 1 210 ? 37.696 19.138 36.219 1.00 13.98 1031 TYR C N 1
ATOM 5176 C CA . TYR C 1 210 ? 36.843 18.927 35.057 1.00 14.84 1031 TYR C CA 1
ATOM 5177 C C . TYR C 1 210 ? 35.641 18.073 35.437 1.00 13.04 1031 TYR C C 1
ATOM 5178 O O . TYR C 1 210 ? 35.621 17.417 36.482 1.00 13.77 1031 TYR C O 1
ATOM 5187 N N . VAL C 1 211 ? 34.610 18.137 34.589 1.00 15.43 1032 VAL C N 1
ATOM 5188 C CA . VAL C 1 211 ? 33.480 17.221 34.652 1.00 15.90 1032 VAL C CA 1
ATOM 5189 C C . VAL C 1 211 ? 33.324 16.559 33.290 1.00 16.46 1032 VAL C C 1
ATOM 5190 O O . VAL C 1 211 ? 33.903 16.989 32.291 1.00 15.02 1032 VAL C O 1
ATOM 5194 N N . GLY C 1 212 ? 32.533 15.497 33.263 1.00 15.00 1033 GLY C N 1
ATOM 5195 C CA . GLY C 1 212 ? 32.239 14.822 32.011 1.00 16.52 1033 GLY C CA 1
ATOM 5196 C C . GLY C 1 212 ? 30.820 14.300 32.014 1.00 15.88 1033 GLY C C 1
ATOM 5197 O O . GLY C 1 212 ? 30.271 13.954 33.067 1.00 15.11 1033 GLY C O 1
ATOM 5198 N N . ILE C 1 213 ? 30.222 14.255 30.811 1.00 13.79 1034 ILE C N 1
ATOM 5199 C CA . ILE C 1 213 ? 28.933 13.604 30.586 1.00 12.72 1034 ILE C CA 1
ATOM 5200 C C . ILE C 1 213 ? 29.145 12.104 30.476 1.00 16.04 1034 ILE C C 1
ATOM 5201 O O . ILE C 1 213 ? 30.128 11.651 29.878 1.00 17.47 1034 ILE C O 1
ATOM 5206 N N . ALA C 1 214 ? 28.205 11.319 31.006 1.00 14.01 1035 ALA C N 1
ATOM 5207 C CA . ALA C 1 214 ? 28.368 9.873 30.976 1.00 14.17 1035 ALA C CA 1
ATOM 5208 C C . ALA C 1 214 ? 27.017 9.189 30.837 1.00 15.83 1035 ALA C C 1
ATOM 5209 O O . ALA C 1 214 ? 25.961 9.798 31.033 1.00 15.63 1035 ALA C O 1
ATOM 5211 N N . LEU C 1 215 ? 27.076 7.909 30.481 1.00 15.36 1036 LEU C N 1
ATOM 5212 C CA . LEU C 1 215 ? 25.909 7.029 30.433 1.00 15.90 1036 LEU C CA 1
ATOM 5213 C C . LEU C 1 215 ? 25.879 6.286 31.758 1.00 18.14 1036 LEU C C 1
ATOM 5214 O O . LEU C 1 215 ? 26.597 5.302 31.950 1.00 18.99 1036 LEU C O 1
ATOM 5219 N N . ASN C 1 216 ? 25.062 6.775 32.687 1.00 16.70 1037 ASN C N 1
ATOM 5220 C CA . ASN C 1 216 ? 24.993 6.205 34.030 1.00 18.38 1037 ASN C CA 1
ATOM 5221 C C . ASN C 1 216 ? 26.388 6.077 34.638 1.00 15.24 1037 ASN C C 1
ATOM 5222 O O . ASN C 1 216 ? 26.751 5.047 35.214 1.00 18.89 1037 ASN C O 1
ATOM 5227 N N . GLY C 1 217 ? 27.176 7.146 34.510 1.00 15.30 1038 GLY C N 1
ATOM 5228 C CA . GLY C 1 217 ? 28.508 7.196 35.082 1.00 19.63 1038 GLY C CA 1
ATOM 5229 C C . GLY C 1 217 ? 29.588 6.583 34.228 1.00 17.18 1038 GLY C C 1
ATOM 5230 O O . GLY C 1 217 ? 30.777 6.729 34.551 1.00 16.63 1038 GLY C O 1
ATOM 5231 N N . ASP C 1 218 ? 29.224 5.922 33.137 1.00 17.32 1039 ASP C N 1
ATOM 5232 C CA . ASP C 1 218 ? 30.179 5.289 32.240 1.00 20.19 1039 ASP C CA 1
ATOM 5233 C C . ASP C 1 218 ? 30.495 6.299 31.145 1.00 18.36 1039 ASP C C 1
ATOM 5234 O O . ASP C 1 218 ? 29.710 6.491 30.212 1.00 18.33 1039 ASP C O 1
ATOM 5239 N N . ARG C 1 219 ? 31.629 6.986 31.294 1.00 20.23 1040 ARG C N 1
ATOM 5240 C CA . ARG C 1 219 ? 32.048 7.955 30.288 1.00 15.49 1040 ARG C CA 1
ATOM 5241 C C . ARG C 1 219 ? 32.437 7.257 28.987 1.00 13.55 1040 ARG C C 1
ATOM 5242 O O . ARG C 1 219 ? 32.081 7.718 27.893 1.00 17.17 1040 ARG C O 1
ATOM 5250 N N . THR C 1 220 ? 33.169 6.142 29.091 1.00 15.46 1041 THR C N 1
ATOM 5251 C CA . THR C 1 220 ? 33.671 5.447 27.905 1.00 15.87 1041 THR C CA 1
ATOM 5252 C C . THR C 1 220 ? 32.539 4.982 26.993 1.00 18.26 1041 THR C C 1
ATOM 5253 O O . THR C 1 220 ? 32.693 4.946 25.763 1.00 18.25 1041 THR C O 1
ATOM 5257 N N . ALA C 1 221 ? 31.398 4.612 27.576 1.00 17.81 1042 ALA C N 1
ATOM 5258 C CA . ALA C 1 221 ? 30.263 4.166 26.774 1.00 18.89 1042 ALA C CA 1
ATOM 5259 C C . ALA C 1 221 ? 29.842 5.213 25.754 1.00 22.17 1042 ALA C C 1
ATOM 5260 O O . ALA C 1 221 ? 29.358 4.861 24.671 1.00 21.54 1042 ALA C O 1
ATOM 5262 N N . LEU C 1 222 ? 29.990 6.495 26.085 1.00 19.37 1043 LEU C N 1
ATOM 5263 C CA . LEU C 1 222 ? 29.704 7.535 25.102 1.00 19.96 1043 LEU C CA 1
ATOM 5264 C C . LEU C 1 222 ? 30.947 7.920 24.317 1.00 19.75 1043 LEU C C 1
ATOM 5265 O O . LEU C 1 222 ? 30.913 7.977 23.083 1.00 16.83 1043 LEU C O 1
ATOM 5270 N N . GLU C 1 223 ? 32.051 8.161 25.028 1.00 16.72 1044 GLU C N 1
ATOM 5271 C CA . GLU C 1 223 ? 33.245 8.717 24.405 1.00 17.41 1044 GLU C CA 1
ATOM 5272 C C . GLU C 1 223 ? 33.812 7.816 23.312 1.00 19.54 1044 GLU C C 1
ATOM 5273 O O . GLU C 1 223 ? 34.354 8.320 22.315 1.00 21.03 1044 GLU C O 1
ATOM 5279 N N . SER C 1 224 ? 33.715 6.492 23.478 1.00 18.16 1045 SER C N 1
ATOM 5280 C CA . SER C 1 224 ? 34.327 5.543 22.551 1.00 22.11 1045 SER C CA 1
ATOM 5281 C C . SER C 1 224 ? 33.549 5.382 21.251 1.00 19.07 1045 SER C C 1
ATOM 5282 O O . SER C 1 224 ? 34.021 4.667 20.356 1.00 19.37 1045 SER C O 1
ATOM 5285 N N . ARG C 1 225 ? 32.386 6.016 21.116 1.00 17.60 1046 ARG C N 1
ATOM 5286 C CA . ARG C 1 225 ? 31.535 5.788 19.955 1.00 17.25 1046 ARG C CA 1
ATOM 5287 C C . ARG C 1 225 ? 31.987 6.635 18.772 1.00 20.48 1046 ARG C C 1
ATOM 5288 O O . ARG C 1 225 ? 32.299 7.816 18.924 1.00 20.50 1046 ARG C O 1
ATOM 5296 N N A ASN C 1 226 ? 31.999 6.024 17.580 0.61 20.21 1047 ASN C N 1
ATOM 5297 N N B ASN C 1 226 ? 32.010 6.024 17.588 0.39 20.26 1047 ASN C N 1
ATOM 5298 C CA A ASN C 1 226 ? 32.443 6.728 16.380 0.61 22.81 1047 ASN C CA 1
ATOM 5299 C CA B ASN C 1 226 ? 32.443 6.724 16.384 0.39 22.81 1047 ASN C CA 1
ATOM 5300 C C A ASN C 1 226 ? 31.341 7.554 15.735 0.61 21.20 1047 ASN C C 1
ATOM 5301 C C B ASN C 1 226 ? 31.347 7.568 15.750 0.39 21.19 1047 ASN C C 1
ATOM 5302 O O A ASN C 1 226 ? 31.603 8.216 14.725 0.61 19.43 1047 ASN C O 1
ATOM 5303 O O B ASN C 1 226 ? 31.623 8.270 14.772 0.39 19.52 1047 ASN C O 1
ATOM 5312 N N . ASP C 1 227 ? 30.123 7.520 16.271 1.00 18.18 1048 ASP C N 1
ATOM 5313 C CA . ASP C 1 227 ? 29.009 8.266 15.703 1.00 17.93 1048 ASP C CA 1
ATOM 5314 C C . ASP C 1 227 ? 28.582 9.431 16.589 1.00 15.19 1048 ASP C C 1
ATOM 5315 O O . ASP C 1 227 ? 27.486 9.966 16.404 1.00 17.31 1048 ASP C O 1
ATOM 5320 N N . VAL C 1 228 ? 29.418 9.837 17.553 1.00 15.21 1049 VAL C N 1
ATOM 5321 C CA . VAL C 1 228 ? 29.048 10.914 18.464 1.00 14.83 1049 VAL C CA 1
ATOM 5322 C C . VAL C 1 228 ? 30.187 11.916 18.609 1.00 16.62 1049 VAL C C 1
ATOM 5323 O O . VAL C 1 228 ? 31.357 11.622 18.343 1.00 17.13 1049 VAL C O 1
ATOM 5327 N N . LEU C 1 229 ? 29.816 13.111 19.067 1.00 15.44 1050 LEU C N 1
ATOM 5328 C CA . LEU C 1 229 ? 30.748 14.064 19.642 1.00 16.37 1050 LEU C CA 1
ATOM 5329 C C . LEU C 1 229 ? 30.724 13.881 21.152 1.00 16.32 1050 LEU C C 1
ATOM 5330 O O . LEU C 1 229 ? 29.641 13.834 21.751 1.00 15.14 1050 LEU C O 1
ATOM 5335 N N . TRP C 1 230 ? 31.912 13.767 21.755 1.00 13.95 1051 TRP C N 1
ATOM 5336 C CA . TRP C 1 230 ? 32.073 13.820 23.206 1.00 12.30 1051 TRP C CA 1
ATOM 5337 C C . TRP C 1 230 ? 33.336 14.608 23.504 1.00 15.22 1051 TRP C C 1
ATOM 5338 O O . TRP C 1 230 ? 34.404 14.270 22.983 1.00 17.55 1051 TRP C O 1
ATOM 5349 N N . ASN C 1 231 ? 33.234 15.635 24.347 1.00 14.67 1052 ASN C N 1
ATOM 5350 C CA . ASN C 1 231 ? 34.449 16.362 24.723 1.00 13.93 1052 ASN C CA 1
ATOM 5351 C C . ASN C 1 231 ? 34.329 16.901 26.145 1.00 13.42 1052 ASN C C 1
ATOM 5352 O O . ASN C 1 231 ? 33.254 16.869 26.755 1.00 15.17 1052 ASN C O 1
ATOM 5357 N N . HIS C 1 232 ? 35.453 17.405 26.671 1.00 13.32 1053 HIS C N 1
ATOM 5358 C CA . HIS C 1 232 ? 35.428 18.137 27.934 1.00 15.87 1053 HIS C CA 1
ATOM 5359 C C . HIS C 1 232 ? 36.691 18.979 28.052 1.00 19.30 1053 HIS C C 1
ATOM 5360 O O . HIS C 1 232 ? 37.726 18.665 27.457 1.00 14.70 1053 HIS C O 1
ATOM 5367 N N . SER C 1 233 ? 36.599 20.030 28.866 1.00 13.34 1054 SER C N 1
ATOM 5368 C CA . SER C 1 233 ? 37.719 20.926 29.160 1.00 11.51 1054 SER C CA 1
ATOM 5369 C C . SER C 1 233 ? 38.132 20.830 30.627 1.00 13.34 1054 SER C C 1
ATOM 5370 O O . SER C 1 233 ? 37.412 20.294 31.476 1.00 14.99 1054 SER C O 1
ATOM 5373 N N . HIS C 1 234 ? 39.310 21.372 30.907 1.00 14.97 1055 HIS C N 1
ATOM 5374 C CA . HIS C 1 234 ? 39.768 21.649 32.262 1.00 13.41 1055 HIS C CA 1
ATOM 5375 C C . HIS C 1 234 ? 39.619 23.135 32.541 1.00 13.00 1055 HIS C C 1
ATOM 5376 O O . HIS C 1 234 ? 39.676 23.969 31.637 1.00 14.52 1055 HIS C O 1
ATOM 5383 N N . THR C 1 235 ? 39.498 23.468 33.822 1.00 13.85 1056 THR C N 1
ATOM 5384 C CA . THR C 1 235 ? 39.623 24.856 34.230 1.00 15.22 1056 THR C CA 1
ATOM 5385 C C . THR C 1 235 ? 40.199 24.885 35.643 1.00 14.77 1056 THR C C 1
ATOM 5386 O O . THR C 1 235 ? 40.236 23.867 36.335 1.00 16.80 1056 THR C O 1
ATOM 5390 N N . ALA C 1 236 ? 40.659 26.059 36.060 1.00 14.76 1057 ALA C N 1
ATOM 5391 C CA . ALA C 1 236 ? 41.110 26.234 37.439 1.00 14.90 1057 ALA C CA 1
ATOM 5392 C C . ALA C 1 236 ? 40.622 27.519 38.089 1.00 18.06 1057 ALA C C 1
ATOM 5393 O O . ALA C 1 236 ? 40.491 27.548 39.318 1.00 16.93 1057 ALA C O 1
ATOM 5395 N N . TYR C 1 237 ? 40.328 28.572 37.330 1.00 16.06 1058 TYR C N 1
ATOM 5396 C CA . TYR C 1 237 ? 39.963 29.844 37.945 1.00 16.92 1058 TYR C CA 1
ATOM 5397 C C . TYR C 1 237 ? 38.647 29.737 38.717 1.00 14.74 1058 TYR C C 1
ATOM 5398 O O . TYR C 1 237 ? 37.685 29.119 38.262 1.00 15.63 1058 TYR C O 1
ATOM 5407 N N . SER C 1 238 ? 38.606 30.347 39.899 1.00 18.93 1059 SER C N 1
ATOM 5408 C CA . SER C 1 238 ? 37.432 30.231 40.758 1.00 17.78 1059 SER C CA 1
ATOM 5409 C C . SER C 1 238 ? 36.192 30.811 40.070 1.00 16.68 1059 SER C C 1
ATOM 5410 O O . SER C 1 238 ? 36.196 31.948 39.586 1.00 16.37 1059 SER C O 1
ATOM 5413 N N . GLY C 1 239 ? 35.123 30.016 40.008 1.00 15.08 1060 GLY C N 1
ATOM 5414 C CA . GLY C 1 239 ? 33.898 30.464 39.373 1.00 13.07 1060 GLY C CA 1
ATOM 5415 C C . GLY C 1 239 ? 33.860 30.290 37.872 1.00 14.42 1060 GLY C C 1
ATOM 5416 O O . GLY C 1 239 ? 32.812 30.538 37.260 1.00 14.42 1060 GLY C O 1
ATOM 5417 N N . SER C 1 240 ? 34.980 29.861 37.310 1.00 13.71 1061 SER C N 1
ATOM 5418 C CA . SER C 1 240 ? 35.025 29.534 35.869 1.00 11.80 1061 SER C CA 1
ATOM 5419 C C . SER C 1 240 ? 34.358 28.173 35.659 1.00 15.09 1061 SER C C 1
ATOM 5420 O O . SER C 1 240 ? 34.212 27.402 36.604 1.00 14.37 1061 SER C O 1
ATOM 5423 N N . TYR C 1 241 ? 33.991 27.913 34.415 1.00 14.31 1062 TYR C N 1
ATOM 5424 C CA . TYR C 1 241 ? 33.330 26.629 34.140 1.00 14.15 1062 TYR C CA 1
ATOM 5425 C C . TYR C 1 241 ? 34.223 25.605 33.452 1.00 13.96 1062 TYR C C 1
ATOM 5426 O O . TYR C 1 241 ? 35.027 25.991 32.595 1.00 16.23 1062 TYR C O 1
ATOM 5435 N N . THR C 1 242 ? 34.120 24.362 33.899 1.00 14.41 1063 THR C N 1
ATOM 5436 C CA . THR C 1 242 ? 34.647 23.239 33.107 1.00 12.54 1063 THR C CA 1
ATOM 5437 C C . THR C 1 242 ? 33.406 22.761 32.346 1.00 15.30 1063 THR C C 1
ATOM 5438 O O . THR C 1 242 ? 32.329 22.778 32.933 1.00 15.40 1063 THR C O 1
ATOM 5442 N N . GLU C 1 243 ? 33.573 22.419 31.077 1.00 13.50 1064 GLU C N 1
ATOM 5443 C CA . GLU C 1 243 ? 32.402 22.020 30.275 1.00 11.37 1064 GLU C CA 1
ATOM 5444 C C . GLU C 1 243 ? 32.612 20.648 29.644 1.00 15.01 1064 GLU C C 1
ATOM 5445 O O . GLU C 1 243 ? 33.748 20.254 29.429 1.00 14.90 1064 GLU C O 1
ATOM 5451 N N . SER C 1 244 ? 31.500 19.946 29.456 1.00 13.67 1065 SER C N 1
ATOM 5452 C CA . SER C 1 244 ? 31.543 18.712 28.691 1.00 14.43 1065 SER C CA 1
ATOM 5453 C C . SER C 1 244 ? 30.367 18.744 27.727 1.00 14.29 1065 SER C C 1
ATOM 5454 O O . SER C 1 244 ? 29.305 19.278 28.057 1.00 14.88 1065 SER C O 1
ATOM 5457 N N . ASN C 1 245 ? 30.573 18.216 26.525 1.00 13.07 1066 ASN C N 1
ATOM 5458 C CA . ASN C 1 245 ? 29.562 18.253 25.480 1.00 15.11 1066 ASN C CA 1
ATOM 5459 C C . ASN C 1 245 ? 29.378 16.870 24.879 1.00 15.05 1066 ASN C C 1
ATOM 5460 O O . ASN C 1 245 ? 30.317 16.073 24.807 1.00 14.48 1066 ASN C O 1
ATOM 5465 N N . PHE C 1 246 ? 28.146 16.611 24.435 1.00 14.32 1067 PHE C N 1
ATOM 5466 C CA . PHE C 1 246 ? 27.798 15.398 23.705 1.00 14.75 1067 PHE C CA 1
ATOM 5467 C C . PHE C 1 246 ? 26.823 15.719 22.584 1.00 15.09 1067 PHE C C 1
ATOM 5468 O O . PHE C 1 246 ? 25.932 16.553 22.744 1.00 14.98 1067 PHE C O 1
ATOM 5476 N N A MET C 1 247 ? 27.002 15.067 21.443 0.21 14.18 1068 MET C N 1
ATOM 5477 N N B MET C 1 247 ? 26.988 15.038 21.454 0.79 14.12 1068 MET C N 1
ATOM 5478 C CA A MET C 1 247 ? 26.009 15.143 20.376 0.21 13.81 1068 MET C CA 1
ATOM 5479 C CA B MET C 1 247 ? 26.038 15.149 20.351 0.79 13.73 1068 MET C CA 1
ATOM 5480 C C A MET C 1 247 ? 25.919 13.794 19.694 0.21 14.62 1068 MET C C 1
ATOM 5481 C C B MET C 1 247 ? 25.927 13.774 19.724 0.79 14.58 1068 MET C C 1
ATOM 5482 O O A MET C 1 247 ? 26.928 13.278 19.203 0.21 16.24 1068 MET C O 1
ATOM 5483 O O B MET C 1 247 ? 26.945 13.197 19.335 0.79 16.31 1068 MET C O 1
ATOM 5492 N N . GLY C 1 248 ? 24.724 13.231 19.661 1.00 16.04 1069 GLY C N 1
ATOM 5493 C CA . GLY C 1 248 ? 24.558 11.951 19.007 1.00 16.92 1069 GLY C CA 1
ATOM 5494 C C . GLY C 1 248 ? 23.307 11.240 19.466 1.00 15.13 1069 GLY C C 1
ATOM 5495 O O . GLY C 1 248 ? 22.539 11.745 20.280 1.00 15.31 1069 GLY C O 1
ATOM 5496 N N . THR C 1 249 ? 23.122 10.041 18.916 1.00 13.97 1070 THR C N 1
ATOM 5497 C CA . THR C 1 249 ? 21.934 9.258 19.223 1.00 13.23 1070 THR C CA 1
ATOM 5498 C C . THR C 1 249 ? 22.060 8.567 20.572 1.00 14.99 1070 THR C C 1
ATOM 5499 O O . THR C 1 249 ? 23.149 8.189 21.019 1.00 16.54 1070 THR C O 1
ATOM 5503 N N . LEU C 1 250 ? 20.915 8.417 21.217 1.00 14.55 1071 LEU C N 1
ATOM 5504 C CA . LEU C 1 250 ? 20.779 7.710 22.472 1.00 15.70 1071 LEU C CA 1
ATOM 5505 C C . LEU C 1 250 ? 19.548 6.819 22.380 1.00 17.33 1071 LEU C C 1
ATOM 5506 O O . LEU C 1 250 ? 18.674 7.007 21.515 1.00 16.36 1071 LEU C O 1
ATOM 5511 N N . SER C 1 251 ? 19.495 5.855 23.299 1.00 18.26 1072 SER C N 1
ATOM 5512 C CA . SER C 1 251 ? 18.466 4.826 23.329 1.00 18.17 1072 SER C CA 1
ATOM 5513 C C . SER C 1 251 ? 17.483 5.065 24.468 1.00 18.84 1072 SER C C 1
ATOM 5514 O O . SER C 1 251 ? 17.827 5.647 25.503 1.00 18.42 1072 SER C O 1
ATOM 5517 N N . ALA C 1 252 ? 16.250 4.601 24.263 1.00 19.46 1073 ALA C N 1
ATOM 5518 C CA . ALA C 1 252 ? 15.256 4.651 25.321 1.00 18.63 1073 ALA C CA 1
ATOM 5519 C C . ALA C 1 252 ? 15.791 3.973 26.579 1.00 17.33 1073 ALA C C 1
ATOM 5520 O O . ALA C 1 252 ? 16.390 2.894 26.515 1.00 18.68 1073 ALA C O 1
ATOM 5522 N N . ASN C 1 253 ? 15.588 4.621 27.722 1.00 16.54 1074 ASN C N 1
ATOM 5523 C CA . ASN C 1 253 ? 15.963 4.201 29.067 1.00 22.81 1074 ASN C CA 1
ATOM 5524 C C . ASN C 1 253 ? 17.399 4.576 29.422 1.00 20.04 1074 ASN C C 1
ATOM 5525 O O . ASN C 1 253 ? 17.807 4.330 30.563 1.00 19.46 1074 ASN C O 1
ATOM 5530 N N . ASP C 1 254 ? 18.182 5.132 28.499 1.00 18.12 1075 ASP C N 1
ATOM 5531 C CA . ASP C 1 254 ? 19.504 5.644 28.856 1.00 16.39 1075 ASP C CA 1
ATOM 5532 C C . ASP C 1 254 ? 19.383 6.721 29.923 1.00 16.74 1075 ASP C C 1
ATOM 5533 O O . ASP C 1 254 ? 18.563 7.635 29.806 1.00 21.97 1075 ASP C O 1
ATOM 5538 N N . LEU C 1 255 ? 20.220 6.641 30.952 1.00 15.75 1076 LEU C N 1
ATOM 5539 C CA . LEU C 1 255 ? 20.288 7.683 31.972 1.00 16.69 1076 LEU C CA 1
ATOM 5540 C C . LEU C 1 255 ? 21.563 8.483 31.753 1.00 16.53 1076 LEU C C 1
ATOM 5541 O O . LEU C 1 255 ? 22.660 7.948 31.912 1.00 18.12 1076 LEU C O 1
ATOM 5546 N N . ILE C 1 256 ? 21.423 9.753 31.387 1.00 16.94 1077 ILE C N 1
ATOM 5547 C CA . ILE C 1 256 ? 22.580 10.608 31.150 1.00 16.70 1077 ILE C CA 1
ATOM 5548 C C . ILE C 1 256 ? 22.933 11.348 32.433 1.00 17.58 1077 ILE C C 1
ATOM 5549 O O . ILE C 1 256 ? 22.082 12.010 33.039 1.00 16.48 1077 ILE C O 1
ATOM 5554 N N . THR C 1 257 ? 24.200 11.258 32.830 1.00 15.13 1078 THR C N 1
ATOM 5555 C CA . THR C 1 257 ? 24.699 11.850 34.067 1.00 14.62 1078 THR C CA 1
ATOM 5556 C C . THR C 1 257 ? 25.836 12.802 33.729 1.00 14.44 1078 THR C C 1
ATOM 5557 O O . THR C 1 257 ? 26.322 12.833 32.597 1.00 16.31 1078 THR C O 1
ATOM 5561 N N . CYS C 1 258 ? 26.288 13.566 34.726 1.00 12.81 1079 CYS C N 1
ATOM 5562 C CA . CYS C 1 258 ? 27.471 14.398 34.525 1.00 13.38 1079 CYS C CA 1
ATOM 5563 C C . CYS C 1 258 ? 28.105 14.713 35.864 1.00 17.96 1079 CYS C C 1
ATOM 5564 O O . CYS C 1 258 ? 27.397 15.014 36.832 1.00 15.20 1079 CYS C O 1
ATOM 5567 N N . GLY C 1 259 ? 29.432 14.666 35.909 1.00 15.37 1080 GLY C N 1
ATOM 5568 C CA . GLY C 1 259 ? 30.108 15.058 37.135 1.00 16.91 1080 GLY C CA 1
ATOM 5569 C C . GLY C 1 259 ? 31.608 14.878 37.059 1.00 14.06 1080 GLY C C 1
ATOM 5570 O O . GLY C 1 259 ? 32.175 14.577 36.007 1.00 15.93 1080 GLY C O 1
ATOM 5571 N N . ALA C 1 260 ? 32.238 15.074 38.220 1.00 17.19 1081 ALA C N 1
ATOM 5572 C CA . ALA C 1 260 ? 33.679 14.957 38.340 1.00 17.88 1081 ALA C CA 1
ATOM 5573 C C . ALA C 1 260 ? 34.132 13.518 38.103 1.00 15.81 1081 ALA C C 1
ATOM 5574 O O . ALA C 1 260 ? 33.391 12.568 38.369 1.00 17.63 1081 ALA C O 1
ATOM 5576 N N . PRO C 1 261 ? 35.375 13.336 37.653 1.00 17.00 1082 PRO C N 1
ATOM 5577 C CA . PRO C 1 261 ? 35.859 11.983 37.339 1.00 17.66 1082 PRO C CA 1
ATOM 5578 C C . PRO C 1 261 ? 36.137 11.125 38.553 1.00 20.93 1082 PRO C C 1
ATOM 5579 O O . PRO C 1 261 ? 36.197 9.898 38.411 1.00 22.07 1082 PRO C O 1
ATOM 5583 N N . VAL C 1 262 ? 36.317 11.717 39.732 1.00 17.37 1083 VAL C N 1
ATOM 5584 C CA . VAL C 1 262 ? 36.782 10.963 40.891 1.00 21.10 1083 VAL C CA 1
ATOM 5585 C C . VAL C 1 262 ? 36.465 11.760 42.148 1.00 20.46 1083 VAL C C 1
ATOM 5586 O O . VAL C 1 262 ? 36.431 12.994 42.124 1.00 18.54 1083 VAL C O 1
ATOM 5590 N N . ASN C 1 263 ? 36.235 11.043 43.262 1.00 20.28 1084 ASN C N 1
ATOM 5591 C CA . ASN C 1 263 ? 35.733 11.683 44.474 1.00 20.20 1084 ASN C CA 1
ATOM 5592 C C . ASN C 1 263 ? 36.694 12.748 45.012 1.00 20.97 1084 ASN C C 1
ATOM 5593 O O . ASN C 1 263 ? 36.248 13.781 45.528 1.00 21.24 1084 ASN C O 1
ATOM 5598 N N . THR C 1 264 ? 38.007 12.519 44.900 1.00 23.02 1085 THR C N 1
ATOM 5599 C CA . THR C 1 264 ? 38.973 13.462 45.459 1.00 28.07 1085 THR C CA 1
ATOM 5600 C C . THR C 1 264 ? 38.898 14.831 44.796 1.00 24.23 1085 THR C C 1
ATOM 5601 O O . THR C 1 264 ? 39.357 15.819 45.385 1.00 25.41 1085 THR C O 1
ATOM 5605 N N . MET C 1 265 ? 38.340 14.915 43.589 1.00 20.74 1086 MET C N 1
ATOM 5606 C CA . MET C 1 265 ? 38.239 16.195 42.914 1.00 20.81 1086 MET C CA 1
ATOM 5607 C C . MET C 1 265 ? 37.030 16.994 43.387 1.00 22.97 1086 MET C C 1
ATOM 5608 O O . MET C 1 265 ? 36.963 18.203 43.131 1.00 20.84 1086 MET C O 1
ATOM 5613 N N . ALA C 1 266 ? 36.092 16.355 44.092 1.00 22.24 1087 ALA C N 1
ATOM 5614 C CA . ALA C 1 266 ? 34.895 17.068 44.523 1.00 22.16 1087 ALA C CA 1
ATOM 5615 C C . ALA C 1 266 ? 35.241 18.231 45.445 1.00 22.08 1087 ALA C C 1
ATOM 5616 O O . ALA C 1 266 ? 34.572 19.271 45.421 1.00 23.03 1087 ALA C O 1
ATOM 5618 N N . ALA C 1 267 ? 36.285 18.081 46.261 1.00 20.86 1088 ALA C N 1
ATOM 5619 C CA . ALA C 1 267 ? 36.670 19.159 47.167 1.00 21.48 1088 ALA C CA 1
ATOM 5620 C C . ALA C 1 267 ? 37.044 20.431 46.423 1.00 20.10 1088 ALA C C 1
ATOM 5621 O O . ALA C 1 267 ? 37.073 21.505 47.032 1.00 21.03 1088 ALA C O 1
ATOM 5623 N N . ASP C 1 268 ? 37.329 20.334 45.126 1.00 18.42 1089 ASP C N 1
ATOM 5624 C CA . ASP C 1 268 ? 37.788 21.470 44.344 1.00 17.98 1089 ASP C CA 1
ATOM 5625 C C . ASP C 1 268 ? 36.733 22.005 43.383 1.00 15.61 1089 ASP C C 1
ATOM 5626 O O . ASP C 1 268 ? 37.019 22.941 42.626 1.00 17.96 1089 ASP C O 1
ATOM 5631 N N . LEU C 1 269 ? 35.529 21.426 43.372 1.00 18.00 1090 LEU C N 1
ATOM 5632 C CA . LEU C 1 269 ? 34.412 21.924 42.584 1.00 17.04 1090 LEU C CA 1
ATOM 5633 C C . LEU C 1 269 ? 33.385 22.539 43.530 1.00 16.26 1090 LEU C C 1
ATOM 5634 O O . LEU C 1 269 ? 33.377 22.255 44.727 1.00 18.77 1090 LEU C O 1
ATOM 5639 N N . VAL C 1 270 ? 32.523 23.403 42.997 1.00 14.35 1091 VAL C N 1
ATOM 5640 C CA . VAL C 1 270 ? 31.471 24.021 43.807 1.00 14.41 1091 VAL C CA 1
ATOM 5641 C C . VAL C 1 270 ? 30.200 23.187 43.756 1.00 14.98 1091 VAL C C 1
ATOM 5642 O O . VAL C 1 270 ? 29.638 22.950 42.687 1.00 16.24 1091 VAL C O 1
ATOM 5646 N N . TYR C 1 271 ? 29.711 22.787 44.921 1.00 14.50 1092 TYR C N 1
ATOM 5647 C CA . TYR C 1 271 ? 28.431 22.096 45.031 1.00 15.27 1092 TYR C CA 1
ATOM 5648 C C . TYR C 1 271 ? 27.490 22.978 45.840 1.00 18.51 1092 TYR C C 1
ATOM 5649 O O . TYR C 1 271 ? 27.743 23.236 47.020 1.00 17.37 1092 TYR C O 1
ATOM 5658 N N . ALA C 1 272 ? 26.412 23.443 45.207 1.00 15.99 1093 ALA C N 1
ATOM 5659 C CA . ALA C 1 272 ? 25.446 24.319 45.868 1.00 14.81 1093 ALA C CA 1
ATOM 5660 C C . ALA C 1 272 ? 24.213 24.375 44.982 1.00 17.17 1093 ALA C C 1
ATOM 5661 O O . ALA C 1 272 ? 24.228 23.902 43.844 1.00 19.94 1093 ALA C O 1
ATOM 5663 N N . VAL C 1 273 ? 23.149 24.978 45.505 1.00 16.06 1094 VAL C N 1
ATOM 5664 C CA . VAL C 1 273 ? 21.846 24.908 44.834 1.00 15.24 1094 VAL C CA 1
ATOM 5665 C C . VAL C 1 273 ? 21.740 25.827 43.613 1.00 15.95 1094 VAL C C 1
ATOM 5666 O O . VAL C 1 273 ? 21.188 25.396 42.588 1.00 16.38 1094 VAL C O 1
ATOM 5670 N N . PRO C 1 274 ? 22.203 27.083 43.647 1.00 18.15 1095 PRO C N 1
ATOM 5671 C CA . PRO C 1 274 ? 21.973 27.967 42.488 1.00 16.59 1095 PRO C CA 1
ATOM 5672 C C . PRO C 1 274 ? 22.485 27.375 41.177 1.00 16.63 1095 PRO C C 1
ATOM 5673 O O . PRO C 1 274 ? 23.580 26.811 41.108 1.00 14.26 1095 PRO C O 1
ATOM 5677 N N . ALA C 1 275 ? 21.677 27.531 40.126 1.00 15.04 1096 ALA C N 1
ATOM 5678 C CA . ALA C 1 275 ? 22.008 26.926 38.841 1.00 11.97 1096 ALA C CA 1
ATOM 5679 C C . ALA C 1 275 ? 23.311 27.478 38.273 1.00 14.97 1096 ALA C C 1
ATOM 5680 O O . ALA C 1 275 ? 23.964 26.802 37.469 1.00 14.42 1096 ALA C O 1
ATOM 5682 N N . TYR C 1 276 ? 23.709 28.702 38.660 1.00 15.72 1097 TYR C N 1
ATOM 5683 C CA . TYR C 1 276 ? 24.951 29.231 38.105 1.00 13.10 1097 TYR C CA 1
ATOM 5684 C C . TYR C 1 276 ? 26.158 28.412 38.544 1.00 14.45 1097 TYR C C 1
ATOM 5685 O O . TYR C 1 276 ? 27.212 28.479 37.892 1.00 12.80 1097 TYR C O 1
ATOM 5694 N N . ASN C 1 277 ? 26.003 27.591 39.581 1.00 14.13 1098 ASN C N 1
ATOM 5695 C CA . ASN C 1 277 ? 27.074 26.684 39.993 1.00 14.95 1098 ASN C CA 1
ATOM 5696 C C . ASN C 1 277 ? 27.235 25.515 39.037 1.00 12.59 1098 ASN C C 1
ATOM 5697 O O . ASN C 1 277 ? 28.321 24.926 38.950 1.00 15.02 1098 ASN C O 1
ATOM 5702 N N . GLY C 1 278 ? 26.187 25.149 38.321 1.00 12.59 1099 GLY C N 1
ATOM 5703 C CA . GLY C 1 278 ? 26.318 24.063 37.388 1.00 14.36 1099 GLY C CA 1
ATOM 5704 C C . GLY C 1 278 ? 24.971 23.630 36.858 1.00 14.70 1099 GLY C C 1
ATOM 5705 O O . GLY C 1 278 ? 23.962 23.661 37.585 1.00 14.25 1099 GLY C O 1
ATOM 5706 N N . THR C 1 279 ? 24.960 23.196 35.602 1.00 14.56 1100 THR C N 1
ATOM 5707 C CA . THR C 1 279 ? 23.725 22.779 34.947 1.00 13.78 1100 THR C CA 1
ATOM 5708 C C . THR C 1 279 ? 24.042 21.716 33.910 1.00 14.28 1100 THR C C 1
ATOM 5709 O O . THR C 1 279 ? 25.170 21.619 33.403 1.00 14.78 1100 THR C O 1
ATOM 5713 N N A MET C 1 280 ? 23.002 20.948 33.585 0.43 14.62 1101 MET C N 1
ATOM 5714 N N B MET C 1 280 ? 23.032 20.921 33.575 0.57 14.60 1101 MET C N 1
ATOM 5715 C CA A MET C 1 280 ? 22.964 20.043 32.447 0.43 15.40 1101 MET C CA 1
ATOM 5716 C CA B MET C 1 280 ? 23.100 20.087 32.384 0.57 15.51 1101 MET C CA 1
ATOM 5717 C C A MET C 1 280 ? 21.848 20.530 31.537 0.43 15.31 1101 MET C C 1
ATOM 5718 C C B MET C 1 280 ? 21.892 20.445 31.531 0.57 15.30 1101 MET C C 1
ATOM 5719 O O A MET C 1 280 ? 20.747 20.824 32.020 0.43 15.91 1101 MET C O 1
ATOM 5720 O O B MET C 1 280 ? 20.783 20.606 32.055 0.57 16.03 1101 MET C O 1
ATOM 5729 N N . GLN C 1 281 ? 22.107 20.612 30.235 1.00 12.85 1102 GLN C N 1
ATOM 5730 C CA . GLN C 1 281 ? 21.040 20.924 29.299 1.00 13.55 1102 GLN C CA 1
ATOM 5731 C C . GLN C 1 281 ? 21.026 19.858 28.217 1.00 11.63 1102 GLN C C 1
ATOM 5732 O O . GLN C 1 281 ? 22.076 19.551 27.632 1.00 15.70 1102 GLN C O 1
ATOM 5738 N N . ILE C 1 282 ? 19.841 19.315 27.943 1.00 13.26 1103 ILE C N 1
ATOM 5739 C CA . ILE C 1 282 ? 19.627 18.308 26.910 1.00 13.47 1103 ILE C CA 1
ATOM 5740 C C . ILE C 1 282 ? 18.525 18.785 25.969 1.00 16.00 1103 ILE C C 1
ATOM 5741 O O . ILE C 1 282 ? 17.420 19.111 26.418 1.00 17.17 1103 ILE C O 1
ATOM 5746 N N . LYS C 1 283 ? 18.812 18.802 24.669 1.00 12.94 1104 LYS C N 1
ATOM 5747 C CA . LYS C 1 283 ? 17.814 19.132 23.657 1.00 13.71 1104 LYS C CA 1
ATOM 5748 C C . LYS C 1 283 ? 17.701 17.962 22.700 1.00 13.92 1104 LYS C C 1
ATOM 5749 O O . LYS C 1 283 ? 18.720 17.431 22.250 1.00 16.41 1104 LYS C O 1
ATOM 5755 N N . ARG C 1 284 ? 16.475 17.563 22.389 1.00 14.32 1105 ARG C N 1
ATOM 5756 C CA . ARG C 1 284 ? 16.264 16.635 21.286 1.00 14.46 1105 ARG C CA 1
ATOM 5757 C C . ARG C 1 284 ? 16.451 17.383 19.969 1.00 16.44 1105 ARG C C 1
ATOM 5758 O O . ARG C 1 284 ? 15.847 18.440 19.753 1.00 16.46 1105 ARG C O 1
ATOM 5766 N N . VAL C 1 285 ? 17.299 16.838 19.097 1.00 16.86 1106 VAL C N 1
ATOM 5767 C CA . VAL C 1 285 ? 17.696 17.507 17.864 1.00 15.89 1106 VAL C CA 1
ATOM 5768 C C . VAL C 1 285 ? 16.725 17.192 16.732 1.00 16.81 1106 VAL C C 1
ATOM 5769 O O . VAL C 1 285 ? 16.380 18.065 15.932 1.00 20.52 1106 VAL C O 1
ATOM 5773 N N . ASP C 1 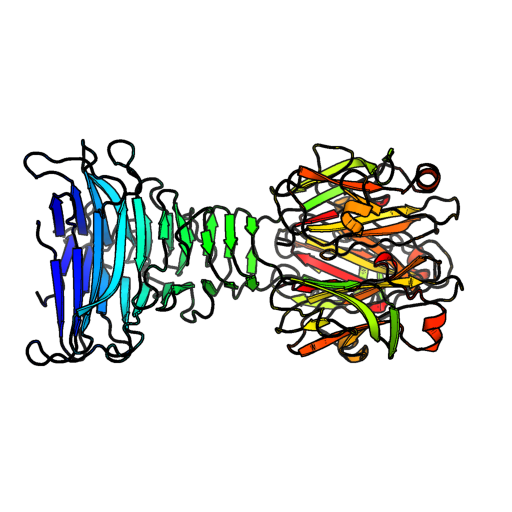286 ? 16.267 15.952 16.679 1.00 16.07 1107 ASP C N 1
ATOM 5774 C CA . ASP C 1 286 ? 15.451 15.474 15.577 1.00 15.48 1107 ASP C CA 1
ATOM 5775 C C . ASP C 1 286 ? 14.066 15.070 16.056 1.00 23.10 1107 ASP C C 1
ATOM 5776 O O . ASP C 1 286 ? 13.395 14.240 15.442 1.00 21.13 1107 ASP C O 1
#

Nearest PDB structures (foldseek):
  8ol4-assembly1_A  TM=1.003E+00  e=9.342E-49  Bdellovibrio bacteriovorus HD100
  8onf-assembly1_B  TM=1.001E+00  e=1.352E-46  Bdellovibrio bacteriovorus HD100
  6fxn-assembly2_L  TM=6.096E-01  e=1.328E-03  Homo sapiens
  3v56-assembly1_B  TM=6.592E-01  e=3.968E-03  Homo sapiens
  4zch-assembly1_A  TM=3.720E-01  e=1.598E-02  Homo sapiens

Sequence (769 aa):
NRDDLNIRTYGATETSSLIMLRARGTASAPAAVQTGDRLGGVLFRGWNGTAWMGSGQILSVAEENFTTAVKTNLQFHVGGAGEAMMRISNTGNVGIGTTTTTTEKLNVQGNVAVSGEITSVRSWGIKRGPTSFSANYINVWNSGYHVGSSIDCTTSTTGCRILKAGTYEIRCVQRAGTSGNSVYVGIALNGDRTALESRNNDVLWNHSHTAYSGSYTESNFMMGTLSANDLITCGAPVNTMAADLVYAVPAYNGTMMQIKRVDNRDDLNIRTYGATETSSLIMLRARGTPAAVQTGDRLGGVLFRGWNGTAWMGSGQILSVAEENFTTAVKTNLQFHVGGAGEAMRISNTGNVGIGTTTTTEKLNVQGNVAVSGEITSVRSWGIKRGPTSFSANYINVWNSGYHVGSSIDCTTSTTGCRILKAGTYEIRCVQRAGTSGNSVYVGIALNGDRTALESRNDVLWNHSHTAYSGSYTESNFMMGTLSANDLITCGAPVNTMAADLVYAVPAYNGTMQIKRVDDDLNIRTYGATETSSLIMLRARGTASAPAAVQTGDRLGGVLFRGWNGTAWMGSGQILSVAEENFTTAVKTNLQFHVGGAGEAMRISNTGNVGIGTTTTTEKLNVQGNVAVSGEITSVRSWGIKRGPTSFSANYINVWNSGYHVGSSIDCTTSTTGCRILKAGTYEIRCVQRAGTSGNSVYVGIALNGDRTALESRNNDVLWNHSHTAYSGSYTESNFMMGTLSANDLITCGAPVNTMAADLVYAVPAYNGTMMQIKRVD

Solvent-accessible surface area: 25888 Å² total; per-residue (Å²): 92,129,104,54,35,82,0,120,13,83,13,62,126,118,28,0,4,0,9,0,6,4,0,47,34,71,56,109,63,57,44,14,1,82,76,54,12,72,0,0,0,5,14,2,83,0,38,33,39,118,38,68,72,54,0,7,46,3,8,0,21,3,53,47,57,4,106,99,34,25,79,0,5,0,16,1,28,4,5,54,57,26,50,4,3,38,0,10,26,73,3,19,1,0,6,39,32,75,97,20,100,55,42,2,9,3,98,21,57,10,30,11,71,15,27,15,50,16,54,45,1,4,0,0,3,23,0,0,49,51,57,60,43,76,25,21,0,37,3,79,40,15,63,51,46,32,46,1,0,25,0,74,115,23,80,30,0,0,89,0,82,92,74,9,8,0,28,2,47,0,2,0,21,2,10,127,57,52,82,42,0,34,0,0,0,0,45,95,17,71,37,87,35,2,52,85,69,123,40,2,3,2,4,5,4,38,13,12,87,54,8,11,22,0,14,0,19,1,0,0,62,7,68,44,116,25,20,0,0,0,0,0,18,64,92,101,39,6,86,30,10,41,53,38,86,53,18,58,8,0,3,0,23,0,22,26,24,29,114,128,106,58,24,62,0,81,14,31,20,65,121,118,31,0,5,0,10,0,15,5,0,50,36,128,109,38,19,1,79,69,53,9,70,0,0,0,3,13,2,79,0,42,32,45,116,38,65,72,51,0,5,40,3,6,0,18,2,48,47,58,6,103,100,31,35,80,0,5,0,16,0,29,5,5,58,55,26,52,3,5,40,0,8,25,70,3,17,0,0,6,37,32,75,95,23,95,54,43,3,9,3,99,22,51,10,29,9,54,14,31,16,53,16,52,40,2,4,0,0,4,25,0,0,48,49,50,57,40,76,24,19,0,38,3,79,40,16,66,53,42,35,44,1,1,23,0,80,119,32,79,30,1,0,83,0,82,92,70,10,8,0,28,1,48,0,3,0,22,2,10,129,57,54,81,48,1,32,0,0,0,0,46,94,16,71,36,88,33,2,54,82,68,121,40,2,2,3,4,5,4,38,12,12,87,54,7,10,23,0,13,0,18,1,0,0,64,6,66,55,108,27,22,0,0,0,0,0,16,62,94,108,33,18,93,24,9,42,50,38,85,53,19,56,7,0,3,0,23,0,25,30,20,30,119,60,43,56,0,62,14,40,10,59,126,113,33,0,6,0,11,0,7,6,0,48,31,78,58,115,63,49,44,12,0,74,86,50,13,68,0,0,0,3,15,1,85,0,41,31,44,119,42,76,66,52,0,7,42,3,7,0,19,2,50,50,47,5,94,102,34,31,77,0,4,0,16,0,29,5,5,59,58,26,54,3,4,46,0,8,27,73,4,17,0,0,6,30,26,72,95,26,108,52,43,4,10,2,104,22,56,10,29,10,55,15,28,15,51,14,55,39,2,4,0,0,4,26,0,0,47,48,48,60,42,76,25,20,0,39,3,81,38,16,65,52,45,33,46,1,0,22,0,82,112,24,83,30,0,0,74,0,84,95,71,9,8,0,26,1,48,0,3,0,22,2,9,129,62,49,79,47,0,35,0,0,0,0,47,96,16,73,36,89,32,0,52,82,71,119,37,2,4,3,3,5,3,39,14,10,85,49,8,10,24,0,12,0,19,1,0,0,61,8,65,58,105,27,18,0,0,0,0,0,17,62,96,109,34,22,94,29,11,45,52,38,82,54,17,59,7,0,3,0,23,0,25,28,27,28

Organism: Bdellovibrio bacteriovorus (strain ATCC 15356 / DSM 50701 / NCIMB 9529 / HD100) (NCBI:txid264462)

Secondary structure (DSSP, 8-state):
--SPEEEEEESSS---EEEEEEEEEETTEEE---TT-EEEEEEEEEE-SSSEEEEEEEEEEESS-TTT---EEEEEEETTTEEEEEE-TTS-EEES-S---SSEEESS-EEEEEEEE----EEEEEEEEEEEETTEEEEEEEEEESSSEE-SS-TT-EEE-S-EEEEEEEEEEB-SS---B--EEEETTBSHHHHT-TTSEEEE--B-STTPEEEEEEEEEE-TT-EEEEE-SSHHHHTTB---SSGGGEEEEEEE--/--SPEEEEE-SSS---EEEEEEEB---B---TT-EEEEEEEEEE-SSSEEEEEEEEEEESS-TTT---EEEEEEETTTEEEEEE-TTS-EEES-S---SSEEESS-EEESS-EEEE--EEEEEEEEEEEETTEEEEEEEEEESSSEE-SS-TT-EEE-S-EEEEEEEEEEB-SS---B--EEEETTBSHHHHT-TTSEEEE--B-STTPEEEEEEEEEE-TT-EEEEE-SSHHHHTTB---SSGGGEEEEEEE--/--EEEEEESSS--EEEEEEE-EE-SSSEE---TT-EEEEEEEEEE-SSSEEEEEEEEEEESS-TTT---EEEEEEETTTEEEEEE-TTS-EEES-S---SSEEESS-EEESS-EE----EEEEEEEEEEEETTEEEEEEEEEESSSEE-SS-TT-EEE-S-EEEEEEEEEEB-SS---B--EEEETTBSHHHHT-TTSEEEE--B-STT-EEEEEEEEEE-TT-EEEEE-SSGGGGGGB---SSGGGEEEEEEE--

Foldseek 3Di:
DPDDDDFDDDDDPDDGDDDQADFPDDPVDTHWDAAFDWSDKDWDWDDPPDDTDTAKMWTKGAHHTVVVPGWIKIFTAGPPPGTAWMQGSVRFIEGPDPPRPDNYHYPDDDDDPDDDDDWWWKKKFFFFAADDFFFWTFGPAMDITDDQWAGHPGRTFIFGAAKAKKKKKKKAFFAQPQDKWKKFKDFVNHRCVQPVDPFKDWDWAIDRPGLDITMIIIITIDHGGTGIGMGTRGRVRNVGTDGGHGRSRMMMMMTGDD/DPDDDDFDDDDDDDDGDDDFADAPDVHHFDAAFDWSDKDWQFDDPPPDGHTAKMWTWGAHHTVVVPGWIKIFIAGPPPGTAWMQTSVRFIEGPDPPRPDNYHYDDDDDDPDDDDDWWKKKKFFFFAADDFFFWTQGPAMDITDDQWAGHPGRTFIFGAAKAKKKKKKKAFWADPQDKWKKFKDFVNHRCVQPVDPFKDWDWDIDRPGLDITMIIIITIDHHGTTIGMGTRGRVCRVGTDGGHGRSRMMMMMTGDD/DDDDFDDDDDPDDGDDDFADFPDDPVDTHWDAAFDWSDKDWDWDDPPPDTHTAKMWTWGAHHTVVVNGWIKIWIAGPPPGTAWMQGSVRFIEGPDPDRPDNYHYDDDDDDPDDDDDWWKKKKFFFQADDDFFFWTQGPAMDITDDQWAGHPGRTFIFGAAKAKKKKKKKAFWADPQDKWWKFKDFVNHRCVQVVDPFKDWDWAIDRHGLDITMIIMITIDHHGTTIGMDTRGRVCRVGTDGGHGRSRMMMMMTGDD

B-factor: mean 21.41, std 9.13, range [11.37, 290.14]

Radius of gyration: 31.55 Å; Cα contacts (8 Å, |Δi|>4): 2745; chains: 3; bounding box: 93×62×78 Å